Protein AF-0000000081406051 (afdb_homodimer)

Structure (mmCIF, N/CA/C/O backbone):
data_AF-0000000081406051-model_v1
#
loop_
_entity.id
_entity.type
_entity.pdbx_description
1 polymer 'WD repeat-containing protein 26-like isoform X1'
#
loop_
_atom_site.group_PDB
_atom_site.id
_atom_site.type_symbol
_atom_site.label_atom_id
_atom_site.label_alt_id
_atom_site.label_comp_id
_atom_site.label_asym_id
_atom_site.label_entity_id
_atom_site.label_seq_id
_atom_site.pdbx_PDB_ins_code
_atom_site.Cartn_x
_atom_site.Cartn_y
_atom_site.Cartn_z
_atom_site.occupancy
_atom_site.B_iso_or_equiv
_atom_site.auth_seq_id
_atom_site.auth_comp_id
_atom_site.auth_asym_id
_atom_site.auth_atom_id
_atom_site.pdbx_PDB_model_num
ATOM 1 N N . MET A 1 1 ? 54.094 23.297 -10.219 1 20.44 1 MET A N 1
ATOM 2 C CA . MET A 1 1 ? 54.031 24.688 -9.789 1 20.44 1 MET A CA 1
ATOM 3 C C . MET A 1 1 ? 52.594 25.094 -9.492 1 20.44 1 MET A C 1
ATOM 5 O O . MET A 1 1 ? 51.75 25.125 -10.391 1 20.44 1 MET A O 1
ATOM 9 N N . GLY A 1 2 ? 51.938 24.578 -8.469 1 22.92 2 GLY A N 1
ATOM 10 C CA . GLY A 1 2 ? 50.719 23.922 -7.988 1 22.92 2 GLY A CA 1
ATOM 11 C C . GLY A 1 2 ? 49.688 24.891 -7.492 1 22.92 2 GLY A C 1
ATOM 12 O O . GLY A 1 2 ? 49.875 25.562 -6.473 1 22.92 2 GLY A O 1
ATOM 13 N N . GLY A 1 3 ? 48.938 25.641 -8.461 1 22.36 3 GLY A N 1
ATOM 14 C CA . GLY A 1 3 ? 48.125 26.812 -8.305 1 22.36 3 GLY A CA 1
ATOM 15 C C . GLY A 1 3 ? 46.969 26.625 -7.32 1 22.36 3 GLY A C 1
ATOM 16 O O . GLY A 1 3 ? 46.344 25.578 -7.309 1 22.36 3 GLY A O 1
ATOM 17 N N . VAL A 1 4 ? 47.031 27.234 -6.105 1 25.91 4 VAL A N 1
ATOM 18 C CA . VAL A 1 4 ? 46.344 27.25 -4.812 1 25.91 4 VAL A CA 1
ATOM 19 C C . VAL A 1 4 ? 44.906 27.75 -4.992 1 25.91 4 VAL A C 1
ATOM 21 O O . VAL A 1 4 ? 44.688 28.922 -5.301 1 25.91 4 VAL A O 1
ATOM 24 N N . ASP A 1 5 ? 44.094 27.078 -5.797 1 24.34 5 ASP A N 1
ATOM 25 C CA . ASP A 1 5 ? 42.75 27.5 -6.168 1 24.34 5 ASP A CA 1
ATOM 26 C C . ASP A 1 5 ? 41.906 27.781 -4.93 1 24.34 5 ASP A C 1
ATOM 28 O O . ASP A 1 5 ? 41.719 26.906 -4.086 1 24.34 5 ASP A O 1
ATOM 32 N N . THR A 1 6 ? 41.875 29.062 -4.391 1 25.44 6 THR A N 1
ATOM 33 C CA . THR A 1 6 ? 41.312 29.703 -3.215 1 25.44 6 THR A CA 1
ATOM 34 C C . THR A 1 6 ? 39.812 29.516 -3.176 1 25.44 6 THR A C 1
ATOM 36 O O . THR A 1 6 ? 39.094 29.938 -4.094 1 25.44 6 THR A O 1
ATOM 39 N N . ASP A 1 7 ? 39.281 28.422 -2.646 1 26.16 7 ASP A N 1
ATOM 40 C CA . ASP A 1 7 ? 37.906 27.953 -2.377 1 26.16 7 ASP A CA 1
ATOM 41 C C . ASP A 1 7 ? 37.156 28.938 -1.504 1 26.16 7 ASP A C 1
ATOM 43 O O . ASP A 1 7 ? 37.25 28.891 -0.275 1 26.16 7 ASP A O 1
ATOM 47 N N . GLU A 1 8 ? 36.969 30.297 -1.87 1 26.58 8 GLU A N 1
ATOM 48 C CA . GLU A 1 8 ? 36.344 31.297 -1.01 1 26.58 8 GLU A CA 1
ATOM 49 C C . GLU A 1 8 ? 34.906 30.906 -0.678 1 26.58 8 GLU A C 1
ATOM 51 O O . GLU A 1 8 ? 34.188 30.406 -1.543 1 26.58 8 GLU A O 1
ATOM 56 N N . PRO A 1 9 ? 34.531 30.734 0.571 1 31.8 9 PRO A N 1
ATOM 57 C CA . PRO A 1 9 ? 33.219 30.375 1.075 1 31.8 9 PRO A CA 1
ATOM 58 C C . PRO A 1 9 ? 32.125 31.344 0.623 1 31.8 9 PRO A C 1
ATOM 60 O O . PRO A 1 9 ? 32.406 32.5 0.307 1 31.8 9 PRO A O 1
ATOM 63 N N . PRO A 1 10 ? 30.953 30.938 0.12 1 33.53 10 PRO A N 1
ATOM 64 C CA . PRO A 1 10 ? 29.875 31.797 -0.375 1 33.53 10 PRO A CA 1
ATOM 65 C C . PRO A 1 10 ? 29.5 32.906 0.621 1 33.53 10 PRO A C 1
ATOM 67 O O . PRO A 1 10 ? 29.266 32.594 1.799 1 33.53 10 PRO A O 1
ATOM 70 N N . SER A 1 11 ? 30.281 34.094 0.592 1 27.88 11 SER A N 1
ATOM 71 C CA . SER A 1 11 ? 30.078 35.25 1.428 1 27.88 11 SER A CA 1
ATOM 72 C C . SER A 1 11 ? 28.625 35.719 1.369 1 27.88 11 SER A C 1
ATOM 74 O O . SER A 1 11 ? 27.969 35.625 0.324 1 27.88 11 SER A O 1
ATOM 76 N N . LYS A 1 12 ? 28.109 35.969 2.535 1 26.44 12 LYS A N 1
ATOM 77 C CA . LYS A 1 12 ? 26.906 36.781 2.664 1 26.44 12 LYS A CA 1
ATOM 78 C C . LYS A 1 12 ? 27.094 38.156 2.047 1 26.44 12 LYS A C 1
ATOM 80 O O . LYS A 1 12 ? 28.219 38.656 1.929 1 26.44 12 LYS A O 1
ATOM 85 N N . ARG A 1 13 ? 26.281 39 1.465 1 27.09 13 ARG A N 1
ATOM 86 C CA . ARG A 1 13 ? 26.172 40.281 0.75 1 27.09 13 ARG A CA 1
ATOM 87 C C . ARG A 1 13 ? 26.812 41.406 1.545 1 27.09 13 ARG A C 1
ATOM 89 O O . ARG A 1 13 ? 26.188 41.969 2.443 1 27.09 13 ARG A O 1
ATOM 96 N N . VAL A 1 14 ? 28.094 41.438 2.02 1 23.38 14 VAL A N 1
ATOM 97 C CA . VAL A 1 14 ? 28.281 42.688 2.746 1 23.38 14 VAL A CA 1
ATOM 98 C C . VAL A 1 14 ? 28.391 43.875 1.757 1 23.38 14 VAL A C 1
ATOM 100 O O . VAL A 1 14 ? 29.422 44.062 1.122 1 23.38 14 VAL A O 1
ATOM 103 N N . LYS A 1 15 ? 27.875 44.094 0.561 1 20.27 15 LYS A N 1
ATOM 104 C CA . LYS A 1 15 ? 28.266 45.312 -0.125 1 20.27 15 LYS A CA 1
ATOM 105 C C . LYS A 1 15 ? 27.906 46.531 0.695 1 20.27 15 LYS A C 1
ATOM 107 O O . LYS A 1 15 ? 26.734 46.75 1.033 1 20.27 15 LYS A O 1
ATOM 112 N N . ALA A 1 16 ? 28.906 47.25 1.399 1 17.73 16 ALA A N 1
ATOM 113 C CA . ALA A 1 16 ? 28.891 48.5 2.148 1 17.73 16 ALA A CA 1
ATOM 114 C C . ALA A 1 16 ? 28.344 49.625 1.298 1 17.73 16 ALA A C 1
ATOM 116 O O . ALA A 1 16 ? 28.266 49.531 0.071 1 17.73 16 ALA A O 1
ATOM 117 N N . SER A 1 17 ? 28.719 50.969 1.758 1 18.39 17 SER A N 1
ATOM 118 C CA . SER A 1 17 ? 28.234 52.312 2.102 1 18.39 17 SER A CA 1
ATOM 119 C C . SER A 1 17 ? 28.359 53.25 0.914 1 18.39 17 SER A C 1
ATOM 121 O O . SER A 1 17 ? 28.203 54.469 1.064 1 18.39 17 SER A O 1
ATOM 123 N N . SER A 1 18 ? 28.219 53 -0.375 1 17.84 18 SER A N 1
ATOM 124 C CA . SER A 1 18 ? 28.469 54.25 -1.074 1 17.84 18 SER A CA 1
ATOM 125 C C . SER A 1 18 ? 27.438 55.312 -0.71 1 17.84 18 SER A C 1
ATOM 127 O O . SER A 1 18 ? 26.234 55.031 -0.643 1 17.84 18 SER A O 1
ATOM 129 N N . VAL A 1 19 ? 27.844 56.656 -0.335 1 18.72 19 VAL A N 1
ATOM 130 C CA . VAL A 1 19 ? 27.375 57.875 0.335 1 18.72 19 VAL A CA 1
ATOM 131 C C . VAL A 1 19 ? 26.406 58.625 -0.575 1 18.72 19 VAL A C 1
ATOM 133 O O . VAL A 1 19 ? 25.609 59.438 -0.103 1 18.72 19 VAL A O 1
ATOM 136 N N . GLU A 1 20 ? 26.312 58.562 -1.873 1 18.16 20 GLU A N 1
ATOM 137 C CA . GLU A 1 20 ? 26.078 59.938 -2.314 1 18.16 20 GLU A CA 1
ATOM 138 C C . GLU A 1 20 ? 24.703 60.438 -1.883 1 18.16 20 GLU A C 1
ATOM 140 O O . GLU A 1 20 ? 23.812 59.625 -1.566 1 18.16 20 GLU A O 1
ATOM 145 N N . SER A 1 21 ? 24.219 61.688 -2.475 1 18.09 21 SER A N 1
ATOM 146 C CA . SER A 1 21 ? 23.578 62.969 -2.143 1 18.09 21 SER A CA 1
ATOM 147 C C . SER A 1 21 ? 22.062 62.812 -2.039 1 18.09 21 SER A C 1
ATOM 149 O O . SER A 1 21 ? 21.578 61.906 -1.396 1 18.09 21 SER A O 1
ATOM 151 N N . GLY A 1 22 ? 21.234 63.562 -2.801 1 18.27 22 GLY A N 1
ATOM 152 C CA . GLY A 1 22 ? 20.438 64.688 -2.336 1 18.27 22 GLY A CA 1
ATOM 153 C C . GLY A 1 22 ? 19.047 64.312 -1.888 1 18.27 22 GLY A C 1
ATOM 154 O O . GLY A 1 22 ? 18.703 64.375 -0.707 1 18.27 22 GLY A O 1
ATOM 155 N N . VAL A 1 23 ? 18.031 64.5 -2.877 1 17.81 23 VAL A N 1
ATOM 156 C CA . VAL A 1 23 ? 16.812 65.312 -2.883 1 17.81 23 VAL A CA 1
ATOM 157 C C . VAL A 1 23 ? 15.602 64.438 -2.607 1 17.81 23 VAL A C 1
ATOM 159 O O . VAL A 1 23 ? 15.273 63.531 -3.404 1 17.81 23 VAL A O 1
ATOM 162 N N . LEU A 1 24 ? 15.281 64.125 -1.371 1 18.47 24 LEU A N 1
ATOM 163 C CA . LEU A 1 24 ? 14.242 63.219 -0.919 1 18.47 24 LEU A CA 1
ATOM 164 C C . LEU A 1 24 ? 12.859 63.812 -1.176 1 18.47 24 LEU A C 1
ATOM 166 O O . LEU A 1 24 ? 12.031 63.875 -0.261 1 18.47 24 LEU A O 1
ATOM 170 N N . SER A 1 25 ? 12.555 64.375 -2.385 1 19.69 25 SER A N 1
ATOM 171 C CA . SER A 1 25 ? 11.242 65 -2.273 1 19.69 25 SER A CA 1
ATOM 172 C C . SER A 1 25 ? 10.188 64 -1.81 1 19.69 25 SER A C 1
ATOM 174 O O . SER A 1 25 ? 10.352 62.781 -1.994 1 19.69 25 SER A O 1
ATOM 176 N N . GLY A 1 26 ? 9.141 64.438 -1.018 1 18.59 26 GLY A N 1
ATOM 177 C CA . GLY A 1 26 ? 8.094 64 -0.098 1 18.59 26 GLY A CA 1
ATOM 178 C C . GLY A 1 26 ? 7 63.188 -0.76 1 18.59 26 GLY A C 1
ATOM 179 O O . GLY A 1 26 ? 5.945 62.969 -0.164 1 18.59 26 GLY A O 1
ATOM 180 N N . ILE A 1 27 ? 7.113 62.625 -2.004 1 20.81 27 ILE A N 1
ATOM 181 C CA . ILE A 1 27 ? 5.766 62.406 -2.518 1 20.81 27 ILE A CA 1
ATOM 182 C C . ILE A 1 27 ? 5.066 61.312 -1.68 1 20.81 27 ILE A C 1
ATOM 184 O O . ILE A 1 27 ? 5.664 60.312 -1.339 1 20.81 27 ILE A O 1
ATOM 188 N N . LEU A 1 28 ? 3.877 61.594 -1.163 1 20.52 28 LEU A N 1
ATOM 189 C CA . LEU A 1 28 ? 2.816 61.031 -0.351 1 20.52 28 LEU A CA 1
ATOM 190 C C . LEU A 1 28 ? 2.322 59.719 -0.96 1 20.52 28 LEU A C 1
ATOM 192 O O . LEU A 1 28 ? 1.678 59.719 -2.012 1 20.52 28 LEU A O 1
ATOM 196 N N . THR A 1 29 ? 3.186 58.719 -1.29 1 21.75 29 THR A N 1
ATOM 197 C CA . THR A 1 29 ? 2.471 57.688 -2.023 1 21.75 29 THR A CA 1
ATOM 198 C C . THR A 1 29 ? 1.352 57.094 -1.172 1 21.75 29 THR A C 1
ATOM 200 O O . THR A 1 29 ? 1.53 56.875 0.027 1 21.75 29 THR A O 1
ATOM 203 N N . PRO A 1 30 ? 0.056 57.031 -1.694 1 23.17 30 PRO A N 1
ATOM 204 C CA . PRO A 1 30 ? -1.213 56.562 -1.144 1 23.17 30 PRO A CA 1
ATOM 205 C C . PRO A 1 30 ? -1.124 55.125 -0.627 1 23.17 30 PRO A C 1
ATOM 207 O O . PRO A 1 30 ? -0.237 54.375 -1.038 1 23.17 30 PRO A O 1
ATOM 210 N N . SER A 1 31 ? -1.793 54.812 0.488 1 24.75 31 SER A N 1
ATOM 211 C CA . SER A 1 31 ? -2.059 53.656 1.315 1 24.75 31 SER A CA 1
ATOM 212 C C . SER A 1 31 ? -2.592 52.5 0.478 1 24.75 31 SER A C 1
ATOM 214 O O . SER A 1 31 ? -3.752 52.5 0.062 1 24.75 31 SER A O 1
ATOM 216 N N . GLU A 1 32 ? -1.9 52.031 -0.569 1 27.91 32 GLU A N 1
ATOM 217 C CA . GLU A 1 32 ? -2.51 50.969 -1.371 1 27.91 32 GLU A CA 1
ATOM 218 C C . GLU A 1 32 ? -2.941 49.781 -0.498 1 27.91 32 GLU A C 1
ATOM 220 O O . GLU A 1 32 ? -2.127 49.219 0.231 1 27.91 32 GLU A O 1
ATOM 225 N N . SER A 1 33 ? -4.277 49.656 -0.177 1 28.45 33 SER A N 1
ATOM 226 C CA . SER A 1 33 ? -5.051 48.594 0.447 1 28.45 33 SER A CA 1
ATOM 227 C C . SER A 1 33 ? -4.668 47.219 -0.119 1 28.45 33 SER A C 1
ATOM 229 O O . SER A 1 33 ? -4.34 47.125 -1.301 1 28.45 33 SER A O 1
ATOM 231 N N . THR A 1 34 ? -4.27 46.312 0.705 1 36.75 34 THR A N 1
ATOM 232 C CA . THR A 1 34 ? -4.012 44.875 0.5 1 36.75 34 THR A CA 1
ATOM 233 C C . THR A 1 34 ? -5.129 44.25 -0.317 1 36.75 34 THR A C 1
ATOM 235 O O . THR A 1 34 ? -6.273 44.156 0.138 1 36.75 34 THR A O 1
ATOM 238 N N . ILE A 1 35 ? -5.336 44.531 -1.588 1 32.81 35 ILE A N 1
ATOM 239 C CA . ILE A 1 35 ? -6.332 43.938 -2.482 1 32.81 35 ILE A CA 1
ATOM 240 C C . ILE A 1 35 ? -6.293 42.438 -2.385 1 32.81 35 ILE A C 1
ATOM 242 O O . ILE A 1 35 ? -5.262 41.812 -2.645 1 32.81 35 ILE A O 1
ATOM 246 N N . PRO A 1 36 ? -7.234 41.875 -1.662 1 41.41 36 PRO A N 1
ATOM 247 C CA . PRO A 1 36 ? -7.367 40.406 -1.758 1 41.41 36 PRO A CA 1
ATOM 248 C C . PRO A 1 36 ? -7.406 39.906 -3.201 1 41.41 36 PRO A C 1
ATOM 250 O O . PRO A 1 36 ? -8.203 40.406 -4.008 1 41.41 36 PRO A O 1
ATOM 253 N N . LEU A 1 37 ? -6.391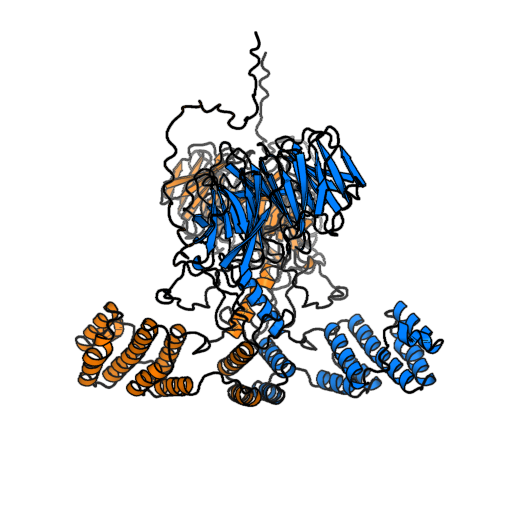 39.594 -3.703 1 43.19 37 LEU A N 1
ATOM 254 C CA . LEU A 1 37 ? -6.48 39 -5.035 1 43.19 37 LEU A CA 1
ATOM 255 C C . LEU A 1 37 ? -7.508 37.875 -5.066 1 43.19 37 LEU A C 1
ATOM 257 O O . LEU A 1 37 ? -7.715 37.188 -4.059 1 43.19 37 LEU A O 1
ATOM 261 N N . GLY A 1 38 ? -8.586 37.875 -5.867 1 36.56 38 GLY A N 1
ATOM 262 C CA . GLY A 1 38 ? -9.734 37 -6.117 1 36.56 38 GLY A CA 1
ATOM 263 C C . GLY A 1 38 ? -9.438 35.531 -5.875 1 36.56 38 GLY A C 1
ATOM 264 O O . GLY A 1 38 ? -10.156 34.656 -6.371 1 36.56 38 GLY A O 1
ATOM 265 N N . GLY A 1 39 ? -8.219 35.188 -5.527 1 40.81 39 GLY A N 1
ATOM 266 C CA . GLY A 1 39 ? -8.117 33.75 -5.297 1 40.81 39 GLY A CA 1
ATOM 267 C C . GLY A 1 39 ? -8.805 33.312 -4.016 1 40.81 39 GLY A C 1
ATOM 268 O O . GLY A 1 39 ? -8.93 34.094 -3.07 1 40.81 39 GLY A O 1
ATOM 269 N N . THR A 1 40 ? -9.859 32.562 -4.105 1 41.19 40 THR A N 1
ATOM 270 C CA . THR A 1 40 ? -10.5 32.031 -2.908 1 41.19 40 THR A CA 1
ATOM 271 C C . THR A 1 40 ? -9.461 31.609 -1.881 1 41.19 40 THR A C 1
ATOM 273 O O . THR A 1 40 ? -8.523 30.875 -2.207 1 41.19 40 THR A O 1
ATOM 276 N N . MET A 1 41 ? -9.359 32.406 -0.903 1 41.47 41 MET A N 1
ATOM 277 C CA . MET A 1 41 ? -8.602 32.156 0.318 1 41.47 41 MET A CA 1
ATOM 278 C C . MET A 1 41 ? -8.672 30.672 0.695 1 41.47 41 MET A C 1
ATOM 280 O O . MET A 1 41 ? -9.57 29.953 0.245 1 41.47 41 MET A O 1
ATOM 284 N N . ALA A 1 42 ? -7.715 30.172 1.383 1 48.94 42 ALA A N 1
ATOM 285 C CA . ALA A 1 42 ? -7.809 28.859 2.004 1 48.94 42 ALA A CA 1
ATOM 286 C C . ALA A 1 42 ? -9.211 28.609 2.557 1 48.94 42 ALA A C 1
ATOM 288 O O . ALA A 1 42 ? -9.734 29.422 3.316 1 48.94 42 ALA A O 1
ATOM 289 N N . ARG A 1 43 ? -10.172 27.984 1.864 1 48.31 43 ARG A N 1
ATOM 290 C CA . ARG A 1 43 ? -11.516 27.641 2.318 1 48.31 43 ARG A CA 1
ATOM 291 C C . ARG A 1 43 ? -11.547 27.406 3.824 1 48.31 43 ARG A C 1
ATOM 293 O O . ARG A 1 43 ? -10.68 26.719 4.367 1 48.31 43 ARG A O 1
ATOM 300 N N . PRO A 1 44 ? -12.242 28.312 4.52 1 48.78 44 PRO A N 1
ATOM 301 C CA . PRO A 1 44 ? -12.438 27.953 5.926 1 48.78 44 PRO A CA 1
ATOM 302 C C . PRO A 1 44 ? -12.789 26.469 6.109 1 48.78 44 PRO A C 1
ATOM 304 O O . PRO A 1 44 ? -13.414 25.875 5.238 1 48.78 44 PRO A O 1
ATOM 307 N N . LEU A 1 45 ? -12.047 25.781 6.867 1 48.94 45 LEU A N 1
ATOM 308 C CA . LEU A 1 45 ? -12.414 24.422 7.203 1 48.94 45 LEU A CA 1
ATOM 309 C C . LEU A 1 45 ? -13.891 24.312 7.566 1 48.94 45 LEU A C 1
ATOM 311 O O . LEU A 1 45 ? -14.359 25.016 8.469 1 48.94 45 LEU A O 1
ATOM 315 N N . SER A 1 46 ? -14.766 24.281 6.691 1 45.31 46 SER A N 1
ATOM 316 C CA . SER A 1 46 ? -16.188 24.109 6.992 1 45.31 46 SER A CA 1
ATOM 317 C C . SER A 1 46 ? -16.391 23.156 8.164 1 45.31 46 SER A C 1
ATOM 319 O O . SER A 1 46 ? -15.773 22.094 8.219 1 45.31 46 SER A O 1
ATOM 321 N N . SER A 1 47 ? -16.719 23.688 9.312 1 45.56 47 SER A N 1
ATOM 322 C CA . SER A 1 47 ? -17.234 22.875 10.406 1 45.56 47 SER A CA 1
ATOM 323 C C . SER A 1 47 ? -18.219 21.828 9.891 1 45.56 47 SER A C 1
ATOM 325 O O . SER A 1 47 ? -19.266 22.172 9.352 1 45.56 47 SER A O 1
ATOM 327 N N . GLN A 1 48 ? -17.875 20.812 9.242 1 46.56 48 GLN A N 1
ATOM 328 C CA . GLN A 1 48 ? -18.797 19.766 8.844 1 46.56 48 GLN A CA 1
ATOM 329 C C . GLN A 1 48 ? -19.859 19.5 9.914 1 46.56 48 GLN A C 1
ATOM 331 O O . GLN A 1 48 ? -19.531 19.438 11.102 1 46.56 48 GLN A O 1
ATOM 336 N N . GLY A 1 49 ? -20.984 19.859 9.727 1 49.47 49 GLY A N 1
ATOM 337 C CA . GLY A 1 49 ? -22.188 19.516 10.477 1 49.47 49 GLY A CA 1
ATOM 338 C C . GLY A 1 49 ? -22.078 18.188 11.195 1 49.47 49 GLY A C 1
ATOM 339 O O . GLY A 1 49 ? -21.188 17.391 10.914 1 49.47 49 GLY A O 1
ATOM 340 N N . ASN A 1 50 ? -22.844 17.969 12.367 1 61.41 50 ASN A N 1
ATOM 341 C CA . ASN A 1 50 ? -23 16.922 13.383 1 61.41 50 ASN A CA 1
ATOM 342 C C . ASN A 1 50 ? -23.266 15.562 12.75 1 61.41 50 ASN A C 1
ATOM 344 O O . ASN A 1 50 ? -24.391 15.07 12.781 1 61.41 50 ASN A O 1
ATOM 348 N N . GLU A 1 51 ? -22.609 15.234 11.664 1 78.19 51 GLU A N 1
ATOM 349 C CA . GLU A 1 51 ? -22.812 13.875 11.156 1 78.19 51 GLU A CA 1
ATOM 350 C C . GLU A 1 51 ? -22.266 12.836 12.133 1 78.19 51 GLU A C 1
ATOM 352 O O . GLU A 1 51 ? -21.188 13.016 12.703 1 78.19 51 GLU A O 1
ATOM 357 N N . GLU A 1 52 ? -23.172 11.922 12.438 1 89.56 52 GLU A N 1
ATOM 358 C CA . GLU A 1 52 ? -22.781 10.836 13.336 1 89.56 52 GLU A CA 1
ATOM 359 C C . GLU A 1 52 ? -21.75 9.914 12.68 1 89.56 52 GLU A C 1
ATOM 361 O O . GLU A 1 52 ? -22 9.383 11.594 1 89.56 52 GLU A O 1
ATOM 366 N N . MET A 1 53 ? -20.594 9.914 13.18 1 92.12 53 MET A N 1
ATOM 367 C CA . MET A 1 53 ? -19.516 9.055 12.68 1 92.12 53 MET A CA 1
ATOM 368 C C . MET A 1 53 ? -19.438 7.77 13.492 1 92.12 53 MET A C 1
ATOM 370 O O . MET A 1 53 ? -19.594 7.785 14.711 1 92.12 53 MET A O 1
ATOM 374 N N . ILE A 1 54 ? -19.219 6.617 12.781 1 93.5 54 ILE A N 1
ATOM 375 C CA . ILE A 1 54 ? -19.109 5.336 13.469 1 93.5 54 ILE A CA 1
ATOM 376 C C . ILE A 1 54 ? -17.812 4.641 13.07 1 93.5 54 ILE A C 1
ATOM 378 O O . ILE A 1 54 ? -17.016 5.191 12.312 1 93.5 54 ILE A O 1
ATOM 382 N N . GLY A 1 55 ? -17.531 3.414 13.602 1 90.19 55 GLY A N 1
ATOM 383 C CA . GLY A 1 55 ? -16.297 2.682 13.391 1 90.19 55 GLY A CA 1
ATOM 384 C C . GLY A 1 55 ? -15.273 2.908 14.484 1 90.19 55 GLY A C 1
ATOM 385 O O . GLY A 1 55 ? -15.414 3.822 15.297 1 90.19 55 GLY A O 1
ATOM 386 N N . THR A 1 56 ? -14.305 2.117 14.469 1 87.31 56 THR A N 1
ATOM 387 C CA . THR A 1 56 ? -13.266 2.215 15.492 1 87.31 56 THR A CA 1
ATOM 388 C C . THR A 1 56 ? -12.477 3.512 15.336 1 87.31 56 THR A C 1
ATOM 390 O O . THR A 1 56 ? -12.102 4.141 16.328 1 87.31 56 THR A O 1
ATOM 393 N N . SER A 1 57 ? -12.312 3.941 14.062 1 87.25 57 SER A N 1
ATOM 394 C CA . SER A 1 57 ? -11.555 5.156 13.797 1 87.25 57 SER A CA 1
ATOM 395 C C . SER A 1 57 ? -12.477 6.352 13.594 1 87.25 57 SER A C 1
ATOM 397 O O . SER A 1 57 ? -12.016 7.484 13.438 1 87.25 57 SER A O 1
ATOM 399 N N . GLY A 1 58 ? -13.742 6.148 13.547 1 88.75 58 GLY A N 1
ATOM 400 C CA . GLY A 1 58 ? -14.719 7.219 13.422 1 88.75 58 GLY A CA 1
ATOM 401 C C . GLY A 1 58 ? -14.703 7.883 12.055 1 88.75 58 GLY A C 1
ATOM 402 O O . GLY A 1 58 ? -14.883 9.094 11.945 1 88.75 58 GLY A O 1
ATOM 403 N N . VAL A 1 59 ? -14.477 7.141 11.008 1 90.69 59 VAL A N 1
ATOM 404 C CA . VAL A 1 59 ? -14.32 7.75 9.688 1 90.69 59 VAL A CA 1
ATOM 405 C C . VAL A 1 59 ? -15.5 7.363 8.805 1 90.69 59 VAL A C 1
ATOM 407 O O . VAL A 1 59 ? -15.586 7.793 7.652 1 90.69 59 VAL A O 1
ATOM 410 N N . ILE A 1 60 ? -16.406 6.582 9.336 1 94.94 60 ILE A N 1
ATOM 411 C CA . ILE A 1 60 ? -17.531 6.109 8.555 1 94.94 60 ILE A CA 1
ATOM 412 C C . ILE A 1 60 ? -18.766 6.965 8.852 1 94.94 60 ILE A C 1
ATOM 414 O O . ILE A 1 60 ? -19.188 7.078 10.008 1 94.94 60 ILE A O 1
ATOM 418 N N . LYS A 1 61 ? -19.344 7.523 7.875 1 94.25 61 LYS A N 1
ATOM 419 C CA . LYS A 1 61 ? -20.625 8.203 8.023 1 94.25 61 LYS A CA 1
ATOM 420 C C . LYS A 1 61 ? -21.766 7.195 8.203 1 94.25 61 LYS A C 1
ATOM 422 O O . LYS A 1 61 ? -22.031 6.395 7.312 1 94.25 61 LYS A O 1
ATOM 427 N N . LYS A 1 62 ? -22.438 7.262 9.305 1 95.88 62 LYS A N 1
ATOM 428 C CA . LYS A 1 62 ? -23.453 6.27 9.641 1 95.88 62 LYS A CA 1
ATOM 429 C C . LYS A 1 62 ? -24.547 6.223 8.578 1 95.88 62 LYS A C 1
ATOM 431 O O . LYS A 1 62 ? -24.953 5.141 8.156 1 95.88 62 LYS A O 1
ATOM 436 N N . VAL A 1 63 ? -24.984 7.387 8.125 1 95.06 63 VAL A N 1
ATOM 437 C CA . VAL A 1 63 ? -26.078 7.477 7.16 1 95.06 63 VAL A CA 1
ATOM 438 C C . VAL A 1 63 ? -25.688 6.793 5.855 1 95.06 63 VAL A C 1
ATOM 440 O O . VAL A 1 63 ? -26.453 5.992 5.309 1 95.06 63 VAL A O 1
ATOM 443 N N . GLU A 1 64 ? -24.5 7.07 5.375 1 95.75 64 GLU A N 1
ATOM 444 C CA . GLU A 1 64 ? -24.016 6.445 4.141 1 95.75 64 GLU A CA 1
ATOM 445 C C . GLU A 1 64 ? -23.844 4.941 4.316 1 95.75 64 GLU A C 1
ATOM 447 O O . GLU A 1 64 ? -24.125 4.168 3.402 1 95.75 64 GLU A O 1
ATOM 452 N N . PHE A 1 65 ? -23.375 4.59 5.539 1 97.31 65 PHE A N 1
ATOM 453 C CA . PHE A 1 65 ? -23.156 3.178 5.824 1 97.31 65 PHE A CA 1
ATOM 454 C C . PHE A 1 65 ? -24.469 2.404 5.762 1 97.31 65 PHE A C 1
ATOM 456 O O . PHE A 1 65 ? -24.547 1.348 5.133 1 97.31 65 PHE A O 1
ATOM 463 N N . VAL A 1 66 ? -25.5 2.9 6.348 1 97.44 66 VAL A N 1
ATOM 464 C CA . VAL A 1 66 ? -26.812 2.248 6.363 1 97.44 66 VAL A CA 1
ATOM 465 C C . VAL A 1 66 ? -27.359 2.182 4.945 1 97.44 66 VAL A C 1
ATOM 467 O O . VAL A 1 66 ? -27.953 1.174 4.551 1 97.44 66 VAL A O 1
ATOM 470 N N . ARG A 1 67 ? -27.156 3.225 4.188 1 96.31 67 ARG A N 1
ATOM 471 C CA . ARG A 1 67 ? -27.641 3.242 2.809 1 96.31 67 ARG A CA 1
ATOM 472 C C . ARG A 1 67 ? -26.953 2.16 1.977 1 96.31 67 ARG A C 1
ATOM 474 O O . ARG A 1 67 ? -27.625 1.446 1.22 1 96.31 67 ARG A O 1
ATOM 481 N N . ILE A 1 68 ? -25.688 2.033 2.113 1 96.81 68 ILE A N 1
ATOM 482 C CA . ILE A 1 68 ? -24.984 1.035 1.316 1 96.81 68 ILE A CA 1
ATOM 483 C C . ILE A 1 68 ? -25.328 -0.365 1.818 1 96.81 68 ILE A C 1
ATOM 485 O O . ILE A 1 68 ? -25.344 -1.323 1.042 1 96.81 68 ILE A O 1
ATOM 489 N N . LEU A 1 69 ? -25.609 -0.547 3.135 1 97.81 69 LEU A N 1
ATOM 490 C CA . LEU A 1 69 ? -26.125 -1.81 3.662 1 97.81 69 LEU A CA 1
ATOM 491 C C . LEU A 1 69 ? -27.453 -2.182 3.006 1 97.81 69 LEU A C 1
ATOM 493 O O . LEU A 1 69 ? -27.625 -3.32 2.568 1 97.81 69 LEU A O 1
ATOM 497 N N . THR A 1 70 ? -28.312 -1.183 2.975 1 97.56 70 THR A N 1
ATOM 498 C CA . THR A 1 70 ? -29.625 -1.39 2.373 1 97.56 70 THR A CA 1
ATOM 499 C C . THR A 1 70 ? -29.5 -1.798 0.909 1 97.56 70 THR A C 1
ATOM 501 O O . THR A 1 70 ? -30.141 -2.758 0.466 1 97.56 70 THR A O 1
ATOM 504 N N . LYS A 1 71 ? -28.656 -1.044 0.217 1 95.56 71 LYS A N 1
ATOM 505 C CA . LYS A 1 71 ? -28.422 -1.361 -1.19 1 95.56 71 LYS A CA 1
ATOM 506 C C . LYS A 1 71 ? -27.875 -2.773 -1.353 1 95.56 71 LYS A C 1
ATOM 508 O O . LYS A 1 71 ? -28.25 -3.496 -2.273 1 95.56 71 LYS A O 1
ATOM 513 N N . ALA A 1 72 ? -26.969 -3.182 -0.495 1 97 72 ALA A N 1
ATOM 514 C CA . ALA A 1 72 ? -26.391 -4.523 -0.539 1 97 72 ALA A CA 1
ATOM 515 C C . ALA A 1 72 ? -27.469 -5.586 -0.35 1 97 72 ALA A C 1
ATOM 517 O O . ALA A 1 72 ? -27.469 -6.609 -1.039 1 97 72 ALA A O 1
ATOM 518 N N . LEU A 1 73 ? -28.438 -5.383 0.6 1 97.5 73 LEU A N 1
ATOM 519 C CA . LEU A 1 73 ? -29.516 -6.324 0.842 1 97.5 73 LEU A CA 1
ATOM 520 C C . LEU A 1 73 ? -30.375 -6.492 -0.406 1 97.5 73 LEU A C 1
ATOM 522 O O . LEU A 1 73 ? -30.672 -7.617 -0.81 1 97.5 73 LEU A O 1
ATOM 526 N N . TYR A 1 74 ? -30.672 -5.363 -1.021 1 93.81 74 TYR A N 1
ATOM 527 C CA . TYR A 1 74 ? -31.469 -5.43 -2.24 1 93.81 74 TYR A CA 1
ATOM 528 C C . TYR A 1 74 ? -30.703 -6.145 -3.35 1 93.81 74 TYR A C 1
ATOM 530 O O . TYR A 1 74 ? -31.281 -6.969 -4.07 1 93.81 74 TYR A O 1
ATOM 538 N N . SER A 1 75 ? -29.438 -5.863 -3.525 1 92.06 75 SER A N 1
ATOM 539 C CA . SER A 1 75 ? -28.609 -6.457 -4.57 1 92.06 75 SER A CA 1
ATOM 540 C C . SER A 1 75 ? -28.484 -7.965 -4.383 1 92.06 75 SER A C 1
ATOM 542 O O . SER A 1 75 ? -28.375 -8.711 -5.359 1 92.06 75 SER A O 1
ATOM 544 N N . LEU A 1 76 ? -28.516 -8.414 -3.115 1 94.94 76 LEU A N 1
ATOM 545 C CA . LEU A 1 76 ? -28.375 -9.836 -2.805 1 94.94 76 LEU A CA 1
ATOM 546 C C . LEU A 1 76 ? -29.719 -10.547 -2.926 1 94.94 76 LEU A C 1
ATOM 548 O O . LEU A 1 76 ? -29.797 -11.773 -2.805 1 94.94 76 LEU A O 1
ATOM 552 N N . GLY A 1 77 ? -30.797 -9.789 -3.166 1 93.81 77 GLY A N 1
ATOM 553 C CA . GLY A 1 77 ? -32.125 -10.367 -3.359 1 93.81 77 GLY A CA 1
ATOM 554 C C . GLY A 1 77 ? -32.938 -10.445 -2.08 1 93.81 77 GLY A C 1
ATOM 555 O O . GLY A 1 77 ? -33.969 -11.125 -2.027 1 93.81 77 GLY A O 1
ATOM 556 N N . TYR A 1 78 ? -32.469 -9.844 -1.054 1 97 78 TYR A N 1
ATOM 557 C CA . TYR A 1 78 ? -33.188 -9.836 0.207 1 97 78 TYR A CA 1
ATOM 558 C C . TYR A 1 78 ? -34.094 -8.602 0.303 1 97 78 TYR A C 1
ATOM 560 O O . TYR A 1 78 ? -33.844 -7.711 1.116 1 97 78 TYR A O 1
ATOM 568 N N . GLU A 1 79 ? -35.188 -8.562 -0.344 1 96 79 GLU A N 1
ATOM 569 C CA . GLU A 1 79 ? -36.062 -7.414 -0.525 1 96 79 GLU A CA 1
ATOM 570 C C . GLU A 1 79 ? -36.75 -7.047 0.78 1 96 79 GLU A C 1
ATOM 572 O O . GLU A 1 79 ? -36.906 -5.867 1.104 1 96 79 GLU A O 1
ATOM 577 N N . LYS A 1 80 ? -37.188 -8.078 1.497 1 97.19 80 LYS A N 1
ATOM 578 C CA . LYS A 1 80 ? -37.906 -7.82 2.75 1 97.19 80 LYS A CA 1
ATOM 579 C C . LYS A 1 80 ? -36.969 -7.191 3.785 1 97.19 80 LYS A C 1
ATOM 581 O O . LYS A 1 80 ? -37.344 -6.23 4.457 1 97.19 80 LYS A O 1
ATOM 586 N N . SER A 1 81 ? -35.781 -7.77 3.865 1 97.5 81 SER A N 1
ATOM 587 C CA . SER A 1 81 ? -34.781 -7.246 4.801 1 97.5 81 SER A CA 1
ATOM 588 C C . SER A 1 81 ? -34.438 -5.797 4.484 1 97.5 81 SER A C 1
ATOM 590 O O . SER A 1 81 ? -34.312 -4.973 5.395 1 97.5 81 SER A O 1
ATOM 592 N N . GLY A 1 82 ? -34.312 -5.449 3.209 1 97.5 82 GLY A N 1
ATOM 593 C CA . GLY A 1 82 ? -34.031 -4.082 2.803 1 97.5 82 GLY A CA 1
ATOM 594 C C . GLY A 1 82 ? -35.125 -3.109 3.176 1 97.5 82 GLY A C 1
ATOM 595 O O . GLY A 1 82 ? -34.844 -2.025 3.695 1 97.5 82 GLY A O 1
ATOM 596 N N . ALA A 1 83 ? -36.312 -3.541 2.969 1 96.44 83 ALA A N 1
ATOM 597 C CA . ALA A 1 83 ? -37.469 -2.695 3.262 1 96.44 83 ALA A CA 1
ATOM 598 C C . ALA A 1 83 ? -37.562 -2.414 4.758 1 96.44 83 ALA A C 1
ATOM 600 O O . ALA A 1 83 ? -37.812 -1.278 5.168 1 96.44 83 ALA A O 1
ATOM 601 N N . ILE A 1 84 ? -37.375 -3.438 5.562 1 97.81 84 ILE A N 1
ATOM 602 C CA . ILE A 1 84 ? -37.469 -3.293 7.008 1 97.81 84 ILE A CA 1
ATOM 603 C C . ILE A 1 84 ? -36.344 -2.395 7.527 1 97.81 84 ILE A C 1
ATOM 605 O O . ILE A 1 84 ? -36.562 -1.597 8.445 1 97.81 84 ILE A O 1
ATOM 609 N N . LEU A 1 85 ? -35.188 -2.545 7 1 97.81 85 LEU A N 1
ATOM 610 C CA . LEU A 1 85 ? -34.062 -1.698 7.426 1 97.81 85 LEU A CA 1
ATOM 611 C C . LEU A 1 85 ? -34.375 -0.23 7.141 1 97.81 85 LEU A C 1
ATOM 613 O O . LEU A 1 85 ? -34.094 0.638 7.969 1 97.81 85 LEU A O 1
ATOM 617 N N . GLU A 1 86 ? -34.938 0.103 5.969 1 97 86 GLU A N 1
ATOM 618 C CA . GLU A 1 86 ? -35.312 1.476 5.648 1 97 86 GLU A CA 1
ATOM 619 C C . GLU A 1 86 ? -36.312 2.029 6.668 1 97 86 GLU A C 1
ATOM 621 O O . GLU A 1 86 ? -36.156 3.168 7.121 1 97 86 GLU A O 1
ATOM 626 N N . GLU A 1 87 ? -37.188 1.219 7.004 1 96.69 87 GLU A N 1
ATOM 627 C CA . GLU A 1 87 ? -38.219 1.625 7.961 1 96.69 87 GLU A CA 1
ATOM 628 C C . GLU A 1 87 ? -37.625 1.805 9.359 1 96.69 87 GLU A C 1
ATOM 630 O O . GLU A 1 87 ? -37.812 2.84 9.992 1 96.69 87 GLU A O 1
ATOM 635 N N . GLU A 1 88 ? -36.906 0.794 9.781 1 97.56 88 GLU A N 1
ATOM 636 C CA . GLU A 1 88 ? -36.375 0.771 11.133 1 97.56 88 GLU A CA 1
ATOM 637 C C . GLU A 1 88 ? -35.312 1.867 11.336 1 97.56 88 GLU A C 1
ATOM 639 O O . GLU A 1 88 ? -35.25 2.477 12.406 1 97.56 88 GLU A O 1
ATOM 644 N N . SER A 1 89 ? -34.5 2.16 10.414 1 96.19 89 SER A N 1
ATOM 645 C CA . SER A 1 89 ? -33.438 3.143 10.523 1 96.19 89 SER A CA 1
ATOM 646 C C . SER A 1 89 ? -33.938 4.555 10.242 1 96.19 89 SER A C 1
ATOM 648 O O . SER A 1 89 ? -33.312 5.535 10.672 1 96.19 89 SER A O 1
ATOM 650 N N . GLY A 1 90 ? -34.969 4.691 9.484 1 95.44 90 GLY A N 1
ATOM 651 C CA . GLY A 1 90 ? -35.438 5.984 9.031 1 95.44 90 GLY A CA 1
ATOM 652 C C . GLY A 1 90 ? -34.625 6.555 7.879 1 95.44 90 GLY A C 1
ATOM 653 O O . GLY A 1 90 ? -34.844 7.688 7.457 1 95.44 90 GLY A O 1
ATOM 654 N N . ILE A 1 91 ? -33.656 5.809 7.402 1 95.19 91 ILE A N 1
ATOM 655 C CA . ILE A 1 91 ? -32.781 6.223 6.293 1 95.19 91 ILE A CA 1
ATOM 656 C C . ILE A 1 91 ? -33.219 5.488 5.02 1 95.19 91 ILE A C 1
ATOM 658 O O . ILE A 1 91 ? -33.031 4.273 4.91 1 95.19 91 ILE A O 1
ATOM 662 N N . HIS A 1 92 ? -33.75 6.203 4.09 1 93.94 92 HIS A N 1
ATOM 663 C CA . HIS A 1 92 ? -34.188 5.594 2.846 1 93.94 92 HIS A CA 1
ATOM 664 C C . HIS A 1 92 ? -33.062 5.539 1.819 1 93.94 92 HIS A C 1
ATOM 666 O O . HIS A 1 92 ? -32.219 6.441 1.761 1 93.94 92 HIS A O 1
ATOM 672 N N . LEU A 1 93 ? -33.062 4.449 1.092 1 93.75 93 LEU A N 1
ATOM 673 C CA . LEU A 1 93 ? -32.062 4.281 0.057 1 93.75 93 LEU A CA 1
ATOM 674 C C . LEU A 1 93 ? -32.125 5.426 -0.95 1 93.75 93 LEU A C 1
ATOM 676 O O . LEU A 1 93 ? -31.078 5.992 -1.309 1 93.75 93 LEU A O 1
ATOM 680 N N . HIS A 1 94 ? -33.312 5.699 -1.405 1 90.44 94 HIS A N 1
ATOM 681 C CA . HIS A 1 94 ? -33.531 6.773 -2.365 1 90.44 94 HIS A CA 1
ATOM 682 C C . HIS A 1 94 ? -34.594 7.77 -1.852 1 90.44 94 HIS A C 1
ATOM 684 O O . HIS A 1 94 ? -35.438 7.41 -1.046 1 90.44 94 HIS A O 1
ATOM 690 N N . SER A 1 95 ? -34.406 8.977 -2.309 1 89.06 95 SER A N 1
ATOM 691 C CA . SER A 1 95 ? -35.469 9.945 -2.066 1 89.06 95 SER A CA 1
ATOM 692 C C . SER A 1 95 ? -36.719 9.578 -2.834 1 89.06 95 SER A C 1
ATOM 694 O O . SER A 1 95 ? -36.688 8.789 -3.775 1 89.06 95 SER A O 1
ATOM 696 N N . PRO A 1 96 ? -37.844 10.078 -2.406 1 90.12 96 PRO A N 1
ATOM 697 C CA . PRO A 1 96 ? -39.094 9.773 -3.104 1 90.12 96 PRO A CA 1
ATOM 698 C C . PRO A 1 96 ? -39.062 10.141 -4.582 1 90.12 96 PRO A C 1
ATOM 700 O O . PRO A 1 96 ? -39.594 9.414 -5.422 1 90.12 96 PRO A O 1
ATOM 703 N N . VAL A 1 97 ? -38.438 11.242 -4.809 1 92.69 97 VAL A N 1
ATOM 704 C CA . VAL A 1 97 ? -38.344 11.695 -6.191 1 92.69 97 VAL A CA 1
ATOM 705 C C . VAL A 1 97 ? -37.5 10.703 -7.008 1 92.69 97 VAL A C 1
ATOM 707 O O . VAL A 1 97 ? -37.875 10.383 -8.148 1 92.69 97 VAL A O 1
ATOM 710 N N . VAL A 1 98 ? -36.5 10.195 -6.48 1 92.69 98 VAL A N 1
ATOM 711 C CA . VAL A 1 98 ? -35.656 9.242 -7.172 1 92.69 98 VAL A CA 1
ATOM 712 C C . VAL A 1 98 ? -36.375 7.91 -7.328 1 92.69 98 VAL A C 1
ATOM 714 O O . VAL A 1 98 ? -36.25 7.254 -8.367 1 92.69 98 VAL A O 1
ATOM 717 N N . ASN A 1 99 ? -37.125 7.516 -6.344 1 91 99 ASN A N 1
ATOM 718 C CA . ASN A 1 99 ? -37.938 6.301 -6.441 1 91 99 ASN A CA 1
ATOM 719 C C . ASN A 1 99 ? -38.969 6.395 -7.566 1 91 99 ASN A C 1
ATOM 721 O O . ASN A 1 99 ? -39.125 5.438 -8.328 1 91 99 ASN A O 1
ATOM 725 N N . LEU A 1 100 ? -39.531 7.535 -7.637 1 92.94 100 LEU A N 1
ATOM 726 C CA . LEU A 1 100 ? -40.469 7.77 -8.711 1 92.94 100 LEU A CA 1
ATOM 727 C C . LEU A 1 100 ? -39.781 7.691 -10.078 1 92.94 100 LEU A C 1
ATOM 729 O O . LEU A 1 100 ? -40.312 7.078 -11.008 1 92.94 100 LEU A O 1
ATOM 733 N N . PHE A 1 101 ? -38.719 8.281 -10.172 1 94.88 101 PHE A N 1
ATOM 734 C CA . PHE A 1 101 ? -37.938 8.289 -11.398 1 94.88 101 PHE A CA 1
ATOM 735 C C . PHE A 1 101 ? -37.594 6.867 -11.844 1 94.88 101 PHE A C 1
ATOM 737 O O . PHE A 1 101 ? -37.812 6.516 -13.008 1 94.88 101 PHE A O 1
ATOM 744 N N . ARG A 1 102 ? -37.125 6.098 -10.891 1 91.81 102 ARG A N 1
ATOM 745 C CA . ARG A 1 102 ? -36.781 4.715 -11.18 1 91.81 102 ARG A CA 1
ATOM 746 C C . ARG A 1 102 ? -37.969 3.912 -11.656 1 91.81 102 ARG A C 1
ATOM 748 O O . ARG A 1 102 ? -37.875 3.164 -12.633 1 91.81 102 ARG A O 1
ATOM 755 N N . LYS A 1 103 ? -39.094 4.062 -10.992 1 91.62 103 LYS A N 1
ATOM 756 C CA . LYS A 1 103 ? -40.312 3.369 -11.367 1 91.62 103 LYS A CA 1
ATOM 757 C C . LYS A 1 103 ? -40.781 3.771 -12.766 1 91.62 103 LYS A C 1
ATOM 759 O O . LYS A 1 103 ? -41.188 2.924 -13.555 1 91.62 103 LYS A O 1
ATOM 764 N N . GLN A 1 104 ? -40.625 4.984 -13.031 1 94.75 104 GLN A N 1
ATOM 765 C CA . GLN A 1 104 ? -41.031 5.496 -14.336 1 94.75 104 GLN A CA 1
ATOM 766 C C . GLN A 1 104 ? -40.156 4.918 -15.445 1 94.75 104 GLN A C 1
ATOM 768 O O . GLN A 1 104 ? -40.656 4.555 -16.516 1 94.75 104 GLN A O 1
ATOM 773 N N . VAL A 1 105 ? -38.906 4.805 -15.188 1 94 105 VAL A N 1
ATOM 774 C CA . VAL A 1 105 ? -38 4.242 -16.172 1 94 105 VAL A CA 1
ATOM 775 C C . VAL A 1 105 ? -38.312 2.76 -16.375 1 94 105 VAL A C 1
ATOM 777 O O . VAL A 1 105 ? -38.375 2.287 -17.516 1 94 105 VAL A O 1
ATOM 780 N N . LEU A 1 106 ? -38.562 2.105 -15.32 1 91.56 106 LEU A N 1
ATOM 781 C CA . LEU A 1 106 ? -38.844 0.676 -15.406 1 91.56 106 LEU A CA 1
ATOM 782 C C . LEU A 1 106 ? -40.188 0.418 -16.094 1 91.56 106 LEU A C 1
ATOM 784 O O . LEU A 1 106 ? -40.375 -0.606 -16.75 1 91.56 106 LEU A O 1
ATOM 788 N N . ASN A 1 107 ? -41.094 1.405 -15.938 1 92.88 107 ASN A N 1
ATOM 789 C CA . ASN A 1 107 ? -42.438 1.265 -16.531 1 92.88 107 ASN A CA 1
ATOM 790 C C . ASN A 1 107 ? -42.469 1.804 -17.953 1 92.88 107 ASN A C 1
ATOM 792 O O . ASN A 1 107 ? -43.469 1.657 -18.656 1 92.88 107 ASN A O 1
ATOM 796 N N . GLY A 1 108 ? -41.469 2.457 -18.344 1 93.12 108 GLY A N 1
ATOM 797 C CA . GLY A 1 108 ? -41.375 2.98 -19.688 1 93.12 108 GLY A CA 1
ATOM 798 C C . GLY A 1 108 ? -42.094 4.312 -19.859 1 93.12 108 GLY A C 1
ATOM 799 O O . GLY A 1 108 ? -42.5 4.66 -20.969 1 93.12 108 GLY A O 1
ATOM 800 N N . ASN A 1 109 ? -42.344 4.965 -18.75 1 95.06 109 ASN A N 1
ATOM 801 C CA . ASN A 1 109 ? -42.906 6.316 -18.797 1 95.06 109 ASN A CA 1
ATOM 802 C C . ASN A 1 109 ? -41.812 7.352 -19.062 1 95.06 109 ASN A C 1
ATOM 804 O O . ASN A 1 109 ? -41.406 8.109 -18.172 1 95.06 109 ASN A O 1
ATOM 808 N N . TRP A 1 110 ? -41.469 7.5 -20.328 1 95.75 110 TRP A N 1
ATOM 809 C CA . TRP A 1 110 ? -40.25 8.211 -20.703 1 95.75 110 TRP A CA 1
ATOM 810 C C . TRP A 1 110 ? -40.406 9.719 -20.516 1 95.75 110 TRP A C 1
ATOM 812 O O . TRP A 1 110 ? -39.562 10.375 -19.922 1 95.75 110 TRP A O 1
ATOM 822 N N . ASP A 1 111 ? -41.5 10.328 -20.969 1 94.88 111 ASP A N 1
ATOM 823 C CA . ASP A 1 111 ? -41.719 11.766 -20.859 1 94.88 111 ASP A CA 1
ATOM 824 C C . ASP A 1 111 ? -41.75 12.195 -19.391 1 94.88 111 ASP A C 1
ATOM 826 O O . ASP A 1 111 ? -41.156 13.195 -19.016 1 94.88 111 ASP A O 1
ATOM 830 N N . GLU A 1 112 ? -42.406 11.438 -18.656 1 95.75 112 GLU A N 1
ATOM 831 C CA . GLU A 1 112 ? -42.5 11.719 -17.219 1 95.75 112 GLU A CA 1
ATOM 832 C C . GLU A 1 112 ? -41.156 11.57 -16.547 1 95.75 112 GLU A C 1
ATOM 834 O O . GLU A 1 112 ? -40.812 12.328 -15.633 1 95.75 112 GLU A O 1
ATOM 839 N N . SER A 1 113 ? -40.406 10.547 -16.953 1 96.25 113 SER A N 1
ATOM 840 C CA . SER A 1 113 ? -39.094 10.305 -16.359 1 96.25 113 SER A CA 1
ATOM 841 C C . SER A 1 113 ? -38.156 11.492 -16.578 1 96.25 113 SER A C 1
ATOM 843 O O . SER A 1 113 ? -37.406 11.867 -15.695 1 96.25 113 SER A O 1
ATOM 845 N N . VAL A 1 114 ? -38.219 12.094 -17.734 1 95.31 114 VAL A N 1
ATOM 846 C CA . VAL A 1 114 ? -37.375 13.242 -18.047 1 95.31 114 VAL A CA 1
ATOM 847 C C . VAL A 1 114 ? -37.75 14.43 -17.172 1 95.31 114 VAL A C 1
ATOM 849 O O . VAL A 1 114 ? -36.906 15.148 -16.672 1 95.31 114 VAL A O 1
ATOM 852 N N . VAL A 1 115 ? -39.031 14.586 -16.984 1 94.62 115 VAL A N 1
ATOM 853 C CA . VAL A 1 115 ? -39.531 15.672 -16.141 1 94.62 115 VAL A CA 1
ATOM 854 C C . VAL A 1 115 ? -39.062 15.453 -14.695 1 94.62 115 VAL A C 1
ATOM 856 O O . VAL A 1 115 ? -38.594 16.375 -14.047 1 94.62 115 VAL A O 1
ATOM 859 N N . THR A 1 116 ? -39.25 14.297 -14.234 1 95.19 116 THR A N 1
ATOM 860 C CA . THR A 1 116 ? -38.875 13.961 -12.867 1 95.19 116 THR A CA 1
ATOM 861 C C . THR A 1 116 ? -37.375 14.141 -12.672 1 95.19 116 THR A C 1
ATOM 863 O O . THR A 1 116 ? -36.906 14.555 -11.602 1 95.19 116 THR A O 1
ATOM 866 N N . LEU A 1 117 ? -36.562 13.758 -13.648 1 94.31 117 LEU A N 1
ATOM 867 C CA . LEU A 1 117 ? -35.125 13.922 -13.602 1 94.31 117 LEU A CA 1
ATOM 868 C C . LEU A 1 117 ? -34.75 15.367 -13.305 1 94.31 117 LEU A C 1
ATOM 870 O O . LEU A 1 117 ? -33.844 15.625 -12.523 1 94.31 117 LEU A O 1
ATOM 874 N N . HIS A 1 118 ? -35.438 16.281 -13.867 1 91.75 118 HIS A N 1
ATOM 875 C CA . HIS A 1 118 ? -35.188 17.703 -13.641 1 91.75 118 HIS A CA 1
ATOM 876 C C . HIS A 1 118 ? -35.531 18.094 -12.211 1 91.75 118 HIS A C 1
ATOM 878 O O . HIS A 1 118 ? -34.969 19.062 -11.68 1 91.75 118 HIS A O 1
ATOM 884 N N . GLY A 1 119 ? -36.375 17.375 -11.641 1 91 119 GLY A N 1
ATOM 885 C CA . GLY A 1 119 ? -36.781 17.625 -10.273 1 91 119 GLY A CA 1
ATOM 886 C C . GLY A 1 119 ? -35.812 17.125 -9.242 1 91 119 GLY A C 1
ATOM 887 O O . GLY A 1 119 ? -35.906 17.484 -8.062 1 91 119 GLY A O 1
ATOM 888 N N . ILE A 1 120 ? -34.875 16.25 -9.539 1 89.5 120 ILE A N 1
ATOM 889 C CA . ILE A 1 120 ? -33.906 15.68 -8.617 1 89.5 120 ILE A CA 1
ATOM 890 C C . ILE A 1 120 ? -32.906 16.75 -8.188 1 89.5 120 ILE A C 1
ATOM 892 O O . ILE A 1 120 ? -32.375 16.719 -7.082 1 89.5 120 ILE A O 1
ATOM 896 N N . GLY A 1 121 ? -32.75 17.844 -8.914 1 82.88 121 GLY A N 1
ATOM 897 C CA . GLY A 1 121 ? -31.875 18.938 -8.531 1 82.88 121 GLY A CA 1
ATOM 898 C C . GLY A 1 121 ? -30.406 18.656 -8.758 1 82.88 121 GLY A C 1
ATOM 899 O O . GLY A 1 121 ? -29.578 18.875 -7.871 1 82.88 121 GLY A O 1
ATOM 900 N N . LEU A 1 122 ? -30.094 18.156 -9.93 1 85.25 122 LEU A N 1
ATOM 901 C CA . LEU A 1 122 ? -28.703 17.922 -10.281 1 85.25 122 LEU A CA 1
ATOM 902 C C . LEU A 1 122 ? -27.969 19.234 -10.523 1 85.25 122 LEU A C 1
ATOM 904 O O . LEU A 1 122 ? -28.531 20.156 -11.125 1 85.25 122 LEU A O 1
ATOM 908 N N . GLN A 1 123 ? -26.844 19.453 -10.008 1 80.5 123 GLN A N 1
ATOM 909 C CA . GLN A 1 123 ? -26.078 20.703 -10.102 1 80.5 123 GLN A CA 1
ATOM 910 C C . GLN A 1 123 ? -25.406 20.828 -11.469 1 80.5 123 GLN A C 1
ATOM 912 O O . GLN A 1 123 ? -25.266 21.922 -12 1 80.5 123 GLN A O 1
ATOM 917 N N . ASP A 1 124 ? -25.125 19.719 -12.109 1 85.38 124 ASP A N 1
ATOM 918 C CA . ASP A 1 124 ? -24.406 19.703 -13.383 1 85.38 124 ASP A CA 1
ATOM 919 C C . ASP A 1 124 ? -25.375 19.547 -14.547 1 85.38 124 ASP A C 1
ATOM 921 O O . ASP A 1 124 ? -25.969 18.469 -14.734 1 85.38 124 ASP A O 1
ATOM 925 N N . ASP A 1 125 ? -25.438 20.531 -15.312 1 87.88 125 ASP A N 1
ATOM 926 C CA . ASP A 1 125 ? -26.359 20.547 -16.438 1 87.88 125 ASP A CA 1
ATOM 927 C C . ASP A 1 125 ? -25.969 19.5 -17.484 1 87.88 125 ASP A C 1
ATOM 929 O O . ASP A 1 125 ? -26.828 18.938 -18.172 1 87.88 125 ASP A O 1
ATOM 933 N N . ASN A 1 126 ? -24.703 19.297 -17.594 1 88.62 126 ASN A N 1
ATOM 934 C CA . ASN A 1 126 ? -24.234 18.328 -18.578 1 88.62 126 ASN A CA 1
ATOM 935 C C . ASN A 1 126 ? -24.703 16.906 -18.203 1 88.62 126 ASN A C 1
ATOM 937 O O . ASN A 1 126 ? -25.031 16.109 -19.094 1 88.62 126 ASN A O 1
ATOM 941 N N . VAL A 1 127 ? -24.703 16.688 -16.953 1 91.19 127 VAL A N 1
ATOM 942 C CA . VAL A 1 127 ? -25.156 15.383 -16.5 1 91.19 127 VAL A CA 1
ATOM 943 C C . VAL A 1 127 ? -26.656 15.242 -16.781 1 91.19 127 VAL A C 1
ATOM 945 O O . VAL A 1 127 ? -27.109 14.18 -17.203 1 91.19 127 VAL A O 1
ATOM 948 N N . LEU A 1 128 ? -27.391 16.266 -16.531 1 91.75 128 LEU A N 1
ATOM 949 C CA . LEU A 1 128 ? -28.828 16.266 -16.781 1 91.75 128 LEU A CA 1
ATOM 950 C C . LEU A 1 128 ? -29.141 16 -18.25 1 91.75 128 LEU A C 1
ATOM 952 O O . LEU A 1 128 ? -30 15.188 -18.578 1 91.75 128 LEU A O 1
ATOM 956 N N . LYS A 1 129 ? -28.406 16.641 -19.094 1 92.88 129 LYS A N 1
ATOM 957 C CA . LYS A 1 129 ? -28.609 16.484 -20.531 1 92.88 129 LYS A CA 1
ATOM 958 C C . LYS A 1 129 ? -28.234 15.062 -20.984 1 92.88 129 LYS A C 1
ATOM 960 O O . LYS A 1 129 ? -28.953 14.453 -21.766 1 92.88 129 LYS A O 1
ATOM 965 N N . SER A 1 130 ? -27.172 14.609 -20.484 1 94.06 130 SER A N 1
ATOM 966 C CA . SER A 1 130 ? -26.719 13.266 -20.844 1 94.06 130 SER A CA 1
ATOM 967 C C . SER A 1 130 ? -27.719 12.211 -20.375 1 94.06 130 SER A C 1
ATOM 969 O O . SER A 1 130 ? -28 11.258 -21.109 1 94.06 130 SER A O 1
ATOM 971 N N . ALA A 1 131 ? -28.172 12.367 -19.141 1 94.31 131 ALA A N 1
ATOM 972 C CA . ALA A 1 131 ? -29.156 11.43 -18.609 1 94.31 131 ALA A CA 1
ATOM 973 C C . ALA A 1 131 ? -30.453 11.484 -19.422 1 94.31 131 ALA A C 1
ATOM 975 O O . ALA A 1 131 ? -31.031 10.445 -19.75 1 94.31 131 ALA A O 1
ATOM 976 N N . SER A 1 132 ? -30.875 12.641 -19.812 1 94.81 132 SER A N 1
ATOM 977 C CA . SER A 1 132 ? -32.062 12.812 -20.641 1 94.81 132 SER A CA 1
ATOM 978 C C . SER A 1 132 ? -31.891 12.148 -22 1 94.81 132 SER A C 1
ATOM 980 O O . SER A 1 132 ? -32.812 11.516 -22.516 1 94.81 132 SER A O 1
ATOM 982 N N . PHE A 1 133 ? -30.766 12.344 -22.516 1 95.06 133 PHE A N 1
ATOM 983 C CA . PHE A 1 133 ? -30.453 11.734 -23.797 1 95.06 133 PHE A CA 1
ATOM 984 C C . PHE A 1 133 ? -30.609 10.219 -23.75 1 95.06 133 PHE A C 1
ATOM 986 O O . PHE A 1 133 ? -31.219 9.625 -24.625 1 95.06 133 PHE A O 1
ATOM 993 N N . LEU A 1 134 ? -30.031 9.609 -22.719 1 94.25 134 LEU A N 1
ATOM 994 C CA . LEU A 1 134 ? -30.109 8.156 -22.562 1 94.25 134 LEU A CA 1
ATOM 995 C C . LEU A 1 134 ? -31.562 7.699 -22.469 1 94.25 134 LEU A C 1
ATOM 997 O O . LEU A 1 134 ? -31.922 6.684 -23.062 1 94.25 134 LEU A O 1
ATOM 1001 N N . ILE A 1 135 ? -32.406 8.406 -21.75 1 95.25 135 ILE A N 1
ATOM 1002 C CA . ILE A 1 135 ? -33.812 8.062 -21.578 1 95.25 135 ILE A CA 1
ATOM 1003 C C . ILE A 1 135 ? -34.531 8.18 -22.906 1 95.25 135 ILE A C 1
ATOM 1005 O O . ILE A 1 135 ? -35.281 7.27 -23.297 1 95.25 135 ILE A O 1
ATOM 1009 N N . LEU A 1 136 ? -34.25 9.227 -23.578 1 95 136 LEU A N 1
ATOM 1010 C CA . LEU A 1 136 ? -34.938 9.492 -24.828 1 95 136 LEU A CA 1
ATOM 1011 C C . LEU A 1 136 ? -34.469 8.539 -25.922 1 95 136 LEU A C 1
ATOM 1013 O O . LEU A 1 136 ? -35.25 8.188 -26.828 1 95 136 LEU A O 1
ATOM 1017 N N . GLU A 1 137 ? -33.219 8.219 -25.828 1 93.19 137 GLU A N 1
ATOM 1018 C CA . GLU A 1 137 ? -32.719 7.207 -26.75 1 93.19 137 GLU A CA 1
ATOM 1019 C C . GLU A 1 137 ? -33.469 5.887 -26.578 1 93.19 137 GLU A C 1
ATOM 1021 O O . GLU A 1 137 ? -33.812 5.238 -27.578 1 93.19 137 GLU A O 1
ATOM 1026 N N . GLN A 1 138 ? -33.656 5.504 -25.344 1 93.25 138 GLN A N 1
ATOM 1027 C CA . GLN A 1 138 ? -34.438 4.289 -25.078 1 93.25 138 GLN A CA 1
ATOM 1028 C C . GLN A 1 138 ? -35.844 4.422 -25.578 1 93.25 138 GLN A C 1
ATOM 1030 O O . GLN A 1 138 ? -36.406 3.475 -26.141 1 93.25 138 GLN A O 1
ATOM 1035 N N . LYS A 1 139 ? -36.5 5.504 -25.344 1 93.94 139 LYS A N 1
ATOM 1036 C CA . LYS A 1 139 ? -37.812 5.789 -25.875 1 93.94 139 LYS A CA 1
ATOM 1037 C C . LYS A 1 139 ? -37.875 5.617 -27.391 1 93.94 139 LYS A C 1
ATOM 1039 O O . LYS A 1 139 ? -38.75 4.973 -27.922 1 93.94 139 LYS A O 1
ATOM 1044 N N . PHE A 1 140 ? -36.906 6.125 -28.078 1 92.94 140 PHE A N 1
ATOM 1045 C CA . PHE A 1 140 ? -36.781 6.066 -29.531 1 92.94 140 PHE A CA 1
ATOM 1046 C C . PHE A 1 140 ? -36.719 4.621 -30.016 1 92.94 140 PHE A C 1
ATOM 1048 O O . PHE A 1 140 ? -37.469 4.238 -30.922 1 92.94 140 PHE A O 1
ATOM 1055 N N . PHE A 1 141 ? -35.875 3.92 -29.359 1 89.12 141 PHE A N 1
ATOM 1056 C CA . PHE A 1 141 ? -35.719 2.531 -29.781 1 89.12 141 PHE A CA 1
ATOM 1057 C C . PHE A 1 141 ? -36.969 1.737 -29.531 1 89.12 141 PHE A C 1
ATOM 1059 O O . PHE A 1 141 ? -37.344 0.884 -30.344 1 89.12 141 PHE A O 1
ATOM 1066 N N . GLU A 1 142 ? -37.594 1.962 -28.359 1 90.69 142 GLU A N 1
ATOM 1067 C CA . GLU A 1 142 ? -38.844 1.233 -28.078 1 90.69 142 GLU A CA 1
ATOM 1068 C C . GLU A 1 142 ? -39.938 1.601 -29.062 1 90.69 142 GLU A C 1
ATOM 1070 O O . GLU A 1 142 ? -40.719 0.748 -29.453 1 90.69 142 GLU A O 1
ATOM 1075 N N . LEU A 1 143 ? -40 2.822 -29.531 1 90.62 143 LEU A N 1
ATOM 1076 C CA . LEU A 1 143 ? -40.938 3.258 -30.531 1 90.62 143 LEU A CA 1
ATOM 1077 C C . LEU A 1 143 ? -40.688 2.566 -31.875 1 90.62 143 LEU A C 1
ATOM 1079 O O . LEU A 1 143 ? -41.625 2.137 -32.531 1 90.62 143 LEU A O 1
ATOM 1083 N N . LEU A 1 144 ? -39.438 2.516 -32.188 1 87.56 144 LEU A N 1
ATOM 1084 C CA . LEU A 1 144 ? -39.062 1.838 -33.438 1 87.56 144 LEU A CA 1
ATOM 1085 C C . LEU A 1 144 ? -39.469 0.365 -33.375 1 87.56 144 LEU A C 1
ATOM 1087 O O . LEU A 1 144 ? -39.938 -0.194 -34.375 1 87.56 144 LEU A O 1
ATOM 1091 N N . GLU A 1 145 ? -39.219 -0.203 -32.25 1 84.19 145 GLU A N 1
ATOM 1092 C CA . GLU A 1 145 ? -39.594 -1.607 -32.062 1 84.19 145 GLU A CA 1
ATOM 1093 C C . GLU A 1 145 ? -41.094 -1.812 -32.219 1 84.19 145 GLU A C 1
ATOM 1095 O O . GLU A 1 145 ? -41.531 -2.863 -32.688 1 84.19 145 GLU A O 1
ATOM 1100 N N . GLN A 1 146 ? -41.844 -0.855 -31.781 1 87.75 146 GLN A N 1
ATOM 1101 C CA . GLN A 1 146 ? -43.312 -0.918 -31.891 1 87.75 146 GLN A CA 1
ATOM 1102 C C . GLN A 1 146 ? -43.781 -0.475 -33.281 1 87.75 146 GLN A C 1
ATOM 1104 O O . GLN A 1 146 ? -45 -0.344 -33.5 1 87.75 146 GLN A O 1
ATOM 1109 N N . GLU A 1 147 ? -42.844 -0.112 -34.156 1 86.5 147 GLU A N 1
ATOM 1110 C CA . GLU A 1 147 ? -43.094 0.289 -35.531 1 86.5 147 GLU A CA 1
ATOM 1111 C C . GLU A 1 147 ? -43.781 1.645 -35.594 1 86.5 147 GLU A C 1
ATOM 1113 O O . GLU A 1 147 ? -44.594 1.898 -36.5 1 86.5 147 GLU A O 1
ATOM 1118 N N . ARG A 1 148 ? -43.656 2.365 -34.594 1 91.94 148 ARG A N 1
ATOM 1119 C CA . ARG A 1 148 ? -44.125 3.746 -34.594 1 91.94 148 ARG A CA 1
ATOM 1120 C C . ARG A 1 148 ? -43.031 4.707 -35.031 1 91.94 148 ARG A C 1
ATOM 1122 O O . ARG A 1 148 ? -42.562 5.535 -34.25 1 91.94 148 ARG A O 1
ATOM 1129 N N . VAL A 1 149 ? -42.719 4.734 -36.25 1 89.25 149 VAL A N 1
ATOM 1130 C CA . VAL A 1 149 ? -41.562 5.402 -36.812 1 89.25 149 VAL A CA 1
ATOM 1131 C C . VAL A 1 149 ? -41.719 6.918 -36.719 1 89.25 149 VAL A C 1
ATOM 1133 O O . VAL A 1 149 ? -40.781 7.645 -36.438 1 89.25 149 VAL A O 1
ATOM 1136 N N . MET A 1 150 ? -42.938 7.355 -37 1 92.06 150 MET A N 1
ATOM 1137 C CA . MET A 1 150 ? -43.156 8.797 -37 1 92.06 150 MET A CA 1
ATOM 1138 C C . MET A 1 150 ? -42.969 9.367 -35.594 1 92.06 150 MET A C 1
ATOM 1140 O O . MET A 1 150 ? -42.406 10.453 -35.438 1 92.06 150 MET A O 1
ATOM 1144 N N . ASP A 1 151 ? -43.438 8.641 -34.656 1 94.06 151 ASP A N 1
ATOM 1145 C CA . ASP A 1 151 ? -43.25 9.062 -33.25 1 94.06 151 ASP A CA 1
ATOM 1146 C C . ASP A 1 151 ? -41.781 9.047 -32.875 1 94.06 151 ASP A C 1
ATOM 1148 O O . ASP A 1 151 ? -41.312 9.922 -32.156 1 94.06 151 ASP A O 1
ATOM 1152 N N . ALA A 1 152 ? -41.031 8.078 -33.344 1 93.12 152 ALA A N 1
ATOM 1153 C CA . ALA A 1 152 ? -39.594 7.98 -33.094 1 93.12 152 ALA A CA 1
ATOM 1154 C C . ALA A 1 152 ? -38.875 9.172 -33.719 1 93.12 152 ALA A C 1
ATOM 1156 O O . ALA A 1 152 ? -37.969 9.75 -33.062 1 93.12 152 ALA A O 1
ATOM 1157 N N . LEU A 1 153 ? -39.281 9.516 -34.875 1 92.19 153 LEU A N 1
ATOM 1158 C CA . LEU A 1 153 ? -38.688 10.656 -35.531 1 92.19 153 LEU A CA 1
ATOM 1159 C C . LEU A 1 153 ? -38.969 11.945 -34.781 1 92.19 153 LEU A C 1
ATOM 1161 O O . LEU A 1 153 ? -38.125 12.844 -34.75 1 92.19 153 LEU A O 1
ATOM 1165 N N . LYS A 1 154 ? -40.188 12.023 -34.312 1 94.31 154 LYS A N 1
ATOM 1166 C CA . LYS A 1 154 ? -40.562 13.188 -33.5 1 94.31 154 LYS A CA 1
ATOM 1167 C C . LYS A 1 154 ? -39.688 13.281 -32.281 1 94.31 154 LYS A C 1
ATOM 1169 O O . LYS A 1 154 ? -39.219 14.375 -31.906 1 94.31 154 LYS A O 1
ATOM 1174 N N . THR A 1 155 ? -39.5 12.172 -31.625 1 94.88 155 THR A N 1
ATOM 1175 C CA . THR A 1 155 ? -38.625 12.125 -30.453 1 94.88 155 THR A CA 1
ATOM 1176 C C . THR A 1 155 ? -37.188 12.562 -30.828 1 94.88 155 THR A C 1
ATOM 1178 O O . THR A 1 155 ? -36.562 13.336 -30.094 1 94.88 155 THR A O 1
ATOM 1181 N N . LEU A 1 156 ? -36.656 12.094 -31.875 1 92.62 156 LEU A N 1
ATOM 1182 C CA . LEU A 1 156 ? -35.312 12.414 -32.344 1 92.62 156 LEU A CA 1
ATOM 1183 C C . LEU A 1 156 ? -35.188 13.898 -32.656 1 92.62 156 LEU A C 1
ATOM 1185 O O . LEU A 1 156 ? -34.25 14.555 -32.188 1 92.62 156 LEU A O 1
ATOM 1189 N N . ARG A 1 157 ? -36.156 14.461 -33.375 1 92.19 157 ARG A N 1
ATOM 1190 C CA . ARG A 1 157 ? -36.094 15.828 -33.906 1 92.19 157 ARG A CA 1
ATOM 1191 C C . ARG A 1 157 ? -36.406 16.844 -32.812 1 92.19 157 ARG A C 1
ATOM 1193 O O . ARG A 1 157 ? -35.75 17.859 -32.656 1 92.19 157 ARG A O 1
ATOM 1200 N N . ASN A 1 158 ? -37.406 16.547 -31.953 1 94.12 158 ASN A N 1
ATOM 1201 C CA . ASN A 1 158 ? -37.969 17.547 -31.047 1 94.12 158 ASN A CA 1
ATOM 1202 C C . ASN A 1 158 ? -37.438 17.406 -29.641 1 94.12 158 ASN A C 1
ATOM 1204 O O . ASN A 1 158 ? -37.5 18.328 -28.828 1 94.12 158 ASN A O 1
ATOM 1208 N N . GLU A 1 159 ? -36.875 16.281 -29.344 1 94.44 159 GLU A N 1
ATOM 1209 C CA . GLU A 1 159 ? -36.5 16.062 -27.953 1 94.44 159 GLU A CA 1
ATOM 1210 C C . GLU A 1 159 ? -35 15.805 -27.828 1 94.44 159 GLU A C 1
ATOM 1212 O O . GLU A 1 159 ? -34.312 16.438 -27.016 1 94.44 159 GLU A O 1
ATOM 1217 N N . ILE A 1 160 ? -34.406 14.93 -28.594 1 94.31 160 ILE A N 1
ATOM 1218 C CA . ILE A 1 160 ? -33 14.523 -28.484 1 94.31 160 ILE A CA 1
ATOM 1219 C C . ILE A 1 160 ? -32.094 15.586 -29.109 1 94.31 160 ILE A C 1
ATOM 1221 O O . ILE A 1 160 ? -31.109 16 -28.5 1 94.31 160 ILE A O 1
ATOM 1225 N N . THR A 1 161 ? -32.438 16.094 -30.266 1 92.62 161 THR A N 1
ATOM 1226 C CA . THR A 1 161 ? -31.625 17.031 -31 1 92.62 161 THR A CA 1
ATOM 1227 C C . THR A 1 161 ? -31.422 18.328 -30.219 1 92.62 161 THR A C 1
ATOM 1229 O O . THR A 1 161 ? -30.312 18.859 -30.141 1 92.62 161 THR A O 1
ATOM 1232 N N . PRO A 1 162 ? -32.406 18.844 -29.578 1 93.06 162 PRO A N 1
ATOM 1233 C CA . PRO A 1 162 ? -32.281 20.094 -28.828 1 93.06 162 PRO A CA 1
ATOM 1234 C C . PRO A 1 162 ? -31.312 19.984 -27.656 1 93.06 162 PRO A C 1
ATOM 1236 O O . PRO A 1 162 ? -30.844 21 -27.125 1 93.06 162 PRO A O 1
ATOM 1239 N N . LEU A 1 163 ? -31.125 18.828 -27.125 1 92.75 163 LEU A N 1
ATOM 1240 C CA . LEU A 1 163 ? -30.203 18.641 -26.031 1 92.75 163 LEU A CA 1
ATOM 1241 C C . LEU A 1 163 ? -28.781 19.031 -26.438 1 92.75 163 LEU A C 1
ATOM 1243 O O . LEU A 1 163 ? -27.953 19.375 -25.594 1 92.75 163 LEU A O 1
ATOM 1247 N N . SER A 1 164 ? -28.391 18.984 -27.656 1 89.56 164 SER A N 1
ATOM 1248 C CA . SER A 1 164 ? -27.141 19.438 -28.266 1 89.56 164 SER A CA 1
ATOM 1249 C C . SER A 1 164 ? -25.953 18.734 -27.625 1 89.56 164 SER A C 1
ATOM 1251 O O . SER A 1 164 ? -24.938 19.375 -27.312 1 89.56 164 SER A O 1
ATOM 1253 N N . ILE A 1 165 ? -26.172 17.438 -27.312 1 88.62 165 ILE A N 1
ATOM 1254 C CA . ILE A 1 165 ? -25.062 16.641 -26.797 1 88.62 165 ILE A CA 1
ATOM 1255 C C . ILE A 1 165 ? -24.891 15.383 -27.641 1 88.62 165 ILE A C 1
ATOM 1257 O O . ILE A 1 165 ? -25.812 14.992 -28.359 1 88.62 165 ILE A O 1
ATOM 1261 N N . ASN A 1 166 ? -23.734 14.68 -27.672 1 85.94 166 ASN A N 1
ATOM 1262 C CA . ASN A 1 166 ? -23.469 13.406 -28.344 1 85.94 166 ASN A CA 1
ATOM 1263 C C . ASN A 1 166 ? -23.844 13.461 -29.812 1 85.94 166 ASN A C 1
ATOM 1265 O O . ASN A 1 166 ? -24.625 12.633 -30.281 1 85.94 166 ASN A O 1
ATOM 1269 N N . LYS A 1 167 ? -23.344 14.312 -30.516 1 86.44 167 LYS A N 1
ATOM 1270 C CA . LYS A 1 167 ? -23.672 14.555 -31.922 1 86.44 167 LYS A CA 1
ATOM 1271 C C . LYS A 1 167 ? -23.422 13.305 -32.781 1 86.44 167 LYS A C 1
ATOM 1273 O O . LYS A 1 167 ? -24.203 12.984 -33.656 1 86.44 167 LYS A O 1
ATOM 1278 N N . LYS A 1 168 ? -22.328 12.625 -32.469 1 87.88 168 LYS A N 1
ATOM 1279 C CA . LYS A 1 168 ? -22.031 11.406 -33.219 1 87.88 168 LYS A CA 1
ATOM 1280 C C . LYS A 1 168 ? -23.141 10.367 -33.031 1 87.88 168 LYS A C 1
ATOM 1282 O O . LYS A 1 168 ? -23.578 9.758 -34 1 87.88 168 LYS A O 1
ATOM 1287 N N . ARG A 1 169 ? -23.516 10.258 -31.781 1 88.62 169 ARG A N 1
ATOM 1288 C CA . ARG A 1 169 ? -24.562 9.289 -31.5 1 88.62 169 ARG A CA 1
ATOM 1289 C C . ARG A 1 169 ? -25.875 9.711 -32.156 1 88.62 169 ARG A C 1
ATOM 1291 O O . ARG A 1 169 ? -26.656 8.867 -32.594 1 88.62 169 ARG A O 1
ATOM 1298 N N . LEU A 1 170 ? -26.219 10.922 -32.219 1 88.31 170 LEU A N 1
ATOM 1299 C CA . LEU A 1 170 ? -27.422 11.453 -32.844 1 88.31 170 LEU A CA 1
ATOM 1300 C C . LEU A 1 170 ? -27.453 11.102 -34.344 1 88.31 170 LEU A C 1
ATOM 1302 O O . LEU A 1 170 ? -28.5 10.711 -34.844 1 88.31 170 LEU A O 1
ATOM 1306 N N . HIS A 1 171 ? -26.328 11.133 -34.906 1 86.69 171 HIS A N 1
ATOM 1307 C CA . HIS A 1 171 ? -26.234 10.781 -36.312 1 86.69 171 HIS A CA 1
ATOM 1308 C C . HIS A 1 171 ? -26.5 9.289 -36.531 1 86.69 171 HIS A C 1
ATOM 1310 O O . HIS A 1 171 ? -27.156 8.906 -37.5 1 86.69 171 HIS A O 1
ATOM 1316 N N . ASP A 1 172 ? -25.938 8.57 -35.656 1 87.19 172 ASP A N 1
ATOM 1317 C CA . ASP A 1 172 ? -26.172 7.129 -35.75 1 87.19 172 ASP A CA 1
ATOM 1318 C C . ASP A 1 172 ? -27.656 6.809 -35.625 1 87.19 172 ASP A C 1
ATOM 1320 O O . ASP A 1 172 ? -28.156 5.922 -36.312 1 87.19 172 ASP A O 1
ATOM 1324 N N . LEU A 1 173 ? -28.391 7.535 -34.75 1 88.06 173 LEU A N 1
ATOM 1325 C CA . LEU A 1 173 ? -29.812 7.297 -34.531 1 88.06 173 LEU A CA 1
ATOM 1326 C C . LEU A 1 173 ? -30.625 7.68 -35.781 1 88.06 173 LEU A C 1
ATOM 1328 O O . LEU A 1 173 ? -31.578 6.988 -36.125 1 88.06 173 LEU A O 1
ATOM 1332 N N . CYS A 1 174 ? -30.234 8.641 -36.469 1 84.81 174 CYS A N 1
ATOM 1333 C CA . CYS A 1 174 ? -30.891 9.078 -37.688 1 84.81 174 CYS A CA 1
ATOM 1334 C C . CYS A 1 174 ? -30.766 8.031 -38.781 1 84.81 174 CYS A C 1
ATOM 1336 O O . CYS A 1 174 ? -31.719 7.777 -39.531 1 84.81 174 CYS A O 1
ATOM 1338 N N . SER A 1 175 ? -29.594 7.496 -38.75 1 83.44 175 SER A N 1
ATOM 1339 C CA . SER A 1 175 ? -29.344 6.488 -39.781 1 83.44 175 SER A CA 1
ATOM 1340 C C . SER A 1 175 ? -30.203 5.246 -39.562 1 83.44 175 SER A C 1
ATOM 1342 O O . SER A 1 175 ? -30.531 4.531 -40.5 1 83.44 175 SER A O 1
ATOM 1344 N N . CYS A 1 176 ? -30.5 5.012 -38.312 1 80.88 176 CYS A N 1
ATOM 1345 C CA . CYS A 1 176 ? -31.297 3.84 -38 1 80.88 176 CYS A CA 1
ATOM 1346 C C . CYS A 1 176 ? -32.719 3.971 -38.531 1 80.88 176 CYS A C 1
ATOM 1348 O O . CYS A 1 176 ? -33.375 2.967 -38.812 1 80.88 176 CYS A O 1
ATOM 1350 N N . VAL A 1 177 ? -33.312 5.148 -38.625 1 78.94 177 VAL A N 1
ATOM 1351 C CA . VAL A 1 177 ? -34.656 5.371 -39.125 1 78.94 177 VAL A CA 1
ATOM 1352 C C . VAL A 1 177 ? -34.719 5.109 -40.625 1 78.94 177 VAL A C 1
ATOM 1354 O O . VAL A 1 177 ? -35.656 4.531 -41.125 1 78.94 177 VAL A O 1
ATOM 1357 N N . VAL A 1 178 ? -33.562 5.508 -41.312 1 73.25 178 VAL A N 1
ATOM 1358 C CA . VAL A 1 178 ? -33.531 5.422 -42.781 1 73.25 178 VAL A CA 1
ATOM 1359 C C . VAL A 1 178 ? -33.281 3.979 -43.188 1 73.25 178 VAL A C 1
ATOM 1361 O O . VAL A 1 178 ? -33.906 3.494 -44.156 1 73.25 178 VAL A O 1
ATOM 1364 N N . SER A 1 179 ? -32.312 3.293 -42.531 1 74.62 179 SER A N 1
ATOM 1365 C CA . SER A 1 179 ? -31.953 1.919 -42.875 1 74.62 179 SER A CA 1
ATOM 1366 C C . SER A 1 179 ? -32.125 0.983 -41.688 1 74.62 179 SER A C 1
ATOM 1368 O O . SER A 1 179 ? -31.25 0.935 -40.812 1 74.62 179 SER A O 1
ATOM 1370 N N . PRO A 1 180 ? -33.25 0.284 -41.625 1 66.81 180 PRO A N 1
ATOM 1371 C CA . PRO A 1 180 ? -33.531 -0.62 -40.5 1 66.81 180 PRO A CA 1
ATOM 1372 C C . PRO A 1 180 ? -32.406 -1.646 -40.281 1 66.81 180 PRO A C 1
ATOM 1374 O O . PRO A 1 180 ? -32.219 -2.148 -39.156 1 66.81 180 PRO A O 1
ATOM 1377 N N . SER A 1 181 ? -31.672 -1.98 -41.344 1 64.69 181 SER A N 1
ATOM 1378 C CA . SER A 1 181 ? -30.594 -2.945 -41.219 1 64.69 181 SER A CA 1
ATOM 1379 C C . SER A 1 181 ? -29.484 -2.426 -40.312 1 64.69 181 SER A C 1
ATOM 1381 O O . SER A 1 181 ? -28.734 -3.211 -39.719 1 64.69 181 SER A O 1
ATOM 1383 N N . GLN A 1 182 ? -29.438 -1.192 -40.188 1 61.59 182 GLN A N 1
ATOM 1384 C CA . GLN A 1 182 ? -28.375 -0.567 -39.406 1 61.59 182 GLN A CA 1
ATOM 1385 C C . GLN A 1 182 ? -28.688 -0.636 -37.906 1 61.59 182 GLN A C 1
ATOM 1387 O O . GLN A 1 182 ? -27.797 -0.478 -37.094 1 61.59 182 GLN A O 1
ATOM 1392 N N . ARG A 1 183 ? -29.891 -0.928 -37.625 1 62.53 183 ARG A N 1
ATOM 1393 C CA . ARG A 1 183 ? -30.312 -1.048 -36.219 1 62.53 183 ARG A CA 1
ATOM 1394 C C . ARG A 1 183 ? -29.453 -2.053 -35.469 1 62.53 183 ARG A C 1
ATOM 1396 O O . ARG A 1 183 ? -29.062 -1.812 -34.344 1 62.53 183 ARG A O 1
ATOM 1403 N N . VAL A 1 184 ? -29.094 -3.119 -36.156 1 60.16 184 VAL A N 1
ATOM 1404 C CA . VAL A 1 184 ? -28.328 -4.215 -35.562 1 60.16 184 VAL A CA 1
ATOM 1405 C C . VAL A 1 184 ? -26.922 -3.742 -35.219 1 60.16 184 VAL A C 1
ATOM 1407 O O . VAL A 1 184 ? -26.359 -4.105 -34.188 1 60.16 184 VAL A O 1
ATOM 1410 N N . LEU A 1 185 ? -26.469 -2.904 -36.062 1 55.78 185 LEU A N 1
ATOM 1411 C CA . LEU A 1 185 ? -25.078 -2.477 -35.969 1 55.78 185 LEU A CA 1
ATOM 1412 C C . LEU A 1 185 ? -24.875 -1.579 -34.75 1 55.78 185 LEU A C 1
ATOM 1414 O O . LEU A 1 185 ? -23.781 -1.538 -34.188 1 55.78 185 LEU A O 1
ATOM 1418 N N . LEU A 1 186 ? -25.766 -0.781 -34.5 1 58.94 186 LEU A N 1
ATOM 1419 C CA . LEU A 1 186 ? -25.578 0.2 -33.438 1 58.94 186 LEU A CA 1
ATOM 1420 C C . LEU A 1 186 ? -25.719 -0.449 -32.062 1 58.94 186 LEU A C 1
ATOM 1422 O O . LEU A 1 186 ? -25.719 0.241 -31.047 1 58.94 186 LEU A O 1
ATOM 1426 N N . GLY A 1 187 ? -25.516 -1.918 -32.031 1 55.75 187 GLY A N 1
ATOM 1427 C CA . GLY A 1 187 ? -25.469 -2.631 -30.766 1 55.75 187 GLY A CA 1
ATOM 1428 C C . GLY A 1 187 ? -26.859 -2.9 -30.203 1 55.75 187 GLY A C 1
ATOM 1429 O O . GLY A 1 187 ? -26.984 -3.377 -29.062 1 55.75 187 GLY A O 1
ATOM 1430 N N . PHE A 1 188 ? -27.797 -2.295 -30.766 1 52.88 188 PHE A N 1
ATOM 1431 C CA . PHE A 1 188 ? -29.125 -2.543 -30.234 1 52.88 188 PHE A CA 1
ATOM 1432 C C . PHE A 1 188 ? -29.703 -3.838 -30.781 1 52.88 188 PHE A C 1
ATOM 1434 O O . PHE A 1 188 ? -30.547 -3.812 -31.688 1 52.88 188 PHE A O 1
ATOM 1441 N N . ASN A 1 189 ? -28.844 -4.758 -31.062 1 47.31 189 ASN A N 1
ATOM 1442 C CA . ASN A 1 189 ? -29.375 -6.066 -31.422 1 47.31 189 ASN A CA 1
ATOM 1443 C C . ASN A 1 189 ? -30.484 -6.508 -30.469 1 47.31 189 ASN A C 1
ATOM 1445 O O . ASN A 1 189 ? -30.484 -7.645 -30 1 47.31 189 ASN A O 1
ATOM 1449 N N . ASN A 1 190 ? -30.922 -5.793 -29.578 1 48.5 190 ASN A N 1
ATOM 1450 C CA . ASN A 1 190 ? -31.812 -6.359 -28.578 1 48.5 190 ASN A CA 1
ATOM 1451 C C . ASN A 1 190 ? -33.125 -6.812 -29.203 1 48.5 190 ASN A C 1
ATOM 1453 O O . ASN A 1 190 ? -34.188 -6.598 -28.625 1 48.5 190 ASN A O 1
ATOM 1457 N N . VAL A 1 191 ? -33.219 -7.039 -30.344 1 49.59 191 VAL A N 1
ATOM 1458 C CA . VAL A 1 191 ? -34.5 -7.5 -30.828 1 49.59 191 VAL A CA 1
ATOM 1459 C C . VAL A 1 191 ? -35.031 -8.625 -29.938 1 49.59 191 VAL A C 1
ATOM 1461 O O . VAL A 1 191 ? -36.25 -8.742 -29.719 1 49.59 191 VAL A O 1
ATOM 1464 N N . GLY A 1 192 ? -34.062 -9.328 -29.312 1 49.22 192 GLY A N 1
ATOM 1465 C CA . GLY A 1 192 ? -34.469 -10.445 -28.484 1 49.22 192 GLY A CA 1
ATOM 1466 C C . GLY A 1 192 ? -34.375 -10.148 -27 1 49.22 192 GLY A C 1
ATOM 1467 O O . GLY A 1 192 ? -34.75 -10.977 -26.156 1 49.22 192 GLY A O 1
ATOM 1468 N N . VAL A 1 193 ? -33.656 -9.258 -26.578 1 54.16 193 VAL A N 1
ATOM 1469 C CA . VAL A 1 193 ? -33.625 -9.016 -25.141 1 54.16 193 VAL A CA 1
ATOM 1470 C C . VAL A 1 193 ? -34.875 -8.258 -24.719 1 54.16 193 VAL A C 1
ATOM 1472 O O . VAL A 1 193 ? -35.219 -7.223 -25.312 1 54.16 193 VAL A O 1
ATOM 1475 N N . GLY A 1 194 ? -35.844 -8.867 -24.047 1 65.31 194 GLY A N 1
ATOM 1476 C CA . GLY A 1 194 ? -37.125 -8.367 -23.578 1 65.31 194 GLY A CA 1
ATOM 1477 C C . GLY A 1 194 ? -37.031 -6.945 -23.047 1 65.31 194 GLY A C 1
ATOM 1478 O O . GLY A 1 194 ? -35.969 -6.473 -22.672 1 65.31 194 GLY A O 1
ATOM 1479 N N . THR A 1 195 ? -37.969 -6.027 -23.438 1 74.38 195 THR A N 1
ATOM 1480 C CA . THR A 1 195 ? -38.156 -4.637 -23.031 1 74.38 195 THR A CA 1
ATOM 1481 C C . THR A 1 195 ? -37.781 -4.438 -21.578 1 74.38 195 THR A C 1
ATOM 1483 O O . THR A 1 195 ? -37.156 -3.438 -21.234 1 74.38 195 THR A O 1
ATOM 1486 N N . SER A 1 196 ? -38 -5.469 -20.844 1 76.38 196 SER A N 1
ATOM 1487 C CA . SER A 1 196 ? -37.719 -5.352 -19.422 1 76.38 196 SER A CA 1
ATOM 1488 C C . SER A 1 196 ? -36.219 -5.363 -19.141 1 76.38 196 SER A C 1
ATOM 1490 O O . SER A 1 196 ? -35.719 -4.609 -18.297 1 76.38 196 SER A O 1
ATOM 1492 N N . SER A 1 197 ? -35.531 -6.137 -19.875 1 82.38 197 SER A N 1
ATOM 1493 C CA . SER A 1 197 ? -34.094 -6.242 -19.688 1 82.38 197 SER A CA 1
ATOM 1494 C C . SER A 1 197 ? -33.375 -4.977 -20.141 1 82.38 197 SER A C 1
ATOM 1496 O O . SER A 1 197 ? -32.406 -4.527 -19.5 1 82.38 197 SER A O 1
ATOM 1498 N N . SER A 1 198 ? -33.906 -4.379 -21.172 1 86.44 198 SER A N 1
ATOM 1499 C CA . SER A 1 198 ? -33.312 -3.158 -21.703 1 86.44 198 SER A CA 1
ATOM 1500 C C . SER A 1 198 ? -33.5 -1.983 -20.75 1 86.44 198 SER A C 1
ATOM 1502 O O . SER A 1 198 ? -32.625 -1.144 -20.594 1 86.44 198 SER A O 1
ATOM 1504 N N . ARG A 1 199 ? -34.719 -1.971 -20.125 1 89.81 199 ARG A N 1
ATOM 1505 C CA . ARG A 1 199 ? -34.969 -0.89 -19.188 1 89.81 199 ARG A CA 1
ATOM 1506 C C . ARG A 1 199 ? -34.094 -1.004 -17.953 1 89.81 199 ARG A C 1
ATOM 1508 O O . ARG A 1 199 ? -33.656 0.007 -17.406 1 89.81 199 ARG A O 1
ATOM 1515 N N . LEU A 1 200 ? -33.844 -2.236 -17.609 1 87.81 200 LEU A N 1
ATOM 1516 C CA . LEU A 1 200 ? -32.938 -2.455 -16.469 1 87.81 200 LEU A CA 1
ATOM 1517 C C . LEU A 1 200 ? -31.516 -2.016 -16.828 1 87.81 200 LEU A C 1
ATOM 1519 O O . LEU A 1 200 ? -30.828 -1.421 -15.992 1 87.81 200 LEU A O 1
ATOM 1523 N N . LYS A 1 201 ? -31.125 -2.275 -17.953 1 88.81 201 LYS A N 1
ATOM 1524 C CA . LYS A 1 201 ? -29.797 -1.864 -18.422 1 88.81 201 LYS A CA 1
ATOM 1525 C C . LYS A 1 201 ? -29.688 -0.343 -18.469 1 88.81 201 LYS A C 1
ATOM 1527 O O . LYS A 1 201 ? -28.641 0.215 -18.125 1 88.81 201 LYS A O 1
ATOM 1532 N N . LEU A 1 202 ? -30.766 0.261 -18.938 1 92.19 202 LEU A N 1
ATOM 1533 C CA . LEU A 1 202 ? -30.781 1.72 -18.953 1 92.19 202 LEU A CA 1
ATOM 1534 C C . LEU A 1 202 ? -30.594 2.277 -17.547 1 92.19 202 LEU A C 1
ATOM 1536 O O . LEU A 1 202 ? -29.812 3.215 -17.344 1 92.19 202 LEU A O 1
ATOM 1540 N N . LEU A 1 203 ? -31.281 1.647 -16.609 1 89.38 203 LEU A N 1
ATOM 1541 C CA . LEU A 1 203 ? -31.156 2.104 -15.234 1 89.38 203 LEU A CA 1
ATOM 1542 C C . LEU A 1 203 ? -29.734 1.971 -14.734 1 89.38 203 LEU A C 1
ATOM 1544 O O . LEU A 1 203 ? -29.234 2.832 -14 1 89.38 203 LEU A O 1
ATOM 1548 N N . GLU A 1 204 ? -29.078 0.972 -15.164 1 87.88 204 GLU A N 1
ATOM 1549 C CA . GLU A 1 204 ? -27.688 0.778 -14.797 1 87.88 204 GLU A CA 1
ATOM 1550 C C . GLU A 1 204 ? -26.797 1.866 -15.398 1 87.88 204 GLU A C 1
ATOM 1552 O O . GLU A 1 204 ? -25.891 2.383 -14.734 1 87.88 204 GLU A O 1
ATOM 1557 N N . GLU A 1 205 ? -27.047 2.176 -16.594 1 89.94 205 GLU A N 1
ATOM 1558 C CA . GLU A 1 205 ? -26.281 3.223 -17.266 1 89.94 205 GLU A CA 1
ATOM 1559 C C . GLU A 1 205 ? -26.5 4.582 -16.609 1 89.94 205 GLU A C 1
ATOM 1561 O O . GLU A 1 205 ? -25.562 5.371 -16.469 1 89.94 205 GLU A O 1
ATOM 1566 N N . LEU A 1 206 ? -27.781 4.816 -16.281 1 91.44 206 LEU A N 1
ATOM 1567 C CA . LEU A 1 206 ? -28.125 6.074 -15.625 1 91.44 206 LEU A CA 1
ATOM 1568 C C . LEU A 1 206 ? -27.453 6.164 -14.258 1 91.44 206 LEU A C 1
ATOM 1570 O O . LEU A 1 206 ? -27.016 7.242 -13.844 1 91.44 206 LEU A O 1
ATOM 1574 N N . GLN A 1 207 ? -27.344 5.059 -13.578 1 88.44 207 GLN A N 1
ATOM 1575 C CA . GLN A 1 207 ? -26.703 5.004 -12.273 1 88.44 207 GLN A CA 1
ATOM 1576 C C . GLN A 1 207 ? -25.234 5.41 -12.367 1 88.44 207 GLN A C 1
ATOM 1578 O O . GLN A 1 207 ? -24.703 6.074 -11.469 1 88.44 207 GLN A O 1
ATOM 1583 N N . LYS A 1 208 ? -24.609 5.066 -13.398 1 86.44 208 LYS A N 1
ATOM 1584 C CA . LYS A 1 208 ? -23.203 5.398 -13.602 1 86.44 208 LYS A CA 1
ATOM 1585 C C . LYS A 1 208 ? -23.031 6.887 -13.906 1 86.44 208 LYS A C 1
ATOM 1587 O O . LYS A 1 208 ? -21.984 7.465 -13.625 1 86.44 208 LYS A O 1
ATOM 1592 N N . LEU A 1 209 ? -24.078 7.457 -14.461 1 88.06 209 LEU A N 1
ATOM 1593 C CA . LEU A 1 209 ? -24.016 8.844 -14.898 1 88.06 209 LEU A CA 1
ATOM 1594 C C . LEU A 1 209 ? -24.391 9.797 -13.766 1 88.06 209 LEU A C 1
ATOM 1596 O O . LEU A 1 209 ? -23.797 10.867 -13.625 1 88.06 209 LEU A O 1
ATOM 1600 N N . LEU A 1 210 ? -25.344 9.438 -12.984 1 89.62 210 LEU A N 1
ATOM 1601 C CA . LEU A 1 210 ? -25.859 10.305 -11.93 1 89.62 210 LEU A CA 1
ATOM 1602 C C . LEU A 1 210 ? -24.938 10.281 -10.711 1 89.62 210 LEU A C 1
ATOM 1604 O O . LEU A 1 210 ? -24.25 9.281 -10.469 1 89.62 210 LEU A O 1
ATOM 1608 N N . PRO A 1 211 ? -24.891 11.383 -9.969 1 88.25 211 PRO A N 1
ATOM 1609 C CA . PRO A 1 211 ? -24.062 11.414 -8.758 1 88.25 211 PRO A CA 1
ATOM 1610 C C . PRO A 1 211 ? -24.391 10.289 -7.781 1 88.25 211 PRO A C 1
ATOM 1612 O O . PRO A 1 211 ? -25.562 9.938 -7.617 1 88.25 211 PRO A O 1
ATOM 1615 N N . PRO A 1 212 ? -23.391 9.82 -7.133 1 88.62 212 PRO A N 1
ATOM 1616 C CA . PRO A 1 212 ? -23.594 8.703 -6.207 1 88.62 212 PRO A CA 1
ATOM 1617 C C . PRO A 1 212 ? -24.453 9.078 -5.008 1 88.62 212 PRO A C 1
ATOM 1619 O O . PRO A 1 212 ? -25.031 8.195 -4.367 1 88.62 212 PRO A O 1
ATOM 1622 N N . THR A 1 213 ? -24.578 10.297 -4.668 1 86.81 213 THR A N 1
ATOM 1623 C CA . THR A 1 213 ? -25.422 10.734 -3.568 1 86.81 213 THR A CA 1
ATOM 1624 C C . THR A 1 213 ? -26.906 10.617 -3.939 1 86.81 213 THR A C 1
ATOM 1626 O O . THR A 1 213 ? -27.766 10.547 -3.062 1 86.81 213 THR A O 1
ATOM 1629 N N . VAL A 1 214 ? -27.156 10.633 -5.273 1 88.12 214 VAL A N 1
ATOM 1630 C CA . VAL A 1 214 ? -28.516 10.523 -5.766 1 88.12 214 VAL A CA 1
ATOM 1631 C C . VAL A 1 214 ? -28.906 9.055 -5.906 1 88.12 214 VAL A C 1
ATOM 1633 O O . VAL A 1 214 ? -29.938 8.625 -5.41 1 88.12 214 VAL A O 1
ATOM 1636 N N . ILE A 1 215 ? -28.047 8.352 -6.582 1 89.12 215 ILE A N 1
ATOM 1637 C CA . ILE A 1 215 ? -28.266 6.918 -6.719 1 89.12 215 ILE A CA 1
ATOM 1638 C C . ILE A 1 215 ? -27.016 6.168 -6.234 1 89.12 215 ILE A C 1
ATOM 1640 O O . ILE A 1 215 ? -25.938 6.293 -6.82 1 89.12 215 ILE A O 1
ATOM 1644 N N . VAL A 1 216 ? -27.266 5.395 -5.23 1 90.38 216 VAL A N 1
ATOM 1645 C CA . VAL A 1 216 ? -26.156 4.633 -4.648 1 90.38 216 VAL A CA 1
ATOM 1646 C C . VAL A 1 216 ? -25.688 3.574 -5.641 1 90.38 216 VAL A C 1
ATOM 1648 O O . VAL A 1 216 ? -26.5 2.842 -6.211 1 90.38 216 VAL A O 1
ATOM 1651 N N . PRO A 1 217 ? -24.391 3.521 -5.875 1 89.88 217 PRO A N 1
ATOM 1652 C CA . PRO A 1 217 ? -23.859 2.564 -6.852 1 89.88 217 PRO A CA 1
ATOM 1653 C C . PRO A 1 217 ? -24.141 1.114 -6.469 1 89.88 217 PRO A C 1
ATOM 1655 O O . PRO A 1 217 ? -24.219 0.792 -5.281 1 89.88 217 PRO A O 1
ATOM 1658 N N . GLU A 1 218 ? -24.188 0.252 -7.57 1 88.31 218 GLU A N 1
ATOM 1659 C CA . GLU A 1 218 ? -24.438 -1.173 -7.371 1 88.31 218 GLU A CA 1
ATOM 1660 C C . GLU A 1 218 ? -23.219 -1.867 -6.762 1 88.31 218 GLU A C 1
ATOM 1662 O O . GLU A 1 218 ? -22.078 -1.595 -7.152 1 88.31 218 GLU A O 1
ATOM 1667 N N . ARG A 1 219 ? -23.469 -2.732 -5.73 1 92.75 219 ARG A N 1
ATOM 1668 C CA . ARG A 1 219 ? -22.469 -3.602 -5.133 1 92.75 219 ARG A CA 1
ATOM 1669 C C . ARG A 1 219 ? -21.328 -2.787 -4.539 1 92.75 219 ARG A C 1
ATOM 1671 O O . ARG A 1 219 ? -20.156 -3.172 -4.645 1 92.75 219 ARG A O 1
ATOM 1678 N N . ARG A 1 220 ? -21.703 -1.62 -4.09 1 94.88 220 ARG A N 1
ATOM 1679 C CA . ARG A 1 220 ? -20.688 -0.728 -3.541 1 94.88 220 ARG A CA 1
ATOM 1680 C C . ARG A 1 220 ? -20.047 -1.329 -2.295 1 94.88 220 ARG A C 1
ATOM 1682 O O . ARG A 1 220 ? -18.828 -1.281 -2.133 1 94.88 220 ARG A O 1
ATOM 1689 N N . LEU A 1 221 ? -20.891 -1.892 -1.407 1 97.31 221 LEU A N 1
ATOM 1690 C CA . LEU A 1 221 ? -20.359 -2.484 -0.181 1 97.31 221 LEU A CA 1
ATOM 1691 C C . LEU A 1 221 ? -19.422 -3.645 -0.497 1 97.31 221 LEU A C 1
ATOM 1693 O O . LEU A 1 221 ? -18.359 -3.768 0.11 1 97.31 221 LEU A O 1
ATOM 1697 N N . GLU A 1 222 ? -19.812 -4.453 -1.427 1 96.69 222 GLU A N 1
ATOM 1698 C CA . GLU A 1 222 ? -18.953 -5.555 -1.853 1 96.69 222 GLU A CA 1
ATOM 1699 C C . GLU A 1 222 ? -17.609 -5.047 -2.35 1 96.69 222 GLU A C 1
ATOM 1701 O O . GLU A 1 222 ? -16.562 -5.637 -2.049 1 96.69 222 GLU A O 1
ATOM 1706 N N . HIS A 1 223 ? -17.688 -3.975 -3.105 1 95.62 223 HIS A N 1
ATOM 1707 C CA . HIS A 1 223 ? -16.453 -3.387 -3.627 1 95.62 223 HIS A CA 1
ATOM 1708 C C . HIS A 1 223 ? -15.523 -2.955 -2.494 1 95.62 223 HIS A C 1
ATOM 1710 O O . HIS A 1 223 ? -14.32 -3.213 -2.541 1 95.62 223 HIS A O 1
ATOM 1716 N N . LEU A 1 224 ? -16.094 -2.297 -1.512 1 96.88 224 LEU A N 1
ATOM 1717 C CA . LEU A 1 224 ? -15.297 -1.849 -0.369 1 96.88 224 LEU A CA 1
ATOM 1718 C C . LEU A 1 224 ? -14.695 -3.035 0.372 1 96.88 224 LEU A C 1
ATOM 1720 O O . LEU A 1 224 ? -13.516 -3.01 0.733 1 96.88 224 LEU A O 1
ATOM 1724 N N . VAL A 1 225 ? -15.469 -4.059 0.591 1 97.31 225 VAL A N 1
ATOM 1725 C CA . VAL A 1 225 ? -15.008 -5.25 1.295 1 97.31 225 VAL A CA 1
ATOM 1726 C C . VAL A 1 225 ? -13.898 -5.926 0.492 1 97.31 225 VAL A C 1
ATOM 1728 O O . VAL A 1 225 ? -12.898 -6.379 1.059 1 97.31 225 VAL A O 1
ATOM 1731 N N . GLU A 1 226 ? -14.055 -5.973 -0.793 1 96.06 226 GLU A N 1
ATOM 1732 C CA . GLU A 1 226 ? -13.031 -6.559 -1.653 1 96.06 226 GLU A CA 1
ATOM 1733 C C . GLU A 1 226 ? -11.719 -5.793 -1.548 1 96.06 226 GLU A C 1
ATOM 1735 O O . GLU A 1 226 ? -10.641 -6.395 -1.521 1 96.06 226 GLU A O 1
ATOM 1740 N N . GLN A 1 227 ? -11.82 -4.473 -1.531 1 94.31 227 GLN A N 1
ATOM 1741 C CA . GLN A 1 227 ? -10.625 -3.65 -1.38 1 94.31 227 GLN A CA 1
ATOM 1742 C C . GLN A 1 227 ? -9.883 -3.988 -0.088 1 94.31 227 GLN A C 1
ATOM 1744 O O . GLN A 1 227 ? -8.648 -4.078 -0.076 1 94.31 227 GLN A O 1
ATOM 1749 N N . ALA A 1 228 ? -10.594 -4.145 0.942 1 95.94 228 ALA A N 1
ATOM 1750 C CA . ALA A 1 228 ? -10 -4.496 2.227 1 95.94 228 ALA A CA 1
ATOM 1751 C C . ALA A 1 228 ? -9.289 -5.844 2.148 1 95.94 228 ALA A C 1
ATOM 1753 O O . ALA A 1 228 ? -8.172 -5.996 2.654 1 95.94 228 ALA A O 1
ATOM 1754 N N . LEU A 1 229 ? -9.961 -6.809 1.507 1 94.56 229 LEU A N 1
ATOM 1755 C CA . LEU A 1 229 ? -9.375 -8.141 1.38 1 94.56 229 LEU A CA 1
ATOM 1756 C C . LEU A 1 229 ? -8.094 -8.094 0.554 1 94.56 229 LEU A C 1
ATOM 1758 O O . LEU A 1 229 ? -7.109 -8.75 0.895 1 94.56 229 LEU A O 1
ATOM 1762 N N . ILE A 1 230 ? -8.141 -7.352 -0.478 1 91.31 230 ILE A N 1
ATOM 1763 C CA . ILE A 1 230 ? -6.984 -7.234 -1.36 1 91.31 230 ILE A CA 1
ATOM 1764 C C . ILE A 1 230 ? -5.809 -6.625 -0.596 1 91.31 230 ILE A C 1
ATOM 1766 O O . ILE A 1 230 ? -4.68 -7.113 -0.688 1 91.31 230 ILE A O 1
ATOM 1770 N N . VAL A 1 231 ? -6.059 -5.664 0.165 1 90.88 231 VAL A N 1
ATOM 1771 C CA . VAL A 1 231 ? -5.008 -4.992 0.926 1 90.88 231 VAL A CA 1
ATOM 1772 C C . VAL A 1 231 ? -4.441 -5.949 1.975 1 90.88 231 VAL A C 1
ATOM 1774 O O . VAL A 1 231 ? -3.23 -5.965 2.217 1 90.88 231 VAL A O 1
ATOM 1777 N N . GLN A 1 232 ? -5.293 -6.641 2.648 1 92.06 232 GLN A N 1
ATOM 1778 C CA . GLN A 1 232 ? -4.836 -7.613 3.637 1 92.06 232 GLN A CA 1
ATOM 1779 C C . GLN A 1 232 ? -3.9 -8.641 3.006 1 92.06 232 GLN A C 1
ATOM 1781 O O . GLN A 1 232 ? -2.85 -8.961 3.568 1 92.06 232 GLN A O 1
ATOM 1786 N N . ARG A 1 233 ? -4.285 -9.078 1.891 1 90.69 233 ARG A N 1
ATOM 1787 C CA . ARG A 1 233 ? -3.479 -10.07 1.186 1 90.69 233 ARG A CA 1
ATOM 1788 C C . ARG A 1 233 ? -2.125 -9.492 0.787 1 90.69 233 ARG A C 1
ATOM 1790 O O . ARG A 1 233 ? -1.089 -10.125 0.993 1 90.69 233 ARG A O 1
ATOM 1797 N N . GLU A 1 234 ? -2.154 -8.336 0.225 1 86.94 234 GLU A N 1
ATOM 1798 C CA . GLU A 1 234 ? -0.935 -7.695 -0.261 1 86.94 234 GLU A CA 1
ATOM 1799 C C . GLU A 1 234 ? 0.001 -7.344 0.892 1 86.94 234 GLU A C 1
ATOM 1801 O O . GLU A 1 234 ? 1.223 -7.332 0.725 1 86.94 234 GLU A O 1
ATOM 1806 N N . ALA A 1 235 ? -0.544 -7.047 2.023 1 87.94 235 ALA A N 1
ATOM 1807 C CA . ALA A 1 235 ? 0.253 -6.66 3.184 1 87.94 235 ALA A CA 1
ATOM 1808 C C . ALA A 1 235 ? 0.781 -7.891 3.92 1 87.94 235 ALA A C 1
ATOM 1810 O O . ALA A 1 235 ? 1.617 -7.77 4.816 1 87.94 235 ALA A O 1
ATOM 1811 N N . CYS A 1 236 ? 0.303 -8.984 3.611 1 91.25 236 CYS A N 1
ATOM 1812 C CA . CYS A 1 236 ? 0.694 -10.211 4.297 1 91.25 236 CYS A CA 1
ATOM 1813 C C . CYS A 1 236 ? 2.09 -10.656 3.877 1 91.25 236 CYS A C 1
ATOM 1815 O O . CYS A 1 236 ? 2.285 -11.125 2.754 1 91.25 236 CYS A O 1
ATOM 1817 N N . TYR A 1 237 ? 3.053 -10.625 4.715 1 90.56 237 TYR A N 1
ATOM 1818 C CA . TYR A 1 237 ? 4.477 -10.805 4.457 1 90.56 237 TYR A CA 1
ATOM 1819 C C . TYR A 1 237 ? 4.773 -12.227 3.98 1 90.56 237 TYR A C 1
ATOM 1821 O O . TYR A 1 237 ? 5.566 -12.422 3.057 1 90.56 237 TYR A O 1
ATOM 1829 N N . PHE A 1 238 ? 4.129 -13.188 4.469 1 92.81 238 PHE A N 1
ATOM 1830 C CA . PHE A 1 238 ? 4.418 -14.578 4.156 1 92.81 238 PHE A CA 1
ATOM 1831 C C . PHE A 1 238 ? 3.318 -15.18 3.291 1 92.81 238 PHE A C 1
ATOM 1833 O O . PHE A 1 238 ? 3.186 -16.406 3.209 1 92.81 238 PHE A O 1
ATOM 1840 N N . HIS A 1 239 ? 2.527 -14.352 2.75 1 91.88 239 HIS A N 1
ATOM 1841 C CA . HIS A 1 239 ? 1.388 -14.852 1.989 1 91.88 239 HIS A CA 1
ATOM 1842 C C . HIS A 1 239 ? 1.836 -15.812 0.891 1 91.88 239 HIS A C 1
ATOM 1844 O O . HIS A 1 239 ? 2.596 -15.43 -0.002 1 91.88 239 HIS A O 1
ATOM 1850 N N . ASN A 1 240 ? 1.519 -16.969 0.967 1 92.75 240 ASN A N 1
ATOM 1851 C CA . ASN A 1 240 ? 1.803 -18.031 0.006 1 92.75 240 ASN A CA 1
ATOM 1852 C C . ASN A 1 240 ? 0.702 -19.094 -0.007 1 92.75 240 ASN A C 1
ATOM 1854 O O . ASN A 1 240 ? 0.982 -20.281 0.075 1 92.75 240 ASN A O 1
ATOM 1858 N N . SER A 1 241 ? -0.561 -18.625 0.047 1 80.69 241 SER A N 1
ATOM 1859 C CA . SER A 1 241 ? -1.704 -19.516 0.165 1 80.69 241 SER A CA 1
ATOM 1860 C C . SER A 1 241 ? -2.637 -19.391 -1.034 1 80.69 241 SER A C 1
ATOM 1862 O O . SER A 1 241 ? -2.709 -18.328 -1.657 1 80.69 241 SER A O 1
ATOM 1864 N N . LEU A 1 242 ? -3.164 -20.562 -1.34 1 75.94 242 LEU A N 1
ATOM 1865 C CA . LEU A 1 242 ? -4.172 -20.578 -2.395 1 75.94 242 LEU A CA 1
ATOM 1866 C C . LEU A 1 242 ? -5.574 -20.453 -1.812 1 75.94 242 LEU A C 1
ATOM 1868 O O . LEU A 1 242 ? -6.551 -20.328 -2.553 1 75.94 242 LEU A O 1
ATOM 1872 N N . ASP A 1 243 ? -5.605 -20.406 -0.495 1 73.38 243 ASP A N 1
ATOM 1873 C CA . ASP A 1 243 ? -6.902 -20.406 0.181 1 73.38 243 ASP A CA 1
ATOM 1874 C C . ASP A 1 243 ? -7.598 -19.062 0.029 1 73.38 243 ASP A C 1
ATOM 1876 O O . ASP A 1 243 ? -6.938 -18.031 -0.138 1 73.38 243 ASP A O 1
ATOM 1880 N N . LYS A 1 244 ? -8.938 -19.281 0.052 1 78.69 244 LYS A N 1
ATOM 1881 C CA . LYS A 1 244 ? -9.766 -18.078 0.012 1 78.69 244 LYS A CA 1
ATOM 1882 C C . LYS A 1 244 ? -9.688 -17.312 1.332 1 78.69 244 LYS A C 1
ATOM 1884 O O . LYS A 1 244 ? -9.469 -17.906 2.389 1 78.69 244 LYS A O 1
ATOM 1889 N N . LEU A 1 245 ? -9.82 -16.094 1.286 1 88.19 245 LEU A N 1
ATOM 1890 C CA . LEU A 1 245 ? -9.719 -15.219 2.447 1 88.19 245 LEU A CA 1
ATOM 1891 C C . LEU A 1 245 ? -11.016 -15.219 3.248 1 88.19 245 LEU A C 1
ATOM 1893 O O . LEU A 1 245 ? -12.102 -15.391 2.684 1 88.19 245 LEU A O 1
ATOM 1897 N N . SER A 1 246 ? -10.922 -15.172 4.516 1 91.5 246 SER A N 1
ATOM 1898 C CA . SER A 1 246 ? -12.07 -15.102 5.418 1 91.5 246 SER A CA 1
ATOM 1899 C C . SER A 1 246 ? -12.469 -13.648 5.688 1 91.5 246 SER A C 1
ATOM 1901 O O . SER A 1 246 ? -11.617 -12.758 5.695 1 91.5 246 SER A O 1
ATOM 1903 N N . LEU A 1 247 ? -13.773 -13.406 5.891 1 95.19 247 LEU A N 1
ATOM 1904 C CA . LEU A 1 247 ? -14.258 -12.07 6.23 1 95.19 247 LEU A CA 1
ATOM 1905 C C . LEU A 1 247 ? -14.266 -11.867 7.742 1 95.19 247 LEU A C 1
ATOM 1907 O O . LEU A 1 247 ? -14.469 -10.75 8.219 1 95.19 247 LEU A O 1
ATOM 1911 N N . TYR A 1 248 ? -14.039 -12.93 8.484 1 93 248 TYR A N 1
ATOM 1912 C CA . TYR A 1 248 ? -14.203 -12.852 9.938 1 93 248 TYR A CA 1
ATOM 1913 C C . TYR A 1 248 ? -12.953 -12.273 10.594 1 93 248 TYR A C 1
ATOM 1915 O O . TYR A 1 248 ? -13.039 -11.656 11.656 1 93 248 TYR A O 1
ATOM 1923 N N . THR A 1 249 ? -11.82 -12.531 9.961 1 90.69 249 THR A N 1
ATOM 1924 C CA . THR A 1 249 ? -10.555 -12.062 10.508 1 90.69 249 THR A CA 1
ATOM 1925 C C . THR A 1 249 ? -9.656 -11.523 9.398 1 90.69 249 THR A C 1
ATOM 1927 O O . THR A 1 249 ? -9.797 -11.898 8.234 1 90.69 249 THR A O 1
ATOM 1930 N N . ASP A 1 250 ? -8.758 -10.594 9.82 1 91.81 250 ASP A N 1
ATOM 1931 C CA . ASP A 1 250 ? -7.77 -10.125 8.852 1 91.81 250 ASP A CA 1
ATOM 1932 C C . ASP A 1 250 ? -6.844 -11.258 8.43 1 91.81 250 ASP A C 1
ATOM 1934 O O . ASP A 1 250 ? -6.441 -12.086 9.258 1 91.81 250 ASP A O 1
ATOM 1938 N N . HIS A 1 251 ? -6.512 -11.281 7.227 1 91.12 251 HIS A N 1
ATOM 1939 C CA . HIS A 1 251 ? -5.703 -12.352 6.664 1 91.12 251 HIS A CA 1
ATOM 1940 C C . HIS A 1 251 ? -4.266 -12.281 7.16 1 91.12 251 HIS A C 1
ATOM 1942 O O . HIS A 1 251 ? -3.666 -11.203 7.188 1 91.12 251 HIS A O 1
ATOM 1948 N N . GLU A 1 252 ? -3.715 -13.359 7.586 1 88.12 252 GLU A N 1
ATOM 1949 C CA . GLU A 1 252 ? -2.328 -13.469 8.031 1 88.12 252 GLU A CA 1
ATOM 1950 C C . GLU A 1 252 ? -1.772 -14.867 7.766 1 88.12 252 GLU A C 1
ATOM 1952 O O . GLU A 1 252 ? -2.428 -15.867 8.062 1 88.12 252 GLU A O 1
ATOM 1957 N N . CYS A 1 253 ? -0.632 -14.852 7.172 1 89.19 253 CYS A N 1
ATOM 1958 C CA . CYS A 1 253 ? 0.076 -16.109 6.945 1 89.19 253 CYS A CA 1
ATOM 1959 C C . CYS A 1 253 ? 1.349 -16.172 7.781 1 89.19 253 CYS A C 1
ATOM 1961 O O . CYS A 1 253 ? 1.937 -15.141 8.109 1 89.19 253 CYS A O 1
ATOM 1963 N N . GLY A 1 254 ? 1.672 -17.391 8.117 1 87.69 254 GLY A N 1
ATOM 1964 C CA . GLY A 1 254 ? 2.926 -17.594 8.82 1 87.69 254 GLY A CA 1
ATOM 1965 C C . GLY A 1 254 ? 4.016 -18.188 7.949 1 87.69 254 GLY A C 1
ATOM 1966 O O . GLY A 1 254 ? 3.775 -18.5 6.781 1 87.69 254 GLY A O 1
ATOM 1967 N N . LYS A 1 255 ? 5.164 -18.312 8.523 1 90.25 255 LYS A N 1
ATOM 1968 C CA . LYS A 1 255 ? 6.324 -18.875 7.836 1 90.25 255 LYS A CA 1
ATOM 1969 C C . LYS A 1 255 ? 6.078 -20.312 7.414 1 90.25 255 LYS A C 1
ATOM 1971 O O . LYS A 1 255 ? 6.773 -20.844 6.543 1 90.25 255 LYS A O 1
ATOM 1976 N N . ASP A 1 256 ? 5.098 -20.875 8 1 88.94 256 ASP A N 1
ATOM 1977 C CA . ASP A 1 256 ? 4.781 -22.266 7.727 1 88.94 256 ASP A CA 1
ATOM 1978 C C . ASP A 1 256 ? 4.176 -22.438 6.336 1 88.94 256 ASP A C 1
ATOM 1980 O O . ASP A 1 256 ? 4.008 -23.562 5.855 1 88.94 256 ASP A O 1
ATOM 1984 N N . GLN A 1 257 ? 3.902 -21.359 5.688 1 90.94 257 GLN A N 1
ATOM 1985 C CA . GLN A 1 257 ? 3.344 -21.422 4.34 1 90.94 257 GLN A CA 1
ATOM 1986 C C . GLN A 1 257 ? 4.449 -21.438 3.287 1 90.94 257 GLN A C 1
ATOM 1988 O O . GLN A 1 257 ? 4.172 -21.578 2.092 1 90.94 257 GLN A O 1
ATOM 1993 N N . ILE A 1 258 ? 5.656 -21.344 3.705 1 94.5 258 ILE A N 1
ATOM 1994 C CA . ILE A 1 258 ? 6.801 -21.375 2.801 1 94.5 258 ILE A CA 1
ATOM 1995 C C . ILE A 1 258 ? 7.402 -22.781 2.766 1 94.5 258 ILE A C 1
ATOM 1997 O O . ILE A 1 258 ? 7.641 -23.375 3.812 1 94.5 258 ILE A O 1
ATOM 2001 N N . PRO A 1 259 ? 7.578 -23.359 1.609 1 95.12 259 PRO A N 1
ATOM 2002 C CA . PRO A 1 259 ? 8.219 -24.672 1.563 1 95.12 259 PRO A CA 1
ATOM 2003 C C . PRO A 1 259 ? 9.625 -24.672 2.156 1 95.12 259 PRO A C 1
ATOM 2005 O O . PRO A 1 259 ? 10.531 -24.031 1.603 1 95.12 259 PRO A O 1
ATOM 2008 N N . SER A 1 260 ? 9.781 -25.359 3.215 1 93.81 260 SER A N 1
ATOM 2009 C CA . SER A 1 260 ? 11.062 -25.266 3.918 1 93.81 260 SER A CA 1
ATOM 2010 C C . SER A 1 260 ? 11.531 -26.641 4.383 1 93.81 260 SER A C 1
ATOM 2012 O O . SER A 1 260 ? 12.602 -26.781 4.984 1 93.81 260 SER A O 1
ATOM 2014 N N . ARG A 1 261 ? 10.797 -27.625 4.102 1 94.06 261 ARG A N 1
ATOM 2015 C CA . ARG A 1 261 ? 11.164 -28.969 4.52 1 94.06 261 ARG A CA 1
ATOM 2016 C C . ARG A 1 261 ? 11.289 -29.906 3.316 1 94.06 261 ARG A C 1
ATOM 2018 O O . ARG A 1 261 ? 10.477 -29.828 2.391 1 94.06 261 ARG A O 1
ATOM 2025 N N . THR A 1 262 ? 12.297 -30.766 3.396 1 95.38 262 THR A N 1
ATOM 2026 C CA . THR A 1 262 ? 12.445 -31.766 2.338 1 95.38 262 THR A CA 1
ATOM 2027 C C . THR A 1 262 ? 11.297 -32.75 2.365 1 95.38 262 THR A C 1
ATOM 2029 O O . THR A 1 262 ? 11.141 -33.5 3.33 1 95.38 262 THR A O 1
ATOM 2032 N N . ALA A 1 263 ? 10.539 -32.781 1.411 1 94.12 263 ALA A N 1
ATOM 2033 C CA . ALA A 1 263 ? 9.406 -33.688 1.311 1 94.12 263 ALA A CA 1
ATOM 2034 C C . ALA A 1 263 ? 9.789 -34.969 0.582 1 94.12 263 ALA A C 1
ATOM 2036 O O . ALA A 1 263 ? 9.273 -36.031 0.887 1 94.12 263 ALA A O 1
ATOM 2037 N N . GLN A 1 264 ? 10.641 -34.844 -0.424 1 96.25 264 GLN A N 1
ATOM 2038 C CA . GLN A 1 264 ? 11.094 -35.969 -1.226 1 96.25 264 GLN A CA 1
ATOM 2039 C C . GLN A 1 264 ? 12.516 -35.75 -1.73 1 96.25 264 GLN A C 1
ATOM 2041 O O . GLN A 1 264 ? 12.938 -34.625 -1.945 1 96.25 264 GLN A O 1
ATOM 2046 N N . VAL A 1 265 ? 13.234 -36.812 -1.881 1 97.56 265 VAL A N 1
ATOM 2047 C CA . VAL A 1 265 ? 14.523 -36.812 -2.562 1 97.56 265 VAL A CA 1
ATOM 2048 C C . VAL A 1 265 ? 14.453 -37.719 -3.803 1 97.56 265 VAL A C 1
ATOM 2050 O O . VAL A 1 265 ? 14.195 -38.906 -3.697 1 97.56 265 VAL A O 1
ATOM 2053 N N . LEU A 1 266 ? 14.586 -37.188 -4.902 1 97.62 266 LEU A N 1
ATOM 2054 C CA . LEU A 1 266 ? 14.523 -37.906 -6.164 1 97.62 266 LEU A CA 1
ATOM 2055 C C . LEU A 1 266 ? 15.914 -38.406 -6.578 1 97.62 266 LEU A C 1
ATOM 2057 O O . LEU A 1 266 ? 16.844 -37.594 -6.707 1 97.62 266 LEU A O 1
ATOM 2061 N N . GLN A 1 267 ? 15.969 -39.75 -6.797 1 94.62 267 GLN A N 1
ATOM 2062 C CA . GLN A 1 267 ? 17.234 -40.375 -7.168 1 94.62 267 GLN A CA 1
ATOM 2063 C C . GLN A 1 267 ? 17.141 -41.031 -8.539 1 94.62 267 GLN A C 1
ATOM 2065 O O . GLN A 1 267 ? 16.641 -42.156 -8.664 1 94.62 267 GLN A O 1
ATOM 2070 N N . GLY A 1 268 ? 17.328 -40.375 -9.602 1 94.94 268 GLY A N 1
ATOM 2071 C CA . GLY A 1 268 ? 17.281 -40.906 -10.953 1 94.94 268 GLY A CA 1
ATOM 2072 C C . GLY A 1 268 ? 18.578 -40.688 -11.719 1 94.94 268 GLY A C 1
ATOM 2073 O O . GLY A 1 268 ? 19.031 -41.562 -12.469 1 94.94 268 GLY A O 1
ATOM 2074 N N . HIS A 1 269 ? 19.156 -39.625 -11.523 1 97.5 269 HIS A N 1
ATOM 2075 C CA . HIS A 1 269 ? 20.391 -39.281 -12.227 1 97.5 269 HIS A CA 1
ATOM 2076 C C . HIS A 1 269 ? 21.594 -39.969 -11.602 1 97.5 269 HIS A C 1
ATOM 2078 O O . HIS A 1 269 ? 21.594 -40.281 -10.406 1 97.5 269 HIS A O 1
ATOM 2084 N N . LYS A 1 270 ? 22.625 -40.156 -12.359 1 97.5 270 LYS A N 1
ATOM 2085 C CA . LYS A 1 270 ? 23.812 -40.875 -11.906 1 97.5 270 LYS A CA 1
ATOM 2086 C C . LYS A 1 270 ? 24.984 -39.906 -11.688 1 97.5 270 LYS A C 1
ATOM 2088 O O . LYS A 1 270 ? 26.078 -40.344 -11.312 1 97.5 270 LYS A O 1
ATOM 2093 N N . ASP A 1 271 ? 24.812 -38.719 -11.969 1 98.12 271 ASP A N 1
ATOM 2094 C CA . ASP A 1 271 ? 25.812 -37.688 -11.797 1 98.12 271 ASP A CA 1
ATOM 2095 C C . ASP A 1 271 ? 25.172 -36.344 -11.414 1 98.12 271 ASP A C 1
ATOM 2097 O O . ASP A 1 271 ? 23.984 -36.281 -11.086 1 98.12 271 ASP A O 1
ATOM 2101 N N . GLU A 1 272 ? 25.969 -35.312 -11.391 1 97.94 272 GLU A N 1
ATOM 2102 C CA . GLU A 1 272 ? 25.516 -33.969 -10.992 1 97.94 272 GLU A CA 1
ATOM 2103 C C . GLU A 1 272 ? 24.281 -33.562 -11.797 1 97.94 272 GLU A C 1
ATOM 2105 O O . GLU A 1 272 ? 24.203 -33.781 -13 1 97.94 272 GLU A O 1
ATOM 2110 N N . VAL A 1 273 ? 23.344 -33.031 -11.094 1 98.44 273 VAL A N 1
ATOM 2111 C CA . VAL A 1 273 ? 22.172 -32.438 -11.742 1 98.44 273 VAL A CA 1
ATOM 2112 C C . VAL A 1 273 ? 22.375 -30.938 -11.891 1 98.44 273 VAL A C 1
ATOM 2114 O O . VAL A 1 273 ? 22.516 -30.219 -10.891 1 98.44 273 VAL A O 1
ATOM 2117 N N . TRP A 1 274 ? 22.266 -30.406 -13.125 1 96.94 274 TRP A N 1
ATOM 2118 C CA . TRP A 1 274 ? 22.688 -29.031 -13.383 1 96.94 274 TRP A CA 1
ATOM 2119 C C . TRP A 1 274 ? 21.484 -28.109 -13.555 1 96.94 274 TRP A C 1
ATOM 2121 O O . TRP A 1 274 ? 21.562 -26.906 -13.297 1 96.94 274 TRP A O 1
ATOM 2131 N N . TYR A 1 275 ? 20.406 -28.719 -14.047 1 97 275 TYR A N 1
ATOM 2132 C CA . TYR A 1 275 ? 19.266 -27.891 -14.391 1 97 275 TYR A CA 1
ATOM 2133 C C . TYR A 1 275 ? 17.953 -28.609 -14.086 1 97 275 TYR A C 1
ATOM 2135 O O . TYR A 1 275 ? 17.875 -29.828 -14.219 1 97 275 TYR A O 1
ATOM 2143 N N . LEU A 1 276 ? 16.984 -27.859 -13.688 1 98.06 276 LEU A N 1
ATOM 2144 C CA . LEU A 1 276 ? 15.641 -28.406 -13.57 1 98.06 276 LEU A CA 1
ATOM 2145 C C . LEU A 1 276 ? 14.594 -27.312 -13.703 1 98.06 276 LEU A C 1
ATOM 2147 O O . LEU A 1 276 ? 14.875 -26.141 -13.438 1 98.06 276 LEU A O 1
ATOM 2151 N N . GLN A 1 277 ? 13.438 -27.703 -14.125 1 98.25 277 GLN A N 1
ATOM 2152 C CA . GLN A 1 277 ? 12.352 -26.75 -14.328 1 98.25 277 GLN A CA 1
ATOM 2153 C C . GLN A 1 277 ? 10.992 -27.453 -14.32 1 98.25 277 GLN A C 1
ATOM 2155 O O . GLN A 1 277 ? 10.805 -28.453 -15.008 1 98.25 277 GLN A O 1
ATOM 2160 N N . PHE A 1 278 ? 10.117 -26.875 -13.547 1 98.44 278 PHE A N 1
ATOM 2161 C CA . PHE A 1 278 ? 8.742 -27.344 -13.617 1 98.44 278 PHE A CA 1
ATOM 2162 C C . PHE A 1 278 ? 8.086 -26.906 -14.922 1 98.44 278 PHE A C 1
ATOM 2164 O O . PHE A 1 278 ? 8.445 -25.859 -15.477 1 98.44 278 PHE A O 1
ATOM 2171 N N . SER A 1 279 ? 7.156 -27.734 -15.367 1 98.44 279 SER A N 1
ATOM 2172 C CA . SER A 1 279 ? 6.371 -27.344 -16.531 1 98.44 279 SER A CA 1
ATOM 2173 C C . SER A 1 279 ? 5.477 -26.156 -16.219 1 98.44 279 SER A C 1
ATOM 2175 O O . SER A 1 279 ? 5.305 -25.797 -15.055 1 98.44 279 SER A O 1
ATOM 2177 N N . ASN A 1 280 ? 4.922 -25.578 -17.281 1 96.5 280 ASN A N 1
ATOM 2178 C CA . ASN A 1 280 ? 4.094 -24.391 -17.109 1 96.5 280 ASN A CA 1
ATOM 2179 C C . ASN A 1 280 ? 2.846 -24.703 -16.281 1 96.5 280 ASN A C 1
ATOM 2181 O O . ASN A 1 280 ? 2.41 -23.875 -15.477 1 96.5 280 ASN A O 1
ATOM 2185 N N . ASN A 1 281 ? 2.311 -25.828 -16.453 1 96.19 281 ASN A N 1
ATOM 2186 C CA . ASN A 1 281 ? 1.095 -26.203 -15.742 1 96.19 281 ASN A CA 1
ATOM 2187 C C . ASN A 1 281 ? 1.413 -26.828 -14.383 1 96.19 281 ASN A C 1
ATOM 2189 O O . ASN A 1 281 ? 0.506 -27.141 -13.617 1 96.19 281 ASN A O 1
ATOM 2193 N N . GLY A 1 282 ? 2.678 -27.062 -14.117 1 97.19 282 GLY A N 1
ATOM 2194 C CA . GLY A 1 282 ? 3.121 -27.562 -12.82 1 97.19 282 GLY A CA 1
ATOM 2195 C C . GLY A 1 282 ? 2.939 -29.047 -12.664 1 97.19 282 GLY A C 1
ATOM 2196 O O . GLY A 1 282 ? 3.178 -29.594 -11.578 1 97.19 282 GLY A O 1
ATOM 2197 N N . LYS A 1 283 ? 2.652 -29.766 -13.703 1 97.56 283 LYS A N 1
ATOM 2198 C CA . LYS A 1 283 ? 2.342 -31.188 -13.625 1 97.56 283 LYS A CA 1
ATOM 2199 C C . LYS A 1 283 ? 3.58 -32.031 -13.883 1 97.56 283 LYS A C 1
ATOM 2201 O O . LYS A 1 283 ? 3.578 -33.25 -13.625 1 97.56 283 LYS A O 1
ATOM 2206 N N . TYR A 1 284 ? 4.59 -31.406 -14.422 1 98.5 284 TYR A N 1
ATOM 2207 C CA . TYR A 1 284 ? 5.828 -32.125 -14.719 1 98.5 284 TYR A CA 1
ATOM 2208 C C . TYR A 1 284 ? 7.039 -31.344 -14.211 1 98.5 284 TYR A C 1
ATOM 2210 O O . TYR A 1 284 ? 6.949 -30.141 -13.938 1 98.5 284 TYR A O 1
ATOM 2218 N N . LEU A 1 285 ? 8.047 -32.062 -13.992 1 98.62 285 LEU A N 1
ATOM 2219 C CA . LEU A 1 285 ? 9.375 -31.547 -13.711 1 98.62 285 LEU A CA 1
ATOM 2220 C C . LEU A 1 285 ? 10.414 -32.188 -14.633 1 98.62 285 LEU A C 1
ATOM 2222 O O . LEU A 1 285 ? 10.398 -33.375 -14.844 1 98.62 285 LEU A O 1
ATOM 2226 N N . ALA A 1 286 ? 11.227 -31.359 -15.273 1 98.88 286 ALA A N 1
ATOM 2227 C CA . ALA A 1 286 ? 12.32 -31.891 -16.078 1 98.88 286 ALA A CA 1
ATOM 2228 C C . ALA A 1 286 ? 13.672 -31.531 -15.469 1 98.88 286 ALA A C 1
ATOM 2230 O O . ALA A 1 286 ? 13.867 -30.422 -14.969 1 98.88 286 ALA A O 1
ATOM 2231 N N . SER A 1 287 ? 14.539 -32.438 -15.469 1 98.75 287 SER A N 1
ATOM 2232 C CA . SER A 1 287 ? 15.883 -32.219 -14.938 1 98.75 287 SER A CA 1
ATOM 2233 C C . SER A 1 287 ? 16.953 -32.656 -15.938 1 98.75 287 SER A C 1
ATOM 2235 O O . SER A 1 287 ? 16.734 -33.594 -16.719 1 98.75 287 SER A O 1
ATOM 2237 N N . ALA A 1 288 ? 18.047 -31.938 -16 1 98.44 288 ALA A N 1
ATOM 2238 C CA . ALA A 1 288 ? 19.203 -32.219 -16.844 1 98.44 288 ALA A CA 1
ATOM 2239 C C . ALA A 1 288 ? 20.453 -32.5 -16.016 1 98.44 288 ALA A C 1
ATOM 2241 O O . ALA A 1 288 ? 20.672 -31.844 -14.984 1 98.44 288 ALA A O 1
ATOM 2242 N N . SER A 1 289 ? 21.25 -33.406 -16.469 1 98.31 289 SER A N 1
ATOM 2243 C CA . SER A 1 289 ? 22.344 -33.875 -15.633 1 98.31 289 SER A CA 1
ATOM 2244 C C . SER A 1 289 ? 23.625 -34.062 -16.438 1 98.31 289 SER A C 1
ATOM 2246 O O . SER A 1 289 ? 23.594 -34.125 -17.672 1 98.31 289 SER A O 1
ATOM 2248 N N . LYS A 1 290 ? 24.672 -34.156 -15.742 1 98 290 LYS A N 1
ATOM 2249 C CA . LYS A 1 290 ? 26 -34.438 -16.281 1 98 290 LYS A CA 1
ATOM 2250 C C . LYS A 1 290 ? 26.062 -35.906 -16.766 1 98 290 LYS A C 1
ATOM 2252 O O . LYS A 1 290 ? 26.953 -36.25 -17.547 1 98 290 LYS A O 1
ATOM 2257 N N . ASP A 1 291 ? 25.156 -36.75 -16.453 1 97.94 291 ASP A N 1
ATOM 2258 C CA . ASP A 1 291 ? 25.156 -38.156 -16.844 1 97.94 291 ASP A CA 1
ATOM 2259 C C . ASP A 1 291 ? 24.672 -38.312 -18.281 1 97.94 291 ASP A C 1
ATOM 2261 O O . ASP A 1 291 ? 24.344 -39.438 -18.703 1 97.94 291 ASP A O 1
ATOM 2265 N N . LYS A 1 292 ? 24.438 -37.25 -18.969 1 98.12 292 LYS A N 1
ATOM 2266 C CA . LYS A 1 292 ? 24.109 -37.188 -20.375 1 98.12 292 LYS A CA 1
ATOM 2267 C C . LYS A 1 292 ? 22.625 -37.5 -20.609 1 98.12 292 LYS A C 1
ATOM 2269 O O . LYS A 1 292 ? 22.234 -37.844 -21.719 1 98.12 292 LYS A O 1
ATOM 2274 N N . SER A 1 293 ? 21.906 -37.344 -19.562 1 98.19 293 SER A N 1
ATOM 2275 C CA . SER A 1 293 ? 20.469 -37.625 -19.703 1 98.19 293 SER A CA 1
ATOM 2276 C C . SER A 1 293 ? 19.641 -36.5 -19.109 1 98.19 293 SER A C 1
ATOM 2278 O O . SER A 1 293 ? 20.156 -35.656 -18.375 1 98.19 293 SER A O 1
ATOM 2280 N N . ALA A 1 294 ? 18.438 -36.438 -19.547 1 98.69 294 ALA A N 1
ATOM 2281 C CA . ALA A 1 294 ? 17.375 -35.688 -18.906 1 98.69 294 ALA A CA 1
ATOM 2282 C C . ALA A 1 294 ? 16.25 -36.594 -18.438 1 98.69 294 ALA A C 1
ATOM 2284 O O . ALA A 1 294 ? 16.078 -37.688 -18.938 1 98.69 294 ALA A O 1
ATOM 2285 N N . ILE A 1 295 ? 15.578 -36.188 -17.422 1 98.88 295 ILE A N 1
ATOM 2286 C CA . ILE A 1 295 ? 14.484 -36.969 -16.906 1 98.88 295 ILE A CA 1
ATOM 2287 C C . ILE A 1 295 ? 13.219 -36.125 -16.812 1 98.88 295 ILE A C 1
ATOM 2289 O O . ILE A 1 295 ? 13.273 -34.969 -16.391 1 98.88 295 ILE A O 1
ATOM 2293 N N . ILE A 1 296 ? 12.125 -36.656 -17.234 1 98.75 296 ILE A N 1
ATOM 2294 C CA . ILE A 1 296 ? 10.805 -36.094 -17 1 98.75 296 ILE A CA 1
ATOM 2295 C C . ILE A 1 296 ? 10.148 -36.75 -15.805 1 98.75 296 ILE A C 1
ATOM 2297 O O . ILE A 1 296 ? 9.984 -38 -15.789 1 98.75 296 ILE A O 1
ATOM 2301 N N . TRP A 1 297 ? 9.852 -35.969 -14.844 1 98.5 297 TRP A N 1
ATOM 2302 C CA . TRP A 1 297 ? 9.133 -36.406 -13.656 1 98.5 297 TRP A CA 1
ATOM 2303 C C . TRP A 1 297 ? 7.668 -36 -13.711 1 98.5 297 TRP A C 1
ATOM 2305 O O . TRP A 1 297 ? 7.336 -34.969 -14.297 1 98.5 297 TRP A O 1
ATOM 2315 N N . GLU A 1 298 ? 6.836 -36.719 -13.055 1 97.94 298 GLU A N 1
ATOM 2316 C CA . GLU A 1 298 ? 5.41 -36.406 -12.992 1 97.94 298 GLU A CA 1
ATOM 2317 C C . GLU A 1 298 ? 4.984 -36.062 -11.57 1 97.94 298 GLU A C 1
ATOM 2319 O O . GLU A 1 298 ? 5.391 -36.75 -10.617 1 97.94 298 GLU A O 1
ATOM 2324 N N . VAL A 1 299 ? 4.254 -35.031 -11.469 1 96.81 299 VAL A N 1
ATOM 2325 C CA . VAL A 1 299 ? 3.723 -34.562 -10.188 1 96.81 299 VAL A CA 1
ATOM 2326 C C . VAL A 1 299 ? 2.289 -35.062 -10.023 1 96.81 299 VAL A C 1
ATOM 2328 O O . VAL A 1 299 ? 1.398 -34.688 -10.781 1 96.81 299 VAL A O 1
ATOM 2331 N N . GLN A 1 300 ? 2.018 -35.844 -9.086 1 90.69 300 GLN A N 1
ATOM 2332 C CA . GLN A 1 300 ? 0.68 -36.344 -8.797 1 90.69 300 GLN A CA 1
ATOM 2333 C C . GLN A 1 300 ? 0.391 -36.312 -7.301 1 90.69 300 GLN A C 1
ATOM 2335 O O . GLN A 1 300 ? 1.102 -36.938 -6.512 1 90.69 300 GLN A O 1
ATOM 2340 N N . ASP A 1 301 ? -0.667 -35.594 -6.879 1 84.31 301 ASP A N 1
ATOM 2341 C CA . ASP A 1 301 ? -1.145 -35.5 -5.504 1 84.31 301 ASP A CA 1
ATOM 2342 C C . ASP A 1 301 ? -0.01 -35.125 -4.555 1 84.31 301 ASP A C 1
ATOM 2344 O O . ASP A 1 301 ? 0.167 -35.75 -3.508 1 84.31 301 ASP A O 1
ATOM 2348 N N . GLY A 1 302 ? 0.798 -34.281 -5.043 1 85.75 302 GLY A N 1
ATOM 2349 C CA . GLY A 1 302 ? 1.855 -33.75 -4.195 1 85.75 302 GLY A CA 1
ATOM 2350 C C . GLY A 1 302 ? 3.121 -34.594 -4.23 1 85.75 302 GLY A C 1
ATOM 2351 O O . GLY A 1 302 ? 4.141 -34.219 -3.648 1 85.75 302 GLY A O 1
ATOM 2352 N N . LEU A 1 303 ? 3.109 -35.688 -4.957 1 90.88 303 LEU A N 1
ATOM 2353 C CA . LEU A 1 303 ? 4.273 -36.562 -5.074 1 90.88 303 LEU A CA 1
ATOM 2354 C C . LEU A 1 303 ? 4.848 -36.5 -6.484 1 90.88 303 LEU A C 1
ATOM 2356 O O . LEU A 1 303 ? 4.109 -36.312 -7.457 1 90.88 303 LEU A O 1
ATOM 2360 N N . ILE A 1 304 ? 6.113 -36.719 -6.508 1 96.31 304 ILE A N 1
ATOM 2361 C CA . ILE A 1 304 ? 6.797 -36.656 -7.797 1 96.31 304 ILE A CA 1
ATOM 2362 C C . ILE A 1 304 ? 7.406 -38.031 -8.109 1 96.31 304 ILE A C 1
ATOM 2364 O O . ILE A 1 304 ? 8.07 -38.625 -7.262 1 96.31 304 ILE A O 1
ATOM 2368 N N . SER A 1 305 ? 7.117 -38.531 -9.266 1 96.75 305 SER A N 1
ATOM 2369 C CA . SER A 1 305 ? 7.641 -39.812 -9.688 1 96.75 305 SER A CA 1
ATOM 2370 C C . SER A 1 305 ? 8.289 -39.719 -11.062 1 96.75 305 SER A C 1
ATOM 2372 O O . SER A 1 305 ? 7.965 -38.844 -11.852 1 96.75 305 SER A O 1
ATOM 2374 N N . LEU A 1 306 ? 9.227 -40.625 -11.328 1 97.75 306 LEU A N 1
ATOM 2375 C CA . LEU A 1 306 ? 9.93 -40.688 -12.609 1 97.75 306 LEU A CA 1
ATOM 2376 C C . LEU A 1 306 ? 9 -41.156 -13.719 1 97.75 306 LEU A C 1
ATOM 2378 O O . LEU A 1 306 ? 8.344 -42.188 -13.586 1 97.75 306 LEU A O 1
ATOM 2382 N N . ARG A 1 307 ? 8.883 -40.469 -14.789 1 97.69 307 ARG A N 1
ATOM 2383 C CA . ARG A 1 307 ? 8.039 -40.844 -15.922 1 97.69 307 ARG A CA 1
ATOM 2384 C C . ARG A 1 307 ? 8.891 -41.375 -17.078 1 97.69 307 ARG A C 1
ATOM 2386 O O . ARG A 1 307 ? 8.648 -42.469 -17.578 1 97.69 307 ARG A O 1
ATOM 2393 N N . HIS A 1 308 ? 9.898 -40.5 -17.578 1 98.12 308 HIS A N 1
ATOM 2394 C CA . HIS A 1 308 ? 10.766 -40.906 -18.688 1 98.12 308 HIS A CA 1
ATOM 2395 C C . HIS A 1 308 ? 12.211 -40.5 -18.422 1 98.12 308 HIS A C 1
ATOM 2397 O O . HIS A 1 308 ? 12.469 -39.406 -17.906 1 98.12 308 HIS A O 1
ATOM 2403 N N . THR A 1 309 ? 13.133 -41.312 -18.719 1 98.38 309 THR A N 1
ATOM 2404 C CA . THR A 1 309 ? 14.531 -40.938 -18.859 1 98.38 309 THR A CA 1
ATOM 2405 C C . THR A 1 309 ? 14.891 -40.719 -20.328 1 98.38 309 THR A C 1
ATOM 2407 O O . THR A 1 309 ? 14.719 -41.594 -21.156 1 98.38 309 THR A O 1
ATOM 2410 N N . LEU A 1 310 ? 15.312 -39.625 -20.641 1 98.56 310 LEU A N 1
ATOM 2411 C CA . LEU A 1 310 ? 15.625 -39.25 -22.016 1 98.56 310 LEU A CA 1
ATOM 2412 C C . LEU A 1 310 ? 17.109 -39.406 -22.297 1 98.56 310 LEU A C 1
ATOM 2414 O O . LEU A 1 310 ? 17.938 -38.656 -21.797 1 98.56 310 LEU A O 1
ATOM 2418 N N . ILE A 1 311 ? 17.359 -40.375 -23.125 1 97.5 311 ILE A N 1
ATOM 2419 C CA . ILE A 1 311 ? 18.734 -40.688 -23.469 1 97.5 311 ILE A CA 1
ATOM 2420 C C . ILE A 1 311 ? 18.984 -40.406 -24.938 1 97.5 311 ILE A C 1
ATOM 2422 O O . ILE A 1 311 ? 18.25 -40.906 -25.797 1 97.5 311 ILE A O 1
ATOM 2426 N N . GLY A 1 312 ? 19.969 -39.625 -25.25 1 96.44 312 GLY A N 1
ATOM 2427 C CA . GLY A 1 312 ? 20.281 -39.344 -26.641 1 96.44 312 GLY A CA 1
ATOM 2428 C C . GLY A 1 312 ? 21.5 -38.438 -26.797 1 96.44 312 GLY A C 1
ATOM 2429 O O . GLY A 1 312 ? 22.203 -38.531 -27.812 1 96.44 312 GLY A O 1
ATOM 2430 N N . HIS A 1 313 ? 21.781 -37.656 -25.875 1 97.56 313 HIS A N 1
ATOM 2431 C CA . HIS A 1 313 ? 22.938 -36.75 -25.922 1 97.56 313 HIS A CA 1
ATOM 2432 C C . HIS A 1 313 ? 24.234 -37.531 -25.688 1 97.56 313 HIS A C 1
ATOM 2434 O O . HIS A 1 313 ? 24.266 -38.5 -24.922 1 97.56 313 HIS A O 1
ATOM 2440 N N . GLN A 1 314 ? 25.297 -37.062 -26.266 1 97.25 314 GLN A N 1
ATOM 2441 C CA . GLN A 1 314 ? 26.609 -37.719 -26.141 1 97.25 314 GLN A CA 1
ATOM 2442 C C . GLN A 1 314 ? 27.453 -37.031 -25.047 1 97.25 314 GLN A C 1
ATOM 2444 O O . GLN A 1 314 ? 28.484 -37.562 -24.656 1 97.25 314 GLN A O 1
ATOM 2449 N N . LYS A 1 315 ? 27.047 -35.938 -24.672 1 97.5 315 LYS A N 1
ATOM 2450 C CA . LYS A 1 315 ? 27.672 -35.188 -23.594 1 97.5 315 LYS A CA 1
ATOM 2451 C C . LYS A 1 315 ? 26.625 -34.719 -22.594 1 97.5 315 LYS A C 1
ATOM 2453 O O . LYS A 1 315 ? 25.438 -34.969 -22.75 1 97.5 315 LYS A O 1
ATOM 2458 N N . PRO A 1 316 ? 27.125 -34.094 -21.516 1 97.12 316 PRO A N 1
ATOM 2459 C CA . PRO A 1 316 ? 26.188 -33.656 -20.484 1 97.12 316 PRO A CA 1
ATOM 2460 C C . PRO A 1 316 ? 25.078 -32.75 -21.031 1 97.12 316 PRO A C 1
ATOM 2462 O O . PRO A 1 316 ? 25.328 -31.984 -21.969 1 97.12 316 PRO A O 1
ATOM 2465 N N . VAL A 1 317 ? 23.922 -32.875 -20.469 1 97.62 317 VAL A N 1
ATOM 2466 C CA . VAL A 1 317 ? 22.797 -32.031 -20.828 1 97.62 317 VAL A CA 1
ATOM 2467 C C . VAL A 1 317 ? 22.828 -30.75 -19.984 1 97.62 317 VAL A C 1
ATOM 2469 O O . VAL A 1 317 ? 22.859 -30.812 -18.75 1 97.62 317 VAL A O 1
ATOM 2472 N N . LEU A 1 318 ? 22.703 -29.609 -20.641 1 94.56 318 LEU A N 1
ATOM 2473 C CA . LEU A 1 318 ? 22.938 -28.328 -19.984 1 94.56 318 LEU A CA 1
ATOM 2474 C C . LEU A 1 318 ? 21.625 -27.75 -19.469 1 94.56 318 LEU A C 1
ATOM 2476 O O . LEU A 1 318 ? 21.594 -27.156 -18.391 1 94.56 318 LEU A O 1
ATOM 2480 N N . MET A 1 319 ? 20.594 -27.859 -20.297 1 95.25 319 MET A N 1
ATOM 2481 C CA . MET A 1 319 ? 19.328 -27.219 -19.891 1 95.25 319 MET A CA 1
ATOM 2482 C C . MET A 1 319 ? 18.156 -27.891 -20.594 1 95.25 319 MET A C 1
ATOM 2484 O O . MET A 1 319 ? 18.328 -28.641 -21.547 1 95.25 319 MET A O 1
ATOM 2488 N N . VAL A 1 320 ? 17.031 -27.609 -20.125 1 97.5 320 VAL A N 1
ATOM 2489 C CA . VAL A 1 320 ? 15.766 -28.062 -20.703 1 97.5 320 VAL A CA 1
ATOM 2490 C C . VAL A 1 320 ? 14.805 -26.891 -20.844 1 97.5 320 VAL A C 1
ATOM 2492 O O . VAL A 1 320 ? 14.938 -25.875 -20.156 1 97.5 320 VAL A O 1
ATOM 2495 N N . ALA A 1 321 ? 13.875 -26.969 -21.75 1 97.12 321 ALA A N 1
ATOM 2496 C CA . ALA A 1 321 ? 12.859 -25.938 -21.953 1 97.12 321 ALA A CA 1
ATOM 2497 C C . ALA A 1 321 ? 11.523 -26.547 -22.344 1 97.12 321 ALA A C 1
ATOM 2499 O O . ALA A 1 321 ? 11.453 -27.328 -23.297 1 97.12 321 ALA A O 1
ATOM 2500 N N . TRP A 1 322 ? 10.516 -26.125 -21.641 1 98 322 TRP A N 1
ATOM 2501 C CA . TRP A 1 322 ? 9.18 -26.625 -21.922 1 98 322 TRP A CA 1
ATOM 2502 C C . TRP A 1 322 ? 8.508 -25.828 -23.031 1 98 322 TRP A C 1
ATOM 2504 O O . TRP A 1 322 ? 8.625 -24.594 -23.078 1 98 322 TRP A O 1
ATOM 2514 N N . SER A 1 323 ? 7.785 -26.594 -23.844 1 97.88 323 SER A N 1
ATOM 2515 C CA . SER A 1 323 ? 6.93 -25.891 -24.797 1 97.88 323 SER A CA 1
ATOM 2516 C C . SER A 1 323 ? 5.789 -25.172 -24.094 1 97.88 323 SER A C 1
ATOM 2518 O O . SER A 1 323 ? 5.422 -25.531 -22.969 1 97.88 323 SER A O 1
ATOM 2520 N N . PRO A 1 324 ? 5.238 -24.172 -24.734 1 96.56 324 PRO A N 1
ATOM 2521 C CA . PRO A 1 324 ? 4.176 -23.406 -24.078 1 96.56 324 PRO A CA 1
ATOM 2522 C C . PRO A 1 324 ? 2.998 -24.281 -23.641 1 96.56 324 PRO A C 1
ATOM 2524 O O . PRO A 1 324 ? 2.373 -24 -22.609 1 96.56 324 PRO A O 1
ATOM 2527 N N . ASP A 1 325 ? 2.729 -25.359 -24.328 1 96.62 325 ASP A N 1
ATOM 2528 C CA . ASP A 1 325 ? 1.6 -26.219 -24 1 96.62 325 ASP A CA 1
ATOM 2529 C C . ASP A 1 325 ? 2.051 -27.422 -23.172 1 96.62 325 ASP A C 1
ATOM 2531 O O . ASP A 1 325 ? 1.246 -28.297 -22.844 1 96.62 325 ASP A O 1
ATOM 2535 N N . ASP A 1 326 ? 3.326 -27.594 -22.922 1 98 326 ASP A N 1
ATOM 2536 C CA . ASP A 1 326 ? 3.951 -28.578 -22.047 1 98 326 ASP A CA 1
ATOM 2537 C C . ASP A 1 326 ? 3.92 -29.969 -22.656 1 98 326 ASP A C 1
ATOM 2539 O O . ASP A 1 326 ? 4.152 -30.969 -21.984 1 98 326 ASP A O 1
ATOM 2543 N N . HIS A 1 327 ? 3.686 -30.078 -23.938 1 98.06 327 HIS A N 1
ATOM 2544 C CA . HIS A 1 327 ? 3.609 -31.375 -24.594 1 98.06 327 HIS A CA 1
ATOM 2545 C C . HIS A 1 327 ? 4.977 -31.797 -25.125 1 98.06 327 HIS A C 1
ATOM 2547 O O . HIS A 1 327 ? 5.176 -32.969 -25.453 1 98.06 327 HIS A O 1
ATOM 2553 N N . GLU A 1 328 ? 5.785 -30.844 -25.25 1 98.38 328 GLU A N 1
ATOM 2554 C CA . GLU A 1 328 ? 7.117 -31.125 -25.766 1 98.38 328 GLU A CA 1
ATOM 2555 C C . GLU A 1 328 ? 8.195 -30.5 -24.906 1 98.38 328 GLU A C 1
ATOM 2557 O O . GLU A 1 328 ? 7.938 -29.531 -24.188 1 98.38 328 GLU A O 1
ATOM 2562 N N . LEU A 1 329 ? 9.375 -31.078 -24.953 1 98.56 329 LEU A N 1
ATOM 2563 C CA . LEU A 1 329 ? 10.523 -30.609 -24.172 1 98.56 329 LEU A CA 1
ATOM 2564 C C . LEU A 1 329 ? 11.766 -30.484 -25.062 1 98.56 329 LEU A C 1
ATOM 2566 O O . LEU A 1 329 ? 12.031 -31.375 -25.875 1 98.56 329 LEU A O 1
ATOM 2570 N N . LEU A 1 330 ? 12.445 -29.391 -24.953 1 97.94 330 LEU A N 1
ATOM 2571 C CA . LEU A 1 330 ? 13.75 -29.234 -25.594 1 97.94 330 LEU A CA 1
ATOM 2572 C C . LEU A 1 330 ? 14.875 -29.531 -24.594 1 97.94 330 LEU A C 1
ATOM 2574 O O . LEU A 1 330 ? 14.789 -29.156 -23.422 1 97.94 330 LEU A O 1
ATOM 2578 N N . THR A 1 331 ? 15.867 -30.25 -25 1 98.12 331 THR A N 1
ATOM 2579 C CA . THR A 1 331 ? 17.109 -30.422 -24.25 1 98.12 331 THR A CA 1
ATOM 2580 C C . THR A 1 331 ? 18.297 -29.891 -25.047 1 98.12 331 THR A C 1
ATOM 2582 O O . THR A 1 331 ? 18.359 -30.062 -26.266 1 98.12 331 THR A O 1
ATOM 2585 N N . CYS A 1 332 ? 19.094 -29.203 -24.422 1 96.38 332 CYS A N 1
ATOM 2586 C CA . CYS A 1 332 ? 20.328 -28.719 -25.016 1 96.38 332 CYS A CA 1
ATOM 2587 C C . CYS A 1 332 ? 21.547 -29.359 -24.344 1 96.38 332 CYS A C 1
ATOM 2589 O O . CYS A 1 332 ? 21.734 -29.25 -23.141 1 96.38 332 CYS A O 1
ATOM 2591 N N . GLY A 1 333 ? 22.422 -29.969 -25.125 1 95.5 333 GLY A N 1
ATOM 2592 C CA . GLY A 1 333 ? 23.578 -30.672 -24.594 1 95.5 333 GLY A CA 1
ATOM 2593 C C . GLY A 1 333 ? 24.891 -29.969 -24.875 1 95.5 333 GLY A C 1
ATOM 2594 O O . GLY A 1 333 ? 24.969 -29.109 -25.75 1 95.5 333 GLY A O 1
ATOM 2595 N N . MET A 1 334 ? 25.828 -30.328 -24.109 1 94.44 334 MET A N 1
ATOM 2596 C CA . MET A 1 334 ? 27.188 -29.828 -24.328 1 94.44 334 MET A CA 1
ATOM 2597 C C . MET A 1 334 ? 27.75 -30.297 -25.656 1 94.44 334 MET A C 1
ATOM 2599 O O . MET A 1 334 ? 28.75 -29.781 -26.141 1 94.44 334 MET A O 1
ATOM 2603 N N . ASP A 1 335 ? 27.188 -31.281 -26.281 1 94.69 335 ASP A N 1
ATOM 2604 C CA . ASP A 1 335 ? 27.578 -31.766 -27.609 1 94.69 335 ASP A CA 1
ATOM 2605 C C . ASP A 1 335 ? 27.172 -30.797 -28.703 1 94.69 335 ASP A C 1
ATOM 2607 O O . ASP A 1 335 ? 27.469 -31 -29.875 1 94.69 335 ASP A O 1
ATOM 2611 N N . GLY A 1 336 ? 26.438 -29.703 -28.312 1 93.62 336 GLY A N 1
ATOM 2612 C CA . GLY A 1 336 ? 26.062 -28.672 -29.25 1 93.62 336 GLY A CA 1
ATOM 2613 C C . GLY A 1 336 ? 24.797 -29 -30.016 1 93.62 336 GLY A C 1
ATOM 2614 O O . GLY A 1 336 ? 24.562 -28.469 -31.109 1 93.62 336 GLY A O 1
ATOM 2615 N N . VAL A 1 337 ? 24.078 -29.891 -29.469 1 95.69 337 VAL A N 1
ATOM 2616 C CA . VAL A 1 337 ? 22.891 -30.375 -30.141 1 95.69 337 VAL A CA 1
ATOM 2617 C C . VAL A 1 337 ? 21.656 -30.094 -29.281 1 95.69 337 VAL A C 1
ATOM 2619 O O . VAL A 1 337 ? 21.703 -30.219 -28.062 1 95.69 337 VAL A O 1
ATOM 2622 N N . VAL A 1 338 ? 20.562 -29.672 -29.953 1 97 338 VAL A N 1
ATOM 2623 C CA . VAL A 1 338 ? 19.266 -29.547 -29.281 1 97 338 VAL A CA 1
ATOM 2624 C C . VAL A 1 338 ? 18.344 -30.672 -29.734 1 97 338 VAL A C 1
ATOM 2626 O O . VAL A 1 338 ? 18.281 -31 -30.922 1 97 338 VAL A O 1
ATOM 2629 N N . LYS A 1 339 ? 17.734 -31.328 -28.844 1 98.31 339 LYS A N 1
ATOM 2630 C CA . LYS A 1 339 ? 16.781 -32.406 -29.156 1 98.31 339 LYS A CA 1
ATOM 2631 C C . LYS A 1 339 ? 15.383 -32.062 -28.656 1 98.31 339 LYS A C 1
ATOM 2633 O O . LYS A 1 339 ? 15.219 -31.422 -27.609 1 98.31 339 LYS A O 1
ATOM 2638 N N . ARG A 1 340 ? 14.445 -32.375 -29.438 1 98.5 340 ARG A N 1
ATOM 2639 C CA . ARG A 1 340 ? 13.031 -32.188 -29.109 1 98.5 340 ARG A CA 1
ATOM 2640 C C . ARG A 1 340 ? 12.367 -33.5 -28.75 1 98.5 340 ARG A C 1
ATOM 2642 O O . ARG A 1 340 ? 12.453 -34.5 -29.5 1 98.5 340 ARG A O 1
ATOM 2649 N N . TRP A 1 341 ? 11.664 -33.531 -27.641 1 98.69 341 TRP A N 1
ATOM 2650 C CA . TRP A 1 341 ? 11.102 -34.781 -27.109 1 98.69 341 TRP A CA 1
ATOM 2651 C C . TRP A 1 341 ? 9.594 -34.656 -26.922 1 98.69 341 TRP A C 1
ATOM 2653 O O . TRP A 1 341 ? 9.094 -33.594 -26.547 1 98.69 341 TRP A O 1
ATOM 2663 N N . ASN A 1 342 ? 8.906 -35.719 -27.094 1 98.44 342 ASN A N 1
ATOM 2664 C CA . ASN A 1 342 ? 7.504 -35.844 -26.703 1 98.44 342 ASN A CA 1
ATOM 2665 C C . ASN A 1 342 ? 7.363 -36.188 -25.219 1 98.44 342 ASN A C 1
ATOM 2667 O O . ASN A 1 342 ? 7.887 -37.219 -24.781 1 98.44 342 ASN A O 1
ATOM 2671 N N . VAL A 1 343 ? 6.633 -35.406 -24.5 1 98.31 343 VAL A N 1
ATOM 2672 C CA . VAL A 1 343 ? 6.566 -35.562 -23.062 1 98.31 343 VAL A CA 1
ATOM 2673 C C . VAL A 1 343 ? 5.766 -36.812 -22.703 1 98.31 343 VAL A C 1
ATOM 2675 O O . VAL A 1 343 ? 6.094 -37.5 -21.75 1 98.31 343 VAL A O 1
ATOM 2678 N N . SER A 1 344 ? 4.758 -37.125 -23.391 1 97.44 344 SER A N 1
ATOM 2679 C CA . SER A 1 344 ? 3.883 -38.25 -23.094 1 97.44 344 SER A CA 1
ATOM 2680 C C . SER A 1 344 ? 4.574 -39.562 -23.375 1 97.44 344 SER A C 1
ATOM 2682 O O . SER A 1 344 ? 4.512 -40.5 -22.562 1 97.44 344 SER A O 1
ATOM 2684 N N . SER A 1 345 ? 5.312 -39.656 -24.469 1 97.31 345 SER A N 1
ATOM 2685 C CA . SER A 1 345 ? 5.891 -40.938 -24.891 1 97.31 345 SER A CA 1
ATOM 2686 C C . SER A 1 345 ? 7.359 -41.031 -24.5 1 97.31 345 SER A C 1
ATOM 2688 O O . SER A 1 345 ? 7.906 -42.125 -24.391 1 97.31 345 SER A O 1
ATOM 2690 N N . GLY A 1 346 ? 8 -39.906 -24.359 1 97.5 346 GLY A N 1
ATOM 2691 C CA . GLY A 1 346 ? 9.43 -39.906 -24.078 1 97.5 346 GLY A CA 1
ATOM 2692 C C . GLY A 1 346 ? 10.281 -40.062 -25.328 1 97.5 346 GLY A C 1
ATOM 2693 O O . GLY A 1 346 ? 11.5 -40.188 -25.234 1 97.5 346 GLY A O 1
ATOM 2694 N N . GLU A 1 347 ? 9.656 -40 -26.484 1 97.75 347 GLU A N 1
ATOM 2695 C CA . GLU A 1 347 ? 10.367 -40.219 -27.734 1 97.75 347 GLU A CA 1
ATOM 2696 C C . GLU A 1 347 ? 11.016 -38.938 -28.234 1 97.75 347 GLU A C 1
ATOM 2698 O O . GLU A 1 347 ? 10.445 -37.844 -28.094 1 97.75 347 GLU A O 1
ATOM 2703 N N . CYS A 1 348 ? 12.172 -39.062 -28.828 1 98.19 348 CYS A N 1
ATOM 2704 C CA . CYS A 1 348 ? 12.836 -37.938 -29.469 1 98.19 348 CYS A CA 1
ATOM 2705 C C . CYS A 1 348 ? 12.203 -37.656 -30.812 1 98.19 348 CYS A C 1
ATOM 2707 O O . CYS A 1 348 ? 12.219 -38.469 -31.719 1 98.19 348 CYS A O 1
ATOM 2709 N N . LEU A 1 349 ? 11.719 -36.531 -31.031 1 97.62 349 LEU A N 1
ATOM 2710 C CA . LEU A 1 349 ? 10.984 -36.125 -32.219 1 97.62 349 LEU A CA 1
ATOM 2711 C C . LEU A 1 349 ? 11.93 -35.594 -33.281 1 97.62 349 LEU A C 1
ATOM 2713 O O . LEU A 1 349 ? 11.711 -35.812 -34.5 1 97.62 349 LEU A O 1
ATOM 2717 N N . ASN A 1 350 ? 12.914 -34.844 -32.875 1 97.25 350 ASN A N 1
ATOM 2718 C CA . ASN A 1 350 ? 13.844 -34.219 -33.812 1 97.25 350 ASN A CA 1
ATOM 2719 C C . ASN A 1 350 ? 15.172 -33.875 -33.156 1 97.25 350 ASN A C 1
ATOM 2721 O O . ASN A 1 350 ? 15.234 -33.719 -31.922 1 97.25 350 ASN A O 1
ATOM 2725 N N . VAL A 1 351 ? 16.234 -33.781 -33.906 1 97 351 VAL A N 1
ATOM 2726 C CA . VAL A 1 351 ? 17.578 -33.375 -33.5 1 97 351 VAL A CA 1
ATOM 2727 C C . VAL A 1 351 ? 18.016 -32.156 -34.312 1 97 351 VAL A C 1
ATOM 2729 O O . VAL A 1 351 ? 17.938 -32.188 -35.531 1 97 351 VAL A O 1
ATOM 2732 N N . TYR A 1 352 ? 18.453 -31.156 -33.656 1 96.44 352 TYR A N 1
ATOM 2733 C CA . TYR A 1 352 ? 18.844 -29.906 -34.312 1 96.44 352 TYR A CA 1
ATOM 2734 C C . TYR A 1 352 ? 20.328 -29.641 -34.125 1 96.44 352 TYR A C 1
ATOM 2736 O O . TYR A 1 352 ? 20.828 -29.656 -33 1 96.44 352 TYR A O 1
ATOM 2744 N N . GLU A 1 353 ? 20.969 -29.391 -35.156 1 93.62 353 GLU A N 1
ATOM 2745 C CA . GLU A 1 353 ? 22.406 -29.078 -35.156 1 93.62 353 GLU A CA 1
ATOM 2746 C C . GLU A 1 353 ? 22.719 -28.016 -36.219 1 93.62 353 GLU A C 1
ATOM 2748 O O . GLU A 1 353 ? 21.953 -27.812 -37.156 1 93.62 353 GLU A O 1
ATOM 2753 N N . LYS A 1 354 ? 23.672 -27.328 -35.938 1 90.75 354 LYS A N 1
ATOM 2754 C CA . LYS A 1 354 ? 24.203 -26.359 -36.906 1 90.75 354 LYS A CA 1
ATOM 2755 C C . LYS A 1 354 ? 25.609 -26.734 -37.344 1 90.75 354 LYS A C 1
ATOM 2757 O O . LYS A 1 354 ? 26.484 -26.984 -36.5 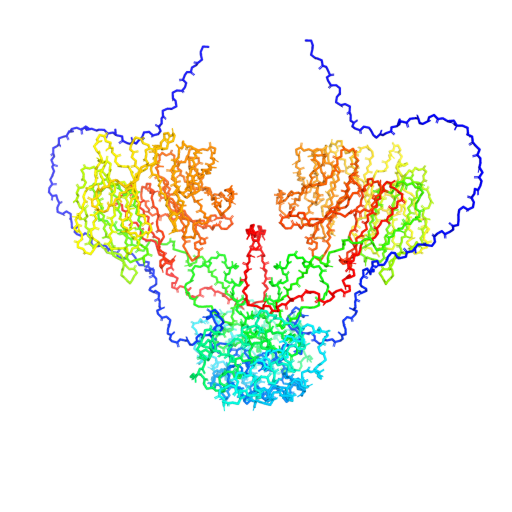1 90.75 354 LYS A O 1
ATOM 2762 N N . ASN A 1 355 ? 25.844 -26.703 -38.719 1 88.25 355 ASN A N 1
ATOM 2763 C CA . ASN A 1 355 ? 27.125 -27.094 -39.281 1 88.25 355 ASN A CA 1
ATOM 2764 C C . ASN A 1 355 ? 28.25 -26.156 -38.812 1 88.25 355 ASN A C 1
ATOM 2766 O O . ASN A 1 355 ? 28.156 -24.938 -39 1 88.25 355 ASN A O 1
ATOM 2770 N N . GLY A 1 356 ? 29.188 -26.688 -38.219 1 89.62 356 GLY A N 1
ATOM 2771 C CA . GLY A 1 356 ? 30.391 -25.953 -37.844 1 89.62 356 GLY A CA 1
ATOM 2772 C C . GLY A 1 356 ? 30.281 -25.266 -36.5 1 89.62 356 GLY A C 1
ATOM 2773 O O . GLY A 1 356 ? 31.266 -24.734 -35.969 1 89.62 356 GLY A O 1
ATOM 2774 N N . PHE A 1 357 ? 29.078 -25.234 -36.031 1 89.81 357 PHE A N 1
ATOM 2775 C CA . PHE A 1 357 ? 28.891 -24.531 -34.75 1 89.81 357 PHE A CA 1
ATOM 2776 C C . PHE A 1 357 ? 28.031 -25.359 -33.812 1 89.81 357 PHE A C 1
ATOM 2778 O O . PHE A 1 357 ? 27.25 -26.203 -34.25 1 89.81 357 PHE A O 1
ATOM 2785 N N . GLY A 1 358 ? 28.234 -25.125 -32.5 1 90.75 358 GLY A N 1
ATOM 2786 C CA . GLY A 1 358 ? 27.438 -25.797 -31.5 1 90.75 358 GLY A CA 1
ATOM 2787 C C . GLY A 1 358 ? 26.312 -24.922 -30.953 1 90.75 358 GLY A C 1
ATOM 2788 O O . GLY A 1 358 ? 26.469 -23.719 -30.828 1 90.75 358 GLY A O 1
ATOM 2789 N N . LEU A 1 359 ? 25.141 -25.531 -30.625 1 89.62 359 LEU A N 1
ATOM 2790 C CA . LEU A 1 359 ? 24.062 -24.875 -29.906 1 89.62 359 LEU A CA 1
ATOM 2791 C C . LEU A 1 359 ? 24.281 -24.938 -28.406 1 89.62 359 LEU A C 1
ATOM 2793 O O . LEU A 1 359 ? 24.578 -26.016 -27.859 1 89.62 359 LEU A O 1
ATOM 2797 N N . ILE A 1 360 ? 24.125 -23.797 -27.75 1 88.88 360 ILE A N 1
ATOM 2798 C CA . ILE A 1 360 ? 24.562 -23.781 -26.359 1 88.88 360 ILE A CA 1
ATOM 2799 C C . ILE A 1 360 ? 23.391 -23.484 -25.453 1 88.88 360 ILE A C 1
ATOM 2801 O O . ILE A 1 360 ? 23.5 -23.547 -24.219 1 88.88 360 ILE A O 1
ATOM 2805 N N . SER A 1 361 ? 22.25 -23.109 -25.953 1 90.81 361 SER A N 1
ATOM 2806 C CA . SER A 1 361 ? 21.031 -22.859 -25.203 1 90.81 361 SER A CA 1
ATOM 2807 C C . SER A 1 361 ? 19.797 -23.062 -26.062 1 90.81 361 SER A C 1
ATOM 2809 O O . SER A 1 361 ? 19.906 -23.156 -27.297 1 90.81 361 SER A O 1
ATOM 2811 N N . CYS A 1 362 ? 18.703 -23.188 -25.422 1 92.62 362 CYS A N 1
ATOM 2812 C CA . CYS A 1 362 ? 17.469 -23.328 -26.188 1 92.62 362 CYS A CA 1
ATOM 2813 C C . CYS A 1 362 ? 16.281 -22.781 -25.391 1 92.62 362 CYS A C 1
ATOM 2815 O O . CYS A 1 362 ? 16.328 -22.719 -24.172 1 92.62 362 CYS A O 1
ATOM 2817 N N . GLY A 1 363 ? 15.281 -22.359 -26.047 1 93.12 363 GLY A N 1
ATOM 2818 C CA . GLY A 1 363 ? 14.023 -21.875 -25.516 1 93.12 363 GLY A CA 1
ATOM 2819 C C . GLY A 1 363 ? 12.906 -21.828 -26.531 1 93.12 363 GLY A C 1
ATOM 2820 O O . GLY A 1 363 ? 13.156 -21.625 -27.719 1 93.12 363 GLY A O 1
ATOM 2821 N N . TRP A 1 364 ? 11.766 -21.953 -26.078 1 95.62 364 TRP A N 1
ATOM 2822 C CA . TRP A 1 364 ? 10.617 -21.969 -26.984 1 95.62 364 TRP A CA 1
ATOM 2823 C C . TRP A 1 364 ? 10.156 -20.547 -27.297 1 95.62 364 TRP A C 1
ATOM 2825 O O . TRP A 1 364 ? 10.164 -19.672 -26.422 1 95.62 364 TRP A O 1
ATOM 2835 N N . PHE A 1 365 ? 9.797 -20.406 -28.469 1 94.62 365 PHE A N 1
ATOM 2836 C CA . PHE A 1 365 ? 9.023 -19.219 -28.797 1 94.62 365 PHE A CA 1
ATOM 2837 C C . PHE A 1 365 ? 7.598 -19.328 -28.281 1 94.62 365 PHE A C 1
ATOM 2839 O O . PHE A 1 365 ? 7.047 -20.422 -28.203 1 94.62 365 PHE A O 1
ATOM 2846 N N . PRO A 1 366 ? 6.977 -18.188 -27.953 1 93.94 366 PRO A N 1
ATOM 2847 C CA . PRO A 1 366 ? 5.68 -18.234 -27.266 1 93.94 366 PRO A CA 1
ATOM 2848 C C . PRO A 1 366 ? 4.594 -18.891 -28.109 1 93.94 366 PRO A C 1
ATOM 2850 O O . PRO A 1 366 ? 3.631 -19.438 -27.578 1 93.94 366 PRO A O 1
ATOM 2853 N N . ASP A 1 367 ? 4.738 -18.922 -29.422 1 92.62 367 ASP A N 1
ATOM 2854 C CA . ASP A 1 367 ? 3.701 -19.5 -30.281 1 92.62 367 ASP A CA 1
ATOM 2855 C C . ASP A 1 367 ? 3.789 -21.031 -30.297 1 92.62 367 ASP A C 1
ATOM 2857 O O . ASP A 1 367 ? 2.852 -21.703 -30.734 1 92.62 367 ASP A O 1
ATOM 2861 N N . GLY A 1 368 ? 4.906 -21.609 -29.906 1 94.75 368 GLY A N 1
ATOM 2862 C CA . GLY A 1 368 ? 5.059 -23.047 -29.781 1 94.75 368 GLY A CA 1
ATOM 2863 C C . GLY A 1 368 ? 5.477 -23.719 -31.078 1 94.75 368 GLY A C 1
ATOM 2864 O O . GLY A 1 368 ? 5.613 -24.938 -31.125 1 94.75 368 GLY A O 1
ATOM 2865 N N . TYR A 1 369 ? 5.812 -22.906 -32.094 1 95 369 TYR A N 1
ATOM 2866 C CA . TYR A 1 369 ? 6.137 -23.484 -33.375 1 95 369 TYR A CA 1
ATOM 2867 C C . TYR A 1 369 ? 7.602 -23.234 -33.719 1 95 369 TYR A C 1
ATOM 2869 O O . TYR A 1 369 ? 8.094 -23.75 -34.75 1 95 369 TYR A O 1
ATOM 2877 N N . LYS A 1 370 ? 8.188 -22.453 -32.969 1 95.19 370 LYS A N 1
ATOM 2878 C CA . LYS A 1 370 ? 9.602 -22.141 -33.156 1 95.19 370 LYS A CA 1
ATOM 2879 C C . LYS A 1 370 ? 10.344 -22.188 -31.828 1 95.19 370 LYS A C 1
ATOM 2881 O O . LYS A 1 370 ? 9.727 -22.188 -30.766 1 95.19 370 LYS A O 1
ATOM 2886 N N . PHE A 1 371 ? 11.57 -22.312 -31.891 1 94.06 371 PHE A N 1
ATOM 2887 C CA . PHE A 1 371 ? 12.391 -22.172 -30.688 1 94.06 371 PHE A CA 1
ATOM 2888 C C . PHE A 1 371 ? 13.68 -21.422 -31 1 94.06 371 PHE A C 1
ATOM 2890 O O . PHE A 1 371 ? 14.094 -21.344 -32.156 1 94.06 371 PHE A O 1
ATOM 2897 N N . PHE A 1 372 ? 14.258 -20.828 -30.062 1 90.5 372 PHE A N 1
ATOM 2898 C CA . PHE A 1 372 ? 15.516 -20.094 -30.219 1 90.5 372 PHE A CA 1
ATOM 2899 C C . PHE A 1 372 ? 16.672 -20.875 -29.578 1 90.5 372 PHE A C 1
ATOM 2901 O O . PHE A 1 372 ? 16.453 -21.641 -28.641 1 90.5 372 PHE A O 1
ATOM 2908 N N . SER A 1 373 ? 17.797 -20.641 -30.078 1 91 373 SER A N 1
ATOM 2909 C CA . SER A 1 373 ? 19.016 -21.234 -29.531 1 91 373 SER A CA 1
ATOM 2910 C C . SER A 1 373 ? 20.188 -20.266 -29.641 1 91 373 SER A C 1
ATOM 2912 O O . SER A 1 373 ? 20.297 -19.516 -30.609 1 91 373 SER A O 1
ATOM 2914 N N . GLY A 1 374 ? 20.875 -20.234 -28.578 1 87.75 374 GLY A N 1
ATOM 2915 C CA . GLY A 1 374 ? 22.188 -19.609 -28.672 1 87.75 374 GLY A CA 1
ATOM 2916 C C . GLY A 1 374 ? 23.219 -20.484 -29.375 1 87.75 374 GLY A C 1
ATOM 2917 O O . GLY A 1 374 ? 23.203 -21.703 -29.219 1 87.75 374 GLY A O 1
ATOM 2918 N N . VAL A 1 375 ? 24.141 -19.812 -30.141 1 87.56 375 VAL A N 1
ATOM 2919 C CA . VAL A 1 375 ? 25.141 -20.531 -30.938 1 87.56 375 VAL A CA 1
ATOM 2920 C C . VAL A 1 375 ? 26.547 -20.141 -30.484 1 87.56 375 VAL A C 1
ATOM 2922 O O . VAL A 1 375 ? 26.734 -19.047 -29.938 1 87.56 375 VAL A O 1
ATOM 2925 N N . THR A 1 376 ? 27.516 -21 -30.594 1 86.06 376 THR A N 1
ATOM 2926 C CA . THR A 1 376 ? 28.875 -20.766 -30.156 1 86.06 376 THR A CA 1
ATOM 2927 C C . THR A 1 376 ? 29.5 -19.594 -30.906 1 86.06 376 THR A C 1
ATOM 2929 O O . THR A 1 376 ? 30.484 -19.016 -30.469 1 86.06 376 THR A O 1
ATOM 2932 N N . ASP A 1 377 ? 28.969 -19.266 -32.125 1 79.88 377 ASP A N 1
ATOM 2933 C CA . ASP A 1 377 ? 29.484 -18.125 -32.875 1 79.88 377 ASP A CA 1
ATOM 2934 C C . ASP A 1 377 ? 28.891 -16.812 -32.344 1 79.88 377 ASP A C 1
ATOM 2936 O O . ASP A 1 377 ? 28.969 -15.773 -33 1 79.88 377 ASP A O 1
ATOM 2940 N N . LYS A 1 378 ? 28.125 -16.875 -31.234 1 79.38 378 LYS A N 1
ATOM 2941 C CA . LYS A 1 378 ? 27.578 -15.727 -30.516 1 79.38 378 LYS A CA 1
ATOM 2942 C C . LYS A 1 378 ? 26.312 -15.211 -31.172 1 79.38 378 LYS A C 1
ATOM 2944 O O . LYS A 1 378 ? 25.906 -14.07 -30.938 1 79.38 378 LYS A O 1
ATOM 2949 N N . SER A 1 379 ? 25.766 -15.977 -32 1 81.56 379 SER A N 1
ATOM 2950 C CA . SER A 1 379 ? 24.484 -15.609 -32.625 1 81.56 379 SER A CA 1
ATOM 2951 C C . SER A 1 379 ? 23.312 -16.266 -31.906 1 81.56 379 SER A C 1
ATOM 2953 O O . SER A 1 379 ? 23.5 -17.234 -31.156 1 81.56 379 SER A O 1
ATOM 2955 N N . ILE A 1 380 ? 22.188 -15.656 -32.062 1 84.81 380 ILE A N 1
ATOM 2956 C CA . ILE A 1 380 ? 20.922 -16.234 -31.641 1 84.81 380 ILE A CA 1
ATOM 2957 C C . ILE A 1 380 ? 20.109 -16.641 -32.875 1 84.81 380 ILE A C 1
ATOM 2959 O O . ILE A 1 380 ? 19.844 -15.812 -33.75 1 84.81 380 ILE A O 1
ATOM 2963 N N . CYS A 1 381 ? 19.734 -17.875 -32.938 1 88.62 381 CYS A N 1
ATOM 2964 C CA . CYS A 1 381 ? 19.016 -18.359 -34.094 1 88.62 381 CYS A CA 1
ATOM 2965 C C . CYS A 1 381 ? 17.609 -18.828 -33.719 1 88.62 381 CYS A C 1
ATOM 2967 O O . CYS A 1 381 ? 17.422 -19.422 -32.656 1 88.62 381 CYS A O 1
ATOM 2969 N N . LEU A 1 382 ? 16.75 -18.547 -34.562 1 90.75 382 LEU A N 1
ATOM 2970 C CA . LEU A 1 382 ? 15.383 -19.047 -34.469 1 90.75 382 LEU A CA 1
ATOM 2971 C C . LEU A 1 382 ? 15.164 -20.219 -35.406 1 90.75 382 LEU A C 1
ATOM 2973 O O . LEU A 1 382 ? 15.477 -20.125 -36.594 1 90.75 382 LEU A 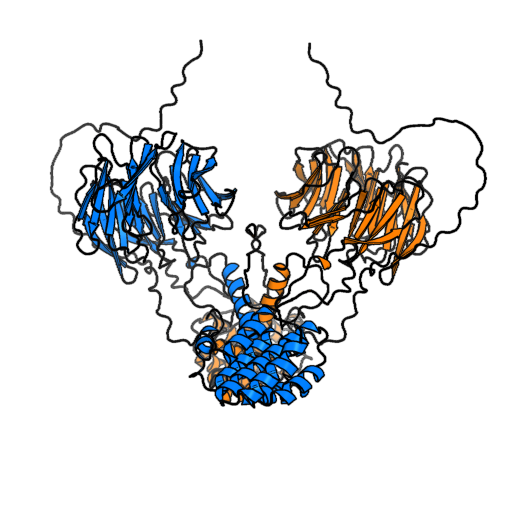O 1
ATOM 2977 N N . TRP A 1 383 ? 14.641 -21.297 -34.844 1 94.5 383 TRP A N 1
ATOM 2978 C CA . TRP A 1 383 ? 14.445 -22.531 -35.594 1 94.5 383 TRP A CA 1
ATOM 2979 C C . TRP A 1 383 ? 12.969 -22.891 -35.688 1 94.5 383 TRP A C 1
ATOM 2981 O O . TRP A 1 383 ? 12.219 -22.719 -34.719 1 94.5 383 TRP A O 1
ATOM 2991 N N . ASP A 1 384 ? 12.562 -23.344 -36.812 1 95.19 384 ASP A N 1
ATOM 2992 C CA . ASP A 1 384 ? 11.258 -24 -36.844 1 95.19 384 ASP A CA 1
ATOM 2993 C C . ASP A 1 384 ? 11.375 -25.453 -36.375 1 95.19 384 ASP A C 1
ATOM 2995 O O . ASP A 1 384 ? 12.477 -25.938 -36.125 1 95.19 384 ASP A O 1
ATOM 2999 N N . LEU A 1 385 ? 10.344 -26.141 -36.219 1 95.88 385 LEU A N 1
ATOM 3000 C CA . LEU A 1 385 ? 10.352 -27.453 -35.594 1 95.88 385 LEU A CA 1
ATOM 3001 C C . LEU A 1 385 ? 10.852 -28.516 -36.594 1 95.88 385 LEU A C 1
ATOM 3003 O O . LEU A 1 385 ? 11.172 -29.641 -36.188 1 95.88 385 LEU A O 1
ATOM 3007 N N . GLU A 1 386 ? 10.969 -28.109 -37.844 1 94.12 386 GLU A N 1
ATOM 3008 C CA . GLU A 1 386 ? 11.477 -29.031 -38.844 1 94.12 386 GLU A CA 1
ATOM 3009 C C . GLU A 1 386 ? 12.992 -28.938 -38.969 1 94.12 386 GLU A C 1
ATOM 3011 O O . GLU A 1 386 ? 13.617 -29.75 -39.656 1 94.12 386 GLU A O 1
ATOM 3016 N N . GLY A 1 387 ? 13.578 -27.984 -38.312 1 91.62 387 GLY A N 1
ATOM 3017 C CA . GLY A 1 387 ? 15.023 -27.875 -38.281 1 91.62 387 GLY A CA 1
ATOM 3018 C C . GLY A 1 387 ? 15.562 -26.781 -39.188 1 91.62 387 GLY A C 1
ATOM 3019 O O . GLY A 1 387 ? 16.766 -26.656 -39.344 1 91.62 387 GLY A O 1
ATOM 3020 N N . LYS A 1 388 ? 14.664 -26 -39.719 1 92.31 388 LYS A N 1
ATOM 3021 C CA . LYS A 1 388 ? 15.094 -24.891 -40.562 1 92.31 388 LYS A CA 1
ATOM 3022 C C . LYS A 1 388 ? 15.352 -23.641 -39.719 1 92.31 388 LYS A C 1
ATOM 3024 O O . LYS A 1 388 ? 14.555 -23.297 -38.844 1 92.31 388 LYS A O 1
ATOM 3029 N N . GLU A 1 389 ? 16.469 -23.047 -40 1 90.94 389 GLU A N 1
ATOM 3030 C CA . GLU A 1 389 ? 16.75 -21.75 -39.375 1 90.94 389 GLU A CA 1
ATOM 3031 C C . GLU A 1 389 ? 15.898 -20.641 -40 1 90.94 389 GLU A C 1
ATOM 3033 O O . GLU A 1 389 ? 16.016 -20.344 -41.188 1 90.94 389 GLU A O 1
ATOM 3038 N N . VAL A 1 390 ? 15.117 -20.016 -39.25 1 91.19 390 VAL A N 1
ATOM 3039 C CA . VAL A 1 390 ? 14.172 -19.016 -39.75 1 91.19 390 VAL A CA 1
ATOM 3040 C C . VAL A 1 390 ? 14.812 -17.625 -39.688 1 91.19 390 VAL A C 1
ATOM 3042 O O . VAL A 1 390 ? 14.641 -16.812 -40.594 1 91.19 390 VAL A O 1
ATOM 3045 N N . GLU A 1 391 ? 15.391 -17.312 -38.562 1 85.88 391 GLU A N 1
ATOM 3046 C CA . GLU A 1 391 ? 16.016 -16.031 -38.312 1 85.88 391 GLU A CA 1
ATOM 3047 C C . GLU A 1 391 ? 17.266 -16.172 -37.469 1 85.88 391 GLU A C 1
ATOM 3049 O O . GLU A 1 391 ? 17.359 -17.078 -36.625 1 85.88 391 GLU A O 1
ATOM 3054 N N . CYS A 1 392 ? 18.281 -15.391 -37.75 1 83.75 392 CYS A N 1
ATOM 3055 C CA . CYS A 1 392 ? 19.5 -15.414 -36.938 1 83.75 392 CYS A CA 1
ATOM 3056 C C . CYS A 1 392 ? 20 -14 -36.656 1 83.75 392 CYS A C 1
ATOM 3058 O O . CYS A 1 392 ? 20.062 -13.164 -37.562 1 83.75 392 CYS A O 1
ATOM 3060 N N . TRP A 1 393 ? 20.188 -13.734 -35.438 1 77.81 393 TRP A N 1
ATOM 3061 C CA . TRP A 1 393 ? 20.672 -12.438 -35 1 77.81 393 TRP A CA 1
ATOM 3062 C C . TRP A 1 393 ? 22.125 -12.531 -34.531 1 77.81 393 TRP A C 1
ATOM 3064 O O . TRP A 1 393 ? 22.453 -13.406 -33.719 1 77.81 393 TRP A O 1
ATOM 3074 N N . LYS A 1 394 ? 22.969 -11.75 -35.188 1 71.38 394 LYS A N 1
ATOM 3075 C CA . LYS A 1 394 ? 24.375 -11.781 -34.812 1 71.38 394 LYS A CA 1
ATOM 3076 C C . LYS A 1 394 ? 24.688 -10.695 -33.781 1 71.38 394 LYS A C 1
ATOM 3078 O O . LYS A 1 394 ? 24.297 -9.539 -33.938 1 71.38 394 LYS A O 1
ATOM 3083 N N . GLY A 1 395 ? 24.766 -11.109 -32.594 1 60.66 395 GLY A N 1
ATOM 3084 C CA . GLY A 1 395 ? 25.125 -10.148 -31.547 1 60.66 395 GLY A CA 1
ATOM 3085 C C . GLY A 1 395 ? 26.531 -9.617 -31.688 1 60.66 395 GLY A C 1
ATOM 3086 O O . GLY A 1 395 ? 27.344 -10.188 -32.406 1 60.66 395 GLY A O 1
ATOM 3087 N N . GLN A 1 396 ? 26.766 -8.352 -31.453 1 55.28 396 GLN A N 1
ATOM 3088 C CA . GLN A 1 396 ? 28.062 -7.695 -31.578 1 55.28 396 GLN A CA 1
ATOM 3089 C C . GLN A 1 396 ? 29.125 -8.391 -30.734 1 55.28 396 GLN A C 1
ATOM 3091 O O . GLN A 1 396 ? 30.312 -8.344 -31.047 1 55.28 396 GLN A O 1
ATOM 3096 N N . ARG A 1 397 ? 28.656 -8.797 -29.438 1 55.34 397 ARG A N 1
ATOM 3097 C CA . ARG A 1 397 ? 29.719 -9.117 -28.516 1 55.34 397 ARG A CA 1
ATOM 3098 C C . ARG A 1 397 ? 29.594 -10.547 -27.984 1 55.34 397 ARG A C 1
ATOM 3100 O O . ARG A 1 397 ? 28.531 -11.164 -28.125 1 55.34 397 ARG A O 1
ATOM 3107 N N . GLU A 1 398 ? 30.781 -11.086 -27.484 1 51.75 398 GLU A N 1
ATOM 3108 C CA . GLU A 1 398 ? 31.047 -12.461 -27.062 1 51.75 398 GLU A CA 1
ATOM 3109 C C . GLU A 1 398 ? 30.031 -12.914 -26.016 1 51.75 398 GLU A C 1
ATOM 3111 O O . GLU A 1 398 ? 29.766 -12.211 -25.047 1 51.75 398 GLU A O 1
ATOM 3116 N N . MET A 1 399 ? 29.078 -13.828 -26.438 1 55.75 399 MET A N 1
ATOM 3117 C CA . MET A 1 399 ? 28.141 -14.438 -25.5 1 55.75 399 MET A CA 1
ATOM 3118 C C . MET A 1 399 ? 28.703 -15.734 -24.938 1 55.75 399 MET A C 1
ATOM 3120 O O . MET A 1 399 ? 29.141 -16.609 -25.672 1 55.75 399 MET A O 1
ATOM 3124 N N . LYS A 1 400 ? 29.328 -15.742 -23.688 1 55.22 400 LYS A N 1
ATOM 3125 C CA . LYS A 1 400 ? 29.812 -17 -23.125 1 55.22 400 LYS A CA 1
ATOM 3126 C C . LYS A 1 400 ? 28.656 -17.828 -22.562 1 55.22 400 LYS A C 1
ATOM 3128 O O . LYS A 1 400 ? 28.688 -19.062 -22.609 1 55.22 400 LYS A O 1
ATOM 3133 N N . THR A 1 401 ? 27.875 -17.156 -21.766 1 58.34 401 THR A N 1
ATOM 3134 C CA . THR A 1 401 ? 26.859 -17.922 -21.031 1 58.34 401 THR A CA 1
ATOM 3135 C C . THR A 1 401 ? 25.5 -17.75 -21.688 1 58.34 401 THR A C 1
ATOM 3137 O O . THR A 1 401 ? 25.156 -16.672 -22.156 1 58.34 401 THR A O 1
ATOM 3140 N N . SER A 1 402 ? 24.812 -19 -21.906 1 66.25 402 SER A N 1
ATOM 3141 C CA . SER A 1 402 ? 23.75 -19.062 -22.891 1 66.25 402 SER A CA 1
ATOM 3142 C C . SER A 1 402 ? 22.375 -18.922 -22.234 1 66.25 402 SER A C 1
ATOM 3144 O O . SER A 1 402 ? 21.438 -19.641 -22.578 1 66.25 402 SER A O 1
ATOM 3146 N N . ASP A 1 403 ? 22.266 -18 -21.188 1 80.5 403 ASP A N 1
ATOM 3147 C CA . ASP A 1 403 ? 20.875 -17.828 -20.797 1 80.5 403 ASP A CA 1
ATOM 3148 C C . ASP A 1 403 ? 20.156 -16.891 -21.766 1 80.5 403 ASP A C 1
ATOM 3150 O O . ASP A 1 403 ? 20.719 -15.867 -22.172 1 80.5 403 ASP A O 1
ATOM 3154 N N . MET A 1 404 ? 19.031 -17.391 -22.141 1 85.81 404 MET A N 1
ATOM 3155 C CA . MET A 1 404 ? 18.188 -16.594 -23.031 1 85.81 404 MET A CA 1
ATOM 3156 C C . MET A 1 404 ? 16.734 -16.672 -22.594 1 85.81 404 MET A C 1
ATOM 3158 O O . MET A 1 404 ? 16.281 -17.688 -22.047 1 85.81 404 MET A O 1
ATOM 3162 N N . ALA A 1 405 ? 16.031 -15.586 -22.781 1 90.75 405 ALA A N 1
ATOM 3163 C CA . ALA A 1 405 ? 14.609 -15.555 -22.484 1 90.75 405 ALA A CA 1
ATOM 3164 C C . ALA A 1 405 ? 13.859 -14.68 -23.5 1 90.75 405 ALA A C 1
ATOM 3166 O O . ALA A 1 405 ? 14.453 -13.805 -24.125 1 90.75 405 ALA A O 1
ATOM 3167 N N . ILE A 1 406 ? 12.672 -15.023 -23.672 1 90.44 406 ILE A N 1
ATOM 3168 C CA . ILE A 1 406 ? 11.805 -14.227 -24.531 1 90.44 406 ILE A CA 1
ATOM 3169 C C . ILE A 1 406 ? 10.523 -13.867 -23.781 1 90.44 406 ILE A C 1
ATOM 3171 O O . ILE A 1 406 ? 9.977 -14.688 -23.047 1 90.44 406 ILE A O 1
ATOM 3175 N N . THR A 1 407 ? 10.078 -12.703 -24 1 93.75 407 THR A N 1
ATOM 3176 C CA . THR A 1 407 ? 8.844 -12.281 -23.359 1 93.75 407 THR A CA 1
ATOM 3177 C C . THR A 1 407 ? 7.645 -13.023 -23.938 1 93.75 407 THR A C 1
ATOM 3179 O O . THR A 1 407 ? 7.699 -13.5 -25.078 1 93.75 407 THR A O 1
ATOM 3182 N N . LYS A 1 408 ? 6.559 -13.062 -23.203 1 92.56 408 LYS A N 1
ATOM 3183 C CA . LYS A 1 408 ? 5.383 -13.852 -23.578 1 92.56 408 LYS A CA 1
ATOM 3184 C C . LYS A 1 408 ? 4.738 -13.312 -24.844 1 92.56 408 LYS A C 1
ATOM 3186 O O . LYS A 1 408 ? 4.125 -14.062 -25.609 1 92.56 408 LYS A O 1
ATOM 3191 N N . ASP A 1 409 ? 4.883 -12.039 -25.094 1 90.25 409 ASP A N 1
ATOM 3192 C CA . ASP A 1 409 ? 4.309 -11.453 -26.312 1 90.25 409 ASP A CA 1
ATOM 3193 C C . ASP A 1 409 ? 5.238 -11.633 -27.5 1 90.25 409 ASP A C 1
ATOM 3195 O O . ASP A 1 409 ? 4.883 -11.289 -28.625 1 90.25 409 ASP A O 1
ATOM 3199 N N . GLY A 1 410 ? 6.508 -12.172 -27.266 1 88.62 410 GLY A N 1
ATOM 3200 C CA . GLY A 1 410 ? 7.461 -12.469 -28.328 1 88.62 410 GLY A CA 1
ATOM 3201 C C . GLY A 1 410 ? 8.18 -11.242 -28.844 1 88.62 410 GLY A C 1
ATOM 3202 O O . GLY A 1 410 ? 8.938 -11.32 -29.812 1 88.62 410 GLY A O 1
ATOM 3203 N N . LYS A 1 411 ? 8.023 -10.164 -28.188 1 88.88 411 LYS A N 1
ATOM 3204 C CA . LYS A 1 411 ? 8.531 -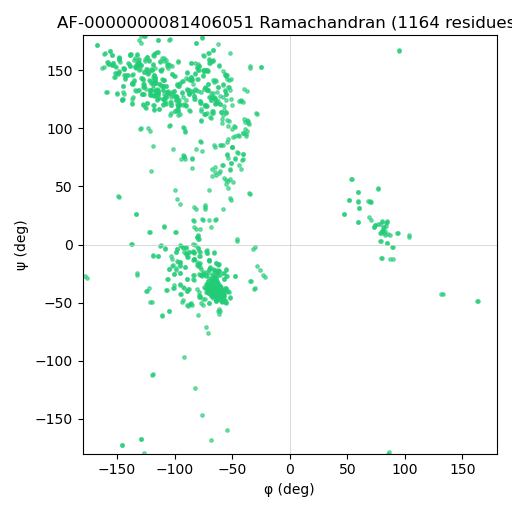8.898 -28.703 1 88.88 411 LYS A CA 1
ATOM 3205 C C . LYS A 1 411 ? 9.969 -8.656 -28.25 1 88.88 411 LYS A C 1
ATOM 3207 O O . LYS A 1 411 ? 10.742 -7.992 -28.953 1 88.88 411 LYS A O 1
ATOM 3212 N N . ARG A 1 412 ? 10.289 -9.148 -27.156 1 90.38 412 ARG A N 1
ATOM 3213 C CA . ARG A 1 412 ? 11.617 -8.867 -26.609 1 90.38 412 ARG A CA 1
ATOM 3214 C C . ARG A 1 412 ? 12.406 -10.148 -26.391 1 90.38 412 ARG A C 1
ATOM 3216 O O . ARG A 1 412 ? 11.898 -11.102 -25.781 1 90.38 412 ARG A O 1
ATOM 3223 N N . ILE A 1 413 ? 13.648 -10.172 -26.828 1 87.38 413 ILE A N 1
ATOM 3224 C CA . ILE A 1 413 ? 14.586 -11.258 -26.578 1 87.38 413 ILE A CA 1
ATOM 3225 C C . ILE A 1 413 ? 15.672 -10.797 -25.609 1 87.38 413 ILE A C 1
ATOM 3227 O O . ILE A 1 413 ? 16.297 -9.75 -25.812 1 87.38 413 ILE A O 1
ATOM 3231 N N . ILE A 1 414 ? 15.812 -11.516 -24.578 1 91 414 ILE A N 1
ATOM 3232 C CA . ILE A 1 414 ? 16.797 -11.164 -23.562 1 91 414 ILE A CA 1
ATOM 3233 C C . ILE A 1 414 ? 17.953 -12.164 -23.594 1 91 414 ILE A C 1
ATOM 3235 O O . ILE A 1 414 ? 17.734 -13.375 -23.562 1 91 414 ILE A O 1
ATOM 3239 N N . SER A 1 415 ? 19.156 -11.672 -23.656 1 86.88 415 SER A N 1
ATOM 3240 C CA . SER A 1 415 ? 20.328 -12.539 -23.719 1 86.88 415 SER A CA 1
ATOM 3241 C C . SER A 1 415 ? 21.516 -11.891 -23.031 1 86.88 415 SER A C 1
ATOM 3243 O O . SER A 1 415 ? 21.547 -10.68 -22.812 1 86.88 415 SER A O 1
ATOM 3245 N N . LEU A 1 416 ? 22.344 -12.742 -22.703 1 84.75 416 LEU A N 1
ATOM 3246 C CA . LEU A 1 416 ? 23.609 -12.227 -22.172 1 84.75 416 LEU A CA 1
ATOM 3247 C C . LEU A 1 416 ? 24.469 -11.664 -23.297 1 84.75 416 LEU A C 1
ATOM 3249 O O . LEU A 1 416 ? 24.516 -12.227 -24.391 1 84.75 416 LEU A O 1
ATOM 3253 N N . SER A 1 417 ? 25.094 -10.562 -23.297 1 76.94 417 SER A N 1
ATOM 3254 C CA . SER A 1 417 ? 25.922 -9.945 -24.328 1 76.94 417 SER A CA 1
ATOM 3255 C C . SER A 1 417 ? 27.391 -9.922 -23.906 1 76.94 417 SER A C 1
ATOM 3257 O O . SER A 1 417 ? 28.266 -10.336 -24.672 1 76.94 417 SER A O 1
ATOM 3259 N N . ARG A 1 418 ? 27.812 -9.32 -22.891 1 77 418 ARG A N 1
ATOM 3260 C CA . ARG A 1 418 ? 29.141 -9.297 -22.312 1 77 418 ARG A CA 1
ATOM 3261 C C . ARG A 1 418 ? 29.156 -9.961 -20.938 1 77 418 ARG A C 1
ATOM 3263 O O . ARG A 1 418 ? 28.156 -10.555 -20.531 1 77 418 ARG A O 1
ATOM 3270 N N . ASP A 1 419 ? 30.328 -10.008 -20.469 1 80.31 419 ASP A N 1
ATOM 3271 C CA . ASP A 1 419 ? 30.453 -10.664 -19.172 1 80.31 419 ASP A CA 1
ATOM 3272 C C . ASP A 1 419 ? 29.578 -9.984 -18.125 1 80.31 419 ASP A C 1
ATOM 3274 O O . ASP A 1 419 ? 29.078 -10.633 -17.203 1 80.31 419 ASP A O 1
ATOM 3278 N N . SER A 1 420 ? 29.312 -8.766 -18.391 1 88.56 420 SER A N 1
ATOM 3279 C CA . SER A 1 420 ? 28.656 -8.039 -17.312 1 88.56 420 SER A CA 1
ATOM 3280 C C . SER A 1 420 ? 27.469 -7.238 -17.844 1 88.56 420 SER A C 1
ATOM 3282 O O . SER A 1 420 ? 27.125 -6.191 -17.281 1 88.56 420 SER A O 1
ATOM 3284 N N . ALA A 1 421 ? 26.938 -7.773 -18.984 1 89.75 421 ALA A N 1
ATOM 3285 C CA . ALA A 1 421 ? 25.828 -7.004 -19.547 1 89.75 421 ALA A CA 1
ATOM 3286 C C . ALA A 1 421 ? 24.75 -7.926 -20.094 1 89.75 421 ALA A C 1
ATOM 3288 O O . ALA A 1 421 ? 25.047 -9.016 -20.578 1 89.75 421 ALA A O 1
ATOM 3289 N N . ILE A 1 422 ? 23.578 -7.5 -19.969 1 91.38 422 ILE A N 1
ATOM 3290 C CA . ILE A 1 422 ? 22.422 -8.203 -20.516 1 91.38 422 ILE A CA 1
ATOM 3291 C C . ILE A 1 422 ? 21.766 -7.344 -21.594 1 91.38 422 ILE A C 1
ATOM 3293 O O . ILE A 1 422 ? 21.5 -6.156 -21.391 1 91.38 422 ILE A O 1
ATOM 3297 N N . LEU A 1 423 ? 21.531 -7.938 -22.688 1 88.25 423 LEU A N 1
ATOM 3298 C CA . LEU A 1 423 ? 20.938 -7.25 -23.828 1 88.25 423 LEU A CA 1
ATOM 3299 C C . LEU A 1 423 ? 19.438 -7.523 -23.891 1 88.25 423 LEU A C 1
ATOM 3301 O O . LEU A 1 423 ? 19 -8.68 -23.828 1 88.25 423 LEU A O 1
ATOM 3305 N N . LEU A 1 424 ? 18.672 -6.48 -23.969 1 90.69 424 LEU A N 1
ATOM 3306 C CA . LEU A 1 424 ? 17.234 -6.539 -24.234 1 90.69 424 LEU A CA 1
ATOM 3307 C C . LEU A 1 424 ? 16.938 -6.109 -25.672 1 90.69 424 LEU A C 1
ATOM 3309 O O . LEU A 1 424 ? 16.906 -4.91 -25.969 1 90.69 424 LEU A O 1
ATOM 3313 N N . LEU A 1 425 ? 16.703 -7.031 -26.484 1 84.5 425 LEU A N 1
ATOM 3314 C CA . LEU A 1 425 ? 16.484 -6.758 -27.906 1 84.5 425 LEU A CA 1
ATOM 3315 C C . LEU A 1 425 ? 14.992 -6.672 -28.219 1 84.5 425 LEU A C 1
ATOM 3317 O O . LEU A 1 425 ? 14.242 -7.609 -27.938 1 84.5 425 LEU A O 1
ATOM 3321 N N . ASP A 1 426 ? 14.602 -5.574 -28.719 1 87 426 ASP A N 1
ATOM 3322 C CA . ASP A 1 426 ? 13.242 -5.438 -29.219 1 87 426 ASP A CA 1
ATOM 3323 C C . ASP A 1 426 ? 13.156 -5.875 -30.688 1 87 426 ASP A C 1
ATOM 3325 O O . ASP A 1 426 ? 13.734 -5.238 -31.562 1 87 426 ASP A O 1
ATOM 3329 N N . ARG A 1 427 ? 12.484 -6.848 -31 1 80.75 427 ARG A N 1
ATOM 3330 C CA . ARG A 1 427 ? 12.438 -7.465 -32.312 1 80.75 427 ARG A CA 1
ATOM 3331 C C . ARG A 1 427 ? 11.781 -6.535 -33.344 1 80.75 427 ARG A C 1
ATOM 3333 O O . ARG A 1 427 ? 12.164 -6.523 -34.5 1 80.75 427 ARG A O 1
ATOM 3340 N N . GLU A 1 428 ? 10.773 -5.789 -32.812 1 80.31 428 GLU A N 1
ATOM 3341 C CA . GLU A 1 428 ? 10.039 -4.914 -33.75 1 80.31 428 GLU A CA 1
ATOM 3342 C C . GLU A 1 428 ? 10.758 -3.58 -33.906 1 80.31 428 GLU A C 1
ATOM 3344 O O . GLU A 1 428 ? 10.992 -3.143 -35.062 1 80.31 428 GLU A O 1
ATOM 3349 N N . ALA A 1 429 ? 11.078 -2.955 -32.75 1 72.25 429 ALA A N 1
ATOM 3350 C CA . ALA A 1 429 ? 11.68 -1.627 -32.812 1 72.25 429 ALA A CA 1
ATOM 3351 C C . ALA A 1 429 ? 13.164 -1.713 -33.156 1 72.25 429 ALA A C 1
ATOM 3353 O O . ALA A 1 429 ? 13.781 -0.711 -33.531 1 72.25 429 ALA A O 1
ATOM 3354 N N . LYS A 1 430 ? 13.742 -2.846 -33.25 1 69.06 430 LYS A N 1
ATOM 3355 C CA . LYS A 1 430 ? 15.164 -3.08 -33.5 1 69.06 430 LYS A CA 1
ATOM 3356 C C . LYS A 1 430 ? 16.031 -2.203 -32.594 1 69.06 430 LYS A C 1
ATOM 3358 O O . LYS A 1 430 ? 17.016 -1.623 -33.031 1 69.06 430 LYS A O 1
ATOM 3363 N N . LEU A 1 431 ? 15.438 -1.842 -31.438 1 70.31 431 LEU A N 1
ATOM 3364 C CA . LEU A 1 431 ? 16.156 -1.075 -30.422 1 70.31 431 LEU A CA 1
ATOM 3365 C C . LEU A 1 431 ? 16.703 -1.992 -29.344 1 70.31 431 LEU A C 1
ATOM 3367 O O . LEU A 1 431 ? 16.047 -2.959 -28.938 1 70.31 431 LEU A O 1
ATOM 3371 N N . ASP A 1 432 ? 17.984 -1.66 -28.969 1 79.62 432 ASP A N 1
ATOM 3372 C CA . ASP A 1 432 ? 18.672 -2.445 -27.953 1 79.62 432 ASP A CA 1
ATOM 3373 C C . ASP A 1 432 ? 18.844 -1.644 -26.656 1 79.62 432 ASP A C 1
ATOM 3375 O O . ASP A 1 432 ? 19.219 -0.472 -26.703 1 79.62 432 ASP A O 1
ATOM 3379 N N . LYS A 1 433 ? 18.25 -2.225 -25.641 1 87.06 433 LYS A N 1
ATOM 3380 C CA . LYS A 1 433 ? 18.594 -1.694 -24.328 1 87.06 433 LYS A CA 1
ATOM 3381 C C . LYS A 1 433 ? 19.594 -2.605 -23.609 1 87.06 433 LYS A C 1
ATOM 3383 O O . LYS A 1 433 ? 19.578 -3.822 -23.812 1 87.06 433 LYS A O 1
ATOM 3388 N N . LEU A 1 434 ? 20.5 -1.989 -22.797 1 89.12 434 LEU A N 1
ATOM 3389 C CA . LEU A 1 434 ? 21.531 -2.76 -22.109 1 89.12 434 LEU A CA 1
ATOM 3390 C C . LEU A 1 434 ? 21.422 -2.582 -20.609 1 89.12 434 LEU A C 1
ATOM 3392 O O . LEU A 1 434 ? 21.25 -1.465 -20.109 1 89.12 434 LEU A O 1
ATOM 3396 N N . ILE A 1 435 ? 21.406 -3.664 -19.953 1 92.5 435 ILE A N 1
ATOM 3397 C CA . ILE A 1 435 ? 21.594 -3.658 -18.516 1 92.5 435 ILE A CA 1
ATOM 3398 C C . ILE A 1 435 ? 23.047 -3.949 -18.172 1 92.5 435 ILE A C 1
ATOM 3400 O O . ILE A 1 435 ? 23.562 -5.02 -18.5 1 92.5 435 ILE A O 1
ATOM 3404 N N . GLU A 1 436 ? 23.656 -3 -17.5 1 92.12 436 GLU A N 1
ATOM 3405 C CA . GLU A 1 436 ? 25.078 -3.166 -17.172 1 92.12 436 GLU A CA 1
ATOM 3406 C C . GLU A 1 436 ? 25.266 -3.461 -15.688 1 92.12 436 GLU A C 1
ATOM 3408 O O . GLU A 1 436 ? 24.703 -2.77 -14.836 1 92.12 436 GLU A O 1
ATOM 3413 N N . GLU A 1 437 ? 25.953 -4.5 -15.477 1 92.69 437 GLU A N 1
ATOM 3414 C CA . GLU A 1 437 ? 26.344 -4.883 -14.125 1 92.69 437 GLU A CA 1
ATOM 3415 C C . GLU A 1 437 ? 27.812 -4.621 -13.867 1 92.69 437 GLU A C 1
ATOM 3417 O O . GLU A 1 437 ? 28.609 -4.551 -14.805 1 92.69 437 GLU A O 1
ATOM 3422 N N . GLU A 1 438 ? 28.156 -4.449 -12.578 1 90.94 438 GLU A N 1
ATOM 3423 C CA . GLU A 1 438 ? 29.547 -4.23 -12.211 1 90.94 438 GLU A CA 1
ATOM 3424 C C . GLU A 1 438 ? 30.328 -5.543 -12.203 1 90.94 438 GLU A C 1
ATOM 3426 O O . GLU A 1 438 ? 31.547 -5.547 -12.398 1 90.94 438 GLU A O 1
ATOM 3431 N N . GLN A 1 439 ? 29.641 -6.566 -12.008 1 90.75 439 GLN A N 1
ATOM 3432 C CA . GLN A 1 439 ? 30.266 -7.887 -11.945 1 90.75 439 GLN A CA 1
ATOM 3433 C C . GLN A 1 439 ? 29.734 -8.797 -13.047 1 90.75 439 GLN A C 1
ATOM 3435 O O . GLN A 1 439 ? 28.703 -8.5 -13.664 1 90.75 439 GLN A O 1
ATOM 3440 N N . THR A 1 440 ? 30.453 -9.852 -13.289 1 89.75 440 THR A N 1
ATOM 3441 C CA . THR A 1 440 ? 30.078 -10.812 -14.328 1 89.75 440 THR A CA 1
ATOM 3442 C C . THR A 1 440 ? 28.734 -11.461 -14.016 1 89.75 440 THR A C 1
ATOM 3444 O O . THR A 1 440 ? 28.484 -11.852 -12.875 1 89.75 440 THR A O 1
ATOM 3447 N N . VAL A 1 441 ? 27.906 -11.547 -15.039 1 91.25 441 VAL A N 1
ATOM 3448 C CA . VAL A 1 441 ? 26.594 -12.188 -14.922 1 91.25 441 VAL A CA 1
ATOM 3449 C C . VAL A 1 441 ? 26.719 -13.688 -15.195 1 91.25 441 VAL A C 1
ATOM 3451 O O . VAL A 1 441 ? 27.312 -14.086 -16.203 1 91.25 441 VAL A O 1
ATOM 3454 N N . THR A 1 442 ? 26.203 -14.438 -14.336 1 88.69 442 THR A N 1
ATOM 3455 C CA . THR A 1 442 ? 26.328 -15.883 -14.516 1 88.69 442 THR A CA 1
ATOM 3456 C C . THR A 1 442 ? 25.031 -16.469 -15.078 1 88.69 442 THR A C 1
ATOM 3458 O O . THR A 1 442 ? 25.047 -17.438 -15.836 1 88.69 442 THR A O 1
ATOM 3461 N N . SER A 1 443 ? 23.938 -15.969 -14.656 1 91.19 443 SER A N 1
ATOM 3462 C CA . SER A 1 443 ? 22.625 -16.406 -15.125 1 91.19 443 SER A CA 1
ATOM 3463 C C . SER A 1 443 ? 21.562 -15.359 -14.844 1 91.19 443 SER A C 1
ATOM 3465 O O . SER A 1 443 ? 21.797 -14.406 -14.094 1 91.19 443 SER A O 1
ATOM 3467 N N . PHE A 1 444 ? 20.391 -15.516 -15.523 1 93.5 444 PHE A N 1
ATOM 3468 C CA . PHE A 1 444 ? 19.266 -14.648 -15.203 1 93.5 444 PHE A CA 1
ATOM 3469 C C . PHE A 1 444 ? 17.938 -15.383 -15.406 1 93.5 444 PHE A C 1
ATOM 3471 O O . PHE A 1 444 ? 17.906 -16.438 -16.047 1 93.5 444 PHE A O 1
ATOM 3478 N N . SER A 1 445 ? 16.938 -14.859 -14.805 1 95.12 445 SER A N 1
ATOM 3479 C CA . SER A 1 445 ? 15.578 -15.398 -14.93 1 95.12 445 SER A CA 1
ATOM 3480 C C . SER A 1 445 ? 14.555 -14.281 -15.109 1 95.12 445 SER A C 1
ATOM 3482 O O . SER A 1 445 ? 14.656 -13.234 -14.469 1 95.12 445 SER A O 1
ATOM 3484 N N . LEU A 1 446 ? 13.672 -14.578 -15.992 1 95.69 446 LEU A N 1
ATOM 3485 C CA . LEU A 1 446 ? 12.602 -13.633 -16.266 1 95.69 446 LEU A CA 1
ATOM 3486 C C . LEU A 1 446 ? 11.367 -13.945 -15.43 1 95.69 446 LEU A C 1
ATOM 3488 O O . LEU A 1 446 ? 10.992 -15.117 -15.281 1 95.69 446 LEU A O 1
ATOM 3492 N N . SER A 1 447 ? 10.742 -12.836 -14.969 1 96.69 447 SER A N 1
ATOM 3493 C CA . SER A 1 447 ? 9.547 -13.031 -14.156 1 96.69 447 SER A CA 1
ATOM 3494 C C . SER A 1 447 ? 8.352 -13.445 -15.016 1 96.69 447 SER A C 1
ATOM 3496 O O . SER A 1 447 ? 8.359 -13.242 -16.234 1 96.69 447 SER A O 1
ATOM 3498 N N . GLY A 1 448 ? 7.348 -13.992 -14.352 1 93.75 448 GLY A N 1
ATOM 3499 C CA . GLY A 1 448 ? 6.172 -14.484 -15.055 1 93.75 448 GLY A CA 1
ATOM 3500 C C . GLY A 1 448 ? 5.395 -13.383 -15.75 1 93.75 448 GLY A C 1
ATOM 3501 O O . GLY A 1 448 ? 4.754 -13.625 -16.781 1 93.75 448 GLY A O 1
ATOM 3502 N N . ASP A 1 449 ? 5.422 -12.227 -15.289 1 92.19 449 ASP A N 1
ATOM 3503 C CA . ASP A 1 449 ? 4.691 -11.117 -15.898 1 92.19 449 ASP A CA 1
ATOM 3504 C C . ASP A 1 449 ? 5.59 -10.328 -16.844 1 92.19 449 ASP A C 1
ATOM 3506 O O . ASP A 1 449 ? 5.18 -9.289 -17.375 1 92.19 449 ASP A O 1
ATOM 3510 N N . ASP A 1 450 ? 6.898 -10.734 -16.984 1 94.62 450 ASP A N 1
ATOM 3511 C CA . ASP A 1 450 ? 7.875 -10.18 -17.922 1 94.62 450 ASP A CA 1
ATOM 3512 C C . ASP A 1 450 ? 8.344 -8.797 -17.469 1 94.62 450 ASP A C 1
ATOM 3514 O O . ASP A 1 450 ? 8.906 -8.039 -18.266 1 94.62 450 ASP A O 1
ATOM 3518 N N . ASN A 1 451 ? 8.07 -8.453 -16.219 1 95.31 451 ASN A N 1
ATOM 3519 C CA . ASN A 1 451 ? 8.375 -7.098 -15.766 1 95.31 451 ASN A CA 1
ATOM 3520 C C . ASN A 1 451 ? 9.734 -7.035 -15.078 1 95.31 451 ASN A C 1
ATOM 3522 O O . ASN A 1 451 ? 10.297 -5.953 -14.898 1 95.31 451 ASN A O 1
ATOM 3526 N N . PHE A 1 452 ? 10.242 -8.211 -14.672 1 96.75 452 PHE A N 1
ATOM 3527 C CA . PHE A 1 452 ? 11.453 -8.195 -13.867 1 96.75 452 PHE A CA 1
ATOM 3528 C C . PHE A 1 452 ? 12.453 -9.234 -14.367 1 96.75 452 PHE A C 1
ATOM 3530 O O . PHE A 1 452 ? 12.055 -10.25 -14.953 1 96.75 452 PHE A O 1
ATOM 3537 N N . LEU A 1 453 ? 13.719 -8.938 -14.117 1 96.5 453 LEU A N 1
ATOM 3538 C CA . LEU A 1 453 ? 14.82 -9.852 -14.398 1 96.5 453 LEU A CA 1
ATOM 3539 C C . LEU A 1 453 ? 15.648 -10.109 -13.148 1 96.5 453 LEU A C 1
ATOM 3541 O O . LEU A 1 453 ? 16.094 -9.172 -12.484 1 96.5 453 LEU A O 1
ATOM 3545 N N . LEU A 1 454 ? 15.719 -11.328 -12.82 1 96.69 454 LEU A N 1
ATOM 3546 C CA . LEU A 1 454 ? 16.594 -11.758 -11.727 1 96.69 454 LEU A CA 1
ATOM 3547 C C . LEU A 1 454 ? 17.984 -12.117 -12.242 1 96.69 454 LEU A C 1
ATOM 3549 O O . LEU A 1 454 ? 18.125 -13.055 -13.039 1 96.69 454 LEU A O 1
ATOM 3553 N N . VAL A 1 455 ? 19.016 -11.406 -11.773 1 95.5 455 VAL A N 1
ATOM 3554 C CA . VAL A 1 455 ? 20.359 -11.547 -12.336 1 95.5 455 VAL A CA 1
ATOM 3555 C C . VAL A 1 455 ? 21.312 -12.055 -11.266 1 95.5 455 VAL A C 1
ATOM 3557 O O . VAL A 1 455 ? 21.5 -11.414 -10.227 1 95.5 455 VAL A O 1
ATOM 3560 N N . ASN A 1 456 ? 21.891 -13.172 -11.523 1 93.94 456 ASN A N 1
ATOM 3561 C CA . ASN A 1 456 ? 22.906 -13.734 -10.641 1 93.94 456 ASN A CA 1
ATOM 3562 C C . ASN A 1 456 ? 24.297 -13.242 -11.008 1 93.94 456 ASN A C 1
ATOM 3564 O O . ASN A 1 456 ? 24.703 -13.336 -12.172 1 93.94 456 ASN A O 1
ATOM 3568 N N . LEU A 1 457 ? 25.031 -12.82 -10.031 1 92.88 457 LEU A N 1
ATOM 3569 C CA . LEU A 1 457 ? 26.359 -12.273 -10.266 1 92.88 457 LEU A CA 1
ATOM 3570 C C . LEU A 1 457 ? 27.438 -13.125 -9.594 1 92.88 457 LEU A C 1
ATOM 3572 O O . LEU A 1 457 ? 27.141 -13.867 -8.648 1 92.88 457 LEU A O 1
ATOM 3576 N N . VAL A 1 458 ? 28.641 -12.906 -10 1 88.62 458 VAL A N 1
ATOM 3577 C CA . VAL A 1 458 ? 29.766 -13.727 -9.531 1 88.62 458 VAL A CA 1
ATOM 3578 C C . VAL A 1 458 ? 30.125 -13.336 -8.102 1 88.62 458 VAL A C 1
ATOM 3580 O O . VAL A 1 458 ? 30.672 -14.141 -7.348 1 88.62 458 VAL A O 1
ATOM 3583 N N . ASN A 1 459 ? 29.828 -12.062 -7.641 1 85.44 459 ASN A N 1
ATOM 3584 C CA . ASN A 1 459 ? 30.188 -11.578 -6.312 1 85.44 459 ASN A CA 1
ATOM 3585 C C . ASN A 1 459 ? 29.156 -12 -5.266 1 85.44 459 ASN A C 1
ATOM 3587 O O . ASN A 1 459 ? 29 -11.328 -4.246 1 85.44 459 ASN A O 1
ATOM 3591 N N . GLN A 1 460 ? 28.406 -13.039 -5.59 1 89.25 460 GLN A N 1
ATOM 3592 C CA . GLN A 1 460 ? 27.453 -13.633 -4.645 1 89.25 460 GLN A CA 1
ATOM 3593 C C . GLN A 1 460 ? 26.297 -12.688 -4.352 1 89.25 460 GLN A C 1
ATOM 3595 O O . GLN A 1 460 ? 25.906 -12.523 -3.197 1 89.25 460 GLN A O 1
ATOM 3600 N N . GLU A 1 461 ? 25.891 -12.008 -5.348 1 93.81 461 GLU A N 1
ATOM 3601 C CA . GLU A 1 461 ? 24.688 -11.172 -5.262 1 93.81 461 GLU A CA 1
ATOM 3602 C C . GLU A 1 461 ? 23.703 -11.508 -6.371 1 93.81 461 GLU A C 1
ATOM 3604 O O . GLU A 1 461 ? 24.094 -11.953 -7.449 1 93.81 461 GLU A O 1
ATOM 3609 N N . ILE A 1 462 ? 22.516 -11.336 -5.996 1 96.5 462 ILE A N 1
ATOM 3610 C CA . ILE A 1 462 ? 21.438 -11.414 -6.98 1 96.5 462 ILE A CA 1
ATOM 3611 C C . ILE A 1 462 ? 20.75 -10.062 -7.098 1 96.5 462 ILE A C 1
ATOM 3613 O O . ILE A 1 462 ? 20.375 -9.461 -6.086 1 96.5 462 ILE A O 1
ATOM 3617 N N . HIS A 1 463 ? 20.656 -9.633 -8.336 1 97.5 463 HIS A N 1
ATOM 3618 C CA . HIS A 1 463 ? 20.031 -8.336 -8.562 1 97.5 463 HIS A CA 1
ATOM 3619 C C . HIS A 1 463 ? 18.672 -8.5 -9.242 1 97.5 463 HIS A C 1
ATOM 3621 O O . HIS A 1 463 ? 18.516 -9.32 -10.148 1 97.5 463 HIS A O 1
ATOM 3627 N N . LEU A 1 464 ? 17.734 -7.746 -8.75 1 97.88 464 LEU A N 1
ATOM 3628 C CA . LEU A 1 464 ? 16.422 -7.672 -9.375 1 97.88 464 LEU A CA 1
ATOM 3629 C C . LEU A 1 464 ? 16.281 -6.379 -10.172 1 97.88 464 LEU A C 1
ATOM 3631 O O . LEU A 1 464 ? 16.344 -5.285 -9.609 1 97.88 464 LEU A O 1
ATOM 3635 N N . TRP A 1 465 ? 16.047 -6.523 -11.484 1 97.19 465 TRP A N 1
ATOM 3636 C CA . TRP A 1 465 ? 15.867 -5.379 -12.375 1 97.19 465 TRP A CA 1
ATOM 3637 C C . TRP A 1 465 ? 14.422 -5.281 -12.852 1 97.19 465 TRP A C 1
ATOM 3639 O O . TRP A 1 465 ? 13.82 -6.285 -13.227 1 97.19 465 TRP A O 1
ATOM 3649 N N . SER A 1 466 ? 13.836 -4.105 -12.789 1 95.88 466 SER A N 1
ATOM 3650 C CA . SER A 1 466 ? 12.594 -3.846 -13.516 1 95.88 466 SER A CA 1
ATOM 3651 C C . SER A 1 466 ? 12.867 -3.494 -14.969 1 95.88 466 SER A C 1
ATOM 3653 O O . SER A 1 466 ? 13.719 -2.65 -15.266 1 95.88 466 SER A O 1
ATOM 3655 N N . ILE A 1 467 ? 12.148 -4.078 -15.898 1 94 467 ILE A N 1
ATOM 3656 C CA . ILE A 1 467 ? 12.43 -3.83 -17.312 1 94 467 ILE A CA 1
ATOM 3657 C C . ILE A 1 467 ? 11.188 -3.271 -18 1 94 467 ILE A C 1
ATOM 3659 O O . ILE A 1 467 ? 11.031 -3.385 -19.219 1 94 467 ILE A O 1
ATOM 3663 N N . VAL A 1 468 ? 10.039 -2.83 -17.359 1 87.94 468 VAL A N 1
ATOM 3664 C CA . VAL A 1 468 ? 8.805 -2.27 -17.906 1 87.94 468 VAL A CA 1
ATOM 3665 C C . VAL A 1 468 ? 9.133 -1.058 -18.781 1 87.94 468 VAL A C 1
ATOM 3667 O O . VAL A 1 468 ? 8.664 -0.959 -19.922 1 87.94 468 VAL A O 1
ATOM 3670 N N . ASP A 1 469 ? 9.891 -0.091 -18.391 1 84.06 469 ASP A N 1
ATOM 3671 C CA . ASP A 1 469 ? 10.367 1.063 -19.141 1 84.06 469 ASP A CA 1
ATOM 3672 C C . ASP A 1 469 ? 11.898 1.077 -19.219 1 84.06 469 ASP A C 1
ATOM 3674 O O . ASP A 1 469 ? 12.5 0.179 -19.812 1 84.06 469 ASP A O 1
ATOM 3678 N N . GLU A 1 470 ? 12.398 1.91 -18.641 1 88.12 470 GLU A N 1
ATOM 3679 C CA . GLU A 1 470 ? 13.859 1.91 -18.516 1 88.12 470 GLU A CA 1
ATOM 3680 C C . GLU A 1 470 ? 14.312 1.007 -17.375 1 88.12 470 GLU A C 1
ATOM 3682 O O . GLU A 1 470 ? 13.742 1.043 -16.281 1 88.12 470 GLU A O 1
ATOM 3687 N N . PRO A 1 471 ? 15.266 0.123 -17.875 1 93 471 PRO A N 1
ATOM 3688 C CA . PRO A 1 471 ? 15.703 -0.807 -16.828 1 93 471 PRO A CA 1
ATOM 3689 C C . PRO A 1 471 ? 16.219 -0.093 -15.578 1 93 471 PRO A C 1
ATOM 3691 O O . PRO A 1 471 ? 16.984 0.857 -15.68 1 93 471 PRO A O 1
ATOM 3694 N N . VAL A 1 472 ? 15.703 -0.484 -14.422 1 91.62 472 VAL A N 1
ATOM 3695 C CA . VAL A 1 472 ? 16.109 0.095 -13.148 1 91.62 472 VAL A CA 1
ATOM 3696 C C . VAL A 1 472 ? 16.375 -1.018 -12.141 1 91.62 472 VAL A C 1
ATOM 3698 O O . VAL A 1 472 ? 15.609 -1.979 -12.047 1 91.62 472 VAL A O 1
ATOM 3701 N N . LEU A 1 473 ? 17.531 -0.913 -11.453 1 93.88 473 LEU A N 1
ATOM 3702 C CA . LEU A 1 473 ? 17.812 -1.854 -10.375 1 93.88 473 LEU A CA 1
ATOM 3703 C C . LEU A 1 473 ? 16.875 -1.628 -9.195 1 93.88 473 LEU A C 1
ATOM 3705 O O . LEU A 1 473 ? 16.828 -0.533 -8.633 1 93.88 473 LEU A O 1
ATOM 3709 N N . VAL A 1 474 ? 16.188 -2.627 -8.789 1 92.56 474 VAL A N 1
ATOM 3710 C CA . VAL A 1 474 ? 15.125 -2.465 -7.797 1 92.56 474 VAL A CA 1
ATOM 3711 C C . VAL A 1 474 ? 15.578 -3.045 -6.457 1 92.56 474 VAL A C 1
ATOM 3713 O O . VAL A 1 474 ? 15.203 -2.539 -5.398 1 92.56 474 VAL A O 1
ATOM 3716 N N . MET A 1 475 ? 16.297 -4.195 -6.496 1 93.94 475 MET A N 1
ATOM 3717 C CA . MET A 1 475 ? 16.625 -4.887 -5.25 1 93.94 475 MET A CA 1
ATOM 3718 C C . MET A 1 475 ? 17.906 -5.707 -5.398 1 93.94 475 MET A C 1
ATOM 3720 O O . MET A 1 475 ? 18.281 -6.066 -6.512 1 93.94 475 MET A O 1
ATOM 3724 N N . ARG A 1 476 ? 18.516 -5.945 -4.254 1 94.94 476 ARG A N 1
ATOM 3725 C CA . ARG A 1 476 ? 19.688 -6.812 -4.152 1 94.94 476 ARG A CA 1
ATOM 3726 C C . ARG A 1 476 ? 19.484 -7.887 -3.09 1 94.94 476 ARG A C 1
ATOM 3728 O O . ARG A 1 476 ? 18.922 -7.617 -2.025 1 94.94 476 ARG A O 1
ATOM 3735 N N . TYR A 1 477 ? 19.844 -9.055 -3.41 1 95.56 477 TYR A N 1
ATOM 3736 C CA . TYR A 1 477 ? 19.766 -10.172 -2.471 1 95.56 477 TYR A CA 1
ATOM 3737 C C . TYR A 1 477 ? 21.156 -10.742 -2.18 1 95.56 477 TYR A C 1
ATOM 3739 O O . TYR A 1 477 ? 21.938 -10.992 -3.102 1 95.56 477 TYR A O 1
ATOM 3747 N N . LYS A 1 478 ? 21.359 -10.891 -0.895 1 93.19 478 LYS A N 1
ATOM 3748 C CA . LYS A 1 478 ? 22.656 -11.414 -0.456 1 93.19 478 LYS A CA 1
ATOM 3749 C C . LYS A 1 478 ? 22.484 -12.531 0.569 1 93.19 478 LYS A C 1
ATOM 3751 O O . LYS A 1 478 ? 21.406 -12.672 1.165 1 93.19 478 LYS A O 1
ATOM 3756 N N . GLY A 1 479 ? 23.547 -13.289 0.767 1 87.38 479 GLY A N 1
ATOM 3757 C CA . GLY A 1 479 ? 23.531 -14.344 1.766 1 87.38 479 GLY A CA 1
ATOM 3758 C C . GLY A 1 479 ? 24.078 -15.664 1.246 1 87.38 479 GLY A C 1
ATOM 3759 O O . GLY A 1 479 ? 24.844 -16.344 1.931 1 87.38 479 GLY A O 1
ATOM 3760 N N . HIS A 1 480 ? 23.703 -16 0.087 1 85.38 480 HIS A N 1
ATOM 3761 C CA . HIS A 1 480 ? 24.141 -17.25 -0.516 1 85.38 480 HIS A CA 1
ATOM 3762 C C . HIS A 1 480 ? 25.625 -17.203 -0.887 1 85.38 480 HIS A C 1
ATOM 3764 O O . HIS A 1 480 ? 26.25 -16.141 -0.798 1 85.38 480 HIS A O 1
ATOM 3770 N N . LYS A 1 481 ? 26.125 -18.359 -1.124 1 82.69 481 LYS A N 1
ATOM 3771 C CA . LYS A 1 481 ? 27.531 -18.438 -1.462 1 82.69 481 LYS A CA 1
ATOM 3772 C C . LYS A 1 481 ? 27.734 -18.922 -2.893 1 82.69 481 LYS A C 1
ATOM 3774 O O . LYS A 1 481 ? 27.031 -19.828 -3.348 1 82.69 481 LYS A O 1
ATOM 3779 N N . ARG A 1 482 ? 28.547 -18.188 -3.568 1 78 482 ARG A N 1
ATOM 3780 C CA . ARG A 1 482 ? 28.906 -18.562 -4.93 1 78 482 ARG A CA 1
ATOM 3781 C C . ARG A 1 482 ? 30.359 -18.188 -5.238 1 78 482 ARG A C 1
ATOM 3783 O O . ARG A 1 482 ? 30.766 -17.047 -5.059 1 78 482 ARG A O 1
ATOM 3790 N N . SER A 1 483 ? 31.109 -19.156 -5.641 1 71.5 483 SER A N 1
ATOM 3791 C CA . SER A 1 483 ? 32.5 -18.844 -5.984 1 71.5 483 SER A CA 1
ATOM 3792 C C . SER A 1 483 ? 32.844 -19.281 -7.402 1 71.5 483 SER A C 1
ATOM 3794 O O . SER A 1 483 ? 33.375 -18.516 -8.188 1 71.5 483 SER A O 1
ATOM 3796 N N . ARG A 1 484 ? 32.344 -20.516 -7.867 1 73.31 484 ARG A N 1
ATOM 3797 C CA . ARG A 1 484 ? 32.938 -21.125 -9.062 1 73.31 484 ARG A CA 1
ATOM 3798 C C . ARG A 1 484 ? 31.828 -21.594 -10.023 1 73.31 484 ARG A C 1
ATOM 3800 O O . ARG A 1 484 ? 32.062 -21.641 -11.234 1 73.31 484 ARG A O 1
ATOM 3807 N N . PHE A 1 485 ? 30.734 -21.844 -9.555 1 80.75 485 PHE A N 1
ATOM 3808 C CA . PHE A 1 485 ? 29.75 -22.594 -10.344 1 80.75 485 PHE A CA 1
ATOM 3809 C C . PHE A 1 485 ? 28.609 -21.672 -10.781 1 80.75 485 PHE A C 1
ATOM 3811 O O . PHE A 1 485 ? 28.438 -20.578 -10.234 1 80.75 485 PHE A O 1
ATOM 3818 N N . VAL A 1 486 ? 27.969 -22.188 -11.867 1 87.25 486 VAL A N 1
ATOM 3819 C CA . VAL A 1 486 ? 26.766 -21.5 -12.32 1 87.25 486 VAL A CA 1
ATOM 3820 C C . VAL A 1 486 ? 25.594 -21.844 -11.398 1 87.25 486 VAL A C 1
ATOM 3822 O O . VAL A 1 486 ? 25.219 -23.016 -11.273 1 87.25 486 VAL A O 1
ATOM 3825 N N . ILE A 1 487 ? 25.125 -20.875 -10.742 1 91.69 487 ILE A N 1
ATOM 3826 C CA . ILE A 1 487 ? 23.953 -21.016 -9.867 1 91.69 487 ILE A CA 1
ATOM 3827 C C . ILE A 1 487 ? 22.766 -20.281 -10.461 1 91.69 487 ILE A C 1
ATOM 3829 O O . ILE A 1 487 ? 22.906 -19.156 -10.961 1 91.69 487 ILE A O 1
ATOM 3833 N N . ARG A 1 488 ? 21.656 -20.969 -10.383 1 94.31 488 ARG A N 1
ATOM 3834 C CA . ARG A 1 488 ? 20.453 -20.359 -10.945 1 94.31 488 ARG A CA 1
ATOM 3835 C C . ARG A 1 488 ? 19.406 -20.109 -9.867 1 94.31 488 ARG A C 1
ATOM 3837 O O . ARG A 1 488 ? 19.219 -20.953 -8.984 1 94.31 488 ARG A O 1
ATOM 3844 N N . SER A 1 489 ? 18.781 -18.938 -10.008 1 96.12 489 SER A N 1
ATOM 3845 C CA . SER A 1 489 ? 17.703 -18.531 -9.102 1 96.12 489 SER A CA 1
ATOM 3846 C C . SER A 1 489 ? 16.375 -18.422 -9.836 1 96.12 489 SER A C 1
ATOM 3848 O O . SER A 1 489 ? 16.328 -18.469 -11.07 1 96.12 489 SER A O 1
ATOM 3850 N N . CYS A 1 490 ? 15.328 -18.359 -9 1 97.56 490 CYS A N 1
ATOM 3851 C CA . CYS A 1 490 ? 14.016 -18.266 -9.641 1 97.56 490 CYS A CA 1
ATOM 3852 C C . CYS A 1 490 ? 13.047 -17.453 -8.789 1 97.56 490 CYS A C 1
ATOM 3854 O O . CYS A 1 490 ? 13.305 -17.219 -7.605 1 97.56 490 CYS A O 1
ATOM 3856 N N . PHE A 1 491 ? 12.039 -17 -9.469 1 97.81 491 PHE A N 1
ATOM 3857 C CA . PHE A 1 491 ? 10.875 -16.453 -8.781 1 97.81 491 PHE A CA 1
ATOM 3858 C C . PHE A 1 491 ? 9.977 -17.578 -8.266 1 97.81 491 PHE A C 1
ATOM 3860 O O . PHE A 1 491 ? 9.961 -18.672 -8.82 1 97.81 491 PHE A O 1
ATOM 3867 N N . GLY A 1 492 ? 9.273 -17.234 -7.227 1 96.31 492 GLY A N 1
ATOM 3868 C CA . GLY A 1 492 ? 8.391 -18.297 -6.754 1 96.31 492 GLY A CA 1
ATOM 3869 C C . GLY A 1 492 ? 7.363 -17.812 -5.746 1 96.31 492 GLY A C 1
ATOM 3870 O O . GLY A 1 492 ? 7.395 -16.641 -5.336 1 96.31 492 GLY A O 1
ATOM 3871 N N . GLY A 1 493 ? 6.457 -18.781 -5.469 1 94.56 493 GLY A N 1
ATOM 3872 C CA . GLY A 1 493 ? 5.391 -18.484 -4.531 1 94.56 493 GLY A CA 1
ATOM 3873 C C . GLY A 1 493 ? 4.191 -17.828 -5.188 1 94.56 493 GLY A C 1
ATOM 3874 O O . GLY A 1 493 ? 4.176 -17.625 -6.402 1 94.56 493 GLY A O 1
ATOM 3875 N N . SER A 1 494 ? 3.191 -17.516 -4.305 1 91.94 494 SER A N 1
ATOM 3876 C CA . SER A 1 494 ? 2.012 -16.812 -4.785 1 91.94 494 SER A CA 1
ATOM 3877 C C . SER A 1 494 ? 2.371 -15.414 -5.281 1 91.94 494 SER A C 1
ATOM 3879 O O . SER A 1 494 ? 3.045 -14.656 -4.578 1 91.94 494 SER A O 1
ATOM 3881 N N . ASP A 1 495 ? 1.99 -15.117 -6.574 1 88.94 495 ASP A N 1
ATOM 3882 C CA . ASP A 1 495 ? 2.264 -13.836 -7.219 1 88.94 495 ASP A CA 1
ATOM 3883 C C . ASP A 1 495 ? 3.766 -13.562 -7.277 1 88.94 495 ASP A C 1
ATOM 3885 O O . ASP A 1 495 ? 4.191 -12.406 -7.25 1 88.94 495 ASP A O 1
ATOM 3889 N N . GLN A 1 496 ? 4.586 -14.633 -7.137 1 95 496 GLN A N 1
ATOM 3890 C CA . GLN A 1 496 ? 6.043 -14.562 -7.211 1 95 496 GLN A CA 1
ATOM 3891 C C . GLN A 1 496 ? 6.602 -13.617 -6.156 1 95 496 GLN A C 1
ATOM 3893 O O . GLN A 1 496 ? 7.473 -12.789 -6.449 1 95 496 GLN A O 1
ATOM 3898 N N . ALA A 1 497 ? 6.094 -13.773 -5.02 1 94.75 497 ALA A N 1
ATOM 3899 C CA . ALA A 1 497 ? 6.469 -12.883 -3.92 1 94.75 497 ALA A CA 1
ATOM 3900 C C . ALA A 1 497 ? 7.809 -13.305 -3.316 1 94.75 497 ALA A C 1
ATOM 3902 O O . ALA A 1 497 ? 8.359 -12.594 -2.471 1 94.75 497 ALA A O 1
ATOM 3903 N N . PHE A 1 498 ? 8.352 -14.359 -3.785 1 97.38 498 PHE A N 1
ATOM 3904 C CA . PHE A 1 498 ? 9.578 -14.883 -3.193 1 97.38 498 PHE A CA 1
ATOM 3905 C C . PHE A 1 498 ? 10.617 -15.172 -4.27 1 97.38 498 PHE A C 1
ATOM 3907 O O . PHE A 1 498 ? 10.273 -15.328 -5.445 1 97.38 498 PHE A O 1
ATOM 3914 N N . ILE A 1 499 ? 11.852 -15.18 -3.812 1 98 499 ILE A N 1
ATOM 3915 C CA . ILE A 1 499 ? 12.992 -15.531 -4.645 1 98 499 ILE A CA 1
ATOM 3916 C C . ILE A 1 499 ? 13.727 -16.719 -4.027 1 98 499 ILE A C 1
ATOM 3918 O O . ILE A 1 499 ? 13.938 -16.766 -2.814 1 98 499 ILE A O 1
ATOM 3922 N N . ALA A 1 500 ? 14.031 -17.672 -4.801 1 98.12 500 ALA A N 1
ATOM 3923 C CA . ALA A 1 500 ? 14.805 -18.828 -4.336 1 98.12 500 ALA A CA 1
ATOM 3924 C C . ALA A 1 500 ? 16.078 -19 -5.156 1 98.12 500 ALA A C 1
ATOM 3926 O O . ALA A 1 500 ? 16.094 -18.688 -6.348 1 98.12 500 ALA A O 1
ATOM 3927 N N . SER A 1 501 ? 17.094 -19.484 -4.555 1 97.38 501 SER A N 1
ATOM 3928 C CA . SER A 1 501 ? 18.359 -19.719 -5.246 1 97.38 501 SER A CA 1
ATOM 3929 C C . SER A 1 501 ? 19.125 -20.875 -4.621 1 97.38 501 SER A C 1
ATOM 3931 O O . SER A 1 501 ? 19.016 -21.125 -3.42 1 97.38 501 SER A O 1
ATOM 3933 N N . GLY A 1 502 ? 19.828 -21.531 -5.48 1 96.38 502 GLY A N 1
ATOM 3934 C CA . GLY A 1 502 ? 20.828 -22.469 -4.957 1 96.38 502 GLY A CA 1
ATOM 3935 C C . GLY A 1 502 ? 22.078 -21.781 -4.441 1 96.38 502 GLY A C 1
ATOM 3936 O O . GLY A 1 502 ? 22.172 -20.547 -4.469 1 96.38 502 GLY A O 1
ATOM 3937 N N . SER A 1 503 ? 22.906 -22.594 -3.965 1 95.88 503 SER A N 1
ATOM 3938 C CA . SER A 1 503 ? 24.141 -22.062 -3.4 1 95.88 503 SER A CA 1
ATOM 3939 C C . SER A 1 503 ? 25.234 -23.141 -3.361 1 95.88 503 SER A C 1
ATOM 3941 O O . SER A 1 503 ? 24.922 -24.344 -3.369 1 95.88 503 SER A O 1
ATOM 3943 N N . GLU A 1 504 ? 26.422 -22.703 -3.322 1 95.12 504 GLU A N 1
ATOM 3944 C CA . GLU A 1 504 ? 27.547 -23.641 -3.324 1 95.12 504 GLU A CA 1
ATOM 3945 C C . GLU A 1 504 ? 27.75 -24.266 -1.951 1 95.12 504 GLU A C 1
ATOM 3947 O O . GLU A 1 504 ? 28.422 -25.297 -1.824 1 95.12 504 GLU A O 1
ATOM 3952 N N . ASP A 1 505 ? 27.203 -23.609 -0.923 1 94 505 ASP A N 1
ATOM 3953 C CA . ASP A 1 505 ? 27.344 -24.156 0.42 1 94 505 ASP A CA 1
ATOM 3954 C C . ASP A 1 505 ? 26.281 -25.234 0.681 1 94 505 ASP A C 1
ATOM 3956 O O . ASP A 1 505 ? 25.922 -25.484 1.832 1 94 505 ASP A O 1
ATOM 3960 N N . SER A 1 506 ? 25.641 -25.719 -0.356 1 95.69 506 SER A N 1
ATOM 3961 C CA . SER A 1 506 ? 24.734 -26.859 -0.338 1 95.69 506 SER A CA 1
ATOM 3962 C C . SER A 1 506 ? 23.375 -26.469 0.243 1 95.69 506 SER A C 1
ATOM 3964 O O . SER A 1 506 ? 22.609 -27.344 0.663 1 95.69 506 SER A O 1
ATOM 3966 N N . GLN A 1 507 ? 23.125 -25.188 0.28 1 96.81 507 GLN A N 1
ATOM 3967 C CA . GLN A 1 507 ? 21.859 -24.719 0.814 1 96.81 507 GLN A CA 1
ATOM 3968 C C . GLN A 1 507 ? 21 -24.094 -0.284 1 96.81 507 GLN A C 1
ATOM 3970 O O . GLN A 1 507 ? 21.5 -23.734 -1.348 1 96.81 507 GLN A O 1
ATOM 3975 N N . VAL A 1 508 ? 19.75 -24.094 0.013 1 97.75 508 VAL A N 1
ATOM 3976 C CA . VAL A 1 508 ? 18.812 -23.312 -0.781 1 97.75 508 VAL A CA 1
ATOM 3977 C C . VAL A 1 508 ? 18.391 -22.078 0.001 1 97.75 508 VAL A C 1
ATOM 3979 O O . VAL A 1 508 ? 17.969 -22.172 1.159 1 97.75 508 VAL A O 1
ATOM 3982 N N . TYR A 1 509 ? 18.453 -20.953 -0.675 1 97.94 509 TYR A N 1
ATOM 3983 C CA . TYR A 1 509 ? 18.094 -19.719 -0.01 1 97.94 509 TYR A CA 1
ATOM 3984 C C . TYR A 1 509 ? 16.766 -19.172 -0.555 1 97.94 509 TYR A C 1
ATOM 3986 O O . TYR A 1 509 ? 16.531 -19.219 -1.762 1 97.94 509 TYR A O 1
ATOM 3994 N N . ILE A 1 510 ? 15.992 -18.641 0.344 1 98 510 ILE A N 1
ATOM 3995 C CA . ILE A 1 510 ? 14.719 -18.031 -0.031 1 98 510 ILE A CA 1
ATOM 3996 C C . ILE A 1 510 ? 14.641 -16.609 0.533 1 98 510 ILE A C 1
ATOM 3998 O O . ILE A 1 510 ? 14.867 -16.391 1.726 1 98 510 ILE A O 1
ATOM 4002 N N . TRP A 1 511 ? 14.305 -15.648 -0.324 1 97.88 511 TRP A N 1
ATOM 4003 C CA . TRP A 1 511 ? 14.141 -14.258 0.079 1 97.88 511 TRP A CA 1
ATOM 4004 C C . TRP A 1 511 ? 12.719 -13.773 -0.179 1 97.88 511 TRP A C 1
ATOM 4006 O O . TRP A 1 511 ? 12 -14.352 -1.005 1 97.88 511 TRP A O 1
ATOM 4016 N N . HIS A 1 512 ? 12.359 -12.789 0.583 1 96.31 512 HIS A N 1
ATOM 4017 C CA . HIS A 1 512 ? 11.18 -12.016 0.224 1 96.31 512 HIS A CA 1
ATOM 4018 C C . HIS A 1 512 ? 11.484 -11.023 -0.895 1 96.31 512 HIS A C 1
ATOM 4020 O O . HIS A 1 512 ? 12.391 -10.195 -0.766 1 96.31 512 HIS A O 1
ATOM 4026 N N . ARG A 1 513 ? 10.828 -11.055 -1.952 1 96.25 513 ARG A N 1
ATOM 4027 C CA . ARG A 1 513 ? 11.156 -10.289 -3.148 1 96.25 513 ARG A CA 1
ATOM 4028 C C . ARG A 1 513 ? 11.086 -8.789 -2.877 1 96.25 513 ARG A C 1
ATOM 4030 O O . ARG A 1 513 ? 11.984 -8.039 -3.256 1 96.25 513 ARG A O 1
ATOM 4037 N N . GLY A 1 514 ? 10.078 -8.375 -2.232 1 91.69 514 GLY A N 1
ATOM 4038 C CA . GLY A 1 514 ? 9.828 -6.953 -2.035 1 91.69 514 GLY A CA 1
ATOM 4039 C C . GLY A 1 514 ? 10.781 -6.312 -1.045 1 91.69 514 GLY A C 1
ATOM 4040 O O . GLY A 1 514 ? 11.25 -5.191 -1.262 1 91.69 514 GLY A O 1
ATOM 4041 N N . THR A 1 515 ? 11.094 -6.977 0.042 1 88.62 515 THR A N 1
ATOM 4042 C CA . THR A 1 515 ? 11.906 -6.387 1.104 1 88.62 515 THR A CA 1
ATOM 4043 C C . THR A 1 515 ? 13.375 -6.77 0.938 1 88.62 515 THR A C 1
ATOM 4045 O O . THR A 1 515 ? 14.258 -6.102 1.477 1 88.62 515 THR A O 1
ATOM 4048 N N . GLY A 1 516 ? 13.609 -7.875 0.274 1 94.25 516 GLY A N 1
ATOM 4049 C CA . GLY A 1 516 ? 14.977 -8.352 0.131 1 94.25 516 GLY A CA 1
ATOM 4050 C C . GLY A 1 516 ? 15.445 -9.172 1.319 1 94.25 516 GLY A C 1
ATOM 4051 O O . GLY A 1 516 ? 16.562 -9.695 1.312 1 94.25 516 GLY A O 1
ATOM 4052 N N . ASP A 1 517 ? 14.578 -9.352 2.262 1 93.62 517 ASP A N 1
ATOM 4053 C CA . ASP A 1 517 ? 14.945 -10.062 3.48 1 93.62 517 ASP A CA 1
ATOM 4054 C C . ASP A 1 517 ? 15.148 -11.547 3.209 1 93.62 517 ASP A C 1
ATOM 4056 O O . ASP A 1 517 ? 14.375 -12.156 2.461 1 93.62 517 ASP A O 1
ATOM 4060 N N . LEU A 1 518 ? 16.188 -12.109 3.805 1 95.88 518 LEU A N 1
ATOM 4061 C CA . LEU A 1 518 ? 16.359 -13.555 3.781 1 95.88 518 LEU A CA 1
ATOM 4062 C C . LEU A 1 518 ? 15.367 -14.242 4.711 1 95.88 518 LEU A C 1
ATOM 4064 O O . LEU A 1 518 ? 15.344 -13.969 5.914 1 95.88 518 LEU A O 1
ATOM 4068 N N . ILE A 1 519 ? 14.578 -15.047 4.23 1 95.44 519 ILE A N 1
ATOM 4069 C CA . ILE A 1 519 ? 13.547 -15.719 5.012 1 95.44 519 ILE A CA 1
ATOM 4070 C C . ILE A 1 519 ? 14.102 -17.016 5.594 1 95.44 519 ILE A C 1
ATOM 4072 O O . ILE A 1 519 ? 13.93 -17.297 6.785 1 95.44 519 ILE A O 1
ATOM 4076 N N . GLU A 1 520 ? 14.695 -17.859 4.668 1 94.31 520 GLU A N 1
ATOM 4077 C CA . GLU A 1 520 ? 15.172 -19.172 5.098 1 94.31 520 GLU A CA 1
ATOM 4078 C C . GLU A 1 520 ? 16.375 -19.609 4.281 1 94.31 520 GLU A C 1
ATOM 4080 O O . GLU A 1 520 ? 16.531 -19.234 3.119 1 94.31 520 GLU A O 1
ATOM 4085 N N . ALA A 1 521 ? 17.281 -20.344 4.871 1 96.56 521 ALA A N 1
ATOM 4086 C CA . ALA A 1 521 ? 18.297 -21.172 4.238 1 96.56 521 ALA A CA 1
ATOM 4087 C C . ALA A 1 521 ? 18.062 -22.641 4.512 1 96.56 521 ALA A C 1
ATOM 4089 O O . ALA A 1 521 ? 18.062 -23.078 5.668 1 96.56 521 ALA A O 1
ATOM 4090 N N . LEU A 1 522 ? 17.812 -23.359 3.537 1 96.88 522 LEU A N 1
ATOM 4091 C CA . LEU A 1 522 ? 17.344 -24.734 3.67 1 96.88 522 LEU A CA 1
ATOM 4092 C C . LEU A 1 522 ? 18.5 -25.719 3.533 1 96.88 522 LEU A C 1
ATOM 4094 O O . LEU A 1 522 ? 19.062 -25.875 2.445 1 96.88 522 LEU A O 1
ATOM 4098 N N . PRO A 1 523 ? 18.75 -26.375 4.551 1 96.12 523 PRO A N 1
ATOM 4099 C CA . PRO A 1 523 ? 19.781 -27.406 4.453 1 96.12 523 PRO A CA 1
ATOM 4100 C C . PRO A 1 523 ? 19.234 -28.734 3.941 1 96.12 523 PRO A C 1
ATOM 4102 O O . PRO A 1 523 ? 18.047 -29.016 4.086 1 96.12 523 PRO A O 1
ATOM 4105 N N . GLY A 1 524 ? 20.094 -29.531 3.369 1 95 524 GLY A N 1
ATOM 4106 C CA . GLY A 1 524 ? 19.672 -30.844 2.951 1 95 524 GLY A CA 1
ATOM 4107 C C . GLY A 1 524 ? 20.625 -31.5 1.965 1 95 524 GLY A C 1
ATOM 4108 O O . GLY A 1 524 ? 21.016 -32.656 2.145 1 95 524 GLY A O 1
ATOM 4109 N N . HIS A 1 525 ? 21 -30.766 0.949 1 96.44 525 HIS A N 1
ATOM 4110 C CA . HIS A 1 525 ? 21.891 -31.297 -0.074 1 96.44 525 HIS A CA 1
ATOM 4111 C C . HIS A 1 525 ? 23.297 -31.5 0.477 1 96.44 525 HIS A C 1
ATOM 4113 O O . HIS A 1 525 ? 23.688 -30.859 1.463 1 96.44 525 HIS A O 1
ATOM 4119 N N . ALA A 1 526 ? 24.016 -32.344 -0.12 1 96.62 526 ALA A N 1
ATOM 4120 C CA . ALA A 1 526 ? 25.406 -32.594 0.275 1 96.62 526 ALA A CA 1
ATOM 4121 C C . ALA A 1 526 ? 26.375 -31.938 -0.682 1 96.62 526 ALA A C 1
ATOM 4123 O O . ALA A 1 526 ? 27.594 -31.953 -0.452 1 96.62 526 ALA A O 1
ATOM 4124 N N . GLY A 1 527 ? 25.922 -31.453 -1.746 1 95.88 527 GLY A N 1
ATOM 4125 C CA . GLY A 1 527 ? 26.719 -30.719 -2.723 1 95.88 527 GLY A CA 1
ATOM 4126 C C . GLY A 1 527 ? 26.125 -29.391 -3.109 1 95.88 527 GLY A C 1
ATOM 4127 O O . GLY A 1 527 ? 25.078 -28.984 -2.586 1 95.88 527 GLY A O 1
ATOM 4128 N N . ALA A 1 528 ? 26.859 -28.719 -3.984 1 96.19 528 ALA A N 1
ATOM 4129 C CA . ALA A 1 528 ? 26.391 -27.422 -4.453 1 96.19 528 ALA A CA 1
ATOM 4130 C C . ALA A 1 528 ? 25.016 -27.531 -5.105 1 96.19 528 ALA A C 1
ATOM 4132 O O . ALA A 1 528 ? 24.75 -28.5 -5.824 1 96.19 528 ALA A O 1
ATOM 4133 N N . VAL A 1 529 ? 24.203 -26.609 -4.797 1 97.69 529 VAL A N 1
ATOM 4134 C CA . VAL A 1 529 ? 22.891 -26.547 -5.422 1 97.69 529 VAL A CA 1
ATOM 4135 C C . VAL A 1 529 ? 22.953 -25.656 -6.66 1 97.69 529 VAL A C 1
ATOM 4137 O O . VAL A 1 529 ? 23.141 -24.438 -6.551 1 97.69 529 VAL A O 1
ATOM 4140 N N . ASN A 1 530 ? 22.625 -26.219 -7.809 1 96.38 530 ASN A N 1
ATOM 4141 C CA . ASN A 1 530 ? 22.891 -25.547 -9.078 1 96.38 530 ASN A CA 1
ATOM 4142 C C . ASN A 1 530 ? 21.672 -24.781 -9.57 1 96.38 530 ASN A C 1
ATOM 4144 O O . ASN A 1 530 ? 21.797 -23.75 -10.242 1 96.38 530 ASN A O 1
ATOM 4148 N N . CYS A 1 531 ? 20.562 -25.328 -9.281 1 97.31 531 CYS A N 1
ATOM 4149 C CA . CYS A 1 531 ? 19.344 -24.797 -9.867 1 97.31 531 CYS A CA 1
ATOM 4150 C C . CYS A 1 531 ? 18.141 -25.062 -8.961 1 97.31 531 CYS A C 1
ATOM 4152 O O . CYS A 1 531 ? 18.062 -26.109 -8.312 1 97.31 531 CYS A O 1
ATOM 4154 N N . VAL A 1 532 ? 17.266 -24.141 -8.945 1 98.25 532 VAL A N 1
ATOM 4155 C CA . VAL A 1 532 ? 16 -24.266 -8.211 1 98.25 532 VAL A CA 1
ATOM 4156 C C . VAL A 1 532 ? 14.836 -23.891 -9.109 1 98.25 532 VAL A C 1
ATOM 4158 O O . VAL A 1 532 ? 14.992 -23.109 -10.047 1 98.25 532 VAL A O 1
ATOM 4161 N N . SER A 1 533 ? 13.703 -24.5 -8.844 1 98.56 533 SER A N 1
ATOM 4162 C CA . SER A 1 533 ? 12.492 -24.219 -9.594 1 98.56 533 SER A CA 1
ATOM 4163 C C . SER A 1 533 ? 11.258 -24.297 -8.703 1 98.56 533 SER A C 1
ATOM 4165 O O . SER A 1 533 ? 11.031 -25.312 -8.039 1 98.56 533 SER A O 1
ATOM 4167 N N . TRP A 1 534 ? 10.547 -23.234 -8.734 1 98.19 534 TRP A N 1
ATOM 4168 C CA . TRP A 1 534 ? 9.305 -23.188 -7.965 1 98.19 534 TRP A CA 1
ATOM 4169 C C . TRP A 1 534 ? 8.117 -23.594 -8.812 1 98.19 534 TRP A C 1
ATOM 4171 O O . TRP A 1 534 ? 7.977 -23.156 -9.961 1 98.19 534 TRP A O 1
ATOM 4181 N N . ASN A 1 535 ? 7.301 -24.484 -8.328 1 97.31 535 ASN A N 1
ATOM 4182 C CA . ASN A 1 535 ? 6.141 -24.938 -9.078 1 97.31 535 ASN A CA 1
ATOM 4183 C C . ASN A 1 535 ? 5.145 -23.812 -9.32 1 97.31 535 ASN A C 1
ATOM 4185 O O . ASN A 1 535 ? 4.648 -23.203 -8.367 1 97.31 535 ASN A O 1
ATOM 4189 N N . PRO A 1 536 ? 4.84 -23.516 -10.547 1 94.81 536 PRO A N 1
ATOM 4190 C CA . PRO A 1 536 ? 3.973 -22.375 -10.828 1 94.81 536 PRO A CA 1
ATOM 4191 C C . PRO A 1 536 ? 2.525 -22.609 -10.398 1 94.81 536 PRO A C 1
ATOM 4193 O O . PRO A 1 536 ? 1.774 -21.641 -10.203 1 94.81 536 PRO A O 1
ATOM 4196 N N . ALA A 1 537 ? 2.113 -23.812 -10.258 1 93.12 537 ALA A N 1
ATOM 4197 C CA . ALA A 1 537 ? 0.725 -24.125 -9.922 1 93.12 537 ALA A CA 1
ATOM 4198 C C . ALA A 1 537 ? 0.57 -24.406 -8.43 1 93.12 537 ALA A C 1
ATOM 4200 O O . ALA A 1 537 ? -0.542 -24.359 -7.898 1 93.12 537 ALA A O 1
ATOM 4201 N N . ASN A 1 538 ? 1.579 -24.719 -7.781 1 93.44 538 ASN A N 1
ATOM 4202 C CA . ASN A 1 538 ? 1.575 -25.031 -6.355 1 93.44 538 ASN A CA 1
ATOM 4203 C C . ASN A 1 538 ? 2.662 -24.25 -5.613 1 93.44 538 ASN A C 1
ATOM 4205 O O . ASN A 1 538 ? 3.807 -24.703 -5.535 1 93.44 538 ASN A O 1
ATOM 4209 N N . PRO A 1 539 ? 2.266 -23.188 -4.988 1 94.44 539 PRO A N 1
ATOM 4210 C CA . PRO A 1 539 ? 3.262 -22.344 -4.328 1 94.44 539 PRO A CA 1
ATOM 4211 C C . PRO A 1 539 ? 3.951 -23.047 -3.158 1 94.44 539 PRO A C 1
ATOM 4213 O O . PRO A 1 539 ? 4.953 -22.547 -2.637 1 94.44 539 PRO A O 1
ATOM 4216 N N . HIS A 1 540 ? 3.518 -24.203 -2.801 1 94.19 540 HIS A N 1
ATOM 4217 C CA . HIS A 1 540 ? 4.078 -24.922 -1.654 1 94.19 540 HIS A CA 1
ATOM 4218 C C . HIS A 1 540 ? 5.086 -25.969 -2.096 1 94.19 540 HIS A C 1
ATOM 4220 O O . HIS A 1 540 ? 5.52 -26.797 -1.289 1 94.19 540 HIS A O 1
ATOM 4226 N N . MET A 1 541 ? 5.445 -25.938 -3.309 1 96.12 541 MET A N 1
ATOM 4227 C CA . MET A 1 541 ? 6.355 -26.938 -3.84 1 96.12 541 MET A CA 1
ATOM 4228 C C . MET A 1 541 ? 7.547 -26.297 -4.535 1 96.12 541 MET A C 1
ATOM 4230 O O . MET A 1 541 ? 7.371 -25.531 -5.492 1 96.12 541 MET A O 1
ATOM 4234 N N . LEU A 1 542 ? 8.719 -26.594 -4.055 1 97.88 542 LEU A N 1
ATOM 4235 C CA . LEU A 1 542 ? 9.992 -26.125 -4.582 1 97.88 542 LEU A CA 1
ATOM 4236 C C . LEU A 1 542 ? 10.938 -27.281 -4.855 1 97.88 542 LEU A C 1
ATOM 4238 O O . LEU A 1 542 ? 11.016 -28.219 -4.062 1 97.88 542 LEU A O 1
ATOM 4242 N N . ALA A 1 543 ? 11.625 -27.219 -5.965 1 98.69 543 ALA A N 1
ATOM 4243 C CA . ALA A 1 543 ? 12.602 -28.266 -6.301 1 98.69 543 ALA A CA 1
ATOM 4244 C C . ALA A 1 543 ? 14.008 -27.688 -6.402 1 98.69 543 ALA A C 1
ATOM 4246 O O . ALA A 1 543 ? 14.188 -26.547 -6.867 1 98.69 543 ALA A O 1
ATOM 4247 N N . SER A 1 544 ? 14.961 -28.438 -6.031 1 98.69 544 SER A N 1
ATOM 4248 C CA . SER A 1 544 ? 16.359 -28.031 -6.137 1 98.69 544 SER A CA 1
ATOM 4249 C C . SER A 1 544 ? 17.219 -29.156 -6.691 1 98.69 544 SER A C 1
ATOM 4251 O O . SER A 1 544 ? 17 -30.328 -6.379 1 98.69 544 SER A O 1
ATOM 4253 N N . ALA A 1 545 ? 18.172 -28.812 -7.535 1 98.56 545 ALA A N 1
ATOM 4254 C CA . ALA A 1 545 ? 19.109 -29.734 -8.148 1 98.56 545 ALA A CA 1
ATOM 4255 C C . ALA A 1 545 ? 20.516 -29.531 -7.602 1 98.56 545 ALA A C 1
ATOM 4257 O O . ALA A 1 545 ? 20.984 -28.406 -7.449 1 98.56 545 ALA A O 1
ATOM 4258 N N . SER A 1 546 ? 21.203 -30.641 -7.418 1 98.06 546 SER A N 1
ATOM 4259 C CA . SER A 1 546 ? 22.484 -30.531 -6.723 1 98.06 546 SER A CA 1
ATOM 4260 C C . SER A 1 546 ? 23.547 -31.406 -7.383 1 98.06 546 SER A C 1
ATOM 4262 O O . SER A 1 546 ? 23.219 -32.312 -8.156 1 98.06 546 SER A O 1
ATOM 4264 N N . ASP A 1 547 ? 24.766 -31.094 -7.031 1 97.31 547 ASP A N 1
ATOM 4265 C CA . ASP A 1 547 ? 25.922 -31.891 -7.43 1 97.31 547 ASP A CA 1
ATOM 4266 C C . ASP A 1 547 ? 25.938 -33.219 -6.715 1 97.31 547 ASP A C 1
ATOM 4268 O O . ASP A 1 547 ? 26.703 -34.125 -7.09 1 97.31 547 ASP A O 1
ATOM 4272 N N . ASP A 1 548 ? 25.172 -33.375 -5.738 1 97.06 548 ASP A N 1
ATOM 4273 C CA . ASP A 1 548 ? 25.141 -34.625 -4.996 1 97.06 548 ASP A CA 1
ATOM 4274 C C . ASP A 1 548 ? 24.312 -35.688 -5.73 1 97.06 548 ASP A C 1
ATOM 4276 O O . ASP A 1 548 ? 23.953 -36.688 -5.152 1 97.06 548 ASP A O 1
ATOM 4280 N N . HIS A 1 549 ? 23.891 -35.406 -6.934 1 97.75 549 HIS A N 1
ATOM 4281 C CA . HIS A 1 549 ? 23.25 -36.312 -7.879 1 97.75 549 HIS A CA 1
ATOM 4282 C C . HIS A 1 549 ? 21.766 -36.438 -7.578 1 97.75 549 HIS A C 1
ATOM 4284 O O . HIS A 1 549 ? 21.078 -37.281 -8.164 1 97.75 549 HIS A O 1
ATOM 4290 N N . THR A 1 550 ? 21.281 -35.562 -6.715 1 97.75 550 THR A N 1
ATOM 4291 C CA . THR A 1 550 ? 19.875 -35.719 -6.32 1 97.75 550 THR A CA 1
ATOM 4292 C C . THR A 1 550 ? 19.094 -34.438 -6.605 1 97.75 550 THR A C 1
ATOM 4294 O O . THR A 1 550 ? 19.688 -33.375 -6.848 1 97.75 550 THR A O 1
ATOM 4297 N N . ILE A 1 551 ? 17.797 -34.656 -6.641 1 98.62 551 ILE A N 1
ATOM 4298 C CA . ILE A 1 551 ? 16.828 -33.562 -6.641 1 98.62 551 ILE A CA 1
ATOM 4299 C C . ILE A 1 551 ? 16.016 -33.594 -5.352 1 98.62 551 ILE A C 1
ATOM 4301 O O . ILE A 1 551 ? 15.508 -34.656 -4.957 1 98.62 551 ILE A O 1
ATOM 4305 N N . ARG A 1 552 ? 15.961 -32.5 -4.742 1 98.31 552 ARG A N 1
ATOM 4306 C CA . ARG A 1 552 ? 15.133 -32.438 -3.543 1 98.31 552 ARG A CA 1
ATOM 4307 C C . ARG A 1 552 ? 13.859 -31.625 -3.803 1 98.31 552 ARG A C 1
ATOM 4309 O O . ARG A 1 552 ? 13.898 -30.578 -4.438 1 98.31 552 ARG A O 1
ATOM 4316 N N . ILE A 1 553 ? 12.766 -32.219 -3.279 1 98.12 553 ILE A N 1
ATOM 4317 C CA . ILE A 1 553 ? 11.477 -31.516 -3.303 1 98.12 553 ILE A CA 1
ATOM 4318 C C . ILE A 1 553 ? 11.164 -30.969 -1.914 1 98.12 553 ILE A C 1
ATOM 4320 O O . ILE A 1 553 ? 11.133 -31.719 -0.934 1 98.12 553 ILE A O 1
ATOM 4324 N N . TRP A 1 554 ? 10.969 -29.656 -1.926 1 97.25 554 TRP A N 1
ATOM 4325 C CA . TRP A 1 554 ? 10.68 -28.984 -0.667 1 97.25 554 TRP A CA 1
ATOM 4326 C C . TRP A 1 554 ? 9.188 -28.719 -0.521 1 97.25 554 TRP A C 1
ATOM 4328 O O . TRP A 1 554 ? 8.547 -28.234 -1.456 1 97.25 554 TRP A O 1
ATOM 4338 N N . GLY A 1 555 ? 8.656 -29.062 0.654 1 94.5 555 GLY A N 1
ATOM 4339 C CA . GLY A 1 555 ? 7.258 -28.844 0.981 1 94.5 555 GLY A CA 1
ATOM 4340 C C . GLY A 1 555 ? 7.062 -28.125 2.303 1 94.5 555 GLY A C 1
ATOM 4341 O O . GLY A 1 555 ? 7.988 -27.484 2.811 1 94.5 555 GLY A O 1
ATOM 4342 N N . LEU A 1 556 ? 5.812 -28.125 2.787 1 90.5 556 LEU A N 1
ATOM 4343 C CA . LEU A 1 556 ? 5.473 -27.406 4.008 1 90.5 556 LEU A CA 1
ATOM 4344 C C . LEU A 1 556 ? 5.816 -28.234 5.242 1 90.5 556 LEU A C 1
ATOM 4346 O O . LEU A 1 556 ? 5.812 -29.469 5.195 1 90.5 556 LEU A O 1
ATOM 4350 N N . LYS A 1 557 ? 6.207 -27.438 6.34 1 78.38 557 LYS A N 1
ATOM 4351 C CA . LYS A 1 557 ? 6.418 -28.078 7.629 1 78.38 557 LYS A CA 1
ATOM 4352 C C . LYS A 1 557 ? 5.102 -28.578 8.219 1 78.38 557 LYS A C 1
ATOM 4354 O O . LYS A 1 557 ? 4.078 -27.891 8.125 1 78.38 557 LYS A O 1
ATOM 4359 N N . SER A 1 558 ? 4.887 -29.922 8.25 1 62.66 558 SER A N 1
ATOM 4360 C CA . SER A 1 558 ? 3.662 -30.484 8.812 1 62.66 558 SER A CA 1
ATOM 4361 C C . SER A 1 558 ? 3.336 -29.859 10.164 1 62.66 558 SER A C 1
ATOM 4363 O O . SER A 1 558 ? 4.172 -29.859 11.078 1 62.66 558 SER A O 1
ATOM 4365 N N . VAL A 1 559 ? 2.93 -28.812 10.336 1 49.88 559 VAL A N 1
ATOM 4366 C CA . VAL A 1 559 ? 2.543 -28.391 11.68 1 49.88 559 VAL A CA 1
ATOM 4367 C C . VAL A 1 559 ? 1.451 -29.312 12.219 1 49.88 559 VAL A C 1
ATOM 4369 O O . VAL A 1 559 ? 0.358 -29.391 11.648 1 49.88 559 VAL A O 1
ATOM 4372 N N . ASN A 1 560 ? 1.717 -30.562 12.508 1 41.16 560 ASN A N 1
ATOM 4373 C CA . ASN A 1 560 ? 0.746 -31.062 13.469 1 41.16 560 ASN A CA 1
ATOM 4374 C C . ASN A 1 560 ? 0.233 -29.969 14.391 1 41.16 560 ASN A C 1
ATOM 4376 O O . ASN A 1 560 ? -0.563 -30.219 15.289 1 41.16 560 ASN A O 1
ATOM 4380 N N . ASN A 1 561 ? 1.005 -29.125 14.781 1 36.22 561 ASN A N 1
ATOM 4381 C CA . ASN A 1 561 ? 0.715 -28.266 15.922 1 36.22 561 ASN A CA 1
ATOM 4382 C C . ASN A 1 561 ? -0.322 -27.203 15.57 1 36.22 561 ASN A C 1
ATOM 4384 O O . ASN A 1 561 ? 0.031 -26.094 15.188 1 36.22 561 ASN A O 1
ATOM 4388 N N . ARG A 1 562 ? -1.184 -27.438 14.805 1 39.22 562 ARG A N 1
ATOM 4389 C CA . ARG A 1 562 ? -2.328 -26.547 15.008 1 39.22 562 ARG A CA 1
ATOM 4390 C C . ARG A 1 562 ? -2.408 -26.094 16.469 1 39.22 562 ARG A C 1
ATOM 4392 O O . ARG A 1 562 ? -3.383 -25.453 16.859 1 39.22 562 ARG A O 1
ATOM 4399 N N . LEU A 1 563 ? -1.827 -26.672 17.438 1 35.09 563 LEU A N 1
ATOM 4400 C CA . LEU A 1 563 ? -1.966 -26.328 18.844 1 35.09 563 LEU A CA 1
ATOM 4401 C C . LEU A 1 563 ? -1.477 -24.922 19.125 1 35.09 563 LEU A C 1
ATOM 4403 O O . LEU A 1 563 ? -2.025 -24.219 19.969 1 35.09 563 LEU A O 1
ATOM 4407 N N . LYS A 1 564 ? -0.102 -24.562 18.781 1 37.38 564 LYS A N 1
ATOM 4408 C CA . LYS A 1 564 ? 0.439 -23.469 19.594 1 37.38 564 LYS A CA 1
ATOM 4409 C C . LYS A 1 564 ? 0.02 -22.109 19.031 1 37.38 564 LYS A C 1
ATOM 4411 O O . LYS A 1 564 ? 0.536 -21.078 19.438 1 37.38 564 LYS A O 1
ATOM 4416 N N . ARG A 1 565 ? -0.447 -22.031 17.953 1 39.41 565 ARG A N 1
ATOM 4417 C CA . ARG A 1 565 ? -0.615 -20.594 17.719 1 39.41 565 ARG A CA 1
ATOM 4418 C C . ARG A 1 565 ? -1.641 -20 18.672 1 39.41 565 ARG A C 1
ATOM 4420 O O . ARG A 1 565 ? -2.807 -20.391 18.672 1 39.41 565 ARG A O 1
ATOM 4427 N N . LYS A 1 566 ? -1.373 -19.609 19.812 1 38.31 566 LYS A N 1
ATOM 4428 C CA . LYS A 1 566 ? -2.082 -18.609 20.609 1 38.31 566 LYS A CA 1
ATOM 4429 C C . LYS A 1 566 ? -2.625 -17.484 19.719 1 38.31 566 LYS A C 1
ATOM 4431 O O . LYS A 1 566 ? -1.955 -16.484 19.516 1 38.31 566 LYS A O 1
ATOM 4436 N N . GLU A 1 567 ? -3.268 -17.75 18.516 1 41.03 567 GLU A N 1
ATOM 4437 C CA . GLU A 1 567 ? -3.682 -16.672 17.609 1 41.03 567 GLU A CA 1
ATOM 4438 C C . GLU A 1 567 ? -4.793 -15.836 18.234 1 41.03 567 GLU A C 1
ATOM 4440 O O . GLU A 1 567 ? -5.902 -16.328 18.453 1 41.03 567 GLU A O 1
ATOM 4445 N N . THR A 1 568 ? -4.508 -15.188 19.266 1 42.41 568 THR A N 1
ATOM 4446 C CA . THR A 1 568 ? -5.48 -14.125 19.484 1 42.41 568 THR A CA 1
ATOM 4447 C C . THR A 1 568 ? -5.863 -13.461 18.172 1 42.41 568 THR A C 1
ATOM 4449 O O . THR A 1 568 ? -4.996 -13.016 17.406 1 42.41 568 THR A O 1
ATOM 4452 N N . TYR A 1 569 ? -6.984 -13.93 17.609 1 43.38 569 TYR A N 1
ATOM 4453 C CA . TYR A 1 569 ? -7.543 -13.352 16.391 1 43.38 569 TYR A CA 1
ATOM 4454 C C . TYR A 1 569 ? -7.703 -11.844 16.516 1 43.38 569 TYR A C 1
ATOM 4456 O O . TYR A 1 569 ? -8.594 -11.367 17.219 1 43.38 569 TYR A O 1
ATOM 4464 N N . SER A 1 570 ? -6.602 -11.062 16.672 1 45.56 570 SER A N 1
ATOM 4465 C CA . SER A 1 570 ? -6.746 -9.617 16.812 1 45.56 570 SER A CA 1
ATOM 4466 C C . SER A 1 570 ? -7.031 -8.945 15.477 1 45.56 570 SER A C 1
ATOM 4468 O O . SER A 1 570 ? -6.254 -9.086 14.531 1 45.56 570 SER A O 1
ATOM 4470 N N . ASN A 1 571 ? -8.234 -8.797 15.047 1 47.66 571 ASN A N 1
ATOM 4471 C CA . ASN A 1 571 ? -8.617 -7.98 13.898 1 47.66 571 ASN A CA 1
ATOM 4472 C C . ASN A 1 571 ? -8.133 -6.539 14.047 1 47.66 571 ASN A C 1
ATOM 4474 O O . ASN A 1 571 ? -8.367 -5.707 13.172 1 47.66 571 ASN A O 1
ATOM 4478 N N . GLY A 1 572 ? -7.816 -6.008 15.242 1 38.84 572 GLY A N 1
ATOM 4479 C CA . GLY A 1 572 ? -7.852 -4.562 15.422 1 38.84 572 GLY A CA 1
ATOM 4480 C C . GLY A 1 572 ? -6.73 -3.846 14.695 1 38.84 572 GLY A C 1
ATOM 4481 O O . GLY A 1 572 ? -6.965 -2.838 14.023 1 38.84 572 GLY A O 1
ATOM 4482 N N . VAL A 1 573 ? -5.453 -3.877 15.227 1 36.53 573 VAL A N 1
ATOM 4483 C CA . VAL A 1 573 ? -4.559 -2.73 15.086 1 36.53 573 VAL A CA 1
ATOM 4484 C C . VAL A 1 573 ? -3.842 -2.801 13.734 1 36.53 573 VAL A C 1
ATOM 4486 O O . VAL A 1 573 ? -3.049 -3.713 13.5 1 36.53 573 VAL A O 1
ATOM 4489 N N . ILE A 1 574 ? -4.484 -2.523 12.742 1 35.62 574 ILE A N 1
ATOM 4490 C CA . ILE A 1 574 ? -3.891 -2.564 11.406 1 35.62 574 ILE A CA 1
ATOM 4491 C C . ILE A 1 574 ? -2.635 -1.696 11.375 1 35.62 574 ILE A C 1
ATOM 4493 O O . ILE A 1 574 ? -2.711 -0.478 11.555 1 35.62 574 ILE A O 1
ATOM 4497 N N . HIS A 1 575 ? -1.583 -2.115 11.867 1 31.91 575 HIS A N 1
ATOM 4498 C CA . HIS A 1 575 ? -0.393 -1.371 11.469 1 31.91 575 HIS A CA 1
ATOM 4499 C C . HIS A 1 575 ? -0.188 -1.427 9.961 1 31.91 575 HIS A C 1
ATOM 4501 O O . HIS A 1 575 ? 0.242 -2.451 9.422 1 31.91 575 HIS A O 1
ATOM 4507 N N . GLN A 1 576 ? -1.02 -0.94 9.234 1 32.16 576 GLN A N 1
ATOM 4508 C CA . GLN A 1 576 ? -0.808 -0.95 7.789 1 32.16 576 GLN A CA 1
ATOM 4509 C C . GLN A 1 576 ? 0.564 -0.388 7.434 1 32.16 576 GLN A C 1
ATOM 4511 O O . GLN A 1 576 ? 0.833 0.795 7.648 1 32.16 576 GLN A O 1
ATOM 4516 N N . CYS A 1 577 ? 1.582 -1.068 7.73 1 29.42 577 CYS A N 1
ATOM 4517 C CA . CYS A 1 577 ? 2.834 -0.641 7.121 1 29.42 577 CYS A CA 1
ATOM 4518 C C . CYS A 1 577 ? 2.672 -0.456 5.617 1 29.42 577 CYS A C 1
ATOM 4520 O O . CYS A 1 577 ? 2.271 -1.384 4.91 1 29.42 577 CYS A O 1
ATOM 4522 N N . ASN A 1 578 ? 2.258 0.546 5.23 1 30.09 578 ASN A N 1
ATOM 4523 C CA . ASN A 1 578 ? 2.404 0.831 3.807 1 30.09 578 ASN A CA 1
ATOM 4524 C C . ASN A 1 578 ? 3.756 0.364 3.277 1 30.09 578 ASN A C 1
ATOM 4526 O O . ASN A 1 578 ? 4.777 0.511 3.953 1 30.09 578 ASN A O 1
ATOM 4530 N N . GLY A 1 579 ? 3.809 -0.786 2.631 1 29.48 579 GLY A N 1
ATOM 4531 C CA . GLY A 1 579 ? 4.922 -1.472 1.99 1 29.48 579 GLY A CA 1
ATOM 4532 C C . GLY A 1 579 ? 6.051 -0.539 1.599 1 29.48 579 GLY A C 1
ATOM 4533 O O . GLY A 1 579 ? 7.016 -0.96 0.96 1 29.48 579 GLY A O 1
ATOM 4534 N N . ASN A 1 580 ? 5.73 0.747 1.363 1 30.44 580 ASN A N 1
ATOM 4535 C CA . ASN A 1 580 ? 6.945 1.385 0.862 1 30.44 580 ASN A CA 1
ATOM 4536 C C . ASN A 1 580 ? 8.07 1.334 1.891 1 30.44 580 ASN A C 1
ATOM 4538 O O . ASN A 1 580 ? 9.227 1.597 1.562 1 30.44 580 ASN A O 1
ATOM 4542 N N . GLY A 1 581 ? 7.844 1.854 3.133 1 27.31 581 GLY A N 1
ATOM 4543 C CA . GLY A 1 581 ? 9.023 1.97 3.977 1 27.31 581 GLY A CA 1
ATOM 4544 C C . GLY A 1 581 ? 9.406 0.667 4.652 1 27.31 581 GLY A C 1
ATOM 4545 O O . GLY A 1 581 ? 8.594 -0.261 4.727 1 27.31 581 GLY A O 1
ATOM 4546 N N . LYS A 1 582 ? 10.688 0.441 4.988 1 27.06 582 LYS A N 1
ATOM 4547 C CA . LYS A 1 582 ? 11.227 -0.611 5.844 1 27.06 582 LYS A CA 1
ATOM 4548 C C . LYS A 1 582 ? 10.398 -0.758 7.121 1 27.06 582 LYS A C 1
ATOM 4550 O O . LYS A 1 582 ? 10.172 0.221 7.836 1 27.06 582 LYS A O 1
ATOM 4555 N N . CYS A 1 583 ? 9.391 -1.712 7.129 1 24.77 583 CYS A N 1
ATOM 4556 C CA . CYS A 1 583 ? 8.758 -2.129 8.375 1 24.77 583 CYS A CA 1
ATOM 4557 C C . CYS A 1 583 ? 9.797 -2.266 9.484 1 24.77 583 CYS A C 1
ATOM 4559 O O . CYS A 1 583 ? 10.68 -3.117 9.414 1 24.77 583 CYS A O 1
ATOM 4561 N N . PHE A 1 584 ? 10.328 -1.162 10.172 1 20.91 584 PHE A N 1
ATOM 4562 C CA . PHE A 1 584 ? 10.992 -1.487 11.43 1 20.91 584 PHE A CA 1
ATOM 4563 C C . PHE A 1 584 ? 9.984 -1.952 12.469 1 20.91 584 PHE A C 1
ATOM 4565 O O . PHE A 1 584 ? 8.844 -1.476 12.5 1 20.91 584 PHE A O 1
ATOM 4572 N N . MET B 1 1 ? 58.594 -1.968 -17.641 1 19.72 1 MET B N 1
ATOM 4573 C CA . MET B 1 1 ? 58.719 -3.391 -17.938 1 19.72 1 MET B CA 1
ATOM 4574 C C . MET B 1 1 ? 57.531 -4.184 -17.406 1 19.72 1 MET B C 1
ATOM 4576 O O . MET B 1 1 ? 57.344 -4.266 -16.188 1 19.72 1 MET B O 1
ATOM 4580 N N . GLY B 1 2 ? 56.375 -3.984 -17.922 1 22.78 2 GLY B N 1
ATOM 4581 C CA . GLY B 1 2 ? 54.938 -3.811 -17.875 1 22.78 2 GLY B CA 1
ATOM 4582 C C . GLY B 1 2 ? 54.188 -5.125 -17.891 1 22.78 2 GLY B C 1
ATOM 4583 O O . GLY B 1 2 ? 54.062 -5.785 -18.922 1 22.78 2 GLY B O 1
ATOM 4584 N N . GLY B 1 3 ? 54.344 -5.98 -16.766 1 22.42 3 GLY B N 1
ATOM 4585 C CA . GLY B 1 3 ? 54.031 -7.398 -16.594 1 22.42 3 GLY B CA 1
ATOM 4586 C C . GLY B 1 3 ? 52.594 -7.742 -16.844 1 22.42 3 GLY B C 1
ATOM 4587 O O . GLY B 1 3 ? 51.688 -6.988 -16.469 1 22.42 3 GLY B O 1
ATOM 4588 N N . VAL B 1 4 ? 52.25 -8.484 -17.906 1 26.52 4 VAL B N 1
ATOM 4589 C CA . VAL B 1 4 ? 51.094 -8.898 -18.719 1 26.52 4 VAL B CA 1
ATOM 4590 C C . VAL B 1 4 ? 50.188 -9.797 -17.891 1 26.52 4 VAL B C 1
ATOM 4592 O O . VAL B 1 4 ? 50.531 -10.93 -17.562 1 26.52 4 VAL B O 1
ATOM 4595 N N . ASP B 1 5 ? 49.656 -9.328 -16.75 1 24.2 5 ASP B N 1
ATOM 4596 C CA . ASP B 1 5 ? 48.875 -10.109 -15.781 1 24.2 5 ASP B CA 1
ATOM 4597 C C . ASP B 1 5 ? 47.688 -10.82 -16.453 1 24.2 5 ASP B C 1
ATOM 4599 O O . ASP B 1 5 ? 46.844 -10.164 -17.031 1 24.2 5 ASP B O 1
ATOM 4603 N N . THR B 1 6 ? 47.875 -12.078 -17 1 25.34 6 THR B N 1
ATOM 4604 C CA . THR B 1 6 ? 47.094 -13.008 -17.797 1 25.34 6 THR B CA 1
ATOM 4605 C C . THR B 1 6 ? 45.812 -13.391 -17.062 1 25.34 6 THR B C 1
ATOM 4607 O O . THR B 1 6 ? 45.844 -13.93 -15.961 1 25.34 6 THR B O 1
ATOM 4610 N N . ASP B 1 7 ? 44.719 -12.625 -17.156 1 25.31 7 ASP B N 1
ATOM 4611 C CA . ASP B 1 7 ? 43.344 -12.688 -16.672 1 25.31 7 ASP B CA 1
ATOM 4612 C C . ASP B 1 7 ? 42.656 -13.992 -17.094 1 25.31 7 ASP B C 1
ATOM 4614 O O . ASP B 1 7 ? 42.094 -14.07 -18.203 1 25.31 7 ASP B O 1
ATOM 4618 N N . GLU B 1 8 ? 43.188 -15.258 -16.797 1 25.92 8 GLU B N 1
ATOM 4619 C CA . GLU B 1 8 ? 42.656 -16.531 -17.297 1 25.92 8 GLU B CA 1
ATOM 4620 C C . GLU B 1 8 ? 41.219 -16.75 -16.844 1 25.92 8 GLU B C 1
ATOM 4622 O O . GLU B 1 8 ? 40.844 -16.438 -15.711 1 25.92 8 GLU B O 1
ATOM 4627 N N . PRO B 1 9 ? 40.25 -16.906 -17.719 1 30.64 9 PRO B N 1
ATOM 4628 C CA . PRO B 1 9 ? 38.812 -17.125 -17.5 1 30.64 9 PRO B CA 1
ATOM 4629 C C . PRO B 1 9 ? 38.531 -18.344 -16.641 1 30.64 9 PRO B C 1
ATOM 4631 O O . PRO B 1 9 ? 39.344 -19.266 -16.578 1 30.64 9 PRO B O 1
ATOM 4634 N N . PRO B 1 10 ? 37.688 -18.344 -15.594 1 31.02 10 PRO B N 1
ATOM 4635 C CA . PRO B 1 10 ? 37.406 -19.438 -14.648 1 31.02 10 PRO B CA 1
ATOM 4636 C C . PRO B 1 10 ? 37 -20.734 -15.336 1 31.02 10 PRO B C 1
ATOM 4638 O O . PRO B 1 10 ? 36.031 -20.781 -16.078 1 31.02 10 PRO B O 1
ATOM 4641 N N . SER B 1 11 ? 38.031 -21.453 -15.953 1 25.86 11 SER B N 1
ATOM 4642 C CA . SER B 1 11 ? 37.844 -22.75 -16.594 1 25.86 11 SER B CA 1
ATOM 4643 C C . SER B 1 11 ? 37.219 -23.766 -15.641 1 25.86 11 SER B C 1
ATOM 4645 O O . SER B 1 11 ? 37.562 -23.797 -14.453 1 25.86 11 SER B O 1
ATOM 4647 N N . LYS B 1 12 ? 36.188 -24.328 -15.992 1 24.59 12 LYS B N 1
ATOM 4648 C CA . LYS B 1 12 ? 35.75 -25.469 -15.18 1 24.59 12 LYS B CA 1
ATOM 4649 C C . LYS B 1 12 ? 36.875 -26.484 -15 1 24.59 12 LYS B C 1
ATOM 4651 O O . LYS B 1 12 ? 37.844 -26.5 -15.773 1 24.59 12 LYS B O 1
ATOM 4656 N N . ARG B 1 13 ? 36.906 -27.484 -14.094 1 24.69 13 ARG B N 1
ATOM 4657 C CA . ARG B 1 13 ? 37.688 -28.484 -13.398 1 24.69 13 ARG B CA 1
ATOM 4658 C C . ARG B 1 13 ? 38.219 -29.547 -14.375 1 24.69 13 ARG B C 1
ATOM 4660 O O . ARG B 1 13 ? 37.469 -30.406 -14.828 1 24.69 13 ARG B O 1
ATOM 4667 N N . VAL B 1 14 ? 39.156 -29.266 -15.344 1 22.41 14 VAL B N 1
ATOM 4668 C CA . VAL B 1 14 ? 39.531 -30.5 -16.016 1 22.41 14 VAL B CA 1
ATOM 4669 C C . VAL B 1 14 ? 40.344 -31.375 -15.078 1 22.41 14 VAL B C 1
ATOM 4671 O O . VAL B 1 14 ? 41.594 -31.297 -15.047 1 22.41 14 VAL B O 1
ATOM 4674 N N . LYS B 1 15 ? 40.406 -31.344 -13.742 1 19.23 15 LYS B N 1
ATOM 4675 C CA . LYS B 1 15 ? 41.469 -32.219 -13.234 1 19.23 15 LYS B CA 1
ATOM 4676 C C . LYS B 1 15 ? 41.281 -33.656 -13.703 1 19.23 15 LYS B C 1
ATOM 4678 O O . LYS B 1 15 ? 40.188 -34.188 -13.625 1 19.23 15 LYS B O 1
ATOM 4683 N N . ALA B 1 16 ? 42.312 -34.25 -14.508 1 17.66 16 ALA B N 1
ATOM 4684 C CA . ALA B 1 16 ? 42.625 -35.594 -15.039 1 17.66 16 ALA B CA 1
ATOM 4685 C C . ALA B 1 16 ? 42.812 -36.594 -13.914 1 17.66 16 ALA B C 1
ATOM 4687 O O . ALA B 1 16 ? 43.75 -36.438 -13.109 1 17.66 16 ALA B O 1
ATOM 4688 N N . SER B 1 17 ? 41.75 -37.25 -13.359 1 18.84 17 SER B N 1
ATOM 4689 C CA . SER B 1 17 ? 41.844 -38.344 -12.422 1 18.84 17 SER B CA 1
ATOM 4690 C C . SER B 1 17 ? 42.656 -39.5 -13.016 1 18.84 17 SER B C 1
ATOM 4692 O O . SER B 1 17 ? 42.594 -39.75 -14.211 1 18.84 17 SER B O 1
ATOM 4694 N N . SER B 1 18 ? 43.812 -39.781 -12.391 1 18.16 18 SER B N 1
ATOM 4695 C CA . SER B 1 18 ? 44.594 -41 -12.508 1 18.16 18 SER B CA 1
ATOM 4696 C C . SER B 1 18 ? 43.75 -42.219 -12.281 1 18.16 18 SER B C 1
ATOM 4698 O O . SER B 1 18 ? 42.844 -42.219 -11.445 1 18.16 18 SER B O 1
ATOM 4700 N N . VAL B 1 19 ? 44 -43.344 -13.055 1 19.61 19 VAL B N 1
ATOM 4701 C CA . VAL B 1 19 ? 43.375 -44.625 -13.453 1 19.61 19 VAL B CA 1
ATOM 4702 C C . VAL B 1 19 ? 43.5 -45.625 -12.32 1 19.61 19 VAL B C 1
ATOM 4704 O O . VAL B 1 19 ? 43 -46.75 -12.445 1 19.61 19 VAL B O 1
ATOM 4707 N N . GLU B 1 20 ? 43.844 -45.438 -11.047 1 18.14 20 GLU B N 1
ATOM 4708 C CA . GLU B 1 20 ? 44.219 -46.812 -10.68 1 18.14 20 GLU B CA 1
ATOM 4709 C C . GLU B 1 20 ? 43.031 -47.75 -10.805 1 18.14 20 GLU B C 1
ATOM 4711 O O . GLU B 1 20 ? 41.875 -47.344 -10.789 1 18.14 20 GLU B O 1
ATOM 4716 N N . SER B 1 21 ? 43.281 -49.25 -10.633 1 17.62 21 SER B N 1
ATOM 4717 C CA . SER B 1 21 ? 42.844 -50.562 -11.102 1 17.62 21 SER B CA 1
ATOM 4718 C C . SER B 1 21 ? 41.531 -51 -10.422 1 17.62 21 SER B C 1
ATOM 4720 O O . SER B 1 21 ? 40.625 -51.5 -11.07 1 17.62 21 SER B O 1
ATOM 4722 N N . GLY B 1 22 ? 41.469 -51.156 -9.078 1 17.95 22 GLY B N 1
ATOM 4723 C CA . GLY B 1 22 ? 41.156 -52.531 -8.719 1 17.95 22 GLY B CA 1
ATOM 4724 C C . GLY B 1 22 ? 39.688 -52.875 -8.93 1 17.95 22 GLY B C 1
ATOM 4725 O O . GLY B 1 22 ? 38.875 -52 -9.273 1 17.95 22 GLY B O 1
ATOM 4726 N N . VAL B 1 23 ? 39.125 -53.906 -7.898 1 17.92 23 VAL B N 1
ATOM 4727 C CA . VAL B 1 23 ? 38.281 -55.094 -7.859 1 17.92 23 VAL B CA 1
ATOM 4728 C C . VAL B 1 23 ? 36.812 -54.719 -7.805 1 17.92 23 VAL B C 1
ATOM 4730 O O . VAL B 1 23 ? 36.438 -53.719 -7.145 1 17.92 23 VAL B O 1
ATOM 4733 N N . LEU B 1 24 ? 35.938 -55.438 -8.578 1 17.97 24 LEU B N 1
ATOM 4734 C CA . LEU B 1 24 ? 34.594 -55.531 -9.148 1 17.97 24 LEU B CA 1
ATOM 4735 C C . LEU B 1 24 ? 33.562 -55.625 -8.047 1 17.97 24 LEU B C 1
ATOM 4737 O O . LEU B 1 24 ? 32.344 -55.469 -8.305 1 17.97 24 LEU B O 1
ATOM 4741 N N . SER B 1 25 ? 33.844 -55.969 -6.719 1 20.62 25 SER B N 1
ATOM 4742 C CA . SER B 1 25 ? 32.812 -56.938 -6.328 1 20.62 25 SER B CA 1
ATOM 4743 C C . SER B 1 25 ? 31.438 -56.281 -6.262 1 20.62 25 SER B C 1
ATOM 4745 O O . SER B 1 25 ? 31.328 -55.125 -5.906 1 20.62 25 SER B O 1
ATOM 4747 N N . GLY B 1 26 ? 30.422 -56.875 -6.969 1 19.03 26 GLY B N 1
ATOM 4748 C CA . GLY B 1 26 ? 29.047 -56.656 -7.387 1 19.03 26 GLY B CA 1
ATOM 4749 C C . GLY B 1 26 ? 28.094 -56.438 -6.227 1 19.03 26 GLY B C 1
ATOM 4750 O O . GLY B 1 26 ? 26.875 -56.594 -6.379 1 19.03 26 GLY B O 1
ATOM 4751 N N . ILE B 1 27 ? 28.5 -55.844 -5.035 1 20.95 27 ILE B N 1
ATOM 4752 C CA . ILE B 1 27 ? 27.469 -56.062 -4.039 1 20.95 27 ILE B CA 1
ATOM 4753 C C . ILE B 1 27 ? 26.172 -55.375 -4.492 1 20.95 27 ILE B C 1
ATOM 4755 O O . ILE B 1 27 ? 26.203 -54.25 -4.957 1 20.95 27 ILE B O 1
ATOM 4759 N N . LEU B 1 28 ? 25.109 -56.125 -4.582 1 20.38 28 LEU B N 1
ATOM 4760 C CA . LEU B 1 28 ? 23.703 -56 -4.902 1 20.38 28 LEU B CA 1
ATOM 4761 C C . LEU B 1 28 ? 23.031 -54.938 -4.047 1 20.38 28 LEU B C 1
ATOM 4763 O O . LEU B 1 28 ? 22.859 -55.125 -2.84 1 20.38 28 LEU B O 1
ATOM 4767 N N . THR B 1 29 ? 23.594 -53.719 -3.918 1 22.55 29 THR B N 1
ATOM 4768 C CA . THR B 1 29 ? 22.859 -52.969 -2.893 1 22.55 29 THR B CA 1
ATOM 4769 C C . THR B 1 29 ? 21.391 -52.844 -3.268 1 22.55 29 THR B C 1
ATOM 4771 O O . THR B 1 29 ? 21.062 -52.625 -4.434 1 22.55 29 THR B O 1
ATOM 4774 N N . PRO B 1 30 ? 20.438 -53.25 -2.334 1 23.58 30 PRO B N 1
ATOM 4775 C CA . PRO B 1 30 ? 18.984 -53.281 -2.373 1 23.58 30 PRO B CA 1
ATOM 4776 C C . PRO B 1 30 ? 18.375 -51.938 -2.766 1 23.58 30 PRO B C 1
ATOM 4778 O O . PRO B 1 30 ? 19.031 -50.906 -2.613 1 23.58 30 PRO B O 1
ATOM 4781 N N . SER B 1 31 ? 17.312 -51.969 -3.545 1 25.22 31 SER B N 1
ATOM 4782 C CA . SER B 1 31 ? 16.375 -51.031 -4.125 1 25.22 31 SER B CA 1
ATOM 4783 C C . SER B 1 31 ? 15.828 -50.062 -3.066 1 25.22 31 SER B C 1
ATOM 4785 O O . SER B 1 31 ? 15 -50.469 -2.24 1 25.22 31 SER B O 1
ATOM 4787 N N . GLU B 1 32 ? 16.656 -49.344 -2.301 1 27.92 32 GLU B N 1
ATOM 4788 C CA . GLU B 1 32 ? 16.078 -48.5 -1.267 1 27.92 32 GLU B CA 1
ATOM 4789 C C . GLU B 1 32 ? 14.961 -47.625 -1.835 1 27.92 32 GLU B C 1
ATOM 4791 O O . GLU B 1 32 ? 15.18 -46.875 -2.789 1 27.92 32 GLU B O 1
ATOM 4796 N N . SER B 1 33 ? 13.672 -48.031 -1.65 1 29.02 33 SER B N 1
ATOM 4797 C CA . SER B 1 33 ? 12.398 -47.344 -1.859 1 29.02 33 SER B CA 1
ATOM 4798 C C . SER B 1 33 ? 12.477 -45.906 -1.395 1 29.02 33 SER B C 1
ATOM 4800 O O . SER B 1 33 ? 13.18 -45.594 -0.428 1 29.02 33 SER B O 1
ATOM 4802 N N . THR B 1 34 ? 12.211 -44.969 -2.26 1 36.97 34 THR B N 1
ATOM 4803 C CA . THR B 1 34 ? 12.031 -43.531 -2.082 1 36.97 34 THR B CA 1
ATOM 4804 C C . THR B 1 34 ? 11.195 -43.219 -0.841 1 36.97 34 THR B C 1
ATOM 4806 O O . THR B 1 34 ? 10.008 -43.562 -0.794 1 36.97 34 THR B O 1
ATOM 4809 N N . ILE B 1 35 ? 11.625 -43.5 0.38 1 33.41 35 ILE B N 1
ATOM 4810 C CA . ILE B 1 35 ? 10.945 -43.219 1.642 1 33.41 35 ILE B CA 1
ATOM 4811 C C . ILE B 1 35 ? 10.438 -41.781 1.65 1 33.41 35 ILE B C 1
ATOM 4813 O O . ILE B 1 35 ? 11.219 -40.844 1.512 1 33.41 35 ILE B O 1
ATOM 4817 N N . PRO B 1 36 ? 9.141 -41.625 1.398 1 42.31 36 PRO B N 1
ATOM 4818 C CA . PRO B 1 36 ? 8.586 -40.281 1.645 1 42.31 36 PRO B CA 1
ATOM 4819 C C . PRO B 1 36 ? 9.008 -39.719 3 1 42.31 36 PRO B C 1
ATOM 4821 O O . PRO B 1 36 ? 8.836 -40.375 4.027 1 42.31 36 PRO B O 1
ATOM 4824 N N . LEU B 1 37 ? 9.969 -39.031 3.039 1 44.22 37 LEU B N 1
ATOM 4825 C CA . LEU B 1 37 ? 10.281 -38.406 4.324 1 44.22 37 LEU B CA 1
ATOM 4826 C C . LEU B 1 37 ? 9.062 -37.688 4.883 1 44.22 37 LEU B C 1
ATOM 4828 O O . LEU B 1 37 ? 8.203 -37.219 4.125 1 44.22 37 LEU B O 1
ATOM 4832 N N . GLY B 1 38 ? 8.547 -37.906 6.094 1 38.06 38 GLY B N 1
ATOM 4833 C CA . GLY B 1 38 ? 7.426 -37.469 6.902 1 38.06 38 GLY B CA 1
ATOM 4834 C C . GLY B 1 38 ? 7.023 -36.031 6.625 1 38.06 38 GLY B C 1
ATOM 4835 O O . GLY B 1 38 ? 6.32 -35.406 7.426 1 38.06 38 GLY B O 1
ATOM 4836 N N . GLY B 1 39 ? 7.754 -35.312 5.766 1 41.91 39 GLY B N 1
ATOM 4837 C CA . GLY B 1 39 ? 7.203 -33.969 5.57 1 41.91 39 GLY B CA 1
ATOM 4838 C C . GLY B 1 39 ? 5.941 -33.969 4.73 1 41.91 39 GLY B C 1
ATOM 4839 O O . GLY B 1 39 ? 5.727 -34.875 3.908 1 41.91 39 GLY B O 1
ATOM 4840 N N . THR B 1 40 ? 4.801 -33.656 5.289 1 43.28 40 THR B N 1
ATOM 4841 C CA . THR B 1 40 ? 3.588 -33.562 4.488 1 43.28 40 THR B CA 1
ATOM 4842 C C . THR B 1 40 ? 3.883 -32.906 3.141 1 43.28 40 THR B C 1
ATOM 4844 O O . THR B 1 40 ? 4.527 -31.859 3.082 1 43.28 40 THR B O 1
ATOM 4847 N N . MET B 1 41 ? 3.85 -33.719 2.168 1 43.25 41 MET B N 1
ATOM 4848 C CA . MET B 1 41 ? 3.891 -33.312 0.767 1 43.25 41 MET B CA 1
ATOM 4849 C C . MET B 1 41 ? 3.148 -31.984 0.562 1 43.25 41 MET B C 1
ATOM 4851 O O . MET B 1 41 ? 2.32 -31.594 1.389 1 43.25 41 MET B O 1
ATOM 4855 N N . ALA B 1 42 ? 3.508 -31.234 -0.39 1 50.06 42 ALA B N 1
ATOM 4856 C CA . ALA B 1 42 ? 2.717 -30.078 -0.8 1 50.06 42 ALA B CA 1
ATOM 4857 C C . ALA B 1 42 ? 1.224 -30.375 -0.711 1 50.06 42 ALA B C 1
ATOM 4859 O O . ALA B 1 42 ? 0.751 -31.375 -1.249 1 50.06 42 ALA B O 1
ATOM 4860 N N . ARG B 1 43 ? 0.457 -30.062 0.352 1 49.25 43 ARG B N 1
ATOM 4861 C CA . ARG B 1 43 ? -0.983 -30.234 0.518 1 49.25 43 ARG B CA 1
ATOM 4862 C C . ARG B 1 43 ? -1.7 -30.172 -0.826 1 49.25 43 ARG B C 1
ATOM 4864 O O . ARG B 1 43 ? -1.435 -29.281 -1.641 1 49.25 43 ARG B O 1
ATOM 4871 N N . PRO B 1 44 ? -2.244 -31.344 -1.222 1 49.44 44 PRO B N 1
ATOM 4872 C CA . PRO B 1 44 ? -3.107 -31.188 -2.396 1 49.44 44 PRO B CA 1
ATOM 4873 C C . PRO B 1 44 ? -3.99 -29.953 -2.324 1 49.44 44 PRO B C 1
ATOM 4875 O O . PRO B 1 44 ? -4.379 -29.531 -1.231 1 49.44 44 PRO B O 1
ATOM 4878 N N . LEU B 1 45 ? -3.92 -29.125 -3.283 1 49.09 45 LEU B N 1
ATOM 4879 C CA . LEU B 1 45 ? -4.832 -27.984 -3.338 1 49.09 45 LEU B CA 1
ATOM 4880 C C . LEU B 1 45 ? -6.266 -28.422 -3.053 1 49.09 45 LEU B C 1
ATOM 4882 O O . LEU B 1 45 ? -6.785 -29.328 -3.719 1 49.09 45 LEU B O 1
ATOM 4886 N N . SER B 1 46 ? -6.672 -28.625 -1.897 1 45.88 46 SER B N 1
ATOM 4887 C CA . SER B 1 46 ? -8.055 -28.969 -1.578 1 45.88 46 SER B CA 1
ATOM 4888 C C . SER B 1 46 ? -9.031 -28.25 -2.498 1 45.88 46 SER B C 1
ATOM 4890 O O . SER B 1 46 ? -8.898 -27.047 -2.73 1 45.88 46 SER B O 1
ATOM 4892 N N . SER B 1 47 ? -9.57 -28.953 -3.449 1 46.16 47 SER B N 1
ATOM 4893 C CA . SER B 1 47 ? -10.734 -28.453 -4.188 1 46.16 47 SER B CA 1
ATOM 4894 C C . SER B 1 47 ? -11.727 -27.766 -3.256 1 46.16 47 SER B C 1
ATOM 4896 O O . SER B 1 47 ? -12.273 -28.406 -2.352 1 46.16 47 SER B O 1
ATOM 4898 N N . GLN B 1 48 ? -11.539 -26.641 -2.758 1 46.84 48 GLN B N 1
ATOM 4899 C CA . GLN B 1 48 ? -12.523 -25.922 -1.945 1 46.84 48 GLN B CA 1
ATOM 4900 C C . GLN B 1 48 ? -13.938 -26.156 -2.461 1 46.84 48 GLN B C 1
ATOM 4902 O O . GLN B 1 48 ? -14.188 -26.094 -3.666 1 46.84 48 GLN B O 1
ATOM 4907 N N . GLY B 1 49 ? -14.688 -26.875 -1.844 1 49.94 49 GLY B N 1
ATOM 4908 C CA . GLY B 1 49 ? -16.125 -27.031 -2 1 49.94 49 GLY B CA 1
ATOM 4909 C C . GLY B 1 49 ? -16.797 -25.828 -2.602 1 49.94 49 GLY B C 1
ATOM 4910 O O . GLY B 1 49 ? -16.203 -24.75 -2.678 1 49.94 49 GLY B O 1
ATOM 4911 N N . ASN B 1 50 ? -18 -25.984 -3.34 1 61.75 50 ASN B N 1
ATOM 4912 C CA . ASN B 1 50 ? -18.938 -25.156 -4.113 1 61.75 50 ASN B CA 1
ATOM 4913 C C . ASN B 1 50 ? -19.375 -23.922 -3.324 1 61.75 50 ASN B C 1
ATOM 4915 O O . ASN B 1 50 ? -20.516 -23.859 -2.859 1 61.75 50 ASN B O 1
ATOM 4919 N N . GLU B 1 51 ? -18.5 -23.297 -2.584 1 78.38 51 GLU B N 1
ATOM 4920 C CA . GLU B 1 51 ? -18.922 -22.062 -1.934 1 78.38 51 GLU B CA 1
ATOM 4921 C C . GLU B 1 51 ? -19.234 -20.969 -2.961 1 78.38 51 GLU B C 1
ATOM 4923 O O . GLU B 1 51 ? -18.5 -20.812 -3.934 1 78.38 51 GLU B O 1
ATOM 4928 N N . GLU B 1 52 ? -20.438 -20.453 -2.807 1 89.62 52 GLU B N 1
ATOM 4929 C CA . GLU B 1 52 ? -20.859 -19.359 -3.693 1 89.62 52 GLU B CA 1
ATOM 4930 C C . GLU B 1 52 ? -20.031 -18.109 -3.438 1 89.62 52 GLU B C 1
ATOM 4932 O O . GLU B 1 52 ? -19.984 -17.609 -2.311 1 89.62 52 GLU B O 1
ATOM 4937 N N . MET B 1 53 ? -19.266 -17.734 -4.363 1 92.31 53 MET B N 1
ATOM 4938 C CA . MET B 1 53 ? -18.453 -16.516 -4.277 1 92.31 53 MET B CA 1
ATOM 4939 C C . MET B 1 53 ? -19.141 -15.352 -4.957 1 92.31 53 MET B C 1
ATOM 4941 O O . MET B 1 53 ? -19.766 -15.516 -6.004 1 92.31 53 MET B O 1
ATOM 4945 N N . ILE B 1 54 ? -19.078 -14.141 -4.312 1 93.56 54 ILE B N 1
ATOM 4946 C CA . ILE B 1 54 ? -19.719 -12.953 -4.875 1 93.56 54 ILE B CA 1
ATOM 4947 C C . ILE B 1 54 ? -18.703 -11.82 -4.988 1 93.56 54 ILE B C 1
ATOM 4949 O O . ILE B 1 54 ? -17.516 -12.008 -4.664 1 93.56 54 ILE B O 1
ATOM 4953 N N . GLY B 1 55 ? -19.109 -10.625 -5.496 1 90.25 55 GLY B N 1
ATOM 4954 C CA . GLY B 1 55 ? -18.219 -9.5 -5.742 1 90.25 55 GLY B CA 1
ATOM 4955 C C . GLY B 1 55 ? -17.719 -9.438 -7.176 1 90.25 55 GLY B C 1
ATOM 4956 O O . GLY B 1 55 ? -17.859 -10.398 -7.926 1 90.25 55 GLY B O 1
ATOM 4957 N N . THR B 1 56 ? -17.172 -8.359 -7.504 1 87.44 56 THR B N 1
ATOM 4958 C CA . THR B 1 56 ? -16.672 -8.172 -8.859 1 87.44 56 THR B CA 1
ATOM 4959 C C . THR B 1 56 ? -15.492 -9.094 -9.141 1 87.44 56 THR B C 1
ATOM 4961 O O . THR B 1 56 ? -15.359 -9.633 -10.242 1 87.44 56 THR B O 1
ATOM 4964 N N . SER B 1 57 ? -14.688 -9.344 -8.078 1 87.38 57 SER B N 1
ATOM 4965 C CA . SER B 1 57 ? -13.508 -10.195 -8.242 1 87.38 57 SER B CA 1
ATOM 4966 C C . SER B 1 57 ? -13.789 -11.617 -7.766 1 87.38 57 SER B C 1
ATOM 4968 O O . SER B 1 57 ? -12.938 -12.492 -7.891 1 87.38 57 SER B O 1
ATOM 4970 N N . GLY B 1 58 ? -14.914 -11.867 -7.184 1 89 58 GLY B N 1
ATOM 4971 C CA . GLY B 1 58 ? -15.312 -13.195 -6.758 1 89 58 GLY B CA 1
ATOM 4972 C C . GLY B 1 58 ? -14.516 -13.703 -5.57 1 89 58 GLY B C 1
ATOM 4973 O O . GLY B 1 58 ? -14.195 -14.891 -5.492 1 89 58 GLY B O 1
ATOM 4974 N N . VAL B 1 59 ? -14.164 -12.852 -4.648 1 90.75 59 VAL B N 1
ATOM 4975 C CA . VAL B 1 59 ? -13.289 -13.266 -3.557 1 90.75 59 VAL B CA 1
ATOM 4976 C C . VAL B 1 59 ? -14.062 -13.25 -2.24 1 90.75 59 VAL B C 1
ATOM 4978 O O . VAL B 1 59 ? -13.516 -13.594 -1.189 1 90.75 59 VAL B O 1
ATOM 4981 N N . ILE B 1 60 ? -15.305 -12.867 -2.309 1 95.06 60 ILE B N 1
ATOM 4982 C CA . ILE B 1 60 ? -16.109 -12.758 -1.1 1 95.06 60 ILE B CA 1
ATOM 4983 C C . ILE B 1 60 ? -16.969 -14.008 -0.941 1 95.06 60 ILE B C 1
ATOM 4985 O O . ILE B 1 60 ? -17.75 -14.352 -1.834 1 95.06 60 ILE B O 1
ATOM 4989 N N . LYS B 1 61 ? -16.875 -14.656 0.144 1 94.25 61 LYS B N 1
ATOM 4990 C CA . LYS B 1 61 ? -17.781 -15.75 0.473 1 94.25 61 LYS B CA 1
ATOM 4991 C C . LYS B 1 61 ? -19.172 -15.219 0.849 1 94.25 61 LYS B C 1
ATOM 4993 O O . LYS B 1 61 ? -19.312 -14.492 1.837 1 94.25 61 LYS B O 1
ATOM 4998 N N . LYS B 1 62 ? -20.156 -15.609 0.113 1 95.88 62 LYS B N 1
ATOM 4999 C CA . LYS B 1 62 ? -21.484 -15.062 0.297 1 95.88 62 LYS B CA 1
ATOM 5000 C C . LYS B 1 62 ? -22 -15.312 1.715 1 95.88 62 LYS B C 1
ATOM 5002 O O . LYS B 1 62 ? -22.547 -14.414 2.35 1 95.88 62 LYS B O 1
ATOM 5007 N N . VAL B 1 63 ? -21.781 -16.516 2.227 1 95 63 VAL B N 1
ATOM 5008 C CA . VAL B 1 63 ? -22.297 -16.906 3.539 1 95 63 VAL B CA 1
ATOM 5009 C C . VAL B 1 63 ? -21.672 -16.031 4.617 1 95 63 VAL B C 1
ATOM 5011 O O . VAL B 1 63 ? -22.359 -15.5 5.488 1 95 63 VAL B O 1
ATOM 5014 N N . GLU B 1 64 ? -20.375 -15.844 4.559 1 95.75 64 GLU B N 1
ATOM 5015 C CA . GLU B 1 64 ? -19.688 -15 5.535 1 95.75 64 GLU B CA 1
ATOM 5016 C C . GLU B 1 64 ? -20.125 -13.547 5.418 1 95.75 64 GLU B C 1
ATOM 5018 O O . GLU B 1 64 ? -20.266 -12.852 6.426 1 95.75 64 GLU B O 1
ATOM 5023 N N . PHE B 1 65 ? -20.359 -13.141 4.141 1 97.31 65 PHE B N 1
ATOM 5024 C CA . PHE B 1 65 ? -20.781 -11.766 3.898 1 97.31 65 PHE B CA 1
ATOM 5025 C C . PHE B 1 65 ? -22.125 -11.492 4.547 1 97.31 65 PHE B C 1
ATOM 5027 O O . PHE B 1 65 ? -22.297 -10.484 5.23 1 97.31 65 PHE B O 1
ATOM 5034 N N . VAL B 1 66 ? -23.062 -12.359 4.395 1 97.44 66 VAL B N 1
ATOM 5035 C CA . VAL B 1 66 ? -24.391 -12.203 4.961 1 97.44 66 VAL B CA 1
ATOM 5036 C C . VAL B 1 66 ? -24.312 -12.227 6.484 1 97.44 66 VAL B C 1
ATOM 5038 O O . VAL B 1 66 ? -25 -11.461 7.16 1 97.44 66 VAL B O 1
ATOM 5041 N N . ARG B 1 67 ? -23.469 -13.07 7.008 1 96.31 67 ARG B N 1
ATOM 5042 C CA . ARG B 1 67 ? -23.312 -13.148 8.453 1 96.31 67 ARG B CA 1
ATOM 5043 C C . ARG B 1 67 ? -22.781 -11.836 9.016 1 96.31 67 ARG B C 1
ATOM 5045 O O . ARG B 1 67 ? -23.281 -11.336 10.031 1 96.31 67 ARG B O 1
ATOM 5052 N N . ILE B 1 68 ? -21.797 -11.289 8.383 1 96.81 68 ILE B N 1
ATOM 5053 C CA . ILE B 1 68 ? -21.234 -10.055 8.898 1 96.81 68 ILE B CA 1
ATOM 5054 C C . ILE B 1 68 ? -22.219 -8.906 8.688 1 96.81 68 ILE B C 1
ATOM 5056 O O . ILE B 1 68 ? -22.25 -7.953 9.477 1 96.81 68 ILE B O 1
ATOM 5060 N N . LEU B 1 69 ? -23.047 -8.922 7.625 1 97.81 69 LEU B N 1
ATOM 5061 C CA . LEU B 1 69 ? -24.141 -7.961 7.445 1 97.81 69 LEU B CA 1
ATOM 5062 C C . LEU B 1 69 ? -25.125 -8.023 8.609 1 97.81 69 LEU B C 1
ATOM 5064 O O . LEU B 1 69 ? -25.484 -6.988 9.172 1 97.81 69 LEU B O 1
ATOM 5068 N N . THR B 1 70 ? -25.5 -9.25 8.914 1 97.56 70 THR B N 1
ATOM 5069 C CA . THR B 1 70 ? -26.438 -9.469 10.016 1 97.56 70 THR B CA 1
ATOM 5070 C C . THR B 1 70 ? -25.859 -8.93 11.328 1 97.56 70 THR B C 1
ATOM 5072 O O . THR B 1 70 ? -26.547 -8.219 12.062 1 97.56 70 THR B O 1
ATOM 5075 N N . LYS B 1 71 ? -24.609 -9.297 11.555 1 95.5 71 LYS B N 1
ATOM 5076 C CA . LYS B 1 71 ? -23.953 -8.82 12.766 1 95.5 71 LYS B CA 1
ATOM 5077 C C . LYS B 1 71 ? -23.906 -7.293 12.797 1 95.5 71 LYS B C 1
ATOM 5079 O O . LYS B 1 71 ? -24.109 -6.684 13.852 1 95.5 71 LYS B O 1
ATOM 5084 N N . ALA B 1 72 ? -23.641 -6.66 11.68 1 97 72 ALA B N 1
ATOM 5085 C CA . ALA B 1 72 ? -23.609 -5.203 11.594 1 97 72 ALA B CA 1
ATOM 5086 C C . ALA B 1 72 ? -24.969 -4.598 11.938 1 97 72 ALA B C 1
ATOM 5088 O O . ALA B 1 72 ? -25.031 -3.588 12.648 1 97 72 ALA B O 1
ATOM 5089 N N . LEU B 1 73 ? -26.078 -5.188 11.445 1 97.44 73 LEU B N 1
ATOM 5090 C CA . LEU B 1 73 ? -27.422 -4.707 11.742 1 97.44 73 LEU B CA 1
ATOM 5091 C C . LEU B 1 73 ? -27.703 -4.754 13.242 1 97.44 73 LEU B C 1
ATOM 5093 O O . LEU B 1 73 ? -28.172 -3.773 13.812 1 97.44 73 LEU B O 1
ATOM 5097 N N . TYR B 1 74 ? -27.297 -5.863 13.836 1 93.75 74 TYR B N 1
ATOM 5098 C CA . TYR B 1 74 ? -27.5 -5.984 15.273 1 93.75 74 TYR B CA 1
ATOM 5099 C C . TYR B 1 74 ? -26.656 -4.969 16.031 1 93.75 74 TYR B C 1
ATOM 5101 O O . TYR B 1 74 ? -27.125 -4.344 16.984 1 93.75 74 TYR B O 1
ATOM 5109 N N . SER B 1 75 ? -25.422 -4.781 15.648 1 92 75 SER B N 1
ATOM 5110 C CA . SER B 1 75 ? -24.5 -3.859 16.312 1 92 75 SER B CA 1
ATOM 5111 C C . SER B 1 75 ? -25 -2.42 16.203 1 92 75 SER B C 1
ATOM 5113 O O . SER B 1 75 ? -24.766 -1.611 17.109 1 92 75 SER B O 1
ATOM 5115 N N . LEU B 1 76 ? -25.688 -2.104 15.094 1 94.94 76 LEU B N 1
ATOM 5116 C CA . LEU B 1 76 ? -26.188 -0.754 14.867 1 94.94 76 LEU B CA 1
ATOM 5117 C C . LEU B 1 76 ? -27.516 -0.546 15.578 1 94.94 76 LEU B C 1
ATOM 5119 O O . LEU B 1 76 ? -28.062 0.566 15.602 1 94.94 76 LEU B O 1
ATOM 5123 N N . GLY B 1 77 ? -28.078 -1.606 16.172 1 93.75 77 GLY B N 1
ATOM 5124 C CA . GLY B 1 77 ? -29.312 -1.51 16.938 1 93.75 77 GLY B CA 1
ATOM 5125 C C . GLY B 1 77 ? -30.547 -1.818 16.109 1 93.75 77 GLY B C 1
ATOM 5126 O O . GLY B 1 77 ? -31.672 -1.538 16.531 1 93.75 77 GLY B O 1
ATOM 5127 N N . TYR B 1 78 ? -30.359 -2.295 14.938 1 97 78 TYR B N 1
ATOM 5128 C CA . TYR B 1 78 ? -31.5 -2.658 14.086 1 97 78 TYR B CA 1
ATOM 5129 C C . TYR B 1 78 ? -31.859 -4.125 14.273 1 97 78 TYR B C 1
ATOM 5131 O O . TYR B 1 78 ? -31.672 -4.938 13.367 1 97 78 TYR B O 1
ATOM 5139 N N . GLU B 1 79 ? -32.5 -4.484 15.305 1 95.94 79 GLU B N 1
ATOM 5140 C CA . GLU B 1 79 ? -32.781 -5.852 15.734 1 95.94 79 GLU B CA 1
ATOM 5141 C C . GLU B 1 79 ? -33.781 -6.535 14.805 1 95.94 79 GLU B C 1
ATOM 5143 O O . GLU B 1 79 ? -33.625 -7.711 14.469 1 95.94 79 GLU B O 1
ATOM 5148 N N . LYS B 1 80 ? -34.781 -5.781 14.414 1 97.19 80 LYS B N 1
ATOM 5149 C CA . LYS B 1 80 ? -35.812 -6.359 13.531 1 97.19 80 LYS B CA 1
ATOM 5150 C C . LYS B 1 80 ? -35.219 -6.699 12.164 1 97.19 80 LYS B C 1
ATOM 5152 O O . LYS B 1 80 ? -35.469 -7.777 11.625 1 97.19 80 LYS B O 1
ATOM 5157 N N . SER B 1 81 ? -34.469 -5.762 11.656 1 97.5 81 SER B N 1
ATOM 5158 C CA . SER B 1 81 ? -33.812 -5.973 10.359 1 97.5 81 SER B CA 1
ATOM 5159 C C . SER B 1 81 ? -32.875 -7.184 10.391 1 97.5 81 SER B C 1
ATOM 5161 O O . SER B 1 81 ? -32.875 -7.977 9.445 1 97.5 81 SER B O 1
ATOM 5163 N N . GLY B 1 82 ? -32.125 -7.355 11.461 1 97.56 82 GLY B N 1
ATOM 5164 C CA . GLY B 1 82 ? -31.25 -8.508 11.609 1 97.56 82 GLY B CA 1
ATOM 5165 C C . GLY B 1 82 ? -31.984 -9.828 11.641 1 97.56 82 GLY B C 1
ATOM 5166 O O . GLY B 1 82 ? -31.594 -10.781 10.977 1 97.56 82 GLY B O 1
ATOM 5167 N N . ALA B 1 83 ? -33.062 -9.82 12.344 1 96.44 83 ALA B N 1
ATOM 5168 C CA . ALA B 1 83 ? -33.844 -11.039 12.484 1 96.44 83 ALA B CA 1
ATOM 5169 C C . ALA B 1 83 ? -34.469 -11.453 11.141 1 96.44 83 ALA B C 1
ATOM 5171 O O . ALA B 1 83 ? -34.438 -12.633 10.789 1 96.44 83 ALA B O 1
ATOM 5172 N N . ILE B 1 84 ? -34.969 -10.484 10.414 1 97.81 84 ILE B N 1
ATOM 5173 C CA . ILE B 1 84 ? -35.594 -10.773 9.125 1 97.81 84 ILE B CA 1
ATOM 5174 C C . ILE B 1 84 ? -34.562 -11.266 8.133 1 97.81 84 ILE B C 1
ATOM 5176 O O . ILE B 1 84 ? -34.812 -12.148 7.32 1 97.81 84 ILE B O 1
ATOM 5180 N N . LEU B 1 85 ? -33.406 -10.664 8.141 1 97.81 85 LEU B N 1
ATOM 5181 C CA . LEU B 1 85 ? -32.344 -11.109 7.242 1 97.81 85 LEU B CA 1
ATOM 5182 C C . LEU B 1 85 ? -31.953 -12.562 7.512 1 97.81 85 LEU B C 1
ATOM 5184 O O . LEU B 1 85 ? -31.75 -13.336 6.574 1 97.81 85 LEU B O 1
ATOM 5188 N N . GLU B 1 86 ? -31.844 -12.977 8.781 1 97 86 GLU B N 1
ATOM 5189 C CA . GLU B 1 86 ? -31.562 -14.367 9.125 1 97 86 GLU B CA 1
ATOM 5190 C C . GLU B 1 86 ? -32.625 -15.305 8.555 1 97 86 GLU B C 1
ATOM 5192 O O . GLU B 1 86 ? -32.312 -16.359 8 1 97 86 GLU B O 1
ATOM 5197 N N . GLU B 1 87 ? -33.781 -14.875 8.656 1 96.69 87 GLU B N 1
ATOM 5198 C CA . GLU B 1 87 ? -34.906 -15.68 8.172 1 96.69 87 GLU B CA 1
ATOM 5199 C C . GLU B 1 87 ? -34.906 -15.75 6.648 1 96.69 87 GLU B C 1
ATOM 5201 O O . GLU B 1 87 ? -34.969 -16.844 6.074 1 96.69 87 GLU B O 1
ATOM 5206 N N . GLU B 1 88 ? -34.812 -14.602 6.055 1 97.5 88 GLU B N 1
ATOM 5207 C CA . GLU B 1 88 ? -34.938 -14.5 4.605 1 97.5 88 GLU B CA 1
ATOM 5208 C C . GLU B 1 88 ? -33.75 -15.18 3.914 1 97.5 88 GLU B C 1
ATOM 5210 O O . GLU B 1 88 ? -33.906 -15.805 2.867 1 97.5 88 GLU B O 1
ATOM 5215 N N . SER B 1 89 ? -32.562 -15.086 4.398 1 96.12 89 SER B N 1
ATOM 5216 C CA . SER B 1 89 ? -31.359 -15.641 3.787 1 96.12 89 SER B CA 1
ATOM 5217 C C . SER B 1 89 ? -31.188 -17.109 4.141 1 96.12 89 SER B C 1
ATOM 5219 O O . SER B 1 89 ? -30.516 -17.859 3.43 1 96.12 89 SER B O 1
ATOM 5221 N N . GLY B 1 90 ? -31.703 -17.531 5.238 1 95.44 90 GLY B N 1
ATOM 5222 C CA . GLY B 1 90 ? -31.484 -18.875 5.746 1 95.44 90 GLY B CA 1
ATOM 5223 C C . GLY B 1 90 ? -30.141 -19.047 6.426 1 95.44 90 GLY B C 1
ATOM 5224 O O . GLY B 1 90 ? -29.766 -20.156 6.816 1 95.44 90 GLY B O 1
ATOM 5225 N N . ILE B 1 91 ? -29.375 -17.984 6.527 1 95.19 91 ILE B N 1
ATOM 5226 C CA . ILE B 1 91 ? -28.062 -17.984 7.16 1 95.19 91 ILE B CA 1
ATOM 5227 C C . ILE B 1 91 ? -28.156 -17.359 8.547 1 95.19 91 ILE B C 1
ATOM 5229 O O . ILE B 1 91 ? -28.375 -16.141 8.664 1 95.19 91 ILE B O 1
ATOM 5233 N N . HIS B 1 92 ? -27.953 -18.125 9.555 1 93.94 92 HIS B N 1
ATOM 5234 C CA . HIS B 1 92 ? -28.031 -17.609 10.914 1 93.94 92 HIS B CA 1
ATOM 5235 C C . HIS B 1 92 ? -26.688 -17.094 11.391 1 93.94 92 HIS B C 1
ATOM 5237 O O . HIS B 1 92 ? -25.641 -17.641 11.031 1 93.94 92 HIS B O 1
ATOM 5243 N N . LEU B 1 93 ? -26.781 -16.031 12.141 1 93.81 93 LEU B N 1
ATOM 5244 C CA . LEU B 1 93 ? -25.562 -15.438 12.68 1 93.81 93 LEU B CA 1
ATOM 5245 C C . LEU B 1 93 ? -24.797 -16.453 13.523 1 93.81 93 LEU B C 1
ATOM 5247 O O . LEU B 1 93 ? -23.578 -16.594 13.391 1 93.81 93 LEU B O 1
ATOM 5251 N N . HIS B 1 94 ? -25.531 -17.094 14.414 1 90.31 94 HIS B N 1
ATOM 5252 C CA . HIS B 1 94 ? -24.953 -18.109 15.297 1 90.31 94 HIS B CA 1
ATOM 5253 C C . HIS B 1 94 ? -25.688 -19.438 15.172 1 90.31 94 HIS B C 1
ATOM 5255 O O . HIS B 1 94 ? -26.875 -19.453 14.82 1 90.31 94 HIS B O 1
ATOM 5261 N N . SER B 1 95 ? -24.938 -20.469 15.414 1 89 95 SER B N 1
ATOM 5262 C CA . SER B 1 95 ? -25.594 -21.766 15.555 1 89 95 SER B CA 1
ATOM 5263 C C . SER B 1 95 ? -26.484 -21.812 16.797 1 89 95 SER B C 1
ATOM 5265 O O . SER B 1 95 ? -26.328 -20.984 17.703 1 89 95 SER B O 1
ATOM 5267 N N . PRO B 1 96 ? -27.438 -22.688 16.828 1 89.94 96 PRO B N 1
ATOM 5268 C CA . PRO B 1 96 ? -28.312 -22.781 17.984 1 89.94 96 PRO B CA 1
ATOM 5269 C C . PRO B 1 96 ? -27.547 -23.016 19.297 1 89.94 96 PRO B C 1
ATOM 5271 O O . PRO B 1 96 ? -27.906 -22.438 20.328 1 89.94 96 PRO B O 1
ATOM 5274 N N . VAL B 1 97 ? -26.547 -23.797 19.141 1 92.62 97 VAL B N 1
ATOM 5275 C CA . VAL B 1 97 ? -25.734 -24.094 20.328 1 92.62 97 VAL B CA 1
ATOM 5276 C C . VAL B 1 97 ? -25.062 -22.812 20.812 1 92.62 97 VAL B C 1
ATOM 5278 O O . VAL B 1 97 ? -25 -22.547 22.031 1 92.62 97 VAL B O 1
ATOM 5281 N N . VAL B 1 98 ? -24.594 -22.031 19.969 1 92.56 98 VAL B N 1
ATOM 5282 C CA . VAL B 1 98 ? -23.922 -20.797 20.328 1 92.56 98 VAL B CA 1
ATOM 5283 C C . VAL B 1 98 ? -24.938 -19.781 20.875 1 92.56 98 VAL B C 1
ATOM 5285 O O . VAL B 1 98 ? -24.641 -19.062 21.828 1 92.56 98 VAL B O 1
ATOM 5288 N N . ASN B 1 99 ? -26.109 -19.75 20.312 1 90.75 99 ASN B N 1
ATOM 5289 C CA . ASN B 1 99 ? -27.156 -18.875 20.828 1 90.75 99 ASN B CA 1
ATOM 5290 C C . ASN B 1 99 ? -27.531 -19.234 22.266 1 90.75 99 ASN B C 1
ATOM 5292 O O . ASN B 1 99 ? -27.719 -18.359 23.094 1 90.75 99 ASN B O 1
ATOM 5296 N N . LEU B 1 100 ? -27.594 -20.484 22.453 1 92.94 100 LEU B N 1
ATOM 5297 C CA . LEU B 1 100 ? -27.891 -20.953 23.812 1 92.94 100 LEU B CA 1
ATOM 5298 C C . LEU B 1 100 ? -26.781 -20.547 24.781 1 92.94 100 LEU B C 1
ATOM 5300 O O . LEU B 1 100 ? -27.062 -20.078 25.875 1 92.94 100 LEU B O 1
ATOM 5304 N N . PHE B 1 101 ? -25.641 -20.734 24.391 1 94.81 101 PHE B N 1
ATOM 5305 C CA . PHE B 1 101 ? -24.469 -20.375 25.188 1 94.81 101 PHE B CA 1
ATOM 5306 C C . PHE B 1 101 ? -24.5 -18.906 25.562 1 94.81 101 PHE B C 1
ATOM 5308 O O . PHE B 1 101 ? -24.312 -18.562 26.734 1 94.81 101 PHE B O 1
ATOM 5315 N N . ARG B 1 102 ? -24.766 -18.078 24.578 1 91.69 102 ARG B N 1
ATOM 5316 C CA . ARG B 1 102 ? -24.797 -16.641 24.797 1 91.69 102 ARG B CA 1
ATOM 5317 C C . ARG B 1 102 ? -25.906 -16.266 25.781 1 91.69 102 ARG B C 1
ATOM 5319 O O . ARG B 1 102 ? -25.688 -15.469 26.688 1 91.69 102 ARG B O 1
ATOM 5326 N N . LYS B 1 103 ? -27.062 -16.844 25.609 1 91.56 103 LYS B N 1
ATOM 5327 C CA . LYS B 1 103 ? -28.188 -16.594 26.5 1 91.56 103 LYS B CA 1
ATOM 5328 C C . LYS B 1 103 ? -27.859 -17.031 27.938 1 91.56 103 LYS B C 1
ATOM 5330 O O . LYS B 1 103 ? -28.203 -16.328 28.891 1 91.56 103 LYS B O 1
ATOM 5335 N N . GLN B 1 104 ? -27.203 -18.094 28.016 1 94.75 104 GLN B N 1
ATOM 5336 C CA . GLN B 1 104 ? -26.828 -18.609 29.328 1 94.75 104 GLN B CA 1
ATOM 5337 C C . GLN B 1 104 ? -25.844 -17.688 30.031 1 94.75 104 GLN B C 1
ATOM 5339 O O . GLN B 1 104 ? -25.969 -17.438 31.234 1 94.75 104 GLN B O 1
ATOM 5344 N N . VAL B 1 105 ? -24.953 -17.172 29.297 1 93.94 105 VAL B N 1
ATOM 5345 C CA . VAL B 1 105 ? -23.969 -16.25 29.859 1 93.94 105 VAL B CA 1
ATOM 5346 C C . VAL B 1 105 ? -24.656 -14.953 30.297 1 93.94 105 VAL B C 1
ATOM 5348 O O . VAL B 1 105 ? -24.422 -14.453 31.391 1 93.94 105 VAL B O 1
ATOM 5351 N N . LEU B 1 106 ? -25.547 -14.523 29.484 1 91.44 106 LEU B N 1
ATOM 5352 C CA . LEU B 1 106 ? -26.234 -13.281 29.797 1 91.44 106 LEU B CA 1
ATOM 5353 C C . LEU B 1 106 ? -27.172 -13.445 30.984 1 91.44 106 LEU B C 1
ATOM 5355 O O . LEU B 1 106 ? -27.406 -12.5 31.734 1 91.44 106 LEU B O 1
ATOM 5359 N N . ASN B 1 107 ? -27.672 -14.695 31.141 1 92.81 107 ASN B N 1
ATOM 5360 C CA . ASN B 1 107 ? -28.594 -14.984 32.219 1 92.81 107 ASN B CA 1
ATOM 5361 C C . ASN B 1 107 ? -27.859 -15.391 33.5 1 92.81 107 ASN B C 1
ATOM 5363 O O . ASN B 1 107 ? -28.484 -15.555 34.562 1 92.81 107 ASN B O 1
ATOM 5367 N N . GLY B 1 108 ? -26.625 -15.625 33.375 1 93.19 108 GLY B N 1
ATOM 5368 C CA . GLY B 1 108 ? -25.828 -15.992 34.531 1 93.19 108 GLY B CA 1
ATOM 5369 C C . GLY B 1 108 ? -25.891 -17.469 34.875 1 93.19 108 GLY B C 1
ATOM 5370 O O . GLY B 1 108 ? -25.688 -17.859 36.031 1 93.19 108 GLY B O 1
ATOM 5371 N N . ASN B 1 109 ? -26.359 -18.25 33.938 1 94.94 109 ASN B N 1
ATOM 5372 C CA . ASN B 1 109 ? -26.328 -19.703 34.062 1 94.94 109 ASN B CA 1
ATOM 5373 C C . ASN B 1 109 ? -24.938 -20.266 33.812 1 94.94 109 ASN B C 1
ATOM 5375 O O . ASN B 1 109 ? -24.719 -20.906 32.781 1 94.94 109 ASN B O 1
ATOM 5379 N N . TRP B 1 110 ? -24.094 -20.203 34.812 1 95.69 110 TRP B N 1
ATOM 5380 C CA . TRP B 1 110 ? -22.672 -20.406 34.594 1 95.69 110 TRP B CA 1
ATOM 5381 C C . TRP B 1 110 ? -22.359 -21.891 34.375 1 95.69 110 TRP B C 1
ATOM 5383 O O . TRP B 1 110 ? -21.656 -22.25 33.438 1 95.69 110 TRP B O 1
ATOM 5393 N N . ASP B 1 111 ? -22.875 -22.797 35.188 1 94.88 111 ASP B N 1
ATOM 5394 C CA . ASP B 1 111 ? -22.609 -24.234 35.062 1 94.88 111 ASP B CA 1
ATOM 5395 C C . ASP B 1 111 ? -23.094 -24.75 33.719 1 94.88 111 ASP B C 1
ATOM 5397 O O . ASP B 1 111 ? -22.391 -25.516 33.031 1 94.88 111 ASP B O 1
ATOM 5401 N N . GLU B 1 112 ? -24.203 -24.328 33.375 1 95.75 112 GLU B N 1
ATOM 5402 C CA . GLU B 1 112 ? -24.766 -24.734 32.062 1 95.75 112 GLU B CA 1
ATOM 5403 C C . GLU B 1 112 ? -23.953 -24.188 30.922 1 95.75 112 GLU B C 1
ATOM 5405 O O . GLU B 1 112 ? -23.781 -24.844 29.891 1 95.75 112 GLU B O 1
ATOM 5410 N N . SER B 1 113 ? -23.5 -22.922 31.062 1 96.19 113 SER B N 1
ATOM 5411 C CA . SER B 1 113 ? -22.719 -22.297 30 1 96.19 113 SER B CA 1
ATOM 5412 C C . SER B 1 113 ? -21.422 -23.062 29.734 1 96.19 113 SER B C 1
ATOM 5414 O O . SER B 1 113 ? -21.016 -23.219 28.594 1 96.19 113 SER B O 1
ATOM 5416 N N . VAL B 1 114 ? -20.828 -23.562 30.766 1 95.25 114 VAL B N 1
ATOM 5417 C CA . VAL B 1 114 ? -19.578 -24.312 30.609 1 95.25 114 VAL B CA 1
ATOM 5418 C C . VAL B 1 114 ? -19.859 -25.625 29.875 1 95.25 114 VAL B C 1
ATOM 5420 O O . VAL B 1 114 ? -19.094 -26.031 29.016 1 95.25 114 VAL B O 1
ATOM 5423 N N . VAL B 1 115 ? -20.938 -26.234 30.219 1 94.56 115 VAL B N 1
ATOM 5424 C CA . VAL B 1 115 ? -21.328 -27.484 29.578 1 94.56 115 VAL B CA 1
ATOM 5425 C C . VAL B 1 115 ? -21.609 -27.219 28.094 1 94.56 115 VAL B C 1
ATOM 5427 O O . VAL B 1 115 ? -21.141 -27.969 27.234 1 94.56 115 VAL B O 1
ATOM 5430 N N . THR B 1 116 ? -22.359 -26.25 27.828 1 95.12 116 THR B N 1
ATOM 5431 C CA . THR B 1 116 ? -22.703 -25.891 26.453 1 95.12 116 THR B CA 1
ATOM 5432 C C . THR B 1 116 ? -21.438 -25.547 25.656 1 95.12 116 THR B C 1
ATOM 5434 O O . THR B 1 116 ? -21.359 -25.875 24.469 1 95.12 116 THR B O 1
ATOM 5437 N N . LEU B 1 117 ? -20.516 -24.844 26.266 1 94.31 117 LEU B N 1
ATOM 5438 C CA . LEU B 1 117 ? -19.25 -24.5 25.625 1 94.31 117 LEU B CA 1
ATOM 5439 C C . LEU B 1 117 ? -18.547 -25.75 25.078 1 94.31 117 LEU B C 1
ATOM 5441 O O . LEU B 1 117 ? -18 -25.734 23.984 1 94.31 117 LEU B O 1
ATOM 5445 N N . HIS B 1 118 ? -18.578 -26.797 25.797 1 91.75 118 HIS B N 1
ATOM 5446 C CA . HIS B 1 118 ? -17.984 -28.062 25.375 1 91.75 118 HIS B CA 1
ATOM 5447 C C . HIS B 1 118 ? -18.703 -28.656 24.188 1 91.75 118 HIS B C 1
ATOM 5449 O O . HIS B 1 118 ? -18.125 -29.406 23.406 1 91.75 118 HIS B O 1
ATOM 5455 N N . GLY B 1 119 ? -19.906 -28.312 24.078 1 91.06 119 GLY B N 1
ATOM 5456 C CA . GLY B 1 119 ? -20.719 -28.812 22.984 1 91.06 119 GLY B CA 1
ATOM 5457 C C . GLY B 1 119 ? -20.484 -28.078 21.672 1 91.06 119 GLY B C 1
ATOM 5458 O O . GLY B 1 119 ? -20.906 -28.531 20.609 1 91.06 119 GLY B O 1
ATOM 5459 N N . ILE B 1 120 ? -19.891 -26.906 21.641 1 89.44 120 ILE B N 1
ATOM 5460 C CA . ILE B 1 120 ? -19.641 -26.109 20.438 1 89.44 120 ILE B CA 1
ATOM 5461 C C . ILE B 1 120 ? -18.594 -26.797 19.578 1 89.44 120 ILE B C 1
ATOM 5463 O O . ILE B 1 120 ? -18.609 -26.656 18.344 1 89.44 120 ILE B O 1
ATOM 5467 N N . GLY B 1 121 ? -17.781 -27.688 20.078 1 83.06 121 GLY B N 1
ATOM 5468 C CA . GLY B 1 121 ? -16.812 -28.453 19.297 1 83.06 121 GLY B CA 1
ATOM 5469 C C . GLY B 1 121 ? -15.586 -27.641 18.922 1 83.06 121 GLY B C 1
ATOM 5470 O O . GLY B 1 121 ? -15.164 -27.641 17.766 1 83.06 121 GLY B O 1
ATOM 5471 N N . LEU B 1 122 ? -15.023 -26.984 19.906 1 85.31 122 LEU B N 1
ATOM 5472 C CA . LEU B 1 122 ? -13.781 -26.25 19.672 1 85.31 122 LEU B CA 1
ATOM 5473 C C . LEU B 1 122 ? -12.609 -27.219 19.5 1 85.31 122 LEU B C 1
ATOM 5475 O O . LEU B 1 122 ? -12.516 -28.219 20.203 1 85.31 122 LEU B O 1
ATOM 5479 N N . GLN B 1 123 ? -11.797 -27.062 18.531 1 80.62 123 GLN B N 1
ATOM 5480 C CA . GLN B 1 123 ? -10.68 -27.953 18.219 1 80.62 123 GLN B CA 1
ATOM 5481 C C . GLN B 1 123 ? -9.516 -27.734 19.172 1 80.62 123 GLN B C 1
ATOM 5483 O O . GLN B 1 123 ? -8.797 -28.688 19.516 1 80.62 123 GLN B O 1
ATOM 5488 N N . ASP B 1 124 ? -9.391 -26.562 19.719 1 85.44 124 ASP B N 1
ATOM 5489 C CA . ASP B 1 124 ? -8.273 -26.203 20.594 1 85.44 124 ASP B CA 1
ATOM 5490 C C . ASP B 1 124 ? -8.68 -26.297 22.062 1 85.44 124 ASP B C 1
ATOM 5492 O O . ASP B 1 124 ? -9.477 -25.5 22.562 1 85.44 124 ASP B O 1
ATOM 5496 N N . ASP B 1 125 ? -8.07 -27.188 22.703 1 88 125 ASP B N 1
ATOM 5497 C CA . ASP B 1 125 ? -8.383 -27.438 24.109 1 88 125 ASP B CA 1
ATOM 5498 C C . ASP B 1 125 ? -7.984 -26.25 24.984 1 88 125 ASP B C 1
ATOM 5500 O O . ASP B 1 125 ? -8.641 -25.969 25.984 1 88 125 ASP B O 1
ATOM 5504 N N . ASN B 1 126 ? -6.941 -25.625 24.594 1 88.69 126 ASN B N 1
ATOM 5505 C CA . ASN B 1 126 ? -6.5 -24.469 25.375 1 88.69 126 ASN B CA 1
ATOM 5506 C C . ASN B 1 126 ? -7.527 -23.344 25.328 1 88.69 126 ASN B C 1
ATOM 5508 O O . ASN B 1 126 ? -7.73 -22.641 26.328 1 88.69 126 ASN B O 1
ATOM 5512 N N . VAL B 1 127 ? -8.109 -23.219 24.203 1 91.25 127 VAL B N 1
ATOM 5513 C CA . VAL B 1 127 ? -9.141 -22.188 24.078 1 91.25 127 VAL B CA 1
ATOM 5514 C C . VAL B 1 127 ? -10.344 -22.547 24.953 1 91.25 127 VAL B C 1
ATOM 5516 O O . VAL B 1 127 ? -10.922 -21.688 25.609 1 91.25 127 VAL B O 1
ATOM 5519 N N . LEU B 1 128 ? -10.711 -23.797 24.953 1 91.75 128 LEU B N 1
ATOM 5520 C CA . LEU B 1 128 ? -11.836 -24.281 25.75 1 91.75 128 LEU B CA 1
ATOM 5521 C C . LEU B 1 128 ? -11.578 -24.031 27.234 1 91.75 128 LEU B C 1
ATOM 5523 O O . LEU B 1 128 ? -12.461 -23.531 27.953 1 91.75 128 LEU B O 1
ATOM 5527 N N . LYS B 1 129 ? -10.398 -24.297 27.672 1 92.94 129 LYS B N 1
ATOM 5528 C CA . LYS B 1 129 ? -10.031 -24.109 29.062 1 92.94 129 LYS B CA 1
ATOM 5529 C C . LYS B 1 129 ? -10.031 -22.625 29.438 1 92.94 129 LYS B C 1
ATOM 5531 O O . LYS B 1 129 ? -10.539 -22.25 30.5 1 92.94 129 LYS B O 1
ATOM 5536 N N . SER B 1 130 ? -9.484 -21.875 28.578 1 94.06 130 SER B N 1
ATOM 5537 C CA . SER B 1 130 ? -9.43 -20.438 28.828 1 94.06 130 SER B CA 1
ATOM 5538 C C . SER B 1 130 ? -10.82 -19.828 28.906 1 94.06 130 SER B C 1
ATOM 5540 O O . SER B 1 130 ? -11.102 -18.984 29.75 1 94.06 130 SER B O 1
ATOM 5542 N N . ALA B 1 131 ? -11.656 -20.219 27.938 1 94.31 131 ALA B N 1
ATOM 5543 C CA . ALA B 1 131 ? -13.031 -19.734 27.953 1 94.31 131 ALA B CA 1
ATOM 5544 C C . ALA B 1 131 ? -13.773 -20.172 29.203 1 94.31 131 ALA B C 1
ATOM 5546 O O . ALA B 1 131 ? -14.484 -19.375 29.828 1 94.31 131 ALA B O 1
ATOM 5547 N N . SER B 1 132 ? -13.578 -21.375 29.641 1 94.81 132 SER B N 1
ATOM 5548 C CA . SER B 1 132 ? -14.188 -21.875 30.875 1 94.81 132 SER B CA 1
ATOM 5549 C C . SER B 1 132 ? -13.711 -21.094 32.094 1 94.81 132 SER B C 1
ATOM 5551 O O . SER B 1 132 ? -14.5 -20.781 32.969 1 94.81 132 SER B O 1
ATOM 5553 N N . PHE B 1 133 ? -12.484 -20.844 32.094 1 95.06 133 PHE B N 1
ATOM 5554 C CA . PHE B 1 133 ? -11.906 -20.078 33.156 1 95.06 133 PHE B CA 1
ATOM 5555 C C . PHE B 1 133 ? -12.586 -18.719 33.312 1 95.06 133 PHE B C 1
ATOM 5557 O O . PHE B 1 133 ? -12.969 -18.312 34.406 1 95.06 133 PHE B O 1
ATOM 5564 N N . LEU B 1 134 ? -12.727 -18.016 32.188 1 94.25 134 LEU B N 1
ATOM 5565 C CA . LEU B 1 134 ? -13.352 -16.703 32.188 1 94.25 134 LEU B CA 1
ATOM 5566 C C . LEU B 1 134 ? -14.773 -16.781 32.719 1 94.25 134 LEU B C 1
ATOM 5568 O O . LEU B 1 134 ? -15.203 -15.914 33.5 1 94.25 134 LEU B O 1
ATOM 5572 N N . ILE B 1 135 ? -15.531 -17.781 32.375 1 95.19 135 ILE B N 1
ATOM 5573 C CA . ILE B 1 135 ? -16.906 -17.969 32.781 1 95.19 135 ILE B CA 1
ATOM 5574 C C . ILE B 1 135 ? -16.953 -18.234 34.281 1 95.19 135 ILE B C 1
ATOM 5576 O O . ILE B 1 135 ? -17.734 -17.609 35.031 1 95.19 135 ILE B O 1
ATOM 5580 N N . LEU B 1 136 ? -16.078 -19.062 34.719 1 94.94 136 LEU B N 1
ATOM 5581 C CA . LEU B 1 136 ? -16.062 -19.453 36.125 1 94.94 136 LEU B CA 1
ATOM 5582 C C . LEU B 1 136 ? -15.547 -18.312 37 1 94.94 136 LEU B C 1
ATOM 5584 O O . LEU B 1 136 ? -15.961 -18.188 38.156 1 94.94 136 LEU B O 1
ATOM 5588 N N . GLU B 1 137 ? -14.633 -17.594 36.406 1 93.19 137 GLU B N 1
ATOM 5589 C CA . GLU B 1 137 ? -14.18 -16.406 37.125 1 93.19 137 GLU B CA 1
ATOM 5590 C C . GLU B 1 137 ? -15.336 -15.438 37.375 1 93.19 137 GLU B C 1
ATOM 5592 O O . GLU B 1 137 ? -15.461 -14.891 38.469 1 93.19 137 GLU B O 1
ATOM 5597 N N . GLN B 1 138 ? -16.141 -15.234 36.375 1 93.25 138 GLN B N 1
ATOM 5598 C CA . GLN B 1 138 ? -17.312 -14.383 36.531 1 93.25 138 GLN B CA 1
ATOM 5599 C C . GLN B 1 138 ? -18.266 -14.969 37.562 1 93.25 138 GLN B C 1
ATOM 5601 O O . GLN B 1 138 ? -18.844 -14.234 38.375 1 93.25 138 GLN B O 1
ATOM 5606 N N . LYS B 1 139 ? -18.547 -16.234 37.5 1 93.94 139 LYS B N 1
ATOM 5607 C CA . LYS B 1 139 ? -19.359 -16.922 38.5 1 93.94 139 LYS B CA 1
ATOM 5608 C C . LYS B 1 139 ? -18.828 -16.656 39.906 1 93.94 139 LYS B C 1
ATOM 5610 O O . LYS B 1 139 ? -19.594 -16.312 40.812 1 93.94 139 LYS B O 1
ATOM 5615 N N . PHE B 1 140 ? -17.547 -16.75 40.125 1 92.94 140 PHE B N 1
ATOM 5616 C CA . PHE B 1 140 ? -16.859 -16.547 41.406 1 92.94 140 PHE B CA 1
ATOM 5617 C C . PHE B 1 140 ? -17.125 -15.141 41.938 1 92.94 140 PHE B C 1
ATOM 5619 O O . PHE B 1 140 ? -17.531 -14.969 43.094 1 92.94 140 PHE B O 1
ATOM 5626 N N . PHE B 1 141 ? -16.922 -14.227 41.031 1 89.06 141 PHE B N 1
ATOM 5627 C CA . PHE B 1 141 ? -17.094 -12.844 41.469 1 89.06 141 PHE B CA 1
ATOM 5628 C C . PHE B 1 141 ? -18.547 -12.562 41.812 1 89.06 141 PHE B C 1
ATOM 5630 O O . PHE B 1 141 ? -18.828 -11.836 42.781 1 89.06 141 PHE B O 1
ATOM 5637 N N . GLU B 1 142 ? -19.469 -13.07 41 1 90.62 142 GLU B N 1
ATOM 5638 C CA . GLU B 1 142 ? -20.875 -12.836 41.281 1 90.62 142 GLU B CA 1
ATOM 5639 C C . GLU B 1 142 ? -21.281 -13.492 42.594 1 90.62 142 GLU B C 1
ATOM 5641 O O . GLU B 1 142 ? -22.094 -12.938 43.344 1 90.62 142 GLU B O 1
ATOM 5646 N N . LEU B 1 143 ? -20.719 -14.609 42.938 1 90.56 143 LEU B N 1
ATOM 5647 C CA . LEU B 1 143 ? -20.969 -15.281 44.219 1 90.56 143 LEU B CA 1
ATOM 5648 C C . LEU B 1 143 ? -20.438 -14.445 45.375 1 90.56 143 LEU B C 1
ATOM 5650 O O . LEU B 1 143 ? -21.094 -14.32 46.406 1 90.56 143 LEU B O 1
ATOM 5654 N N . LEU B 1 144 ? -19.281 -13.945 45.188 1 87.44 144 LEU B N 1
ATOM 5655 C CA . LEU B 1 144 ? -18.703 -13.094 46.219 1 87.44 144 LEU B CA 1
ATOM 5656 C C . LEU B 1 144 ? -19.562 -11.859 46.438 1 87.44 144 LEU B C 1
ATOM 5658 O O . LEU B 1 144 ? -19.734 -11.43 47.594 1 87.44 144 LEU B O 1
ATOM 5662 N N . GLU B 1 145 ? -20.016 -11.328 45.344 1 84.12 145 GLU B N 1
ATOM 5663 C CA . GLU B 1 145 ? -20.875 -10.148 45.438 1 84.12 145 GLU B CA 1
ATOM 5664 C C . GLU B 1 145 ? -22.156 -10.469 46.188 1 84.12 145 GLU B C 1
ATOM 5666 O O . GLU B 1 145 ? -22.703 -9.609 46.875 1 84.12 145 GLU B O 1
ATOM 5671 N N . GLN B 1 146 ? -22.656 -11.672 46.062 1 87.69 146 GLN B N 1
ATOM 5672 C CA . GLN B 1 146 ? -23.859 -12.109 46.75 1 87.69 146 GLN B CA 1
ATOM 5673 C C . GLN B 1 146 ? -23.547 -12.586 48.156 1 87.69 146 GLN B C 1
ATOM 5675 O O . GLN B 1 146 ? -24.422 -13.109 48.844 1 87.69 146 GLN B O 1
ATOM 5680 N N . GLU B 1 147 ? -22.266 -12.531 48.562 1 86.31 147 GLU B N 1
ATOM 5681 C CA . GLU B 1 147 ? -21.781 -12.891 49.875 1 86.31 147 GLU B CA 1
ATOM 5682 C C . GLU B 1 147 ? -21.875 -14.398 50.125 1 86.31 147 GLU B C 1
ATOM 5684 O O . GLU B 1 147 ? -22.094 -14.844 51.25 1 86.31 147 GLU B O 1
ATOM 5689 N N . ARG B 1 148 ? -21.891 -15.094 49.062 1 91.75 148 ARG B N 1
ATOM 5690 C CA . ARG B 1 148 ? -21.828 -16.547 49.156 1 91.75 148 ARG B CA 1
ATOM 5691 C C . ARG B 1 148 ? -20.391 -17.031 49.031 1 91.75 148 ARG B C 1
ATOM 5693 O O . ARG B 1 148 ? -20.016 -17.703 48.062 1 91.75 148 ARG B O 1
ATOM 5700 N N . VAL B 1 149 ? -19.625 -16.859 50 1 89.06 149 VAL B N 1
ATOM 5701 C CA . VAL B 1 149 ? -18.188 -17.031 50.031 1 89.06 149 VAL B CA 1
ATOM 5702 C C . VAL B 1 149 ? -17.844 -18.516 49.875 1 89.06 149 VAL B C 1
ATOM 5704 O O . VAL B 1 149 ? -16.906 -18.891 49.188 1 89.06 149 VAL B O 1
ATOM 5707 N N . MET B 1 150 ? -18.578 -19.328 50.594 1 91.75 150 MET B N 1
ATOM 5708 C CA . MET B 1 150 ? -18.297 -20.75 50.562 1 91.75 150 MET B CA 1
ATOM 5709 C C . MET B 1 150 ? -18.5 -21.328 49.156 1 91.75 150 MET B C 1
ATOM 5711 O O . MET B 1 150 ? -17.703 -22.156 48.719 1 91.75 150 MET B O 1
ATOM 5715 N N . ASP B 1 151 ? -19.562 -20.891 48.562 1 93.94 151 ASP B N 1
ATOM 5716 C CA . ASP B 1 151 ? -19.812 -21.312 47.188 1 93.94 151 ASP B CA 1
ATOM 5717 C C . ASP B 1 151 ? -18.719 -20.828 46.25 1 93.94 151 ASP B C 1
ATOM 5719 O O . ASP B 1 151 ? -18.328 -21.531 45.312 1 93.94 151 ASP B O 1
ATOM 5723 N N . ALA B 1 152 ? -18.234 -19.625 46.438 1 93.12 152 ALA B N 1
ATOM 5724 C CA . ALA B 1 152 ? -17.156 -19.047 45.625 1 93.12 152 ALA B CA 1
ATOM 5725 C C . ALA B 1 152 ? -15.875 -19.875 45.812 1 93.12 152 ALA B C 1
ATOM 5727 O O . ALA B 1 152 ? -15.18 -20.141 44.812 1 93.12 152 ALA B O 1
ATOM 5728 N N . LEU B 1 153 ? -15.648 -20.25 47 1 92.12 153 LEU B N 1
ATOM 5729 C CA . LEU B 1 153 ? -14.469 -21.062 47.281 1 92.12 153 LEU B CA 1
ATOM 5730 C C . LEU B 1 153 ? -14.57 -22.422 46.625 1 92.12 153 LEU B C 1
ATOM 5732 O O . LEU B 1 153 ? -13.57 -22.969 46.156 1 92.12 153 LEU B O 1
ATOM 5736 N N . LYS B 1 154 ? -15.75 -22.938 46.656 1 94.25 154 LYS B N 1
ATOM 5737 C CA . LYS B 1 154 ? -15.977 -24.219 46 1 94.25 154 LYS B CA 1
ATOM 5738 C C . LYS B 1 154 ? -15.711 -24.094 44.5 1 94.25 154 LYS B C 1
ATOM 5740 O O . LYS B 1 154 ? -15.102 -24.984 43.906 1 94.25 154 LYS B O 1
ATOM 5745 N N . THR B 1 155 ? -16.219 -23.047 43.906 1 94.81 155 THR B N 1
ATOM 5746 C CA . THR B 1 155 ? -15.969 -22.781 42.5 1 94.81 155 THR B CA 1
ATOM 5747 C C . THR B 1 155 ? -14.477 -22.672 42.219 1 94.81 155 THR B C 1
ATOM 5749 O O . THR B 1 155 ? -13.977 -23.25 41.25 1 94.81 155 THR B O 1
ATOM 5752 N N . LEU B 1 156 ? -13.742 -21.953 43.031 1 92.69 156 LEU B N 1
ATOM 5753 C CA . LEU B 1 156 ? -12.305 -21.75 42.875 1 92.69 156 LEU B CA 1
ATOM 5754 C C . LEU B 1 156 ? -11.547 -23.078 43 1 92.69 156 LEU B C 1
ATOM 5756 O O . LEU B 1 156 ? -10.734 -23.406 42.125 1 92.69 156 LEU B O 1
ATOM 5760 N N . ARG B 1 157 ? -11.891 -23.906 44 1 92.19 157 ARG B N 1
ATOM 5761 C CA . ARG B 1 157 ? -11.148 -25.109 44.312 1 92.19 157 ARG B CA 1
ATOM 5762 C C . ARG B 1 157 ? -11.531 -26.266 43.375 1 92.19 157 ARG B C 1
ATOM 5764 O O . ARG B 1 157 ? -10.656 -26.984 42.906 1 92.19 157 ARG B O 1
ATOM 5771 N N . ASN B 1 158 ? -12.797 -26.375 43.031 1 94.06 158 ASN B N 1
ATOM 5772 C CA . ASN B 1 158 ? -13.289 -27.578 42.375 1 94.06 158 ASN B CA 1
ATOM 5773 C C . ASN B 1 158 ? -13.461 -27.359 40.875 1 94.06 158 ASN B C 1
ATOM 5775 O O . ASN B 1 158 ? -13.531 -28.312 40.094 1 94.06 158 ASN B O 1
ATOM 5779 N N . GLU B 1 159 ? -13.516 -26.156 40.469 1 94.44 159 GLU B N 1
ATOM 5780 C CA . GLU B 1 159 ? -13.836 -25.922 39.062 1 94.44 159 GLU B CA 1
ATOM 5781 C C . GLU B 1 159 ? -12.703 -25.172 38.375 1 94.44 159 GLU B C 1
ATOM 5783 O O . GLU B 1 159 ? -12.234 -25.578 37.312 1 94.44 159 GLU B O 1
ATOM 5788 N N . ILE B 1 160 ? -12.188 -24.078 38.906 1 94.38 160 ILE B N 1
ATOM 5789 C CA . ILE B 1 160 ? -11.195 -23.219 38.25 1 94.38 160 ILE B CA 1
ATOM 5790 C C . ILE B 1 160 ? -9.812 -23.859 38.375 1 94.38 160 ILE B C 1
ATOM 5792 O O . ILE B 1 160 ? -9.086 -23.953 37.375 1 94.38 160 ILE B O 1
ATOM 5796 N N . THR B 1 161 ? -9.453 -24.375 39.531 1 92.69 161 THR B N 1
ATOM 5797 C CA . THR B 1 161 ? -8.125 -24.922 39.781 1 92.69 161 THR B CA 1
ATOM 5798 C C . THR B 1 161 ? -7.844 -26.109 38.906 1 92.69 161 THR B C 1
ATOM 5800 O O . THR B 1 161 ? -6.75 -26.234 38.344 1 92.69 161 THR B O 1
ATOM 5803 N N . PRO B 1 162 ? -8.766 -26.984 38.688 1 93.19 162 PRO B N 1
ATOM 5804 C CA . PRO B 1 162 ? -8.508 -28.156 37.844 1 93.19 162 PRO B CA 1
ATOM 5805 C C . PRO B 1 162 ? -8.227 -27.812 36.375 1 93.19 162 PRO B C 1
ATOM 5807 O O . PRO B 1 162 ? -7.691 -28.641 35.656 1 93.19 162 PRO B O 1
ATOM 5810 N N . LEU B 1 163 ? -8.672 -26.703 35.938 1 92.88 163 LEU B N 1
ATOM 5811 C CA . LEU B 1 163 ? -8.398 -26.297 34.562 1 92.88 163 LEU B CA 1
ATOM 5812 C C . LEU B 1 163 ? -6.895 -26.141 34.344 1 92.88 163 LEU B C 1
ATOM 5814 O O . LEU B 1 163 ? -6.418 -26.234 33.188 1 92.88 163 LEU B O 1
ATOM 5818 N N . SER B 1 164 ? -6.082 -25.859 35.281 1 89.81 164 SER B N 1
ATOM 5819 C CA . SER B 1 164 ? -4.625 -25.797 35.281 1 89.81 164 SER B CA 1
ATOM 5820 C C . SER B 1 164 ? -4.109 -24.781 34.281 1 89.81 164 SER B C 1
ATOM 5822 O O . SER B 1 164 ? -3.168 -25.047 33.531 1 89.81 164 SER B O 1
ATOM 5824 N N . ILE B 1 165 ? -4.883 -23.672 34.188 1 88.94 165 ILE B N 1
ATOM 5825 C CA . ILE B 1 165 ? -4.434 -22.578 33.312 1 88.94 165 ILE B CA 1
ATOM 5826 C C . ILE B 1 165 ? -4.387 -21.281 34.125 1 88.94 165 ILE B C 1
ATOM 5828 O O . ILE B 1 165 ? -4.996 -21.188 35.188 1 88.94 165 ILE B O 1
ATOM 5832 N N . ASN B 1 166 ? -3.627 -20.219 33.75 1 86.06 166 ASN B N 1
ATOM 5833 C CA . ASN B 1 166 ? -3.564 -18.891 34.344 1 86.06 166 ASN B CA 1
ATOM 5834 C C . ASN B 1 166 ? -3.268 -18.953 35.812 1 86.06 166 ASN B C 1
ATOM 5836 O O . ASN B 1 166 ? -4.027 -18.422 36.625 1 86.06 166 ASN B O 1
ATOM 5840 N N . LYS B 1 167 ? -2.262 -19.531 36.219 1 86.56 167 LYS B N 1
ATOM 5841 C CA . LYS B 1 167 ? -1.89 -19.766 37.594 1 86.56 167 LYS B CA 1
ATOM 5842 C C . LYS B 1 167 ? -1.77 -18.453 38.375 1 86.56 167 LYS B C 1
ATOM 5844 O O . LYS B 1 167 ? -2.182 -18.359 39.531 1 86.56 167 LYS B O 1
ATOM 5849 N N . LYS B 1 168 ? -1.217 -17.453 37.688 1 87.88 168 LYS B N 1
ATOM 5850 C CA . LYS B 1 168 ? -1.08 -16.172 38.344 1 87.88 168 LYS B CA 1
ATOM 5851 C C . LYS B 1 168 ? -2.445 -15.586 38.719 1 87.88 168 LYS B C 1
ATOM 5853 O O . LYS B 1 168 ? -2.641 -15.102 39.844 1 87.88 168 LYS B O 1
ATOM 5858 N N . ARG B 1 169 ? -3.303 -15.703 37.75 1 88.56 169 ARG B N 1
ATOM 5859 C CA . ARG B 1 169 ? -4.641 -15.18 38 1 88.56 169 ARG B CA 1
ATOM 5860 C C . ARG B 1 169 ? -5.352 -15.992 39.062 1 88.56 169 ARG B C 1
ATOM 5862 O O . ARG B 1 169 ? -6.105 -15.438 39.875 1 88.56 169 ARG B O 1
ATOM 5869 N N . LEU B 1 170 ? -5.184 -17.234 39.188 1 88.19 170 LEU B N 1
ATOM 5870 C CA . LEU B 1 170 ? -5.758 -18.109 40.219 1 88.19 170 LEU B CA 1
ATOM 5871 C C . LEU B 1 170 ? -5.309 -17.672 41.594 1 88.19 170 LEU B C 1
ATOM 5873 O O . LEU B 1 170 ? -6.117 -17.609 42.531 1 88.19 170 LEU B O 1
ATOM 5877 N N . HIS B 1 171 ? -4.121 -17.266 41.656 1 86.75 171 HIS B N 1
ATOM 5878 C CA . HIS B 1 171 ? -3.59 -16.797 42.938 1 86.75 171 HIS B CA 1
ATOM 5879 C C . HIS B 1 171 ? -4.238 -15.484 43.344 1 86.75 171 HIS B C 1
ATOM 5881 O O . HIS B 1 171 ? -4.555 -15.289 44.531 1 86.75 171 HIS B O 1
ATOM 5887 N N . ASP B 1 172 ? -4.367 -14.68 42.406 1 87.19 172 ASP B N 1
ATOM 5888 C CA . ASP B 1 172 ? -5.031 -13.406 42.656 1 87.19 172 ASP B CA 1
ATOM 5889 C C . ASP B 1 172 ? -6.449 -13.633 43.188 1 87.19 172 ASP B C 1
ATOM 5891 O O . ASP B 1 172 ? -6.898 -12.93 44.094 1 87.19 172 ASP B O 1
ATOM 5895 N N . LEU B 1 173 ? -7.176 -14.625 42.625 1 88.06 173 LEU B N 1
ATOM 5896 C CA . LEU B 1 173 ? -8.547 -14.914 43.031 1 88.06 173 LEU B CA 1
ATOM 5897 C C . LEU B 1 173 ? -8.594 -15.461 44.469 1 88.06 173 LEU B C 1
ATOM 5899 O O . LEU B 1 173 ? -9.492 -15.117 45.219 1 88.06 173 LEU B O 1
ATOM 5903 N N . CYS B 1 174 ? -7.648 -16.172 44.844 1 84.81 174 CYS B N 1
ATOM 5904 C CA . CYS B 1 174 ? -7.566 -16.734 46.219 1 84.81 174 CYS B CA 1
ATOM 5905 C C . CYS B 1 174 ? -7.367 -15.625 47.25 1 84.81 174 CYS B C 1
ATOM 5907 O O . CYS B 1 174 ? -7.965 -15.664 48.312 1 84.81 174 CYS B O 1
ATOM 5909 N N . SER B 1 175 ? -6.578 -14.727 46.781 1 83.44 175 SER B N 1
ATOM 5910 C CA . SER B 1 175 ? -6.297 -13.617 47.688 1 83.44 175 SER B CA 1
ATOM 5911 C C . SER B 1 175 ? -7.539 -12.766 47.938 1 83.44 175 SER B C 1
ATOM 5913 O O . SER B 1 175 ? -7.68 -12.148 49 1 83.44 175 SER B O 1
ATOM 5915 N N . CYS B 1 176 ? -8.367 -12.75 46.938 1 80.88 176 CYS B N 1
ATOM 5916 C CA . CYS B 1 176 ? -9.586 -11.953 47.062 1 80.88 176 CYS B CA 1
ATOM 5917 C C . CYS B 1 176 ? -10.523 -12.531 48.125 1 80.88 176 CYS B C 1
ATOM 5919 O O . CYS B 1 176 ? -11.312 -11.797 48.719 1 80.88 176 CYS B O 1
ATOM 5921 N N . VAL B 1 177 ? -10.586 -13.828 48.344 1 79 177 VAL B N 1
ATOM 5922 C CA . VAL B 1 177 ? -11.453 -14.477 49.312 1 79 177 VAL B CA 1
ATOM 5923 C C . VAL B 1 177 ? -10.969 -14.133 50.719 1 79 177 VAL B C 1
ATOM 5925 O O . VAL B 1 177 ? -11.781 -13.898 51.625 1 79 177 VAL B O 1
ATOM 5928 N N . VAL B 1 178 ? -9.594 -14.062 50.875 1 73.44 178 VAL B N 1
ATOM 5929 C CA . VAL B 1 178 ? -9 -13.867 52.188 1 73.44 178 VAL B CA 1
ATOM 5930 C C . VAL B 1 178 ? -9.117 -12.398 52.594 1 73.44 178 VAL B C 1
ATOM 5932 O O . VAL B 1 178 ? -9.406 -12.086 53.75 1 73.44 178 VAL B O 1
ATOM 5935 N N . SER B 1 179 ? -8.789 -11.469 51.625 1 74.62 179 SER B N 1
ATOM 5936 C CA . SER B 1 179 ? -8.836 -10.047 51.938 1 74.62 17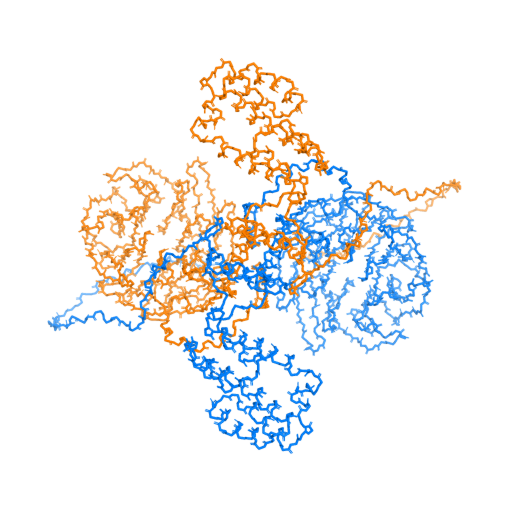9 SER B CA 1
ATOM 5937 C C . SER B 1 179 ? -9.773 -9.312 50.969 1 74.62 179 SER B C 1
ATOM 5939 O O . SER B 1 179 ? -9.414 -9.031 49.844 1 74.62 179 SER B O 1
ATOM 5941 N N . PRO B 1 180 ? -11 -9.047 51.438 1 66.75 180 PRO B N 1
ATOM 5942 C CA . PRO B 1 180 ? -12 -8.383 50.594 1 66.75 180 PRO B CA 1
ATOM 5943 C C . PRO B 1 180 ? -11.5 -7.059 50.031 1 66.75 180 PRO B C 1
ATOM 5945 O O . PRO B 1 180 ? -11.977 -6.613 48.969 1 66.75 180 PRO B O 1
ATOM 5948 N N . SER B 1 181 ? -10.586 -6.414 50.719 1 64.75 181 SER B N 1
ATOM 5949 C CA . SER B 1 181 ? -10.039 -5.148 50.219 1 64.75 181 SER B CA 1
ATOM 5950 C C . SER B 1 181 ? -9.297 -5.324 48.906 1 64.75 181 SER B C 1
ATOM 5952 O O . SER B 1 181 ? -9.164 -4.375 48.125 1 64.75 181 SER B O 1
ATOM 5954 N N . GLN B 1 182 ? -8.867 -6.473 48.719 1 61.47 182 GLN B N 1
ATOM 5955 C CA . GLN B 1 182 ? -8.07 -6.758 47.531 1 61.47 182 GLN B CA 1
ATOM 5956 C C . GLN B 1 182 ? -8.953 -6.906 46.281 1 61.47 182 GLN B C 1
ATOM 5958 O O . GLN B 1 182 ? -8.477 -6.805 45.156 1 61.47 182 GLN B O 1
ATOM 5963 N N . ARG B 1 183 ? -10.203 -7.086 46.5 1 62.75 183 ARG B N 1
ATOM 5964 C CA . ARG B 1 183 ? -11.156 -7.215 45.406 1 62.75 183 ARG B CA 1
ATOM 5965 C C . ARG B 1 183 ? -11.078 -6.023 44.469 1 62.75 183 ARG B C 1
ATOM 5967 O O . ARG B 1 183 ? -11.117 -6.188 43.25 1 62.75 183 ARG B O 1
ATOM 5974 N N . VAL B 1 184 ? -10.891 -4.848 45.031 1 60.22 184 VAL B N 1
ATOM 5975 C CA . VAL B 1 184 ? -10.859 -3.596 44.281 1 60.22 184 VAL B CA 1
ATOM 5976 C C . VAL B 1 184 ? -9.633 -3.564 43.375 1 60.22 184 VAL B C 1
ATOM 5978 O O . VAL B 1 184 ? -9.703 -3.104 42.25 1 60.22 184 VAL B O 1
ATOM 5981 N N . LEU B 1 185 ? -8.617 -4.141 43.906 1 55.84 185 LEU B N 1
ATOM 5982 C CA . LEU B 1 185 ? -7.336 -4.062 43.219 1 55.84 185 LEU B CA 1
ATOM 5983 C C . LEU B 1 185 ? -7.344 -4.918 41.938 1 55.84 185 LEU B C 1
ATOM 5985 O O . LEU B 1 185 ? -6.641 -4.613 40.969 1 55.84 185 LEU B O 1
ATOM 5989 N N . LEU B 1 186 ? -7.93 -5.988 42 1 58.84 186 LEU B N 1
ATOM 5990 C CA . LEU B 1 186 ? -7.859 -6.918 40.875 1 58.84 186 LEU B CA 1
ATOM 5991 C C . LEU B 1 186 ? -8.766 -6.465 39.719 1 58.84 186 LEU B C 1
ATOM 5993 O O . LEU B 1 186 ? -8.93 -7.184 38.75 1 58.84 186 LEU B O 1
ATOM 5997 N N . GLY B 1 187 ? -9.109 -5.035 39.719 1 55.94 187 GLY B N 1
ATOM 5998 C CA . GLY B 1 187 ? -9.844 -4.453 38.625 1 55.94 187 GLY B CA 1
ATOM 5999 C C . GLY B 1 187 ? -11.336 -4.723 38.688 1 55.94 187 GLY B C 1
ATOM 6000 O O . GLY B 1 187 ? -12.07 -4.406 37.75 1 55.94 187 GLY B O 1
ATOM 6001 N N . PHE B 1 188 ? -11.688 -5.578 39.531 1 53.22 188 PHE B N 1
ATOM 6002 C CA . PHE B 1 188 ? -13.117 -5.84 39.594 1 53.22 188 PHE B CA 1
ATOM 6003 C C . PHE B 1 188 ? -13.82 -4.793 40.469 1 53.22 188 PHE B C 1
ATOM 6005 O O . PHE B 1 188 ? -14.164 -5.055 41.625 1 53.22 188 PHE B O 1
ATOM 6012 N N . ASN B 1 189 ? -13.281 -3.615 40.438 1 47.59 189 ASN B N 1
ATOM 6013 C CA . ASN B 1 189 ? -14.023 -2.549 41.094 1 47.59 189 ASN B CA 1
ATOM 6014 C C . ASN B 1 189 ? -15.508 -2.574 40.719 1 47.59 189 ASN B C 1
ATOM 6016 O O . ASN B 1 189 ? -16.078 -1.534 40.406 1 47.59 189 ASN B O 1
ATOM 6020 N N . ASN B 1 190 ? -15.984 -3.451 40 1 48.56 190 ASN B N 1
ATOM 6021 C CA . ASN B 1 190 ? -17.344 -3.283 39.5 1 48.56 190 ASN B CA 1
ATOM 6022 C C . ASN B 1 190 ? -18.359 -3.277 40.656 1 48.56 190 ASN B C 1
ATOM 6024 O O . ASN B 1 190 ? -19.422 -3.91 40.531 1 48.56 190 ASN B O 1
ATOM 6028 N N . VAL B 1 191 ? -18.047 -3.016 41.75 1 49.75 191 VAL B N 1
ATOM 6029 C CA . VAL B 1 191 ? -19.109 -3.004 42.75 1 49.75 191 VAL B CA 1
ATOM 6030 C C . VAL B 1 191 ? -20.297 -2.199 42.219 1 49.75 191 VAL B C 1
ATOM 6032 O O . VAL B 1 191 ? -21.453 -2.527 42.531 1 49.75 191 VAL B O 1
ATOM 6035 N N . GLY B 1 192 ? -19.969 -1.232 41.312 1 49.19 192 GLY B N 1
ATOM 6036 C CA . GLY B 1 192 ? -21.047 -0.399 40.812 1 49.19 192 GLY B CA 1
ATOM 6037 C C . GLY B 1 192 ? -21.469 -0.752 39.406 1 49.19 192 GLY B C 1
ATOM 6038 O O . GLY B 1 192 ? -22.422 -0.173 38.875 1 49.19 192 GLY B O 1
ATOM 6039 N N . VAL B 1 193 ? -20.734 -1.366 38.656 1 54.22 193 VAL B N 1
ATOM 6040 C CA . VAL B 1 193 ? -21.219 -1.687 37.312 1 54.22 193 VAL B CA 1
ATOM 6041 C C . VAL B 1 193 ? -22.188 -2.863 37.375 1 54.22 193 VAL B C 1
ATOM 6043 O O . VAL B 1 193 ? -21.875 -3.906 37.969 1 54.22 193 VAL B O 1
ATOM 6046 N N . GLY B 1 194 ? -23.484 -2.678 37.219 1 65.25 194 GLY B N 1
ATOM 6047 C CA . GLY B 1 194 ? -24.594 -3.623 37.25 1 65.25 194 GLY B CA 1
ATOM 6048 C C . GLY B 1 194 ? -24.25 -4.965 36.625 1 65.25 194 GLY B C 1
ATOM 6049 O O . GLY B 1 194 ? -23.344 -5.059 35.812 1 65.25 194 GLY B O 1
ATOM 6050 N N . THR B 1 195 ? -24.562 -6.109 37.281 1 74.12 195 THR B N 1
ATOM 6051 C CA . THR B 1 195 ? -24.406 -7.504 36.906 1 74.12 195 THR B CA 1
ATOM 6052 C C . THR B 1 195 ? -24.609 -7.66 35.375 1 74.12 195 THR B C 1
ATOM 6054 O O . THR B 1 195 ? -23.875 -8.406 34.719 1 74.12 195 THR B O 1
ATOM 6057 N N . SER B 1 196 ? -25.438 -6.824 34.875 1 76.31 196 SER B N 1
ATOM 6058 C CA . SER B 1 196 ? -25.75 -6.941 33.469 1 76.31 196 SER B CA 1
ATOM 6059 C C . SER B 1 196 ? -24.594 -6.426 32.594 1 76.31 196 SER B C 1
ATOM 6061 O O . SER B 1 196 ? -24.266 -7.023 31.578 1 76.31 196 SER B O 1
ATOM 6063 N N . SER B 1 197 ? -23.984 -5.422 33.062 1 82.25 197 SER B N 1
ATOM 6064 C CA . SER B 1 197 ? -22.875 -4.836 32.312 1 82.25 197 SER B CA 1
ATOM 6065 C C . SER B 1 197 ? -21.656 -5.734 32.344 1 82.25 197 SER B C 1
ATOM 6067 O O . SER B 1 197 ? -20.953 -5.871 31.328 1 82.25 197 SER B O 1
ATOM 6069 N N . SER B 1 198 ? -21.484 -6.398 33.438 1 86.38 198 SER B N 1
ATOM 6070 C CA . SER B 1 198 ? -20.344 -7.293 33.594 1 86.38 198 SER B CA 1
ATOM 6071 C C . SER B 1 198 ? -20.484 -8.531 32.719 1 86.38 198 SER B C 1
ATOM 6073 O O . SER B 1 198 ? -19.516 -9.016 32.156 1 86.38 198 SER B O 1
ATOM 6075 N N . ARG B 1 199 ? -21.75 -9.008 32.625 1 89.62 199 ARG B N 1
ATOM 6076 C CA . ARG B 1 199 ? -21.984 -10.18 31.797 1 89.62 199 ARG B CA 1
ATOM 6077 C C . ARG B 1 199 ? -21.781 -9.859 30.328 1 89.62 199 ARG B C 1
ATOM 6079 O O . ARG B 1 199 ? -21.281 -10.688 29.562 1 89.62 199 ARG B O 1
ATOM 6086 N N . LEU B 1 200 ? -22.125 -8.641 30 1 87.62 200 LEU B N 1
ATOM 6087 C CA . LEU B 1 200 ? -21.906 -8.203 28.625 1 87.62 200 LEU B CA 1
ATOM 6088 C C . LEU B 1 200 ? -20.406 -8.102 28.328 1 87.62 200 LEU B C 1
ATOM 6090 O O . LEU B 1 200 ? -19.953 -8.477 27.25 1 87.62 200 LEU B O 1
ATOM 6094 N N . LYS B 1 201 ? -19.703 -7.645 29.219 1 88.81 201 LYS B N 1
ATOM 6095 C CA . LYS B 1 201 ? -18.266 -7.535 29.078 1 88.81 201 LYS B CA 1
ATOM 6096 C C . LYS B 1 201 ? -17.609 -8.914 28.953 1 88.81 201 LYS B C 1
ATOM 6098 O O . LYS B 1 201 ? -16.672 -9.094 28.188 1 88.81 201 LYS B O 1
ATOM 6103 N N . LEU B 1 202 ? -18.125 -9.805 29.766 1 92.06 202 LEU B N 1
ATOM 6104 C CA . LEU B 1 202 ? -17.641 -11.172 29.672 1 92.06 202 LEU B CA 1
ATOM 6105 C C . LEU B 1 202 ? -17.859 -11.727 28.266 1 92.06 202 LEU B C 1
ATOM 6107 O O . LEU B 1 202 ? -16.953 -12.352 27.703 1 92.06 202 LEU B O 1
ATOM 6111 N N . LEU B 1 203 ? -19.031 -11.461 27.766 1 89.19 203 LEU B N 1
ATOM 6112 C CA . LEU B 1 203 ? -19.328 -11.953 26.422 1 89.19 203 LEU B CA 1
ATOM 6113 C C . LEU B 1 203 ? -18.359 -11.367 25.391 1 89.19 203 LEU B C 1
ATOM 6115 O O . LEU B 1 203 ? -17.953 -12.055 24.453 1 89.19 203 LEU B O 1
ATOM 6119 N N . GLU B 1 204 ? -17.984 -10.172 25.594 1 87.69 204 GLU B N 1
ATOM 6120 C CA . GLU B 1 204 ? -17.016 -9.531 24.703 1 87.69 204 GLU B CA 1
ATOM 6121 C C . GLU B 1 204 ? -15.656 -10.195 24.812 1 87.69 204 GLU B C 1
ATOM 6123 O O . GLU B 1 204 ? -14.984 -10.422 23.797 1 87.69 204 GLU B O 1
ATOM 6128 N N . GLU B 1 205 ? -15.273 -10.484 25.969 1 89.81 205 GLU B N 1
ATOM 6129 C CA . GLU B 1 205 ? -13.992 -11.141 26.188 1 89.81 205 GLU B CA 1
ATOM 6130 C C . GLU B 1 205 ? -13.977 -12.539 25.578 1 89.81 205 GLU B C 1
ATOM 6132 O O . GLU B 1 205 ? -12.977 -12.961 25 1 89.81 205 GLU B O 1
ATOM 6137 N N . LEU B 1 206 ? -15.102 -13.227 25.781 1 91.31 206 LEU B N 1
ATOM 6138 C CA . LEU B 1 206 ? -15.219 -14.57 25.219 1 91.31 206 LEU B CA 1
ATOM 6139 C C . LEU B 1 206 ? -15.18 -14.523 23.688 1 91.31 206 LEU B C 1
ATOM 6141 O O . LEU B 1 206 ? -14.609 -15.414 23.062 1 91.31 206 LEU B O 1
ATOM 6145 N N . GLN B 1 207 ? -15.742 -13.508 23.125 1 88.25 207 GLN B N 1
ATOM 6146 C CA . GLN B 1 207 ? -15.75 -13.328 21.672 1 88.25 207 GLN B CA 1
ATOM 6147 C C . GLN B 1 207 ? -14.328 -13.195 21.125 1 88.25 207 GLN B C 1
ATOM 6149 O O . GLN B 1 207 ? -14.023 -13.695 20.047 1 88.25 207 GLN B O 1
ATOM 6154 N N . LYS B 1 208 ? -13.508 -12.586 21.844 1 86.38 208 LYS B N 1
ATOM 6155 C CA . LYS B 1 208 ? -12.117 -12.398 21.422 1 86.38 208 LYS B CA 1
ATOM 6156 C C . LYS B 1 208 ? -11.336 -13.703 21.516 1 86.38 208 LYS B C 1
ATOM 6158 O O . LYS B 1 208 ? -10.367 -13.898 20.781 1 86.38 208 LYS B O 1
ATOM 6163 N N . LEU B 1 209 ? -11.805 -14.562 22.406 1 88 209 LEU B N 1
ATOM 6164 C CA . LEU B 1 209 ? -11.086 -15.805 22.672 1 88 209 LEU B CA 1
ATOM 6165 C C . LEU B 1 209 ? -11.531 -16.906 21.719 1 88 209 LEU B C 1
ATOM 6167 O O . LEU B 1 209 ? -10.719 -17.703 21.266 1 88 209 LEU B O 1
ATOM 6171 N N . LEU B 1 210 ? -12.773 -16.953 21.422 1 89.56 210 LEU B N 1
ATOM 6172 C CA . LEU B 1 210 ? -13.336 -18.016 20.594 1 89.56 210 LEU B CA 1
ATOM 6173 C C . LEU B 1 210 ? -13.062 -17.766 19.125 1 89.56 210 LEU B C 1
ATOM 6175 O O . LEU B 1 210 ? -12.922 -16.609 18.703 1 89.56 210 LEU B O 1
ATOM 6179 N N . PRO B 1 211 ? -12.953 -18.844 18.344 1 88.19 211 PRO B N 1
ATOM 6180 C CA . PRO B 1 211 ? -12.727 -18.672 16.906 1 88.19 211 PRO B CA 1
ATOM 6181 C C . PRO B 1 211 ? -13.797 -17.812 16.234 1 88.19 211 PRO B C 1
ATOM 6183 O O . PRO B 1 211 ? -14.977 -17.906 16.594 1 88.19 211 PRO B O 1
ATOM 6186 N N . PRO B 1 212 ? -13.383 -17.078 15.273 1 88.56 212 PRO B N 1
ATOM 6187 C CA . PRO B 1 212 ? -14.32 -16.172 14.602 1 88.56 212 PRO B CA 1
ATOM 6188 C C . PRO B 1 212 ? -15.414 -16.906 13.836 1 88.56 212 PRO B C 1
ATOM 6190 O O . PRO B 1 212 ? -16.469 -16.344 13.547 1 88.56 212 PRO B O 1
ATOM 6193 N N . THR B 1 213 ? -15.227 -18.125 13.477 1 86.62 213 THR B N 1
ATOM 6194 C CA . THR B 1 213 ? -16.234 -18.922 12.789 1 86.62 213 THR B CA 1
ATOM 6195 C C . THR B 1 213 ? -17.375 -19.281 13.734 1 86.62 213 THR B C 1
ATOM 6197 O O . THR B 1 213 ? -18.484 -19.578 13.297 1 86.62 213 THR B O 1
ATOM 6200 N N . VAL B 1 214 ? -17.031 -19.281 15.047 1 88.12 214 VAL B N 1
ATOM 6201 C CA . VAL B 1 214 ? -18.031 -19.609 16.062 1 88.12 214 VAL B CA 1
ATOM 6202 C C . VAL B 1 214 ? -18.812 -18.359 16.453 1 88.12 214 VAL B C 1
ATOM 6204 O O . VAL B 1 214 ? -20.047 -18.359 16.469 1 88.12 214 VAL B O 1
ATOM 6207 N N . ILE B 1 215 ? -18.062 -17.359 16.766 1 89 215 ILE B N 1
ATOM 6208 C CA . ILE B 1 215 ? -18.672 -16.078 17.094 1 89 215 ILE B CA 1
ATOM 6209 C C . ILE B 1 215 ? -18.094 -14.984 16.203 1 89 215 ILE B C 1
ATOM 6211 O O . ILE B 1 215 ? -16.891 -14.68 16.281 1 89 215 ILE B O 1
ATOM 6215 N N . VAL B 1 216 ? -18.969 -14.43 15.445 1 90.25 216 VAL B N 1
ATOM 6216 C CA . VAL B 1 216 ? -18.547 -13.375 14.531 1 90.25 216 VAL B CA 1
ATOM 6217 C C . VAL B 1 216 ? -18.109 -12.148 15.328 1 90.25 216 VAL B C 1
ATOM 6219 O O . VAL B 1 216 ? -18.812 -11.703 16.234 1 90.25 216 VAL B O 1
ATOM 6222 N N . PRO B 1 217 ? -16.938 -11.625 15.016 1 89.75 217 PRO B N 1
ATOM 6223 C CA . PRO B 1 217 ? -16.422 -10.477 15.766 1 89.75 217 PRO B CA 1
ATOM 6224 C C . PRO B 1 217 ? -17.328 -9.242 15.648 1 89.75 217 PRO B C 1
ATOM 6226 O O . PRO B 1 217 ? -17.984 -9.062 14.625 1 89.75 217 PRO B O 1
ATOM 6229 N N . GLU B 1 218 ? -17.203 -8.367 16.734 1 88 218 GLU B N 1
ATOM 6230 C CA . GLU B 1 218 ? -18 -7.137 16.766 1 88 218 GLU B CA 1
ATOM 6231 C C . GLU B 1 218 ? -17.453 -6.113 15.766 1 88 218 GLU B C 1
ATOM 6233 O O . GLU B 1 218 ? -16.25 -5.941 15.641 1 88 218 GLU B O 1
ATOM 6238 N N . ARG B 1 219 ? -18.391 -5.469 15 1 92.62 219 ARG B N 1
ATOM 6239 C CA . ARG B 1 219 ? -18.094 -4.348 14.117 1 92.62 219 ARG B CA 1
ATOM 6240 C C . ARG B 1 219 ? -17.078 -4.754 13.047 1 92.62 219 ARG B C 1
ATOM 6242 O O . ARG B 1 219 ? -16.188 -3.977 12.695 1 92.62 219 ARG B O 1
ATOM 6249 N N . ARG B 1 220 ? -17.172 -6.02 12.703 1 94.88 220 ARG B N 1
ATOM 6250 C CA . ARG B 1 220 ? -16.219 -6.539 11.719 1 94.88 220 ARG B CA 1
ATOM 6251 C C . ARG B 1 220 ? -16.406 -5.848 10.375 1 94.88 220 ARG B C 1
ATOM 6253 O O . ARG B 1 220 ? -15.422 -5.48 9.727 1 94.88 220 ARG B O 1
ATOM 6260 N N . LEU B 1 221 ? -17.672 -5.68 9.953 1 97.31 221 LEU B N 1
ATOM 6261 C CA . LEU B 1 221 ? -17.938 -5.039 8.672 1 97.31 221 LEU B CA 1
ATOM 6262 C C . LEU B 1 221 ? -17.422 -3.604 8.664 1 97.31 221 LEU B C 1
ATOM 6264 O O . LEU B 1 221 ? -16.812 -3.162 7.688 1 97.31 221 LEU B O 1
ATOM 6268 N N . GLU B 1 222 ? -17.641 -2.91 9.734 1 96.75 222 GLU B N 1
ATOM 6269 C CA . GLU B 1 222 ? -17.125 -1.549 9.859 1 96.75 222 GLU B CA 1
ATOM 6270 C C . GLU B 1 222 ? -15.609 -1.519 9.719 1 96.75 222 GLU B C 1
ATOM 6272 O O . GLU B 1 222 ? -15.055 -0.63 9.07 1 96.75 222 GLU B O 1
ATOM 6277 N N . HIS B 1 223 ? -15 -2.496 10.359 1 95.56 223 HIS B N 1
ATOM 6278 C CA . HIS B 1 223 ? -13.547 -2.578 10.289 1 95.56 223 HIS B CA 1
ATOM 6279 C C . HIS B 1 223 ? -13.078 -2.744 8.844 1 95.56 223 HIS B C 1
ATOM 6281 O O . HIS B 1 223 ? -12.125 -2.08 8.422 1 95.56 223 HIS B O 1
ATOM 6287 N N . LEU B 1 224 ? -13.719 -3.627 8.125 1 96.81 224 LEU B N 1
ATOM 6288 C CA . LEU B 1 224 ? -13.359 -3.859 6.727 1 96.81 224 LEU B CA 1
ATOM 6289 C C . LEU B 1 224 ? -13.562 -2.598 5.895 1 96.81 224 LEU B C 1
ATOM 6291 O O . LEU B 1 224 ? -12.703 -2.24 5.086 1 96.81 224 LEU B O 1
ATOM 6295 N N . VAL B 1 225 ? -14.656 -1.928 6.094 1 97.31 225 VAL B N 1
ATOM 6296 C CA . VAL B 1 225 ? -14.969 -0.707 5.355 1 97.31 225 VAL B CA 1
ATOM 6297 C C . VAL B 1 225 ? -13.938 0.372 5.688 1 97.31 225 VAL B C 1
ATOM 6299 O O . VAL B 1 225 ? -13.484 1.099 4.801 1 97.31 225 VAL B O 1
ATOM 6302 N N . GLU B 1 226 ? -13.555 0.462 6.922 1 96.06 226 GLU B N 1
ATOM 6303 C CA . GLU B 1 226 ? -12.547 1.432 7.332 1 96.06 226 GLU B CA 1
ATOM 6304 C C . GLU B 1 226 ? -11.211 1.163 6.641 1 96.06 226 GLU B C 1
ATOM 6306 O O . GLU B 1 226 ? -10.523 2.098 6.223 1 96.06 226 GLU B O 1
ATOM 6311 N N . GLN B 1 227 ? -10.852 -0.112 6.562 1 94.38 227 GLN B N 1
ATOM 6312 C CA . GLN B 1 227 ? -9.617 -0.477 5.875 1 94.38 227 GLN B CA 1
ATOM 6313 C C . GLN B 1 227 ? -9.641 -0.005 4.426 1 94.38 227 GLN B C 1
ATOM 6315 O O . GLN B 1 227 ? -8.633 0.504 3.918 1 94.38 227 GLN B O 1
ATOM 6320 N N . ALA B 1 228 ? -10.719 -0.188 3.789 1 95.88 228 ALA B N 1
ATOM 6321 C CA . ALA B 1 228 ? -10.859 0.252 2.404 1 95.88 228 ALA B CA 1
ATOM 6322 C C . ALA B 1 228 ? -10.695 1.765 2.289 1 95.88 228 ALA B C 1
ATOM 6324 O O . ALA B 1 228 ? -10.016 2.254 1.386 1 95.88 228 ALA B O 1
ATOM 6325 N N . LEU B 1 229 ? -11.336 2.49 3.221 1 94.56 229 LEU B N 1
ATOM 6326 C CA . LEU B 1 229 ? -11.258 3.947 3.201 1 94.56 229 LEU B CA 1
ATOM 6327 C C . LEU B 1 229 ? -9.82 4.414 3.426 1 94.56 229 LEU B C 1
ATOM 6329 O O . LEU B 1 229 ? -9.352 5.344 2.764 1 94.56 229 LEU B O 1
ATOM 6333 N N . ILE B 1 230 ? -9.172 3.771 4.316 1 91.31 230 ILE B N 1
ATOM 6334 C CA . ILE B 1 230 ? -7.793 4.133 4.641 1 91.31 230 ILE B CA 1
ATOM 6335 C C . ILE B 1 230 ? -6.902 3.912 3.418 1 91.31 230 ILE B C 1
ATOM 6337 O O . ILE B 1 230 ? -6.082 4.766 3.08 1 91.31 230 ILE B O 1
ATOM 6341 N N . VAL B 1 231 ? -7.09 2.875 2.752 1 90.81 231 VAL B N 1
ATOM 6342 C CA . VAL B 1 231 ? -6.281 2.555 1.579 1 90.81 231 VAL B CA 1
ATOM 6343 C C . VAL B 1 231 ? -6.562 3.566 0.469 1 90.81 231 VAL B C 1
ATOM 6345 O O . VAL B 1 231 ? -5.645 3.982 -0.245 1 90.81 231 VAL B O 1
ATOM 6348 N N . GLN B 1 232 ? -7.801 3.871 0.259 1 92.12 232 GLN B N 1
ATOM 6349 C CA . GLN B 1 232 ? -8.156 4.863 -0.749 1 92.12 232 GLN B CA 1
ATOM 6350 C C . GLN B 1 232 ? -7.461 6.195 -0.474 1 92.12 232 GLN B C 1
ATOM 6352 O O . GLN B 1 232 ? -6.918 6.82 -1.389 1 92.12 232 GLN B O 1
ATOM 6357 N N . ARG B 1 233 ? -7.488 6.559 0.734 1 90.69 233 ARG B N 1
ATOM 6358 C CA . ARG B 1 233 ? -6.859 7.816 1.126 1 90.69 233 ARG B CA 1
ATOM 6359 C C . ARG B 1 233 ? -5.355 7.773 0.886 1 90.69 233 ARG B C 1
ATOM 6361 O O . ARG B 1 233 ? -4.781 8.711 0.325 1 90.69 233 ARG B O 1
ATOM 6368 N N . GLU B 1 234 ? -4.746 6.723 1.318 1 86.94 234 GLU B N 1
ATOM 6369 C CA . GLU B 1 234 ? -3.299 6.582 1.209 1 86.94 234 GLU B CA 1
ATOM 6370 C C . GLU B 1 234 ? -2.861 6.492 -0.25 1 86.94 234 GLU B C 1
ATOM 6372 O O . GLU B 1 234 ? -1.758 6.918 -0.6 1 86.94 234 GLU B O 1
ATOM 6377 N N . ALA B 1 235 ? -3.682 5.941 -1.082 1 88 235 ALA B N 1
ATOM 6378 C CA . ALA B 1 235 ? -3.354 5.77 -2.494 1 88 235 ALA B CA 1
ATOM 6379 C C . ALA B 1 235 ? -3.635 7.043 -3.283 1 88 235 ALA B C 1
ATOM 6381 O O . ALA B 1 235 ? -3.26 7.152 -4.453 1 88 235 ALA B O 1
ATOM 6382 N N . CYS B 1 236 ? -4.297 7.922 -2.721 1 91.31 236 CYS B N 1
ATOM 6383 C CA . CYS B 1 236 ? -4.672 9.156 -3.406 1 91.31 236 CYS B CA 1
ATOM 6384 C C . CYS B 1 236 ? -3.471 10.078 -3.561 1 91.31 236 CYS B C 1
ATOM 6386 O O . CYS B 1 236 ? -3.012 10.672 -2.584 1 91.31 236 CYS B O 1
ATOM 6388 N N . TYR B 1 237 ? -2.988 10.32 -4.715 1 90.56 237 TYR B N 1
ATOM 6389 C CA . TYR B 1 237 ? -1.742 11 -5.047 1 90.56 237 TYR B CA 1
ATOM 6390 C C . TYR B 1 237 ? -1.79 12.461 -4.625 1 90.56 237 TYR B C 1
ATOM 6392 O O . TYR B 1 237 ? -0.813 12.992 -4.09 1 90.56 237 TYR B O 1
ATOM 6400 N N . PHE B 1 238 ? -2.863 13.109 -4.738 1 92.81 238 PHE B N 1
ATOM 6401 C CA . PHE B 1 238 ? -2.973 14.539 -4.465 1 92.81 238 PHE B CA 1
ATOM 6402 C C . PHE B 1 238 ? -3.76 14.789 -3.184 1 92.81 238 PHE B C 1
ATOM 6404 O O . PHE B 1 238 ? -4.27 15.883 -2.965 1 92.81 238 PHE B O 1
ATOM 6411 N N . HIS B 1 239 ? -3.91 13.773 -2.424 1 92 239 HIS B N 1
ATOM 6412 C CA . HIS B 1 239 ? -4.734 13.898 -1.227 1 92 239 HIS B CA 1
ATOM 6413 C C . HIS B 1 239 ? -4.242 15.039 -0.341 1 92 239 HIS B C 1
ATOM 6415 O O . HIS B 1 239 ? -3.1 15.016 0.128 1 92 239 HIS B O 1
ATOM 6421 N N . ASN B 1 240 ? -4.945 16.016 -0.191 1 92.75 240 ASN B N 1
ATOM 6422 C CA . ASN B 1 240 ? -4.684 17.172 0.647 1 92.75 240 ASN B CA 1
ATOM 6423 C C . ASN B 1 240 ? -5.973 17.781 1.195 1 92.75 240 ASN B C 1
ATOM 6425 O O . ASN B 1 240 ? -6.184 18.984 1.105 1 92.75 240 ASN B O 1
ATOM 6429 N N . SER B 1 241 ? -6.902 16.906 1.608 1 80.62 241 SER B N 1
ATOM 6430 C CA . SER B 1 241 ? -8.227 17.328 2.037 1 80.62 241 SER B CA 1
ATOM 6431 C C . SER B 1 241 ? -8.477 16.984 3.5 1 80.62 241 SER B C 1
ATOM 6433 O O . SER B 1 241 ? -7.914 16.016 4.016 1 80.62 241 SER B O 1
ATOM 6435 N N . LEU B 1 242 ? -9.203 17.922 4.094 1 75.75 242 LEU B N 1
ATOM 6436 C CA . LEU B 1 242 ? -9.633 17.672 5.469 1 75.75 242 LEU B CA 1
ATOM 6437 C C . LEU B 1 242 ? -11.008 17.016 5.5 1 75.75 242 LEU B C 1
ATOM 6439 O O . LEU B 1 242 ? -11.484 16.609 6.562 1 75.75 242 LEU B O 1
ATOM 6443 N N . ASP B 1 243 ? -11.555 16.859 4.309 1 73.25 243 ASP B N 1
ATOM 6444 C CA . ASP B 1 243 ? -12.922 16.359 4.227 1 73.25 243 ASP B CA 1
ATOM 6445 C C . ASP B 1 243 ? -12.977 14.867 4.539 1 73.25 243 ASP B C 1
ATOM 6447 O O . ASP B 1 243 ? -12 14.148 4.336 1 73.25 243 ASP B O 1
ATOM 6451 N N . LYS B 1 244 ? -14.195 14.594 5.09 1 78.69 244 LYS B N 1
ATOM 6452 C CA . LYS B 1 244 ? -14.453 13.188 5.367 1 78.69 244 LYS B CA 1
ATOM 6453 C C . LYS B 1 244 ? -14.672 12.406 4.074 1 78.69 244 LYS B C 1
ATOM 6455 O O . LYS B 1 244 ? -15.141 12.961 3.076 1 78.69 244 LYS B O 1
ATOM 6460 N N . LEU B 1 245 ? -14.344 11.219 4.066 1 88.19 245 LEU B N 1
ATOM 6461 C CA . LEU B 1 245 ? -14.43 10.344 2.9 1 88.19 245 LEU B CA 1
ATOM 6462 C C . LEU B 1 245 ? -15.859 9.844 2.705 1 88.19 245 LEU B C 1
ATOM 6464 O O . LEU B 1 245 ? -16.594 9.664 3.676 1 88.19 245 LEU B O 1
ATOM 6468 N N . SER B 1 246 ? -16.281 9.742 1.512 1 91.56 246 SER B N 1
ATOM 6469 C CA . SER B 1 246 ? -17.594 9.203 1.159 1 91.56 246 SER B CA 1
ATOM 6470 C C . SER B 1 246 ? -17.531 7.695 0.961 1 91.56 246 SER B C 1
ATOM 6472 O O . SER B 1 246 ? -16.516 7.16 0.532 1 91.56 246 SER B O 1
ATOM 6474 N N . LEU B 1 247 ? -18.641 6.992 1.287 1 95.25 247 LEU B N 1
ATOM 6475 C CA . LEU B 1 247 ? -18.719 5.555 1.068 1 95.25 247 LEU B CA 1
ATOM 6476 C C . LEU B 1 247 ? -19.281 5.242 -0.318 1 95.25 247 LEU B C 1
ATOM 6478 O O . LEU B 1 247 ? -19.25 4.094 -0.758 1 95.25 247 LEU B O 1
ATOM 6482 N N . TYR B 1 248 ? -19.75 6.262 -1.005 1 93.12 248 TYR B N 1
ATOM 6483 C CA . TYR B 1 248 ? -20.453 6.02 -2.262 1 93.12 248 TYR B CA 1
ATOM 6484 C C . TYR B 1 248 ? -19.453 5.867 -3.414 1 93.12 248 TYR B C 1
ATOM 6486 O O . TYR B 1 248 ? -19.75 5.188 -4.402 1 93.12 248 TYR B O 1
ATOM 6494 N N . THR B 1 249 ? -18.328 6.543 -3.279 1 90.75 249 THR B N 1
ATOM 6495 C CA . THR B 1 249 ? -17.312 6.504 -4.332 1 90.75 249 THR B CA 1
ATOM 6496 C C . THR B 1 249 ? -15.914 6.398 -3.73 1 90.75 249 THR B C 1
ATOM 6498 O O . THR B 1 249 ? -15.695 6.789 -2.582 1 90.75 249 THR B O 1
ATOM 6501 N N . ASP B 1 250 ? -15.008 5.805 -4.551 1 91.88 250 ASP B N 1
ATOM 6502 C CA . ASP B 1 250 ? -13.617 5.789 -4.113 1 91.88 250 ASP B CA 1
ATOM 6503 C C . ASP B 1 250 ? -13.055 7.207 -4.02 1 91.88 250 ASP B C 1
ATOM 6505 O O . ASP B 1 250 ? -13.344 8.047 -4.871 1 91.88 250 ASP B O 1
ATOM 6509 N N . HIS B 1 251 ? -12.297 7.438 -3.055 1 91.19 251 HIS B N 1
ATOM 6510 C CA . HIS B 1 251 ? -11.758 8.766 -2.791 1 91.19 251 HIS B CA 1
ATOM 6511 C C . HIS B 1 251 ? -10.719 9.156 -3.838 1 91.19 251 HIS B C 1
ATOM 6513 O O . HIS B 1 251 ? -9.844 8.359 -4.18 1 91.19 251 HIS B O 1
ATOM 6519 N N . GLU B 1 252 ? -10.812 10.32 -4.363 1 88.12 252 GLU B N 1
ATOM 6520 C CA . GLU B 1 252 ? -9.859 10.867 -5.328 1 88.12 252 GLU B CA 1
ATOM 6521 C C . GLU B 1 252 ? -9.766 12.383 -5.211 1 88.12 252 GLU B C 1
ATOM 6523 O O . GLU B 1 252 ? -10.781 13.078 -5.16 1 88.12 252 GLU B O 1
ATOM 6528 N N . CYS B 1 253 ? -8.547 12.812 -5.121 1 89.25 253 CYS B N 1
ATOM 6529 C CA . CYS B 1 253 ? -8.289 14.25 -5.109 1 89.25 253 CYS B CA 1
ATOM 6530 C C . CYS B 1 253 ? -7.578 14.688 -6.383 1 89.25 253 CYS B C 1
ATOM 6532 O O . CYS B 1 253 ? -6.855 13.898 -6.996 1 89.25 253 CYS B O 1
ATOM 6534 N N . GLY B 1 254 ? -7.871 15.898 -6.734 1 87.81 254 GLY B N 1
ATOM 6535 C CA . GLY B 1 254 ? -7.168 16.469 -7.875 1 87.81 254 GLY B CA 1
ATOM 6536 C C . GLY B 1 254 ? -6.098 17.469 -7.477 1 87.81 254 GLY B C 1
ATOM 6537 O O . GLY B 1 254 ? -5.926 17.766 -6.293 1 87.81 254 GLY B O 1
ATOM 6538 N N . LYS B 1 255 ? -5.402 17.953 -8.461 1 90.31 255 LYS B N 1
ATOM 6539 C CA . LYS B 1 255 ? -4.332 18.922 -8.266 1 90.31 255 LYS B CA 1
ATOM 6540 C C . LYS B 1 255 ? -4.867 20.219 -7.672 1 90.31 255 LYS B C 1
ATOM 6542 O O . LYS B 1 255 ? -4.105 21.016 -7.125 1 90.31 255 LYS B O 1
ATOM 6547 N N . ASP B 1 256 ? -6.125 20.359 -7.766 1 88.88 256 ASP B N 1
ATOM 6548 C CA . ASP B 1 256 ? -6.766 21.578 -7.281 1 88.88 256 ASP B CA 1
ATOM 6549 C C . ASP B 1 256 ? -6.766 21.625 -5.758 1 88.88 256 ASP B C 1
ATOM 6551 O O . ASP B 1 256 ? -7.102 22.656 -5.168 1 88.88 256 ASP B O 1
ATOM 6555 N N . GLN B 1 257 ? -6.371 20.578 -5.137 1 91 257 GLN B N 1
ATOM 6556 C CA . GLN B 1 257 ? -6.316 20.547 -3.68 1 91 257 GLN B CA 1
ATOM 6557 C C . GLN B 1 257 ? -4.965 21.016 -3.168 1 91 257 GLN B C 1
ATOM 6559 O O . GLN B 1 257 ? -4.758 21.141 -1.957 1 91 257 GLN B O 1
ATOM 6564 N N . ILE B 1 258 ? -4.082 21.328 -4.047 1 94.5 258 ILE B N 1
ATOM 6565 C CA . ILE B 1 258 ? -2.756 21.812 -3.684 1 94.5 258 ILE B CA 1
ATOM 6566 C C . ILE B 1 258 ? -2.727 23.344 -3.791 1 94.5 258 ILE B C 1
ATOM 6568 O O . ILE B 1 258 ? -3.166 23.906 -4.793 1 94.5 258 ILE B O 1
ATOM 6572 N N . PRO B 1 259 ? -2.299 24.047 -2.76 1 95.12 259 PRO B N 1
ATOM 6573 C CA . PRO B 1 259 ? -2.197 25.5 -2.881 1 95.12 259 PRO B CA 1
ATOM 6574 C C . PRO B 1 259 ? -1.251 25.938 -3.998 1 95.12 259 PRO B C 1
ATOM 6576 O O . PRO B 1 259 ? -0.044 25.688 -3.918 1 95.12 259 PRO B O 1
ATOM 6579 N N . SER B 1 260 ? -1.789 26.547 -4.969 1 93.75 260 SER B N 1
ATOM 6580 C CA . SER B 1 260 ? -0.973 26.859 -6.137 1 93.75 260 SER B CA 1
ATOM 6581 C C . SER B 1 260 ? -1.241 28.266 -6.645 1 93.75 260 SER B C 1
ATOM 6583 O O . SER B 1 260 ? -0.627 28.719 -7.613 1 93.75 260 SER B O 1
ATOM 6585 N N . ARG B 1 261 ? -2.086 28.953 -6.02 1 94.12 261 ARG B N 1
ATOM 6586 C CA . ARG B 1 261 ? -2.408 30.297 -6.449 1 94.12 261 ARG B CA 1
ATOM 6587 C C . ARG B 1 261 ? -2.141 31.312 -5.332 1 94.12 261 ARG B C 1
ATOM 6589 O O . ARG B 1 261 ? -2.42 31.031 -4.16 1 94.12 261 ARG B O 1
ATOM 6596 N N . THR B 1 262 ? -1.63 32.469 -5.75 1 95.38 262 THR B N 1
ATOM 6597 C CA . THR B 1 262 ? -1.413 33.531 -4.77 1 95.38 262 THR B CA 1
ATOM 6598 C C . THR B 1 262 ? -2.744 34.062 -4.246 1 95.38 262 THR B C 1
ATOM 6600 O O . THR B 1 262 ? -3.529 34.656 -5 1 95.38 262 THR B O 1
ATOM 6603 N N . ALA B 1 263 ? -2.992 33.875 -3.064 1 94.25 263 ALA B N 1
ATOM 6604 C CA . ALA B 1 263 ? -4.227 34.344 -2.436 1 94.25 263 ALA B CA 1
ATOM 6605 C C . ALA B 1 263 ? -4.039 35.75 -1.835 1 94.25 263 ALA B C 1
ATOM 6607 O O . ALA B 1 263 ? -4.977 36.531 -1.814 1 94.25 263 ALA B O 1
ATOM 6608 N N . GLN B 1 264 ? -2.871 36 -1.272 1 96.38 264 GLN B N 1
ATOM 6609 C CA . GLN B 1 264 ? -2.551 37.281 -0.644 1 96.38 264 GLN B CA 1
ATOM 6610 C C . GLN B 1 264 ? -1.067 37.594 -0.785 1 96.38 264 GLN B C 1
ATOM 6612 O O . GLN B 1 264 ? -0.231 36.719 -0.85 1 96.38 264 GLN B O 1
ATOM 6617 N N . VAL B 1 265 ? -0.772 38.875 -0.861 1 97.62 265 VAL B N 1
ATOM 6618 C CA . VAL B 1 265 ? 0.596 39.375 -0.772 1 97.62 265 VAL B CA 1
ATOM 6619 C C . VAL B 1 265 ? 0.738 40.281 0.451 1 97.62 265 VAL B C 1
ATOM 6621 O O . VAL B 1 265 ? 0.06 41.312 0.555 1 97.62 265 VAL B O 1
ATOM 6624 N N . LEU B 1 266 ? 1.522 39.906 1.343 1 97.62 266 LEU B N 1
ATOM 6625 C CA . LEU B 1 266 ? 1.736 40.688 2.568 1 97.62 266 LEU B CA 1
ATOM 6626 C C . LEU B 1 266 ? 2.914 41.625 2.412 1 97.62 266 LEU B C 1
ATOM 6628 O O . LEU B 1 266 ? 4.027 41.219 2.094 1 97.62 266 LEU B O 1
ATOM 6632 N N . GLN B 1 267 ? 2.725 42.938 2.689 1 94.44 267 GLN B N 1
ATOM 6633 C CA . GLN B 1 267 ? 3.742 43.969 2.512 1 94.44 267 GLN B CA 1
ATOM 6634 C C . GLN B 1 267 ? 4.051 44.688 3.834 1 94.44 267 GLN B C 1
ATOM 6636 O O . GLN B 1 267 ? 3.684 45.844 4.031 1 94.44 267 GLN B O 1
ATOM 6641 N N . GLY B 1 268 ? 4.508 44.156 4.773 1 95 268 GLY B N 1
ATOM 6642 C CA . GLY B 1 268 ? 4.848 44.75 6.055 1 95 268 GLY B CA 1
ATOM 6643 C C . GLY B 1 268 ? 6.328 45.031 6.199 1 95 268 GLY B C 1
ATOM 6644 O O . GLY B 1 268 ? 6.711 46.062 6.773 1 95 268 GLY B O 1
ATOM 6645 N N . HIS B 1 269 ? 7.16 44.281 5.688 1 97.5 269 HIS B N 1
ATOM 6646 C CA . HIS B 1 269 ? 8.609 44.438 5.797 1 97.5 269 HIS B CA 1
ATOM 6647 C C . HIS B 1 269 ? 9.133 45.438 4.789 1 97.5 269 HIS B C 1
ATOM 6649 O O . HIS B 1 269 ? 8.547 45.625 3.719 1 97.5 269 HIS B O 1
ATOM 6655 N N . LYS B 1 270 ? 10.273 46.031 5.07 1 97.5 270 LYS B N 1
ATOM 6656 C CA . LYS B 1 270 ? 10.844 47.094 4.227 1 97.5 270 LYS B CA 1
ATOM 6657 C C . LYS B 1 270 ? 12.07 46.562 3.473 1 97.5 270 LYS B C 1
ATOM 6659 O O . LYS B 1 270 ? 12.688 47.312 2.709 1 97.5 270 LYS B O 1
ATOM 6664 N N . ASP B 1 271 ? 12.445 45.438 3.707 1 98.12 271 ASP B N 1
ATOM 6665 C CA . ASP B 1 271 ? 13.594 44.781 3.061 1 98.12 271 ASP B CA 1
ATOM 6666 C C . ASP B 1 271 ? 13.359 43.312 2.873 1 98.12 271 ASP B C 1
ATOM 6668 O O . ASP B 1 271 ? 12.242 42.812 3.047 1 98.12 271 ASP B O 1
ATOM 6672 N N . GLU B 1 272 ? 14.383 42.594 2.449 1 97.94 272 GLU B N 1
ATOM 6673 C CA . GLU B 1 272 ? 14.289 41.156 2.176 1 97.94 272 GLU B CA 1
ATOM 6674 C C . GLU B 1 272 ? 13.727 40.406 3.377 1 97.94 272 GLU B C 1
ATOM 6676 O O . GLU B 1 272 ? 14.078 40.688 4.523 1 97.94 272 GLU B O 1
ATOM 6681 N N . VAL B 1 273 ? 12.844 39.531 3.082 1 98.44 273 VAL B N 1
ATOM 6682 C CA . VAL B 1 273 ? 12.328 38.625 4.109 1 98.44 273 VAL B CA 1
ATOM 6683 C C . VAL B 1 273 ? 13.07 37.281 4.047 1 98.44 273 VAL B C 1
ATOM 6685 O O . VAL B 1 273 ? 13.031 36.594 3.027 1 98.44 273 VAL B O 1
ATOM 6688 N N . TRP B 1 274 ? 13.664 36.844 5.172 1 96.94 274 TRP B N 1
ATOM 6689 C CA . TRP B 1 274 ? 14.602 35.75 5.125 1 96.94 274 TRP B CA 1
ATOM 6690 C C . TRP B 1 274 ? 13.977 34.469 5.711 1 96.94 274 TRP B C 1
ATOM 6692 O O . TRP B 1 274 ? 14.359 33.375 5.355 1 96.94 274 TRP B O 1
ATOM 6702 N N . TYR B 1 275 ? 13.07 34.719 6.645 1 97 275 TYR B N 1
ATOM 6703 C CA . TYR B 1 275 ? 12.531 33.562 7.363 1 97 275 TYR B CA 1
ATOM 6704 C C . TYR B 1 275 ? 11.047 33.75 7.672 1 97 275 TYR B C 1
ATOM 6706 O O . TYR B 1 275 ? 10.602 34.875 7.91 1 97 275 TYR B O 1
ATOM 6714 N N . LEU B 1 276 ? 10.328 32.688 7.648 1 98 276 LEU B N 1
ATOM 6715 C CA . LEU B 1 276 ? 8.953 32.719 8.141 1 98 276 LEU B CA 1
ATOM 6716 C C . LEU B 1 276 ? 8.508 31.359 8.609 1 98 276 LEU B C 1
ATOM 6718 O O . LEU B 1 276 ? 9.039 30.328 8.156 1 98 276 LEU B O 1
ATOM 6722 N N . GLN B 1 277 ? 7.57 31.344 9.492 1 98.25 277 GLN B N 1
ATOM 6723 C CA . GLN B 1 277 ? 7.066 30.094 10.047 1 98.25 277 GLN B CA 1
ATOM 6724 C C . GLN B 1 277 ? 5.676 30.281 10.648 1 98.25 277 GLN B C 1
ATOM 6726 O O . GLN B 1 277 ? 5.445 31.219 11.422 1 98.25 277 GLN B O 1
ATOM 6731 N N . PHE B 1 278 ? 4.824 29.375 10.25 1 98.44 278 PHE B N 1
ATOM 6732 C CA . PHE B 1 278 ? 3.527 29.344 10.914 1 98.44 278 PHE B CA 1
ATOM 6733 C C . PHE B 1 278 ? 3.658 28.797 12.336 1 98.44 278 PHE B C 1
ATOM 6735 O O . PHE B 1 278 ? 4.547 28 12.617 1 98.44 278 PHE B O 1
ATOM 6742 N N . SER B 1 279 ? 2.764 29.297 13.195 1 98.44 279 SER B N 1
ATOM 6743 C CA . SER B 1 279 ? 2.709 28.75 14.547 1 98.44 279 SER B CA 1
ATOM 6744 C C . SER B 1 279 ? 2.238 27.312 14.531 1 98.44 279 SER B C 1
ATOM 6746 O O . SER B 1 279 ? 1.746 26.812 13.516 1 98.44 279 SER B O 1
ATOM 6748 N N . ASN B 1 280 ? 2.408 26.656 15.68 1 96.5 280 ASN B N 1
ATOM 6749 C CA . ASN B 1 280 ? 2.045 25.25 15.766 1 96.5 280 ASN B CA 1
ATOM 6750 C C . ASN B 1 280 ? 0.546 25.031 15.555 1 96.5 280 ASN B C 1
ATOM 6752 O O . ASN B 1 280 ? 0.131 24.062 14.938 1 96.5 280 ASN B O 1
ATOM 6756 N N . ASN B 1 281 ? -0.218 25.938 16.016 1 96.19 281 ASN B N 1
ATOM 6757 C CA . ASN B 1 281 ? -1.665 25.812 15.891 1 96.19 281 ASN B CA 1
ATOM 6758 C C . ASN B 1 281 ? -2.168 26.391 14.578 1 96.19 281 ASN B C 1
ATOM 6760 O O . ASN B 1 281 ? -3.359 26.312 14.273 1 96.19 281 ASN B O 1
ATOM 6764 N N . GLY B 1 282 ? -1.296 27.016 13.836 1 97.19 282 GLY B N 1
ATOM 6765 C CA . GLY B 1 282 ? -1.623 27.531 12.516 1 97.19 282 GLY B CA 1
ATOM 6766 C C . GLY B 1 282 ? -2.363 28.859 12.555 1 97.19 282 GLY B C 1
ATOM 6767 O O . GLY B 1 282 ? -2.793 29.375 11.516 1 97.19 282 GLY B O 1
ATOM 6768 N N . LYS B 1 283 ? -2.422 29.5 13.672 1 97.56 283 LYS B N 1
ATOM 6769 C CA . LYS B 1 283 ? -3.217 30.719 13.836 1 97.56 283 LYS B CA 1
ATOM 6770 C C . LYS B 1 283 ? -2.361 31.969 13.625 1 97.56 283 LYS B C 1
ATOM 6772 O O . LYS B 1 283 ? -2.889 33.062 13.492 1 97.56 283 LYS B O 1
ATOM 6777 N N . TYR B 1 284 ? -1.061 31.766 13.648 1 98.5 284 TYR B N 1
ATOM 6778 C CA . TYR B 1 284 ? -0.149 32.875 13.469 1 98.5 284 TYR B CA 1
ATOM 6779 C C . TYR B 1 284 ? 0.938 32.531 12.453 1 98.5 284 TYR B C 1
ATOM 6781 O O . TYR B 1 284 ? 1.169 31.375 12.156 1 98.5 284 TYR B O 1
ATOM 6789 N N . LEU B 1 285 ? 1.447 33.531 11.898 1 98.62 285 LEU B N 1
ATOM 6790 C CA . LEU B 1 285 ? 2.639 33.5 11.062 1 98.62 285 LEU B CA 1
ATOM 6791 C C . LEU B 1 285 ? 3.67 34.531 11.523 1 98.62 285 LEU B C 1
ATOM 6793 O O . LEU B 1 285 ? 3.322 35.656 11.82 1 98.62 285 LEU B O 1
ATOM 6797 N N . ALA B 1 286 ? 4.898 34.094 11.711 1 98.88 286 ALA B N 1
ATOM 6798 C CA . ALA B 1 286 ? 5.973 35.031 12.039 1 98.88 286 ALA B CA 1
ATOM 6799 C C . ALA B 1 286 ? 6.988 35.125 10.898 1 98.88 286 ALA B C 1
ATOM 6801 O O . ALA B 1 286 ? 7.332 34.094 10.281 1 98.88 286 ALA B O 1
ATOM 6802 N N . SER B 1 287 ? 7.398 36.281 10.625 1 98.75 287 SER B N 1
ATOM 6803 C CA . SER B 1 287 ? 8.391 36.5 9.578 1 98.75 287 SER B CA 1
ATOM 6804 C C . SER B 1 287 ? 9.555 37.344 10.078 1 98.75 287 SER B C 1
ATOM 6806 O O . SER B 1 287 ? 9.375 38.188 10.953 1 98.75 287 SER B O 1
ATOM 6808 N N . ALA B 1 288 ? 10.758 37.062 9.633 1 98.44 288 ALA B N 1
ATOM 6809 C CA . ALA B 1 288 ? 11.992 37.781 9.945 1 98.44 288 ALA B CA 1
ATOM 6810 C C . ALA B 1 288 ? 12.594 38.406 8.695 1 98.44 288 ALA B C 1
ATOM 6812 O O . ALA B 1 288 ? 12.586 37.812 7.621 1 98.44 288 ALA B O 1
ATOM 6813 N N . SER B 1 289 ? 13.148 39.562 8.859 1 98.31 289 SER B N 1
ATOM 6814 C CA . SER B 1 289 ? 13.547 40.344 7.688 1 98.31 289 SER B CA 1
ATOM 6815 C C . SER B 1 289 ? 14.898 41 7.902 1 98.31 289 SER B C 1
ATOM 6817 O O . SER B 1 289 ? 15.367 41.125 9.039 1 98.31 289 SER B O 1
ATOM 6819 N N . LYS B 1 290 ? 15.469 41.406 6.844 1 98 290 LYS B N 1
ATOM 6820 C CA . LYS B 1 290 ? 16.703 42.188 6.82 1 98 290 LYS B CA 1
ATOM 6821 C C . LYS B 1 290 ? 16.453 43.594 7.344 1 98 290 LYS B C 1
ATOM 6823 O O . LYS B 1 290 ? 17.391 44.312 7.711 1 98 290 LYS B O 1
ATOM 6828 N N . ASP B 1 291 ? 15.273 44.062 7.492 1 97.94 291 ASP B N 1
ATOM 6829 C CA . ASP B 1 291 ? 14.938 45.375 7.953 1 97.94 291 ASP B CA 1
ATOM 6830 C C . ASP B 1 291 ? 15.055 45.5 9.477 1 97.94 291 ASP B C 1
ATOM 6832 O O . ASP B 1 291 ? 14.562 46.438 10.078 1 97.94 291 ASP B O 1
ATOM 6836 N N . LYS B 1 292 ? 15.516 44.469 10.109 1 98.12 292 LYS B N 1
ATOM 6837 C CA . LYS B 1 292 ? 15.836 44.406 11.531 1 98.12 292 LYS B CA 1
ATOM 6838 C C . LYS B 1 292 ? 14.57 44.188 12.367 1 98.12 292 LYS B C 1
ATOM 6840 O O . LYS B 1 292 ? 14.562 44.469 13.57 1 98.12 292 LYS B O 1
ATOM 6845 N N . SER B 1 293 ? 13.586 43.719 11.703 1 98.19 293 SER B N 1
ATOM 6846 C CA . SER B 1 293 ? 12.336 43.5 12.43 1 98.19 293 SER B CA 1
ATOM 6847 C C . SER B 1 293 ? 11.781 42.094 12.148 1 98.19 293 SER B C 1
ATOM 6849 O O . SER B 1 293 ? 12.219 41.438 11.211 1 98.19 293 SER B O 1
ATOM 6851 N N . ALA B 1 294 ? 10.961 41.688 13.039 1 98.69 294 ALA B N 1
ATOM 6852 C CA . ALA B 1 294 ? 10.078 40.531 12.828 1 98.69 294 ALA B CA 1
ATOM 6853 C C . ALA B 1 294 ? 8.609 40.938 12.93 1 98.69 294 ALA B C 1
ATOM 6855 O O . ALA B 1 294 ? 8.289 41.969 13.539 1 98.69 294 ALA B O 1
ATOM 6856 N N . ILE B 1 295 ? 7.781 40.281 12.25 1 98.88 295 ILE B N 1
ATOM 6857 C CA . ILE B 1 295 ? 6.359 40.594 12.281 1 98.88 295 ILE B CA 1
ATOM 6858 C C . ILE B 1 295 ? 5.551 39.375 12.656 1 98.88 295 ILE B C 1
ATOM 6860 O O . ILE B 1 295 ? 5.832 38.25 12.164 1 98.88 295 ILE B O 1
ATOM 6864 N N . ILE B 1 296 ? 4.625 39.5 13.531 1 98.75 296 ILE B N 1
ATOM 6865 C CA . ILE B 1 296 ? 3.615 38.5 13.812 1 98.75 296 ILE B CA 1
ATOM 6866 C C . ILE B 1 296 ? 2.334 38.812 13.047 1 98.75 296 ILE B C 1
ATOM 6868 O O . ILE B 1 296 ? 1.762 39.875 13.203 1 98.75 296 ILE B O 1
ATOM 6872 N N . TRP B 1 297 ? 1.969 37.875 12.242 1 98.56 297 TRP B N 1
ATOM 6873 C CA . TRP B 1 297 ? 0.72 37.969 11.484 1 98.56 297 TRP B CA 1
ATOM 6874 C C . TRP B 1 297 ? -0.345 37.062 12.102 1 98.56 297 TRP B C 1
ATOM 6876 O O . TRP B 1 297 ? -0.025 36.031 12.695 1 98.56 297 TRP B O 1
ATOM 6886 N N . GLU B 1 298 ? -1.571 37.406 11.898 1 98 298 GLU B N 1
ATOM 6887 C CA . GLU B 1 298 ? -2.693 36.625 12.398 1 98 298 GLU B CA 1
ATOM 6888 C C . GLU B 1 298 ? -3.512 36.031 11.258 1 98 298 GLU B C 1
ATOM 6890 O O . GLU B 1 298 ? -3.789 36.719 10.273 1 98 298 GLU B O 1
ATOM 6895 N N . VAL B 1 299 ? -3.803 34.781 11.391 1 96.94 299 VAL B N 1
ATOM 6896 C CA . VAL B 1 299 ? -4.625 34.094 10.406 1 96.94 299 VAL B CA 1
ATOM 6897 C C . VAL B 1 299 ? -6.074 34.062 10.883 1 96.94 299 VAL B C 1
ATOM 6899 O O . VAL B 1 299 ? -6.379 33.438 11.906 1 96.94 299 VAL B O 1
ATOM 6902 N N . GLN B 1 300 ? -6.961 34.625 10.203 1 90.81 300 GLN B N 1
ATOM 6903 C CA . GLN B 1 300 ? -8.383 34.625 10.523 1 90.81 300 GLN B CA 1
ATOM 6904 C C . GLN B 1 300 ? -9.227 34.375 9.273 1 90.81 300 GLN B C 1
ATOM 6906 O O . GLN B 1 300 ? -9.164 35.125 8.32 1 90.81 300 GLN B O 1
ATOM 6911 N N . ASP B 1 301 ? -10.039 33.312 9.273 1 84.5 301 ASP B N 1
ATOM 6912 C CA . ASP B 1 301 ? -10.969 32.938 8.211 1 84.5 301 ASP B CA 1
ATOM 6913 C C . ASP B 1 301 ? -10.266 32.906 6.855 1 84.5 301 ASP B C 1
ATOM 6915 O O . ASP B 1 301 ? -10.75 33.469 5.879 1 84.5 301 ASP B O 1
ATOM 6919 N N . GLY B 1 302 ? -9.086 32.438 6.91 1 86 302 GLY B N 1
ATOM 6920 C CA . GLY B 1 302 ? -8.359 32.219 5.672 1 86 302 GLY B CA 1
ATOM 6921 C C . GLY B 1 302 ? -7.562 33.438 5.246 1 86 302 GLY B C 1
ATOM 6922 O O . GLY B 1 302 ? -6.805 33.406 4.273 1 86 302 GLY B O 1
ATOM 6923 N N . LEU B 1 303 ? -7.656 34.5 5.992 1 91 303 LEU B N 1
ATOM 6924 C CA . LEU B 1 303 ? -6.93 35.719 5.688 1 91 303 LEU B CA 1
ATOM 6925 C C . LEU B 1 303 ? -5.852 36 6.73 1 91 303 LEU B C 1
ATOM 6927 O O . LEU B 1 303 ? -6.02 35.656 7.902 1 91 303 LEU B O 1
ATOM 6931 N N . ILE B 1 304 ? -4.848 36.625 6.25 1 96.38 304 ILE B N 1
ATOM 6932 C CA . ILE B 1 304 ? -3.729 36.906 7.137 1 96.38 304 ILE B CA 1
ATOM 6933 C C . ILE B 1 304 ? -3.561 38.438 7.273 1 96.38 304 ILE B C 1
ATOM 6935 O O . ILE B 1 304 ? -3.555 39.156 6.277 1 96.38 304 ILE B O 1
ATOM 6939 N N . SER B 1 305 ? -3.502 38.906 8.477 1 96.81 305 SER B N 1
ATOM 6940 C CA . SER B 1 305 ? -3.342 40.312 8.75 1 96.81 305 SER B CA 1
ATOM 6941 C C . SER B 1 305 ? -2.203 40.562 9.727 1 96.81 305 SER B C 1
ATOM 6943 O O . SER B 1 305 ? -1.841 39.688 10.508 1 96.81 305 SER B O 1
ATOM 6945 N N . LEU B 1 306 ? -1.617 41.75 9.656 1 97.81 306 LEU B N 1
ATOM 6946 C CA . LEU B 1 306 ? -0.52 42.156 10.539 1 97.81 306 LEU B CA 1
ATOM 6947 C C . LEU B 1 306 ? -1.016 42.344 11.969 1 97.81 306 LEU B C 1
ATOM 6949 O O . LEU B 1 306 ? -1.983 43.094 12.195 1 97.81 306 LEU B O 1
ATOM 6953 N N . ARG B 1 307 ? -0.439 41.75 12.93 1 97.75 307 ARG B N 1
ATOM 6954 C CA . ARG B 1 307 ? -0.817 41.906 14.336 1 97.75 307 ARG B CA 1
ATOM 6955 C C . ARG B 1 307 ? 0.183 42.781 15.078 1 97.75 307 ARG B C 1
ATOM 6957 O O . ARG B 1 307 ? -0.2 43.75 15.711 1 97.75 307 ARG B O 1
ATOM 6964 N N . HIS B 1 308 ? 1.543 42.344 15.062 1 98.12 308 HIS B N 1
ATOM 6965 C CA . HIS B 1 308 ? 2.586 43.125 15.742 1 98.12 308 HIS B CA 1
ATOM 6966 C C . HIS B 1 308 ? 3.846 43.219 14.883 1 98.12 308 HIS B C 1
ATOM 6968 O O . HIS B 1 308 ? 4.223 42.25 14.219 1 98.12 308 HIS B O 1
ATOM 6974 N N . THR B 1 309 ? 4.449 44.312 14.836 1 98.38 309 THR B N 1
ATOM 6975 C CA . THR B 1 309 ? 5.82 44.469 14.359 1 98.38 309 THR B CA 1
ATOM 6976 C C . THR B 1 309 ? 6.801 44.5 15.523 1 98.38 309 THR B C 1
ATOM 6978 O O . THR B 1 309 ? 6.68 45.344 16.422 1 98.38 309 THR B O 1
ATOM 6981 N N . LEU B 1 310 ? 7.668 43.625 15.547 1 98.56 310 LEU B N 1
ATOM 6982 C CA . LEU B 1 310 ? 8.633 43.5 16.641 1 98.56 310 LEU B CA 1
ATOM 6983 C C . LEU B 1 310 ? 9.938 44.219 16.297 1 98.56 310 LEU B C 1
ATOM 6985 O O . LEU B 1 310 ? 10.695 43.75 15.438 1 98.56 310 LEU B O 1
ATOM 6989 N N . ILE B 1 311 ? 10.156 45.25 17.016 1 97.5 311 ILE B N 1
ATOM 6990 C CA . ILE B 1 311 ? 11.344 46.062 16.797 1 97.5 311 ILE B CA 1
ATOM 6991 C C . ILE B 1 311 ? 12.25 46 18.016 1 97.5 311 ILE B C 1
ATOM 6993 O O . ILE B 1 311 ? 11.812 46.281 19.141 1 97.5 311 ILE B O 1
ATOM 6997 N N . GLY B 1 312 ? 13.484 45.625 17.844 1 96.38 312 GLY B N 1
ATOM 6998 C CA . GLY B 1 312 ? 14.422 45.562 18.953 1 96.38 312 GLY B CA 1
ATOM 6999 C C . GLY B 1 312 ? 15.82 45.188 18.531 1 96.38 312 GLY B C 1
ATOM 7000 O O . GLY B 1 312 ? 16.797 45.562 19.188 1 96.38 312 GLY B O 1
ATOM 7001 N N . HIS B 1 313 ? 15.953 44.469 17.516 1 97.56 313 HIS B N 1
ATOM 7002 C CA . HIS B 1 313 ? 17.25 44.031 17.016 1 97.56 313 HIS B CA 1
ATOM 7003 C C . HIS B 1 313 ? 17.984 45.188 16.328 1 97.56 313 HIS B C 1
ATOM 7005 O O . HIS B 1 313 ? 17.359 46.031 15.703 1 97.56 313 HIS B O 1
ATOM 7011 N N . GLN B 1 314 ? 19.297 45.156 16.391 1 97.25 314 GLN B N 1
ATOM 7012 C CA . GLN B 1 314 ? 20.109 46.188 15.789 1 97.25 314 GLN B CA 1
ATOM 7013 C C . GLN B 1 314 ? 20.609 45.781 14.406 1 97.25 314 GLN B C 1
ATOM 7015 O O . GLN B 1 314 ? 21.141 46.625 13.656 1 97.25 314 GLN B O 1
ATOM 7020 N N . LYS B 1 315 ? 20.516 44.594 14.133 1 97.44 315 LYS B N 1
ATOM 7021 C CA . LYS B 1 315 ? 20.859 44 12.844 1 97.44 315 LYS B CA 1
ATOM 7022 C C . LYS B 1 315 ? 19.734 43.125 12.32 1 97.44 315 LYS B C 1
ATOM 7024 O O . LYS B 1 315 ? 18.688 43 12.977 1 97.44 315 LYS B O 1
ATOM 7029 N N . PRO B 1 316 ? 19.922 42.656 11.094 1 97 316 PRO B N 1
ATOM 7030 C CA . PRO B 1 316 ? 18.859 41.844 10.508 1 97 316 PRO B CA 1
ATOM 7031 C C . PRO B 1 316 ? 18.469 40.656 11.391 1 97 316 PRO B C 1
ATOM 7033 O O . PRO B 1 316 ? 19.328 40.094 12.078 1 97 316 PRO B O 1
ATOM 7036 N N . VAL B 1 317 ? 17.219 40.312 11.367 1 97.62 317 VAL B N 1
ATOM 7037 C CA . VAL B 1 317 ? 16.719 39.156 12.086 1 97.62 317 VAL B CA 1
ATOM 7038 C C . VAL B 1 317 ? 16.844 37.906 11.211 1 97.62 317 VAL B C 1
ATOM 7040 O O . VAL B 1 317 ? 16.344 37.875 10.078 1 97.62 317 VAL B O 1
ATOM 7043 N N . LEU B 1 318 ? 17.391 36.844 11.75 1 94.5 318 LEU B N 1
ATOM 7044 C CA . LEU B 1 318 ? 17.766 35.688 10.961 1 94.5 318 LEU B CA 1
ATOM 7045 C C . LEU B 1 318 ? 16.656 34.656 10.984 1 94.5 318 LEU B C 1
ATOM 7047 O O . LEU B 1 318 ? 16.375 34 9.977 1 94.5 318 LEU B O 1
ATOM 7051 N N . MET B 1 319 ? 16.078 34.438 12.172 1 95.25 319 MET B N 1
ATOM 7052 C CA . MET B 1 319 ? 15.07 33.406 12.281 1 95.25 319 MET B CA 1
ATOM 7053 C C . MET B 1 319 ? 14.125 33.656 13.453 1 95.25 319 MET B C 1
ATOM 7055 O O . MET B 1 319 ? 14.406 34.5 14.297 1 95.25 319 MET B O 1
ATOM 7059 N N . VAL B 1 320 ? 13.078 32.969 13.461 1 97.5 320 VAL B N 1
ATOM 7060 C CA . VAL B 1 320 ? 12.086 33 14.531 1 97.5 320 VAL B CA 1
ATOM 7061 C C . VAL B 1 320 ? 11.75 31.594 14.969 1 97.5 320 VAL B C 1
ATOM 7063 O O . VAL B 1 320 ? 11.93 30.641 14.203 1 97.5 320 VAL B O 1
ATOM 7066 N N . ALA B 1 321 ? 11.305 31.406 16.172 1 97.12 321 ALA B N 1
ATOM 7067 C CA . ALA B 1 321 ? 10.891 30.109 16.688 1 97.12 321 ALA B CA 1
ATOM 7068 C C . ALA B 1 321 ? 9.711 30.25 17.641 1 97.12 321 ALA B C 1
ATOM 7070 O O . ALA B 1 321 ? 9.758 31.031 18.594 1 97.12 321 ALA B O 1
ATOM 7071 N N . TRP B 1 322 ? 8.734 29.438 17.391 1 98 322 TRP B N 1
ATOM 7072 C CA . TRP B 1 322 ? 7.535 29.469 18.234 1 98 322 TRP B CA 1
ATOM 7073 C C . TRP B 1 322 ? 7.703 28.578 19.453 1 98 322 TRP B C 1
ATOM 7075 O O . TRP B 1 322 ? 8.25 27.469 19.344 1 98 322 TRP B O 1
ATOM 7085 N N . SER B 1 323 ? 7.164 29.109 20.531 1 97.88 323 SER B N 1
ATOM 7086 C CA . SER B 1 323 ? 7.07 28.234 21.703 1 97.88 323 SER B CA 1
ATOM 7087 C C . SER B 1 323 ? 6.07 27.109 21.469 1 97.88 323 SER B C 1
ATOM 7089 O O . SER B 1 323 ? 5.184 27.219 20.625 1 97.88 323 SER B O 1
ATOM 7091 N N . PRO B 1 324 ? 6.203 26.031 22.203 1 96.5 324 PRO B N 1
ATOM 7092 C CA . PRO B 1 324 ? 5.305 24.891 21.984 1 96.5 324 PRO B CA 1
ATOM 7093 C C . PRO B 1 324 ? 3.834 25.266 22.141 1 96.5 324 PRO B C 1
ATOM 7095 O O . PRO B 1 324 ? 2.977 24.719 21.438 1 96.5 324 PRO B O 1
ATOM 7098 N N . ASP B 1 325 ? 3.521 26.234 22.969 1 96.62 325 ASP B N 1
ATOM 7099 C CA . ASP B 1 325 ? 2.135 26.625 23.203 1 96.62 325 ASP B CA 1
ATOM 7100 C C . ASP B 1 325 ? 1.76 27.844 22.344 1 96.62 325 ASP B C 1
ATOM 7102 O O . ASP B 1 325 ? 0.645 28.359 22.453 1 96.62 325 ASP B O 1
ATOM 7106 N N . ASP B 1 326 ? 2.668 28.422 21.609 1 98 326 ASP B N 1
ATOM 7107 C CA . ASP B 1 326 ? 2.496 29.484 20.625 1 98 326 ASP B CA 1
ATOM 7108 C C . ASP B 1 326 ? 2.238 30.828 21.312 1 98 326 ASP B C 1
ATOM 7110 O O . ASP B 1 326 ? 1.805 31.781 20.672 1 98 326 ASP B O 1
ATOM 7114 N N . HIS B 1 327 ? 2.529 30.938 22.578 1 98.06 327 HIS B N 1
ATOM 7115 C CA . HIS B 1 327 ? 2.283 32.188 23.312 1 98.06 327 HIS B CA 1
ATOM 7116 C C . HIS B 1 327 ? 3.5 33.094 23.266 1 98.06 327 HIS B C 1
ATOM 7118 O O . HIS B 1 327 ? 3.396 34.281 23.562 1 98.06 327 HIS B O 1
ATOM 7124 N N . GLU B 1 328 ? 4.574 32.5 22.969 1 98.44 328 GLU B N 1
ATOM 7125 C CA . GLU B 1 328 ? 5.809 33.25 22.922 1 98.44 328 GLU B CA 1
ATOM 7126 C C . GLU B 1 328 ? 6.586 32.969 21.625 1 98.44 328 GLU B C 1
ATOM 7128 O O . GLU B 1 328 ? 6.41 31.922 21.016 1 98.44 328 GLU B O 1
ATOM 7133 N N . LEU B 1 329 ? 7.395 33.938 21.234 1 98.56 329 LEU B N 1
ATOM 7134 C CA . LEU B 1 329 ? 8.203 33.844 20.031 1 98.56 329 LEU B CA 1
ATOM 7135 C C . LEU B 1 329 ? 9.656 34.219 20.312 1 98.56 329 LEU B C 1
ATOM 7137 O O . LEU B 1 329 ? 9.914 35.188 21.031 1 98.56 329 LEU B O 1
ATOM 7141 N N . LEU B 1 330 ? 10.562 33.438 19.859 1 97.94 330 LEU B N 1
ATOM 7142 C CA . LEU B 1 330 ? 11.977 33.781 19.891 1 97.94 330 LEU B CA 1
ATOM 7143 C C . LEU B 1 330 ? 12.414 34.375 18.547 1 97.94 330 LEU B C 1
ATOM 7145 O O . LEU B 1 330 ? 12 33.906 17.5 1 97.94 330 LEU B O 1
ATOM 7149 N N . THR B 1 331 ? 13.172 35.406 18.562 1 98.12 331 THR B N 1
ATOM 7150 C CA . THR B 1 331 ? 13.852 35.938 17.391 1 98.12 331 THR B CA 1
ATOM 7151 C C . THR B 1 331 ? 15.367 35.906 17.594 1 98.12 331 THR B C 1
ATOM 7153 O O . THR B 1 331 ? 15.859 36.188 18.688 1 98.12 331 THR B O 1
ATOM 7156 N N . CYS B 1 332 ? 16.016 35.531 16.641 1 96.31 332 CYS B N 1
ATOM 7157 C CA . CYS B 1 332 ? 17.484 35.531 16.641 1 96.31 332 CYS B CA 1
ATOM 7158 C C . CYS B 1 332 ? 18.016 36.5 15.594 1 96.31 332 CYS B C 1
ATOM 7160 O O . CYS B 1 332 ? 17.703 36.375 14.406 1 96.31 332 CYS B O 1
ATOM 7162 N N . GLY B 1 333 ? 18.875 37.438 15.984 1 95.5 333 GLY B N 1
ATOM 7163 C CA . GLY B 1 333 ? 19.375 38.438 15.078 1 95.5 333 GLY B CA 1
ATOM 7164 C C . GLY B 1 333 ? 20.844 38.281 14.742 1 95.5 333 GLY B C 1
ATOM 7165 O O . GLY B 1 333 ? 21.562 37.562 15.445 1 95.5 333 GLY B O 1
ATOM 7166 N N . MET B 1 334 ? 21.203 38.875 13.695 1 94.38 334 MET B N 1
ATOM 7167 C CA . MET B 1 334 ? 22.609 38.906 13.305 1 94.38 334 MET B CA 1
ATOM 7168 C C . MET B 1 334 ? 23.453 39.656 14.328 1 94.38 334 MET B C 1
ATOM 7170 O O . MET B 1 334 ? 24.688 39.562 14.305 1 94.38 334 MET B O 1
ATOM 7174 N N . ASP B 1 335 ? 22.906 40.406 15.195 1 94.62 335 ASP B N 1
ATOM 7175 C CA . ASP B 1 335 ? 23.594 41.094 16.266 1 94.62 335 ASP B CA 1
ATOM 7176 C C . ASP B 1 335 ? 24.047 40.125 17.359 1 94.62 335 ASP B C 1
ATOM 7178 O O . ASP B 1 335 ? 24.703 40.531 18.312 1 94.62 335 ASP B O 1
ATOM 7182 N N . GLY B 1 336 ? 23.641 38.844 17.219 1 93.5 336 GLY B N 1
ATOM 7183 C CA . GLY B 1 336 ? 24.062 37.812 18.156 1 93.5 336 GLY B CA 1
ATOM 7184 C C . GLY B 1 336 ? 23.188 37.75 19.391 1 93.5 336 GLY B C 1
ATOM 7185 O O . GLY B 1 336 ? 23.625 37.25 20.438 1 93.5 336 GLY B O 1
ATOM 7186 N N . VAL B 1 337 ? 22.062 38.281 19.234 1 95.62 337 VAL B N 1
ATOM 7187 C CA . VAL B 1 337 ? 21.156 38.375 20.391 1 95.62 337 VAL B CA 1
ATOM 7188 C C . VAL B 1 337 ? 19.859 37.625 20.078 1 95.62 337 VAL B C 1
ATOM 7190 O O . VAL B 1 337 ? 19.375 37.656 18.953 1 95.62 337 VAL B O 1
ATOM 7193 N N . VAL B 1 338 ? 19.359 36.875 21.109 1 97 338 VAL B N 1
ATOM 7194 C CA . VAL B 1 338 ? 18.031 36.281 21.031 1 97 338 VAL B CA 1
ATOM 7195 C C . VAL B 1 338 ? 17.047 37.031 21.906 1 97 338 VAL B C 1
ATOM 7197 O O . VAL B 1 338 ? 17.375 37.406 23.031 1 97 338 VAL B O 1
ATOM 7200 N N . LYS B 1 339 ? 15.945 37.375 21.391 1 98.31 339 LYS B N 1
ATOM 7201 C CA . LYS B 1 339 ? 14.906 38.062 22.141 1 98.31 339 LYS B CA 1
ATOM 7202 C C . LYS B 1 339 ? 13.641 37.219 22.234 1 98.31 339 LYS B C 1
ATOM 7204 O O . LYS B 1 339 ? 13.289 36.5 21.297 1 98.31 339 LYS B O 1
ATOM 7209 N N . ARG B 1 340 ? 13.047 37.25 23.344 1 98.44 340 ARG B N 1
ATOM 7210 C CA . ARG B 1 340 ? 11.797 36.562 23.609 1 98.44 340 ARG B CA 1
ATOM 7211 C C . ARG B 1 340 ? 10.625 37.531 23.656 1 98.44 340 ARG B C 1
ATOM 7213 O O . ARG B 1 340 ? 10.664 38.531 24.375 1 98.44 340 ARG B O 1
ATOM 7220 N N . TRP B 1 341 ? 9.562 37.25 22.938 1 98.69 341 TRP B N 1
ATOM 7221 C CA . TRP B 1 341 ? 8.445 38.156 22.781 1 98.69 341 TRP B CA 1
ATOM 7222 C C . TRP B 1 341 ? 7.137 37.5 23.219 1 98.69 341 TRP B C 1
ATOM 7224 O O . TRP B 1 341 ? 6.941 36.312 23 1 98.69 341 TRP B O 1
ATOM 7234 N N . ASN B 1 342 ? 6.258 38.281 23.75 1 98.44 342 ASN B N 1
ATOM 7235 C CA . ASN B 1 342 ? 4.879 37.875 23.969 1 98.44 342 ASN B CA 1
ATOM 7236 C C . ASN B 1 342 ? 4.031 38.031 22.703 1 98.44 342 ASN B C 1
ATOM 7238 O O . ASN B 1 342 ? 3.924 39.125 22.172 1 98.44 342 ASN B O 1
ATOM 7242 N N . VAL B 1 343 ? 3.395 37 22.297 1 98.38 343 VAL B N 1
ATOM 7243 C CA . VAL B 1 343 ? 2.695 37 21.016 1 98.38 343 VAL B CA 1
ATOM 7244 C C . VAL B 1 343 ? 1.438 37.844 21.109 1 98.38 343 VAL B C 1
ATOM 7246 O O . VAL B 1 343 ? 1.079 38.562 20.156 1 98.38 343 VAL B O 1
ATOM 7249 N N . SER B 1 344 ? 0.752 37.844 22.172 1 97.44 344 SER B N 1
ATOM 7250 C CA . SER B 1 344 ? -0.501 38.594 22.344 1 97.44 344 SER B CA 1
ATOM 7251 C C . SER B 1 344 ? -0.261 40.094 22.422 1 97.44 344 SER B C 1
ATOM 7253 O O . SER B 1 344 ? -0.968 40.875 21.781 1 97.44 344 SER B O 1
ATOM 7255 N N . SER B 1 345 ? 0.783 40.5 23.125 1 97.25 345 SER B N 1
ATOM 7256 C CA . SER B 1 345 ? 0.999 41.938 23.375 1 97.25 345 SER B CA 1
ATOM 7257 C C . SER B 1 345 ? 2.047 42.5 22.422 1 97.25 345 SER B C 1
ATOM 7259 O O . SER B 1 345 ? 2.08 43.719 22.188 1 97.25 345 SER B O 1
ATOM 7261 N N . GLY B 1 346 ? 2.906 41.656 21.953 1 97.44 346 GLY B N 1
ATOM 7262 C CA . GLY B 1 346 ? 4 42.125 21.109 1 97.44 346 GLY B CA 1
ATOM 7263 C C . GLY B 1 346 ? 5.176 42.688 21.906 1 97.44 346 GLY B C 1
ATOM 7264 O O . GLY B 1 346 ? 6.133 43.188 21.344 1 97.44 346 GLY B O 1
ATOM 7265 N N . GLU B 1 347 ? 5.141 42.5 23.203 1 97.75 347 GLU B N 1
ATOM 7266 C CA . GLU B 1 347 ? 6.18 43.062 24.078 1 97.75 347 GLU B CA 1
ATOM 7267 C C . GLU B 1 347 ? 7.375 42.094 24.156 1 97.75 347 GLU B C 1
ATOM 7269 O O . GLU B 1 347 ? 7.211 40.875 24.188 1 97.75 347 GLU B O 1
ATOM 7274 N N . CYS B 1 348 ? 8.547 42.688 24.234 1 98.19 348 CYS B N 1
ATOM 7275 C CA . CYS B 1 348 ? 9.766 41.906 24.469 1 98.19 348 CYS B CA 1
ATOM 7276 C C . CYS B 1 348 ? 9.891 41.5 25.922 1 98.19 348 CYS B C 1
ATOM 7278 O O . CYS B 1 348 ? 9.984 42.375 26.812 1 98.19 348 CYS B O 1
ATOM 7280 N N . LEU B 1 349 ? 9.961 40.312 26.219 1 97.62 349 LEU B N 1
ATOM 7281 C CA . LEU B 1 349 ? 9.969 39.781 27.594 1 97.62 349 LEU B CA 1
ATOM 7282 C C . LEU B 1 349 ? 11.391 39.688 28.125 1 97.62 349 LEU B C 1
ATOM 7284 O O . LEU B 1 349 ? 11.617 39.906 29.328 1 97.62 349 LEU B O 1
ATOM 7288 N N . ASN B 1 350 ? 12.312 39.281 27.281 1 97.19 350 ASN B N 1
ATOM 7289 C CA . ASN B 1 350 ? 13.695 39.125 27.719 1 97.19 350 ASN B CA 1
ATOM 7290 C C . ASN B 1 350 ? 14.664 39.188 26.531 1 97.19 350 ASN B C 1
ATOM 7292 O O . ASN B 1 350 ? 14.266 39 25.391 1 97.19 350 ASN B O 1
ATOM 7296 N N . VAL B 1 351 ? 15.898 39.562 26.797 1 96.88 351 VAL B N 1
ATOM 7297 C CA . VAL B 1 351 ? 17 39.594 25.844 1 96.88 351 VAL B CA 1
ATOM 7298 C C . VAL B 1 351 ? 18.125 38.688 26.297 1 96.88 351 VAL B C 1
ATOM 7300 O O . VAL B 1 351 ? 18.562 38.75 27.453 1 96.88 351 VAL B O 1
ATOM 7303 N N . TYR B 1 352 ? 18.578 37.844 25.453 1 96.38 352 TYR B N 1
ATOM 7304 C CA . TYR B 1 352 ? 19.609 36.875 25.797 1 96.38 352 TYR B CA 1
ATOM 7305 C C . TYR B 1 352 ? 20.875 37.125 24.984 1 96.38 352 TYR B C 1
ATOM 7307 O O . TYR B 1 352 ? 20.844 37.219 23.766 1 96.38 352 TYR B O 1
ATOM 7315 N N . GLU B 1 353 ? 21.938 37.188 25.656 1 93.5 353 GLU B N 1
ATOM 7316 C CA . GLU B 1 353 ? 23.25 37.375 25.062 1 93.5 353 GLU B CA 1
ATOM 7317 C C . GLU B 1 353 ? 24.312 36.594 25.797 1 93.5 353 GLU B C 1
ATOM 7319 O O . GLU B 1 353 ? 24.141 36.219 26.953 1 93.5 353 GLU B O 1
ATOM 7324 N N . LYS B 1 354 ? 25.25 36.25 25.094 1 90.62 354 LYS B N 1
ATOM 7325 C CA . LYS B 1 354 ? 26.422 35.594 25.672 1 90.62 354 LYS B CA 1
ATOM 7326 C C . LYS B 1 354 ? 27.672 36.469 25.531 1 90.62 354 LYS B C 1
ATOM 7328 O O . LYS B 1 354 ? 27.984 36.938 24.422 1 90.62 354 LYS B O 1
ATOM 7333 N N . ASN B 1 355 ? 28.438 36.625 26.672 1 88.12 355 ASN B N 1
ATOM 7334 C CA . ASN B 1 355 ? 29.609 37.5 26.688 1 88.12 355 ASN B CA 1
ATOM 7335 C C . ASN B 1 355 ? 30.688 36.969 25.75 1 88.12 355 ASN B C 1
ATOM 7337 O O . ASN B 1 355 ? 31.109 35.812 25.859 1 88.12 355 ASN B O 1
ATOM 7341 N N . GLY B 1 356 ? 31.047 37.75 24.828 1 89.38 356 GLY B N 1
ATOM 7342 C CA . GLY B 1 356 ? 32.156 37.438 23.969 1 89.38 356 GLY B CA 1
ATOM 7343 C C . GLY B 1 356 ? 31.766 36.656 22.734 1 89.38 356 GLY B C 1
ATOM 7344 O O . GLY B 1 356 ? 32.562 36.469 21.812 1 89.38 356 GLY B O 1
ATOM 7345 N N . PHE B 1 357 ? 30.578 36.188 22.797 1 89.56 357 PHE B N 1
ATOM 7346 C CA . PHE B 1 357 ? 30.141 35.344 21.672 1 89.56 357 PHE B CA 1
ATOM 7347 C C . PHE B 1 357 ? 28.75 35.75 21.203 1 89.56 357 PHE B C 1
ATOM 7349 O O . PHE B 1 357 ? 27.969 36.312 21.984 1 89.56 357 PHE B O 1
ATOM 7356 N N . GLY B 1 358 ? 28.469 35.5 19.938 1 90.44 358 GLY B N 1
ATOM 7357 C CA . GLY B 1 358 ? 27.141 35.781 19.406 1 90.44 358 GLY B CA 1
ATOM 7358 C C . GLY B 1 358 ? 26.281 34.531 19.297 1 90.44 358 GLY B C 1
ATOM 7359 O O . GLY B 1 358 ? 26.781 33.438 19.016 1 90.44 358 GLY B O 1
ATOM 7360 N N . LEU B 1 359 ? 24.938 34.656 19.531 1 88.62 359 LEU B N 1
ATOM 7361 C CA . LEU B 1 359 ? 23.953 33.625 19.281 1 88.62 359 LEU B CA 1
ATOM 7362 C C . LEU B 1 359 ? 23.5 33.625 17.812 1 88.62 359 LEU B C 1
ATOM 7364 O O . LEU B 1 359 ? 23.156 34.688 17.281 1 88.62 359 LEU B O 1
ATOM 7368 N N . ILE B 1 360 ? 23.5 32.469 17.203 1 88.25 360 ILE B N 1
ATOM 7369 C CA . ILE B 1 360 ? 23.312 32.5 15.758 1 88.25 360 ILE B CA 1
ATOM 7370 C C . ILE B 1 360 ? 22.047 31.734 15.391 1 88.25 360 ILE B C 1
ATOM 7372 O O . ILE B 1 360 ? 21.641 31.734 14.227 1 88.25 360 ILE B O 1
ATOM 7376 N N . SER B 1 361 ? 21.438 31.031 16.281 1 90.62 361 SER B N 1
ATOM 7377 C CA . SER B 1 361 ? 20.188 30.328 16.078 1 90.62 361 SER B CA 1
ATOM 7378 C C . SER B 1 361 ? 19.422 30.141 17.391 1 90.62 361 SER B C 1
ATOM 7380 O O . SER B 1 361 ? 19.984 30.359 18.469 1 90.62 361 SER B O 1
ATOM 7382 N N . CYS B 1 362 ? 18.203 29.844 17.25 1 92.5 362 CYS B N 1
ATOM 7383 C CA . CYS B 1 362 ? 17.422 29.594 18.453 1 92.5 362 CYS B CA 1
ATOM 7384 C C . CYS B 1 362 ? 16.281 28.609 18.188 1 92.5 362 CYS B C 1
ATOM 7386 O O . CYS B 1 362 ? 15.844 28.469 17.047 1 92.5 362 CYS B O 1
ATOM 7388 N N . GLY B 1 363 ? 15.867 27.906 19.156 1 93.06 363 GLY B N 1
ATOM 7389 C CA . GLY B 1 363 ? 14.742 26.984 19.141 1 93.06 363 GLY B CA 1
ATOM 7390 C C . GLY B 1 363 ? 14.234 26.641 20.531 1 93.06 363 GLY B C 1
ATOM 7391 O O . GLY B 1 363 ? 15.008 26.625 21.5 1 93.06 363 GLY B O 1
ATOM 7392 N N . TRP B 1 364 ? 13.039 26.328 20.594 1 95.62 364 TRP B N 1
ATOM 7393 C CA . TRP B 1 364 ? 12.438 26.016 21.891 1 95.62 364 TRP B CA 1
ATOM 7394 C C . TRP B 1 364 ? 12.672 24.562 22.266 1 95.62 364 TRP B C 1
ATOM 7396 O O . TRP B 1 364 ? 12.625 23.672 21.391 1 95.62 364 TRP B O 1
ATOM 7406 N N . PHE B 1 365 ? 12.891 24.391 23.453 1 94.62 365 PHE B N 1
ATOM 7407 C CA . PHE B 1 365 ? 12.805 23.031 23.984 1 94.62 365 PHE B CA 1
ATOM 7408 C C . PHE B 1 365 ? 11.344 22.594 24.109 1 94.62 365 PHE B C 1
ATOM 7410 O O . PHE B 1 365 ? 10.461 23.422 24.359 1 94.62 365 PHE B O 1
ATOM 7417 N N . PRO B 1 366 ? 11.062 21.297 23.969 1 93.94 366 PRO B N 1
ATOM 7418 C CA . PRO B 1 366 ? 9.672 20.844 23.891 1 93.94 366 PRO B CA 1
ATOM 7419 C C . PRO B 1 366 ? 8.883 21.141 25.156 1 93.94 366 PRO B C 1
ATOM 7421 O O . PRO B 1 366 ? 7.656 21.281 25.109 1 93.94 366 PRO B O 1
ATOM 7424 N N . ASP B 1 367 ? 9.531 21.328 26.281 1 92.56 367 ASP B N 1
ATOM 7425 C CA . ASP B 1 367 ? 8.805 21.562 27.531 1 92.56 367 ASP B CA 1
ATOM 7426 C C . ASP B 1 367 ? 8.359 23.031 27.625 1 92.56 367 ASP B C 1
ATOM 7428 O O . ASP B 1 367 ? 7.508 23.359 28.453 1 92.56 367 ASP B O 1
ATOM 7432 N N . GLY B 1 368 ? 8.93 23.922 26.844 1 94.75 368 GLY B N 1
ATOM 7433 C CA . GLY B 1 368 ? 8.508 25.312 26.781 1 94.75 368 GLY B CA 1
ATOM 7434 C C . GLY B 1 368 ? 9.156 26.188 27.844 1 94.75 368 GLY B C 1
ATOM 7435 O O . GLY B 1 368 ? 8.875 27.391 27.938 1 94.75 368 GLY B O 1
ATOM 7436 N N . TYR B 1 369 ? 10.141 25.625 28.562 1 95 369 TYR B N 1
ATOM 7437 C CA . TYR B 1 369 ? 10.75 26.375 29.656 1 95 369 TYR B CA 1
ATOM 7438 C C . TYR B 1 369 ? 12.211 26.688 29.344 1 95 369 TYR B C 1
ATOM 7440 O O . TYR B 1 369 ? 12.859 27.422 30.094 1 95 369 TYR B O 1
ATOM 7448 N N . LYS B 1 370 ? 12.664 26.109 28.359 1 95.19 370 LYS B N 1
ATOM 7449 C CA . LYS B 1 370 ? 14.039 26.312 27.922 1 95.19 370 LYS B CA 1
ATOM 7450 C C . LYS B 1 370 ? 14.109 26.5 26.406 1 95.19 370 LYS B C 1
ATOM 7452 O O . LYS B 1 370 ? 13.148 26.203 25.703 1 95.19 370 LYS B O 1
ATOM 7457 N N . PHE B 1 371 ? 15.117 27.062 25.984 1 94.06 371 PHE B N 1
ATOM 7458 C CA . PHE B 1 371 ? 15.375 27.125 24.547 1 94.06 371 PHE B CA 1
ATOM 7459 C C . PHE B 1 371 ? 16.844 26.891 24.25 1 94.06 371 PHE B C 1
ATOM 7461 O O . PHE B 1 371 ? 17.703 27.047 25.125 1 94.06 371 PHE B O 1
ATOM 7468 N N . PHE B 1 372 ? 17.172 26.453 23.125 1 90.5 372 PHE B N 1
ATOM 7469 C CA . PHE B 1 372 ? 18.531 26.219 22.672 1 90.5 372 PHE B CA 1
ATOM 7470 C C . PHE B 1 372 ? 18.984 27.281 21.688 1 90.5 372 PHE B C 1
ATOM 7472 O O . PHE B 1 372 ? 18.156 27.859 20.984 1 90.5 372 PHE B O 1
ATOM 7479 N N . SER B 1 373 ? 20.219 27.5 21.672 1 91 373 SER B N 1
ATOM 7480 C CA . SER B 1 373 ? 20.812 28.422 20.719 1 91 373 SER B CA 1
ATOM 7481 C C . SER B 1 373 ? 22.188 27.953 20.266 1 91 373 SER B C 1
ATOM 7483 O O . SER B 1 373 ? 22.938 27.359 21.047 1 91 373 SER B O 1
ATOM 7485 N N . GLY B 1 374 ? 22.344 28.078 19.016 1 87.69 374 GLY B N 1
ATOM 7486 C CA . GLY B 1 374 ? 23.703 27.953 18.531 1 87.69 374 GLY B CA 1
ATOM 7487 C C . GLY B 1 374 ? 24.562 29.172 18.812 1 87.69 374 GLY B C 1
ATOM 7488 O O . GLY B 1 374 ? 24.078 30.312 18.766 1 87.69 374 GLY B O 1
ATOM 7489 N N . VAL B 1 375 ? 25.891 28.938 19.078 1 87.56 375 VAL B N 1
ATOM 7490 C CA . VAL B 1 375 ? 26.797 30.016 19.438 1 87.56 375 VAL B CA 1
ATOM 7491 C C . VAL B 1 375 ? 27.938 30.094 18.422 1 87.56 375 VAL B C 1
ATOM 7493 O O . VAL B 1 375 ? 28.25 29.109 17.75 1 87.56 375 VAL B O 1
ATOM 7496 N N . THR B 1 376 ? 28.5 31.25 18.203 1 85.88 376 THR B N 1
ATOM 7497 C CA . THR B 1 376 ? 29.562 31.469 17.219 1 85.88 376 THR B CA 1
ATOM 7498 C C . THR B 1 376 ? 30.797 30.641 17.562 1 85.88 376 THR B C 1
ATOM 7500 O O . THR B 1 376 ? 31.656 30.422 16.719 1 85.88 376 THR B O 1
ATOM 7503 N N . ASP B 1 377 ? 30.953 30.25 18.844 1 79.69 377 ASP B N 1
ATOM 7504 C CA . ASP B 1 377 ? 32.094 29.406 19.234 1 79.69 377 ASP B CA 1
ATOM 7505 C C . ASP B 1 377 ? 31.828 27.953 18.891 1 79.69 377 ASP B C 1
ATOM 7507 O O . ASP B 1 377 ? 32.531 27.062 19.375 1 79.69 377 ASP B O 1
ATOM 7511 N N . LYS B 1 378 ? 30.719 27.656 18.203 1 79.38 378 LYS B N 1
ATOM 7512 C CA . LYS B 1 378 ? 30.344 26.344 17.688 1 79.38 378 LYS B CA 1
ATOM 7513 C C . LYS B 1 378 ? 29.719 25.469 18.766 1 79.38 378 LYS B C 1
ATOM 7515 O O . LYS B 1 378 ? 29.672 24.25 18.625 1 79.38 378 LYS B O 1
ATOM 7520 N N . SER B 1 379 ? 29.344 26.047 19.812 1 81.62 379 SER B N 1
ATOM 7521 C CA . SER B 1 379 ? 28.656 25.312 20.859 1 81.62 379 SER B CA 1
ATOM 7522 C C . SER B 1 379 ? 27.141 25.469 20.734 1 81.62 379 SER B C 1
ATOM 7524 O O . SER B 1 379 ? 26.656 26.359 20.047 1 81.62 379 SER B O 1
ATOM 7526 N N . ILE B 1 380 ? 26.469 24.516 21.312 1 84.81 380 ILE B N 1
ATOM 7527 C CA . ILE B 1 380 ? 25.031 24.594 21.484 1 84.81 380 ILE B CA 1
ATOM 7528 C C . ILE B 1 380 ? 24.703 24.781 22.969 1 84.81 380 ILE B C 1
ATOM 7530 O O . ILE B 1 380 ? 25.125 23.984 23.812 1 84.81 380 ILE B O 1
ATOM 7534 N N . CYS B 1 381 ? 23.969 25.812 23.25 1 88.56 381 CYS B N 1
ATOM 7535 C CA . CYS B 1 381 ? 23.672 26.094 24.641 1 88.56 381 CYS B CA 1
ATOM 7536 C C . CYS B 1 381 ? 22.172 26.031 24.906 1 88.56 381 CYS B C 1
ATOM 7538 O O . CYS B 1 381 ? 21.359 26.422 24.062 1 88.56 381 CYS B O 1
ATOM 7540 N N . LEU B 1 382 ? 21.891 25.516 26 1 90.69 382 LEU B N 1
ATOM 7541 C CA . LEU B 1 382 ? 20.516 25.5 26.516 1 90.69 382 LEU B CA 1
ATOM 7542 C C . LEU B 1 382 ? 20.312 26.594 27.547 1 90.69 382 LEU B C 1
ATOM 7544 O O . LEU B 1 382 ? 21.094 26.719 28.5 1 90.69 382 LEU B O 1
ATOM 7548 N N . TRP B 1 383 ? 19.266 27.406 27.344 1 94.5 383 TRP B N 1
ATOM 7549 C CA . TRP B 1 383 ? 18.984 28.547 28.203 1 94.5 383 TRP B CA 1
ATOM 7550 C C . TRP B 1 383 ? 17.656 28.375 28.922 1 94.5 383 TRP B C 1
ATOM 7552 O O . TRP B 1 383 ? 16.688 27.875 28.328 1 94.5 383 TRP B O 1
ATOM 7562 N N . ASP B 1 384 ? 17.625 28.734 30.125 1 95.12 384 ASP B N 1
ATOM 7563 C CA . ASP B 1 384 ? 16.297 28.906 30.734 1 95.12 384 ASP B CA 1
ATOM 7564 C C . ASP B 1 384 ? 15.703 30.266 30.375 1 95.12 384 ASP B C 1
ATOM 7566 O O . ASP B 1 384 ? 16.359 31.094 29.734 1 95.12 384 ASP B O 1
ATOM 7570 N N . LEU B 1 385 ? 14.523 30.516 30.719 1 95.81 385 LEU B N 1
ATOM 7571 C CA . LEU B 1 385 ? 13.82 31.703 30.25 1 95.81 385 LEU B CA 1
ATOM 7572 C C . LEU B 1 385 ? 14.273 32.938 31.016 1 95.81 385 LEU B C 1
ATOM 7574 O O . LEU B 1 385 ? 13.992 34.062 30.609 1 95.81 385 LEU B O 1
ATOM 7578 N N . GLU B 1 386 ? 15.023 32.719 32.062 1 94.12 386 GLU B N 1
ATOM 7579 C CA . GLU B 1 386 ? 15.547 33.844 32.844 1 94.12 386 GLU B CA 1
ATOM 7580 C C . GLU B 1 386 ? 16.922 34.281 32.344 1 94.12 386 GLU B C 1
ATOM 7582 O O . GLU B 1 386 ? 17.438 35.312 32.75 1 94.12 386 GLU B O 1
ATOM 7587 N N . GLY B 1 387 ? 17.469 33.531 31.422 1 91.56 387 GLY B N 1
ATOM 7588 C CA . GLY B 1 387 ? 18.734 33.938 30.812 1 91.56 387 GLY B CA 1
ATOM 7589 C C . GLY B 1 387 ? 19.922 33.156 31.328 1 91.56 387 GLY B C 1
ATOM 7590 O O . GLY B 1 387 ? 21.062 33.469 30.984 1 91.56 387 GLY B O 1
ATOM 7591 N N . LYS B 1 388 ? 19.641 32.156 32.125 1 92.31 388 LYS B N 1
ATOM 7592 C CA . LYS B 1 388 ? 20.734 31.328 32.625 1 92.31 388 LYS B CA 1
ATOM 7593 C C . LYS B 1 388 ? 21.062 30.188 31.672 1 92.31 388 LYS B C 1
ATOM 7595 O O . LYS B 1 388 ? 20.141 29.531 31.172 1 92.31 388 LYS B O 1
ATOM 7600 N N . GLU B 1 389 ? 22.297 30.031 31.422 1 90.88 389 GLU B N 1
ATOM 7601 C CA . GLU B 1 389 ? 22.75 28.891 30.656 1 90.88 389 GLU B CA 1
ATOM 7602 C C . GLU B 1 389 ? 22.656 27.594 31.469 1 90.88 389 GLU B C 1
ATOM 7604 O O . GLU B 1 389 ? 23.344 27.453 32.469 1 90.88 389 GLU B O 1
ATOM 7609 N N . VAL B 1 390 ? 21.922 26.688 31.047 1 91.12 390 VAL B N 1
ATOM 7610 C CA . VAL B 1 390 ? 21.656 25.469 31.797 1 91.12 390 VAL B CA 1
ATOM 7611 C C . VAL B 1 390 ? 22.656 24.391 31.359 1 91.12 390 VAL B C 1
ATOM 7613 O O . VAL B 1 390 ? 23.156 23.625 32.188 1 91.12 390 VAL B O 1
ATOM 7616 N N . GLU B 1 391 ? 22.797 24.203 30.109 1 85.94 391 GLU B N 1
ATOM 7617 C CA . GLU B 1 391 ? 23.672 23.203 29.531 1 85.94 391 GLU B CA 1
ATOM 7618 C C . GLU B 1 391 ? 24.344 23.703 28.25 1 85.94 391 GLU B C 1
ATOM 7620 O O . GLU B 1 391 ? 23.781 24.547 27.531 1 85.94 391 GLU B O 1
ATOM 7625 N N . CYS B 1 392 ? 25.578 23.328 28.031 1 83.75 392 CYS B N 1
ATOM 7626 C CA . CYS B 1 392 ? 26.281 23.719 26.828 1 83.75 392 CYS B CA 1
ATOM 7627 C C . CYS B 1 392 ? 27.062 22.547 26.25 1 83.75 392 CYS B C 1
ATOM 7629 O O . CYS B 1 392 ? 27.766 21.844 26.969 1 83.75 392 CYS B O 1
ATOM 7631 N N . TRP B 1 393 ? 26.797 22.281 25.031 1 77.75 393 TRP B N 1
ATOM 7632 C CA . TRP B 1 393 ? 27.5 21.203 24.344 1 77.75 393 TRP B CA 1
ATOM 7633 C C . TRP B 1 393 ? 28.484 21.75 23.328 1 77.75 393 TRP B C 1
ATOM 7635 O O . TRP B 1 393 ? 28.141 22.625 22.516 1 77.75 393 TRP B O 1
ATOM 7645 N N . LYS B 1 394 ? 29.75 21.375 23.531 1 71.19 394 LYS B N 1
ATOM 7646 C CA . LYS B 1 394 ? 30.781 21.859 22.625 1 71.19 394 LYS B CA 1
ATOM 7647 C C . LYS B 1 394 ? 31 20.891 21.469 1 71.19 394 LYS B C 1
ATOM 7649 O O . LYS B 1 394 ? 31.141 19.672 21.688 1 71.19 394 LYS B O 1
ATOM 7654 N N . GLY B 1 395 ? 30.438 21.203 20.375 1 60.47 395 GLY B N 1
ATOM 7655 C CA . GLY B 1 395 ? 30.641 20.359 19.219 1 60.47 395 GLY B CA 1
ATOM 7656 C C . GLY B 1 395 ? 32.062 20.375 18.719 1 60.47 395 GLY B C 1
ATOM 7657 O O . GLY B 1 395 ? 32.844 21.266 19.078 1 60.47 395 GLY B O 1
ATOM 7658 N N . GLN B 1 396 ? 32.625 19.266 18.281 1 55.12 396 GLN B N 1
ATOM 7659 C CA . GLN B 1 396 ? 34 19.125 17.812 1 55.12 396 GLN B CA 1
ATOM 7660 C C . GLN B 1 396 ? 34.281 20.078 16.656 1 55.12 396 GLN B C 1
ATOM 7662 O O . GLN B 1 396 ? 35.438 20.5 16.453 1 55.12 396 GLN B O 1
ATOM 7667 N N . ARG B 1 397 ? 33.219 20.203 15.711 1 55 397 ARG B N 1
ATOM 7668 C CA . ARG B 1 397 ? 33.625 20.797 14.445 1 55 397 ARG B CA 1
ATOM 7669 C C . ARG B 1 397 ? 32.812 22.062 14.141 1 55 397 ARG B C 1
ATOM 7671 O O . ARG B 1 397 ? 31.766 22.281 14.742 1 55 397 ARG B O 1
ATOM 7678 N N . GLU B 1 398 ? 33.438 22.953 13.227 1 51.47 398 GLU B N 1
ATOM 7679 C CA . GLU B 1 398 ? 33 24.281 12.82 1 51.47 398 GLU B CA 1
ATOM 7680 C C . GLU B 1 398 ? 31.547 24.266 12.336 1 51.47 398 GLU B C 1
ATOM 7682 O O . GLU B 1 398 ? 31.172 23.453 11.508 1 51.47 398 GLU B O 1
ATOM 7687 N N . MET B 1 399 ? 30.609 24.812 13.172 1 55.5 399 MET B N 1
ATOM 7688 C CA . MET B 1 399 ? 29.219 24.984 12.758 1 55.5 399 MET B CA 1
ATOM 7689 C C . MET B 1 399 ? 29.016 26.359 12.125 1 55.5 399 MET B C 1
ATOM 7691 O O . MET B 1 399 ? 29.375 27.375 12.703 1 55.5 399 MET B O 1
ATOM 7695 N N . LYS B 1 400 ? 29.047 26.531 10.734 1 54.94 400 LYS B N 1
ATOM 7696 C CA . LYS B 1 400 ? 28.781 27.828 10.133 1 54.94 400 LYS B CA 1
ATOM 7697 C C . LYS B 1 400 ? 27.281 28.156 10.156 1 54.94 400 LYS B C 1
ATOM 7699 O O . LYS B 1 400 ? 26.906 29.312 10.305 1 54.94 400 LYS B O 1
ATOM 7704 N N . THR B 1 401 ? 26.531 27.219 9.664 1 58.25 401 THR B N 1
ATOM 7705 C CA . THR B 1 401 ? 25.125 27.516 9.5 1 58.25 401 THR B CA 1
ATOM 7706 C C . THR B 1 401 ? 24.297 26.859 10.602 1 58.25 401 THR B C 1
ATOM 7708 O O . THR B 1 401 ? 24.562 25.719 10.984 1 58.25 401 THR B O 1
ATOM 7711 N N . SER B 1 402 ? 23.422 27.781 11.312 1 66.06 402 SER B N 1
ATOM 7712 C CA . SER B 1 402 ? 22.953 27.375 12.633 1 66.06 402 SER B CA 1
ATOM 7713 C C . SER B 1 402 ? 21.547 26.812 12.555 1 66.06 402 SER B C 1
ATOM 7715 O O . SER B 1 402 ? 20.594 27.406 13.094 1 66.06 402 SER B O 1
ATOM 7717 N N . ASP B 1 403 ? 21.297 25.875 11.547 1 80.38 403 ASP B N 1
ATOM 7718 C CA . ASP B 1 403 ? 20.016 25.203 11.75 1 80.38 403 ASP B CA 1
ATOM 7719 C C . ASP B 1 403 ? 20.125 24.141 12.852 1 80.38 403 ASP B C 1
ATOM 7721 O O . ASP B 1 403 ? 21.109 23.422 12.922 1 80.38 403 ASP B O 1
ATOM 7725 N N . MET B 1 404 ? 19.141 24.281 13.688 1 85.88 404 MET B N 1
ATOM 7726 C CA . MET B 1 404 ? 19.062 23.312 14.781 1 85.88 404 MET B CA 1
ATOM 7727 C C . MET B 1 404 ? 17.625 22.844 14.977 1 85.88 404 MET B C 1
ATOM 7729 O O . MET B 1 404 ? 16.688 23.594 14.734 1 85.88 404 MET B O 1
ATOM 7733 N N . ALA B 1 405 ? 17.5 21.609 15.367 1 90.81 405 ALA B N 1
ATOM 7734 C CA . ALA B 1 405 ? 16.188 21.062 15.68 1 90.81 405 ALA B CA 1
ATOM 7735 C C . ALA B 1 405 ? 16.266 20.062 16.828 1 90.81 405 ALA B C 1
ATOM 7737 O O . ALA B 1 405 ? 17.328 19.5 17.109 1 90.81 405 ALA B O 1
ATOM 7738 N N . ILE B 1 406 ? 15.211 19.984 17.5 1 90.5 406 ILE B N 1
ATOM 7739 C CA . ILE B 1 406 ? 15.109 19 18.578 1 90.5 406 ILE B CA 1
ATOM 7740 C C . ILE B 1 406 ? 13.852 18.172 18.391 1 90.5 406 ILE B C 1
ATOM 7742 O O . ILE B 1 406 ? 12.797 18.688 18 1 90.5 406 ILE B O 1
ATOM 7746 N N . THR B 1 407 ? 13.969 16.938 18.688 1 93.81 407 THR B N 1
ATOM 7747 C CA . THR B 1 407 ? 12.805 16.062 18.578 1 93.81 407 THR B CA 1
ATOM 7748 C C . THR B 1 407 ? 11.781 16.391 19.656 1 93.81 407 THR B C 1
ATOM 7750 O O . THR B 1 407 ? 12.125 16.938 20.703 1 93.81 407 THR B O 1
ATOM 7753 N N . LYS B 1 408 ? 10.547 16.016 19.438 1 92.62 408 LYS B N 1
ATOM 7754 C CA . LYS B 1 408 ? 9.438 16.359 20.328 1 92.62 408 LYS B CA 1
ATOM 7755 C C . LYS B 1 408 ? 9.609 15.734 21.703 1 92.62 408 LYS B C 1
ATOM 7757 O O . LYS B 1 408 ? 9.141 16.281 22.703 1 92.62 408 LYS B O 1
ATOM 7762 N N . ASP B 1 409 ? 10.258 14.617 21.766 1 90.19 409 ASP B N 1
ATOM 7763 C CA . ASP B 1 409 ? 10.477 13.961 23.062 1 90.19 409 ASP B CA 1
ATOM 7764 C C . ASP B 1 409 ? 11.688 14.547 23.781 1 90.19 409 ASP B C 1
ATOM 7766 O O . ASP B 1 409 ? 11.969 14.195 24.922 1 90.19 409 ASP B O 1
ATOM 7770 N N . GLY B 1 410 ? 12.484 15.469 23.094 1 88.69 410 GLY B N 1
ATOM 7771 C CA . GLY B 1 410 ? 13.609 16.156 23.688 1 88.69 410 GLY B CA 1
ATOM 7772 C C . GLY B 1 410 ? 14.859 15.305 23.766 1 88.69 410 GLY B C 1
ATOM 7773 O O . GLY B 1 410 ? 15.867 15.719 24.344 1 88.69 410 GLY B O 1
ATOM 7774 N N . LYS B 1 411 ? 14.836 14.188 23.141 1 88.94 411 LYS B N 1
ATOM 7775 C CA . LYS B 1 411 ? 15.914 13.219 23.312 1 88.94 411 LYS B CA 1
ATOM 7776 C C . LYS B 1 411 ? 17.031 13.461 22.297 1 88.94 411 LYS B C 1
ATOM 7778 O O . LYS B 1 411 ? 18.188 13.156 22.562 1 88.94 411 LYS B O 1
ATOM 7783 N N . ARG B 1 412 ? 16.672 13.953 21.203 1 90.38 412 ARG B N 1
ATOM 7784 C CA . ARG B 1 412 ? 17.656 14.094 20.141 1 90.38 412 ARG B CA 1
ATOM 7785 C C . ARG B 1 412 ? 17.797 15.555 19.703 1 90.38 412 ARG B C 1
ATOM 7787 O O . ARG B 1 412 ? 16.797 16.219 19.422 1 90.38 412 ARG B O 1
ATOM 7794 N N . ILE B 1 413 ? 19.016 16.047 19.609 1 87.44 413 ILE B N 1
ATOM 7795 C CA . ILE B 1 413 ? 19.328 17.375 19.078 1 87.44 413 ILE B CA 1
ATOM 7796 C C . ILE B 1 413 ? 20.016 17.234 17.719 1 87.44 413 ILE B C 1
ATOM 7798 O O . ILE B 1 413 ? 20.984 16.484 17.578 1 87.44 413 ILE B O 1
ATOM 7802 N N . ILE B 1 414 ? 19.469 17.859 16.781 1 91.06 414 ILE B N 1
ATOM 7803 C CA . ILE B 1 414 ? 19.984 17.797 15.422 1 91.06 414 ILE B CA 1
ATOM 7804 C C . ILE B 1 414 ? 20.641 19.141 15.055 1 91.06 414 ILE B C 1
ATOM 7806 O O . ILE B 1 414 ? 20.031 20.188 15.211 1 91.06 414 ILE B O 1
ATOM 7810 N N . SER B 1 415 ? 21.859 19.109 14.594 1 86.94 415 SER B N 1
ATOM 7811 C CA . SER B 1 415 ? 22.578 20.328 14.234 1 86.94 415 SER B CA 1
ATOM 7812 C C . SER B 1 415 ? 23.531 20.078 13.07 1 86.94 415 SER B C 1
ATOM 7814 O O . SER B 1 415 ? 23.875 18.938 12.781 1 86.94 415 SER B O 1
ATOM 7816 N N . LEU B 1 416 ? 23.781 21.125 12.492 1 84.81 416 LEU B N 1
ATOM 7817 C CA . LEU B 1 416 ? 24.812 21.031 11.461 1 84.81 416 LEU B CA 1
ATOM 7818 C C . LEU B 1 416 ? 26.203 20.891 12.086 1 84.81 416 LEU B C 1
ATOM 7820 O O . LEU B 1 416 ? 26.5 21.516 13.102 1 84.81 416 LEU B O 1
ATOM 7824 N N . SER B 1 417 ? 27.094 20.078 11.734 1 77.06 417 SER B N 1
ATOM 7825 C CA . SER B 1 417 ? 28.438 19.859 12.281 1 77.06 417 SER B CA 1
ATOM 7826 C C . SER B 1 417 ? 29.516 20.312 11.305 1 77.06 417 SER B C 1
ATOM 7828 O O . SER B 1 417 ? 30.422 21.062 11.68 1 77.06 417 SER B O 1
ATOM 7830 N N . ARG B 1 418 ? 29.656 19.828 10.18 1 77.19 418 ARG B N 1
ATOM 7831 C CA . ARG B 1 418 ? 30.547 20.219 9.094 1 77.19 418 ARG B CA 1
ATOM 7832 C C . ARG B 1 418 ? 29.766 20.734 7.898 1 77.19 418 ARG B C 1
ATOM 7834 O O . ARG B 1 418 ? 28.547 20.922 7.973 1 77.19 418 ARG B O 1
ATOM 7841 N N . ASP B 1 419 ? 30.562 21.156 6.992 1 80.5 419 ASP B N 1
ATOM 7842 C CA . ASP B 1 419 ? 29.906 21.703 5.809 1 80.5 419 ASP B CA 1
ATOM 7843 C C . ASP B 1 419 ? 28.969 20.688 5.164 1 80.5 419 ASP B C 1
ATOM 7845 O O . ASP B 1 419 ? 27.953 21.062 4.57 1 80.5 419 ASP B O 1
ATOM 7849 N N . SER B 1 420 ? 29.281 19.484 5.422 1 88.69 420 SER B N 1
ATOM 7850 C CA . SER B 1 420 ? 28.516 18.484 4.66 1 88.69 420 SER B CA 1
ATOM 7851 C C . SER B 1 420 ? 28.016 17.375 5.562 1 88.69 420 SER B C 1
ATOM 7853 O O . SER B 1 420 ? 27.859 16.234 5.117 1 88.69 420 SER B O 1
ATOM 7855 N N . ALA B 1 421 ? 27.859 17.766 6.859 1 89.88 421 ALA B N 1
ATOM 7856 C CA . ALA B 1 421 ? 27.422 16.703 7.762 1 89.88 421 ALA B CA 1
ATOM 7857 C C . ALA B 1 421 ? 26.406 17.234 8.773 1 89.88 421 ALA B C 1
ATOM 7859 O O . ALA B 1 421 ? 26.469 18.406 9.18 1 89.88 421 ALA B O 1
ATOM 7860 N N . ILE B 1 422 ? 25.516 16.422 9.109 1 91.5 422 ILE B N 1
ATOM 7861 C CA . ILE B 1 422 ? 24.531 16.734 10.141 1 91.5 422 ILE B CA 1
ATOM 7862 C C . ILE B 1 422 ? 24.719 15.781 11.32 1 91.5 422 ILE B C 1
ATOM 7864 O O . ILE B 1 422 ? 24.812 14.562 11.141 1 91.5 422 ILE B O 1
ATOM 7868 N N . LEU B 1 423 ? 24.75 16.344 12.461 1 88.31 423 LEU B N 1
ATOM 7869 C CA . LEU B 1 423 ? 24.938 15.586 13.688 1 88.31 423 LEU B CA 1
ATOM 7870 C C . LEU B 1 423 ? 23.609 15.328 14.383 1 88.31 423 LEU B C 1
ATOM 7872 O O . LEU B 1 423 ? 22.828 16.25 14.578 1 88.31 423 LEU B O 1
ATOM 7876 N N . LEU B 1 424 ? 23.359 14.086 14.672 1 90.69 424 LEU B N 1
ATOM 7877 C CA . LEU B 1 424 ? 22.25 13.672 15.516 1 90.69 424 LEU B CA 1
ATOM 7878 C C . LEU B 1 424 ? 22.734 13.281 16.906 1 90.69 424 LEU B C 1
ATOM 7880 O O . LEU B 1 424 ? 23.219 12.164 17.109 1 90.69 424 LEU B O 1
ATOM 7884 N N . LEU B 1 425 ? 22.547 14.125 17.812 1 84.62 425 LEU B N 1
ATOM 7885 C CA . LEU B 1 425 ? 23.031 13.906 19.172 1 84.62 425 LEU B CA 1
ATOM 7886 C C . LEU B 1 425 ? 21.938 13.336 20.062 1 84.62 425 LEU B C 1
ATOM 7888 O O . LEU B 1 425 ? 20.859 13.938 20.188 1 84.62 425 LEU B O 1
ATOM 7892 N N . ASP B 1 426 ? 22.172 12.219 20.594 1 86.94 426 ASP B N 1
ATOM 7893 C CA . ASP B 1 426 ? 21.281 11.656 21.594 1 86.94 426 ASP B CA 1
ATOM 7894 C C . ASP B 1 426 ? 21.656 12.156 23 1 86.94 426 ASP B C 1
ATOM 7896 O O . ASP B 1 426 ? 22.719 11.82 23.516 1 86.94 426 ASP B O 1
ATOM 7900 N N . ARG B 1 427 ? 20.875 12.859 23.625 1 80.88 427 ARG B N 1
ATOM 7901 C CA . ARG B 1 427 ? 21.156 13.523 24.891 1 80.88 427 ARG B CA 1
ATOM 7902 C C . ARG B 1 427 ? 21.344 12.508 26.016 1 80.88 427 ARG B C 1
ATOM 7904 O O . ARG B 1 427 ? 22.156 12.719 26.922 1 80.88 427 ARG B O 1
ATOM 7911 N N . GLU B 1 428 ? 20.562 11.422 25.906 1 80.31 428 GLU B N 1
ATOM 7912 C CA . GLU B 1 428 ? 20.625 10.422 26.969 1 80.31 428 GLU B CA 1
ATOM 7913 C C . GLU B 1 428 ? 21.766 9.438 26.734 1 80.31 428 GLU B C 1
ATOM 7915 O O . GLU B 1 428 ? 22.578 9.195 27.641 1 80.31 428 GLU B O 1
ATOM 7920 N N . ALA B 1 429 ? 21.766 8.883 25.516 1 72.38 429 ALA B N 1
ATOM 7921 C CA . ALA B 1 429 ? 22.766 7.855 25.219 1 72.38 429 ALA B CA 1
ATOM 7922 C C . ALA B 1 429 ? 24.125 8.477 24.938 1 72.38 429 ALA B C 1
ATOM 7924 O O . ALA B 1 429 ? 25.156 7.785 24.938 1 72.38 429 ALA B O 1
ATOM 7925 N N . LYS B 1 430 ? 24.25 9.742 24.859 1 69 430 LYS B N 1
ATOM 7926 C CA . LYS B 1 430 ? 25.469 10.469 24.516 1 69 430 LYS B CA 1
ATOM 7927 C C . LYS B 1 430 ? 26.141 9.875 23.281 1 69 430 LYS B C 1
ATOM 7929 O O . LYS B 1 430 ? 27.359 9.703 23.234 1 69 430 LYS B O 1
ATOM 7934 N N . LEU B 1 431 ? 25.297 9.242 22.438 1 69.94 431 LEU B N 1
ATOM 7935 C CA . LEU B 1 431 ? 25.75 8.695 21.172 1 69.94 431 LEU B CA 1
ATOM 7936 C C . LEU B 1 431 ? 25.453 9.656 20.031 1 69.94 431 LEU B C 1
ATOM 7938 O O . LEU B 1 431 ? 24.406 10.297 20.016 1 69.94 431 LEU B O 1
ATOM 7942 N N . ASP B 1 432 ? 26.5 9.75 19.141 1 79.5 432 ASP B N 1
ATOM 7943 C CA . ASP B 1 432 ? 26.375 10.648 17.984 1 79.5 432 ASP B CA 1
ATOM 7944 C C . ASP B 1 432 ? 26.266 9.852 16.688 1 79.5 432 ASP B C 1
ATOM 7946 O O . ASP B 1 432 ? 27.016 8.891 16.484 1 79.5 432 ASP B O 1
ATOM 7950 N N . LYS B 1 433 ? 25.156 10.109 16.047 1 87.06 433 LYS B N 1
ATOM 7951 C CA . LYS B 1 433 ? 25.094 9.633 14.664 1 87.06 433 LYS B CA 1
ATOM 7952 C C . LYS B 1 433 ? 25.328 10.773 13.68 1 87.06 433 LYS B C 1
ATOM 7954 O O . LYS B 1 433 ? 25.016 11.922 13.969 1 87.06 433 LYS B O 1
ATOM 7959 N N . LEU B 1 434 ? 25.984 10.445 12.523 1 89.12 434 LEU B N 1
ATOM 7960 C CA . LEU B 1 434 ? 26.312 11.469 11.531 1 89.12 434 LEU B CA 1
ATOM 7961 C C . LEU B 1 434 ? 25.656 11.156 10.188 1 89.12 434 LEU B C 1
ATOM 7963 O O . LEU B 1 434 ? 25.688 10.008 9.734 1 89.12 434 LEU B O 1
ATOM 7967 N N . ILE B 1 435 ? 25 12.102 9.688 1 92.56 435 ILE B N 1
ATOM 7968 C CA . ILE B 1 435 ? 24.562 12.047 8.297 1 92.56 435 ILE B CA 1
ATOM 7969 C C . ILE B 1 435 ? 25.562 12.797 7.418 1 92.56 435 ILE B C 1
ATOM 7971 O O . ILE B 1 435 ? 25.781 14 7.586 1 92.56 435 ILE B O 1
ATOM 7975 N N . GLU B 1 436 ? 26.125 12.07 6.477 1 92.31 436 GLU B N 1
ATOM 7976 C CA . GLU B 1 436 ? 27.141 12.688 5.613 1 92.31 436 GLU B CA 1
ATOM 7977 C C . GLU B 1 436 ? 26.594 12.914 4.207 1 92.31 436 GLU B C 1
ATOM 7979 O O . GLU B 1 436 ? 26 12.008 3.609 1 92.31 436 GLU B O 1
ATOM 7984 N N . GLU B 1 437 ? 26.734 14.102 3.812 1 92.75 437 GLU B N 1
ATOM 7985 C CA . GLU B 1 437 ? 26.375 14.484 2.451 1 92.75 437 GLU B CA 1
ATOM 7986 C C . GLU B 1 437 ? 27.609 14.734 1.597 1 92.75 437 GLU B C 1
ATOM 7988 O O . GLU B 1 437 ? 28.688 15.023 2.123 1 92.75 437 GLU B O 1
ATOM 7993 N N . GLU B 1 438 ? 27.438 14.586 0.281 1 91.06 438 GLU B N 1
ATOM 7994 C CA . GLU B 1 438 ? 28.531 14.844 -0.639 1 91.06 438 GLU B CA 1
ATOM 7995 C C . GLU B 1 438 ? 28.734 16.344 -0.863 1 91.06 438 GLU B C 1
ATOM 7997 O O . GLU B 1 438 ? 29.828 16.781 -1.188 1 91.06 438 GLU B O 1
ATOM 8002 N N . GLN B 1 439 ? 27.719 17.031 -0.682 1 90.88 439 GLN B N 1
ATOM 8003 C CA . GLN B 1 439 ? 27.75 18.484 -0.895 1 90.88 439 GLN B CA 1
ATOM 8004 C C . GLN B 1 439 ? 27.438 19.234 0.396 1 90.88 439 GLN B C 1
ATOM 8006 O O . GLN B 1 439 ? 26.922 18.641 1.354 1 90.88 439 GLN B O 1
ATOM 8011 N N . THR B 1 440 ? 27.781 20.484 0.404 1 89.88 440 THR B N 1
ATOM 8012 C CA . THR B 1 440 ? 27.578 21.344 1.569 1 89.88 440 THR B CA 1
ATOM 8013 C C . THR B 1 440 ? 26.078 21.453 1.884 1 89.88 440 THR B C 1
ATOM 8015 O O . THR B 1 440 ? 25.266 21.641 0.98 1 89.88 440 THR B O 1
ATOM 8018 N N . VAL B 1 441 ? 25.766 21.328 3.164 1 91.38 441 VAL B N 1
ATOM 8019 C CA . VAL B 1 441 ? 24.391 21.469 3.641 1 91.38 441 VAL B CA 1
ATOM 8020 C C . VAL B 1 441 ? 24.094 22.938 3.949 1 91.38 441 VAL B C 1
ATOM 8022 O O . VAL B 1 441 ? 24.859 23.594 4.652 1 91.38 441 VAL B O 1
ATOM 8025 N N . THR B 1 442 ? 23.047 23.406 3.445 1 88.75 442 THR B N 1
ATOM 8026 C CA . THR B 1 442 ? 22.703 24.812 3.668 1 88.75 442 THR B CA 1
ATOM 8027 C C . THR B 1 442 ? 21.641 24.938 4.75 1 88.75 442 THR B C 1
ATOM 8029 O O . THR B 1 442 ? 21.641 25.922 5.504 1 88.75 442 THR B O 1
ATOM 8032 N N . SER B 1 443 ? 20.734 24.062 4.781 1 91.25 443 SER B N 1
ATOM 8033 C CA . SER B 1 443 ? 19.672 24.062 5.773 1 91.25 443 SER B CA 1
ATOM 8034 C C . SER B 1 443 ? 19 22.688 5.871 1 91.25 443 SER B C 1
ATOM 8036 O O . SER B 1 443 ? 19.234 21.828 5.023 1 91.25 443 SER B O 1
ATOM 8038 N N . PHE B 1 444 ? 18.234 22.484 6.98 1 93.56 444 PHE B N 1
ATOM 8039 C CA . PHE B 1 444 ? 17.453 21.266 7.078 1 93.56 444 PHE B CA 1
ATOM 8040 C C . PHE B 1 444 ? 16.172 21.5 7.859 1 93.56 444 PHE B C 1
ATOM 8042 O O . PHE B 1 444 ? 16.031 22.516 8.539 1 93.56 444 PHE B O 1
ATOM 8049 N N . SER B 1 445 ? 15.25 20.625 7.684 1 95.19 445 SER B N 1
ATOM 8050 C CA . SER B 1 445 ? 13.969 20.672 8.391 1 95.19 445 SER B CA 1
ATOM 8051 C C . SER B 1 445 ? 13.562 19.281 8.891 1 95.19 445 SER B C 1
ATOM 8053 O O . SER B 1 445 ? 13.75 18.281 8.188 1 95.19 445 SER B O 1
ATOM 8055 N N . LEU B 1 446 ? 13.086 19.328 10.07 1 95.69 446 LEU B N 1
ATOM 8056 C CA . LEU B 1 446 ? 12.617 18.094 10.695 1 95.69 446 LEU B CA 1
ATOM 8057 C C . LEU B 1 446 ? 11.125 17.891 10.461 1 95.69 446 LEU B C 1
ATOM 8059 O O . LEU B 1 446 ? 10.344 18.844 10.57 1 95.69 446 LEU B O 1
ATOM 8063 N N . SER B 1 447 ? 10.797 16.594 10.219 1 96.75 447 SER B N 1
ATOM 8064 C CA . SER B 1 447 ? 9.391 16.312 9.984 1 96.75 447 SER B CA 1
ATOM 8065 C C . SER B 1 447 ? 8.594 16.344 11.289 1 96.75 447 SER B C 1
ATOM 8067 O O . SER B 1 447 ? 9.164 16.25 12.375 1 96.75 447 SER B O 1
ATOM 8069 N N . GLY B 1 448 ? 7.273 16.453 11.133 1 93.75 448 GLY B N 1
ATOM 8070 C CA . GLY B 1 448 ? 6.398 16.562 12.289 1 93.75 448 GLY B CA 1
ATOM 8071 C C . GLY B 1 448 ? 6.41 15.328 13.164 1 93.75 448 GLY B C 1
ATOM 8072 O O . GLY B 1 448 ? 6.203 15.414 14.383 1 93.75 448 GLY B O 1
ATOM 8073 N N . ASP B 1 449 ? 6.645 14.211 12.648 1 92.12 449 ASP B N 1
ATOM 8074 C CA . ASP B 1 449 ? 6.664 12.969 13.414 1 92.12 449 ASP B CA 1
ATOM 8075 C C . ASP B 1 449 ? 8.086 12.617 13.859 1 92.12 449 ASP B C 1
ATOM 8077 O O . ASP B 1 449 ? 8.312 11.547 14.43 1 92.12 449 ASP B O 1
ATOM 8081 N N . ASP B 1 450 ? 9.102 13.461 13.477 1 94.62 450 ASP B N 1
ATOM 8082 C CA . ASP B 1 450 ? 10.5 13.352 13.883 1 94.62 450 ASP B CA 1
ATOM 8083 C C . ASP B 1 450 ? 11.188 12.188 13.18 1 94.62 450 ASP B C 1
ATOM 8085 O O . ASP B 1 450 ? 12.25 11.734 13.609 1 94.62 450 ASP B O 1
ATOM 8089 N N . ASN B 1 451 ? 10.57 11.672 12.125 1 95.25 451 ASN B N 1
ATOM 8090 C CA . ASN B 1 451 ? 11.109 10.477 11.484 1 95.25 451 ASN B CA 1
ATOM 8091 C C . ASN B 1 451 ? 12 10.836 10.297 1 95.25 451 ASN B C 1
ATOM 8093 O O . ASN B 1 451 ? 12.773 10 9.82 1 95.25 451 ASN B O 1
ATOM 8097 N N . PHE B 1 452 ? 11.844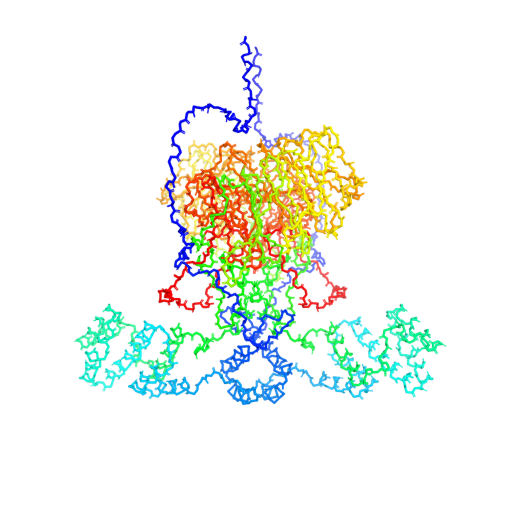 12.078 9.805 1 96.75 452 PHE B N 1
ATOM 8098 C CA . PHE B 1 452 ? 12.539 12.422 8.57 1 96.75 452 PHE B CA 1
ATOM 8099 C C . PHE B 1 452 ? 13.227 13.773 8.695 1 96.75 452 PHE B C 1
ATOM 8101 O O . PHE B 1 452 ? 12.781 14.633 9.469 1 96.75 452 PHE B O 1
ATOM 8108 N N . LEU B 1 453 ? 14.305 13.914 7.93 1 96.5 453 LEU B N 1
ATOM 8109 C CA . LEU B 1 453 ? 15.031 15.172 7.809 1 96.5 453 LEU B CA 1
ATOM 8110 C C . LEU B 1 453 ? 15.133 15.609 6.352 1 96.5 453 LEU B C 1
ATOM 8112 O O . LEU B 1 453 ? 15.578 14.836 5.496 1 96.5 453 LEU B O 1
ATOM 8116 N N . LEU B 1 454 ? 14.641 16.734 6.113 1 96.75 454 LEU B N 1
ATOM 8117 C CA . LEU B 1 454 ? 14.781 17.344 4.797 1 96.75 454 LEU B CA 1
ATOM 8118 C C . LEU B 1 454 ? 16.047 18.203 4.727 1 96.75 454 LEU B C 1
ATOM 8120 O O . LEU B 1 454 ? 16.172 19.203 5.457 1 96.75 454 LEU B O 1
ATOM 8124 N N . VAL B 1 455 ? 16.969 17.875 3.818 1 95.56 455 VAL B N 1
ATOM 8125 C CA . VAL B 1 455 ? 18.281 18.516 3.793 1 95.56 455 VAL B CA 1
ATOM 8126 C C . VAL B 1 455 ? 18.469 19.25 2.467 1 95.56 455 VAL B C 1
ATOM 8128 O O . VAL B 1 455 ? 18.422 18.625 1.399 1 95.56 455 VAL B O 1
ATOM 8131 N N . ASN B 1 456 ? 18.672 20.5 2.555 1 94.06 456 ASN B N 1
ATOM 8132 C CA . ASN B 1 456 ? 18.984 21.297 1.378 1 94.06 456 ASN B CA 1
ATOM 8133 C C . ASN B 1 456 ? 20.484 21.359 1.106 1 94.06 456 ASN B C 1
ATOM 8135 O O . ASN B 1 456 ? 21.266 21.672 2.004 1 94.06 456 ASN B O 1
ATOM 8139 N N . LEU B 1 457 ? 20.844 21.156 -0.117 1 93.06 457 LEU B N 1
ATOM 8140 C CA . LEU B 1 457 ? 22.25 21.109 -0.49 1 93.06 457 LEU B CA 1
ATOM 8141 C C . LEU B 1 457 ? 22.578 22.234 -1.478 1 93.06 457 LEU B C 1
ATOM 8143 O O . LEU B 1 457 ? 21.703 22.75 -2.158 1 93.06 457 LEU B O 1
ATOM 8147 N N . VAL B 1 458 ? 23.844 22.469 -1.615 1 88.81 458 VAL B N 1
ATOM 8148 C CA . VAL B 1 458 ? 24.312 23.578 -2.436 1 88.81 458 VAL B CA 1
ATOM 8149 C C . VAL B 1 458 ? 24.172 23.234 -3.914 1 88.81 458 VAL B C 1
ATOM 8151 O O . VAL B 1 458 ? 24.047 24.125 -4.762 1 88.81 458 VAL B O 1
ATOM 8154 N N . ASN B 1 459 ? 24.172 21.906 -4.309 1 85.75 459 ASN B N 1
ATOM 8155 C CA . ASN B 1 459 ? 24.094 21.484 -5.703 1 85.75 459 ASN B CA 1
ATOM 8156 C C . ASN B 1 459 ? 22.656 21.453 -6.199 1 85.75 459 ASN B C 1
ATOM 8158 O O . ASN B 1 459 ? 22.328 20.688 -7.113 1 85.75 459 ASN B O 1
ATOM 8162 N N . GLN B 1 460 ? 21.781 22.172 -5.512 1 89.62 460 GLN B N 1
ATOM 8163 C CA . GLN B 1 460 ? 20.406 22.328 -5.938 1 89.62 460 GLN B CA 1
ATOM 8164 C C . GLN B 1 460 ? 19.625 21.016 -5.805 1 89.62 460 GLN B C 1
ATOM 8166 O O . GLN B 1 460 ? 18.875 20.641 -6.707 1 89.62 460 GLN B O 1
ATOM 8171 N N . GLU B 1 461 ? 19.922 20.312 -4.781 1 93.88 461 GLU B N 1
ATOM 8172 C CA . GLU B 1 461 ? 19.172 19.109 -4.438 1 93.88 461 GLU B CA 1
ATOM 8173 C C . GLU B 1 461 ? 18.672 19.172 -2.996 1 93.88 461 GLU B C 1
ATOM 8175 O O . GLU B 1 461 ? 19.297 19.812 -2.143 1 93.88 461 GLU B O 1
ATOM 8180 N N . ILE B 1 462 ? 17.594 18.578 -2.867 1 96.56 462 ILE B N 1
ATOM 8181 C CA . ILE B 1 462 ? 17.062 18.359 -1.528 1 96.56 462 ILE B CA 1
ATOM 8182 C C . ILE B 1 462 ? 16.984 16.859 -1.242 1 96.56 462 ILE B C 1
ATOM 8184 O O . ILE B 1 462 ? 16.453 16.078 -2.047 1 96.56 462 ILE B O 1
ATOM 8188 N N . HIS B 1 463 ? 17.562 16.531 -0.115 1 97.5 463 HIS B N 1
ATOM 8189 C CA . HIS B 1 463 ? 17.578 15.109 0.254 1 97.5 463 HIS B CA 1
ATOM 8190 C C . HIS B 1 463 ? 16.656 14.844 1.438 1 97.5 463 HIS B C 1
ATOM 8192 O O . HIS B 1 463 ? 16.609 15.633 2.387 1 97.5 463 HIS B O 1
ATOM 8198 N N . LEU B 1 464 ? 15.922 13.773 1.315 1 97.88 464 LEU B N 1
ATOM 8199 C CA . LEU B 1 464 ? 15.094 13.297 2.42 1 97.88 464 LEU B CA 1
ATOM 8200 C C . LEU B 1 464 ? 15.742 12.102 3.105 1 97.88 464 LEU B C 1
ATOM 8202 O O . LEU B 1 464 ? 15.945 11.055 2.482 1 97.88 464 LEU B O 1
ATOM 8206 N N . TRP B 1 465 ? 16.031 12.266 4.406 1 97.25 465 TRP B N 1
ATOM 8207 C CA . TRP B 1 465 ? 16.641 11.203 5.199 1 97.25 465 TRP B CA 1
ATOM 8208 C C . TRP B 1 465 ? 15.648 10.648 6.219 1 97.25 465 TRP B C 1
ATOM 8210 O O . TRP B 1 465 ? 14.945 11.406 6.883 1 97.25 465 TRP B O 1
ATOM 8220 N N . SER B 1 466 ? 15.531 9.328 6.312 1 95.88 466 SER B N 1
ATOM 8221 C CA . SER B 1 466 ? 14.875 8.703 7.461 1 95.88 466 SER B CA 1
ATOM 8222 C C . SER B 1 466 ? 15.82 8.586 8.648 1 95.88 466 SER B C 1
ATOM 8224 O O . SER B 1 466 ? 16.953 8.117 8.5 1 95.88 466 SER B O 1
ATOM 8226 N N . ILE B 1 467 ? 15.383 8.969 9.82 1 93.94 467 ILE B N 1
ATOM 8227 C CA . ILE B 1 467 ? 16.281 8.945 10.969 1 93.94 467 ILE B CA 1
ATOM 8228 C C . ILE B 1 467 ? 15.711 8.047 12.062 1 93.94 467 ILE B C 1
ATOM 8230 O O . ILE B 1 467 ? 16.047 8.188 13.242 1 93.94 467 ILE B O 1
ATOM 8234 N N . VAL B 1 468 ? 14.633 7.184 11.93 1 88 468 VAL B N 1
ATOM 8235 C CA . VAL B 1 468 ? 14.016 6.277 12.891 1 88 468 VAL B CA 1
ATOM 8236 C C . VAL B 1 468 ? 15.07 5.324 13.453 1 88 468 VAL B C 1
ATOM 8238 O O . VAL B 1 468 ? 15.18 5.156 14.672 1 88 468 VAL B O 1
ATOM 8241 N N . ASP B 1 469 ? 15.891 4.656 12.711 1 83.88 469 ASP B N 1
ATOM 8242 C CA . ASP B 1 469 ? 17 3.801 13.109 1 83.88 469 ASP B CA 1
ATOM 8243 C C . ASP B 1 469 ? 18.328 4.32 12.547 1 83.88 469 ASP B C 1
ATOM 8245 O O . ASP B 1 469 ? 18.766 5.418 12.891 1 83.88 469 ASP B O 1
ATOM 8249 N N . GLU B 1 470 ? 18.812 3.678 11.758 1 88.12 470 GLU B N 1
ATOM 8250 C CA . GLU B 1 470 ? 19.984 4.172 11.047 1 88.12 470 GLU B CA 1
ATOM 8251 C C . GLU B 1 470 ? 19.578 5.082 9.891 1 88.12 470 GLU B C 1
ATOM 8253 O O . GLU B 1 470 ? 18.656 4.766 9.133 1 88.12 470 GLU B O 1
ATOM 8258 N N . PRO B 1 471 ? 20.281 6.27 10.023 1 93 471 PRO B N 1
ATOM 8259 C CA . PRO B 1 471 ? 19.906 7.211 8.969 1 93 471 PRO B CA 1
ATOM 8260 C C . PRO B 1 471 ? 20.078 6.621 7.57 1 93 471 PRO B C 1
ATOM 8262 O O . PRO B 1 471 ? 21.109 6.016 7.27 1 93 471 PRO B O 1
ATOM 8265 N N . VAL B 1 472 ? 19.031 6.73 6.758 1 91.56 472 VAL B N 1
ATOM 8266 C CA . VAL B 1 472 ? 19.078 6.23 5.387 1 91.56 472 VAL B CA 1
ATOM 8267 C C . VAL B 1 472 ? 18.484 7.285 4.441 1 91.56 472 VAL B C 1
ATOM 8269 O O . VAL B 1 472 ? 17.484 7.914 4.75 1 91.56 472 VAL B O 1
ATOM 8272 N N . LEU B 1 473 ? 19.219 7.527 3.34 1 93.88 473 LEU B N 1
ATOM 8273 C CA . LEU B 1 473 ? 18.688 8.422 2.316 1 93.88 473 LEU B CA 1
ATOM 8274 C C . LEU B 1 473 ? 17.484 7.793 1.614 1 93.88 473 LEU B C 1
ATOM 8276 O O . LEU B 1 473 ? 17.594 6.707 1.036 1 93.88 473 LEU B O 1
ATOM 8280 N N . VAL B 1 474 ? 16.391 8.461 1.606 1 92.56 474 VAL B N 1
ATOM 8281 C CA . VAL B 1 474 ? 15.141 7.867 1.125 1 92.56 474 VAL B CA 1
ATOM 8282 C C . VAL B 1 474 ? 14.781 8.461 -0.235 1 92.56 474 VAL B C 1
ATOM 8284 O O . VAL B 1 474 ? 14.211 7.77 -1.086 1 92.56 474 VAL B O 1
ATOM 8287 N N . MET B 1 475 ? 15.008 9.781 -0.409 1 94 475 MET B N 1
ATOM 8288 C CA . MET B 1 475 ? 14.539 10.438 -1.624 1 94 475 MET B CA 1
ATOM 8289 C C . MET B 1 475 ? 15.391 11.664 -1.946 1 94 475 MET B C 1
ATOM 8291 O O . MET B 1 475 ? 16.047 12.219 -1.062 1 94 475 MET B O 1
ATOM 8295 N N . ARG B 1 476 ? 15.375 12.016 -3.232 1 95 476 ARG B N 1
ATOM 8296 C CA . ARG B 1 476 ? 16.016 13.227 -3.736 1 95 476 ARG B CA 1
ATOM 8297 C C . ARG B 1 476 ? 15.039 14.078 -4.535 1 95 476 ARG B C 1
ATOM 8299 O O . ARG B 1 476 ? 14.227 13.547 -5.301 1 95 476 ARG B O 1
ATOM 8306 N N . TYR B 1 477 ? 15.062 15.32 -4.309 1 95.69 477 TYR B N 1
ATOM 8307 C CA . TYR B 1 477 ? 14.219 16.266 -5.047 1 95.69 477 TYR B CA 1
ATOM 8308 C C . TYR B 1 477 ? 15.07 17.25 -5.836 1 95.69 477 TYR B C 1
ATOM 8310 O O . TYR B 1 477 ? 16.016 17.828 -5.297 1 95.69 477 TYR B O 1
ATOM 8318 N N . LYS B 1 478 ? 14.672 17.375 -7.074 1 93.25 478 LYS B N 1
ATOM 8319 C CA . LYS B 1 478 ? 15.406 18.281 -7.961 1 93.25 478 LYS B CA 1
ATOM 8320 C C . LYS B 1 478 ? 14.453 19.188 -8.734 1 93.25 478 LYS B C 1
ATOM 8322 O O . LYS B 1 478 ? 13.25 18.906 -8.812 1 93.25 478 LYS B O 1
ATOM 8327 N N . GLY B 1 479 ? 15.008 20.234 -9.289 1 87.62 479 GLY B N 1
ATOM 8328 C CA . GLY B 1 479 ? 14.219 21.141 -10.109 1 87.62 479 GLY B CA 1
ATOM 8329 C C . GLY B 1 479 ? 14.422 22.594 -9.75 1 87.62 479 GLY B C 1
ATOM 8330 O O . GLY B 1 479 ? 14.562 23.453 -10.633 1 87.62 479 GLY B O 1
ATOM 8331 N N . HIS B 1 480 ? 14.461 22.875 -8.523 1 85.75 480 HIS B N 1
ATOM 8332 C CA . HIS B 1 480 ? 14.648 24.25 -8.055 1 85.75 480 HIS B CA 1
ATOM 8333 C C . HIS B 1 480 ? 16.062 24.734 -8.328 1 85.75 480 HIS B C 1
ATOM 8335 O O . HIS B 1 480 ? 16.938 23.953 -8.742 1 85.75 480 HIS B O 1
ATOM 8341 N N . LYS B 1 481 ? 16.188 26 -8.227 1 83 481 LYS B N 1
ATOM 8342 C CA . LYS B 1 481 ? 17.484 26.594 -8.492 1 83 481 LYS B CA 1
ATOM 8343 C C . LYS B 1 481 ? 18.078 27.234 -7.238 1 83 481 LYS B C 1
ATOM 8345 O O . LYS B 1 481 ? 17.344 27.875 -6.469 1 83 481 LYS B O 1
ATOM 8350 N N . ARG B 1 482 ? 19.312 26.891 -7.027 1 78.25 482 ARG B N 1
ATOM 8351 C CA . ARG B 1 482 ? 20.047 27.484 -5.91 1 78.25 482 ARG B CA 1
ATOM 8352 C C . ARG B 1 482 ? 21.516 27.672 -6.258 1 78.25 482 ARG B C 1
ATOM 8354 O O . ARG B 1 482 ? 22.188 26.719 -6.68 1 78.25 482 ARG B O 1
ATOM 8361 N N . SER B 1 483 ? 21.969 28.859 -6.133 1 71.69 483 SER B N 1
ATOM 8362 C CA . SER B 1 483 ? 23.391 29.078 -6.418 1 71.69 483 SER B CA 1
ATOM 8363 C C . SER B 1 483 ? 24.094 29.719 -5.234 1 71.69 483 SER B C 1
ATOM 8365 O O . SER B 1 483 ? 25.156 29.266 -4.816 1 71.69 483 SER B O 1
ATOM 8367 N N . ARG B 1 484 ? 23.453 30.719 -4.508 1 73.44 484 ARG B N 1
ATOM 8368 C CA . ARG B 1 484 ? 24.219 31.578 -3.611 1 73.44 484 ARG B CA 1
ATOM 8369 C C . ARG B 1 484 ? 23.547 31.703 -2.252 1 73.44 484 ARG B C 1
ATOM 8371 O O . ARG B 1 484 ? 24.203 31.891 -1.231 1 73.44 484 ARG B O 1
ATOM 8378 N N . PHE B 1 485 ? 22.328 31.547 -2.209 1 80.81 485 PHE B N 1
ATOM 8379 C CA . PHE B 1 485 ? 21.578 31.953 -1.024 1 80.81 485 PHE B CA 1
ATOM 8380 C C . PHE B 1 485 ? 21.109 30.734 -0.235 1 80.81 485 PHE B C 1
ATOM 8382 O O . PHE B 1 485 ? 21.094 29.609 -0.755 1 80.81 485 PHE B O 1
ATOM 8389 N N . VAL B 1 486 ? 20.828 31.047 1.057 1 87.19 486 VAL B N 1
ATOM 8390 C CA . VAL B 1 486 ? 20.234 30.016 1.9 1 87.19 486 VAL B CA 1
ATOM 8391 C C . VAL B 1 486 ? 18.75 29.875 1.563 1 87.19 486 VAL B C 1
ATOM 8393 O O . VAL B 1 486 ? 17.984 30.828 1.686 1 87.19 486 VAL B O 1
ATOM 8396 N N . ILE B 1 487 ? 18.406 28.75 1.099 1 91.56 487 ILE B N 1
ATOM 8397 C CA . ILE B 1 487 ? 17.031 28.422 0.788 1 91.56 487 ILE B CA 1
ATOM 8398 C C . ILE B 1 487 ? 16.516 27.359 1.764 1 91.56 487 ILE B C 1
ATOM 8400 O O . ILE B 1 487 ? 17.234 26.406 2.078 1 91.56 487 ILE B O 1
ATOM 8404 N N . ARG B 1 488 ? 15.312 27.609 2.197 1 94.31 488 ARG B N 1
ATOM 8405 C CA . ARG B 1 488 ? 14.742 26.672 3.16 1 94.31 488 ARG B CA 1
ATOM 8406 C C . ARG B 1 488 ? 13.492 26 2.596 1 94.31 488 ARG B C 1
ATOM 8408 O O . ARG B 1 488 ? 12.68 26.641 1.931 1 94.31 488 ARG B O 1
ATOM 8415 N N . SER B 1 489 ? 13.43 24.688 2.893 1 96.12 489 SER B N 1
ATOM 8416 C CA . SER B 1 489 ? 12.297 23.875 2.475 1 96.12 489 SER B CA 1
ATOM 8417 C C . SER B 1 489 ? 11.508 23.359 3.676 1 96.12 489 SER B C 1
ATOM 8419 O O . SER B 1 489 ? 11.953 23.484 4.816 1 96.12 489 SER B O 1
ATOM 8421 N N . CYS B 1 490 ? 10.305 22.875 3.344 1 97.5 490 CYS B N 1
ATOM 8422 C CA . CYS B 1 490 ? 9.492 22.375 4.449 1 97.5 490 CYS B CA 1
ATOM 8423 C C . CYS B 1 490 ? 8.602 21.234 4.004 1 97.5 490 CYS B C 1
ATOM 8425 O O . CYS B 1 490 ? 8.422 21 2.805 1 97.5 490 CYS B O 1
ATOM 8427 N N . PHE B 1 491 ? 8.188 20.5 5 1 97.81 491 PHE B N 1
ATOM 8428 C CA . PHE B 1 491 ? 7.109 19.531 4.805 1 97.81 491 PHE B CA 1
ATOM 8429 C C . PHE B 1 491 ? 5.754 20.234 4.793 1 97.81 491 PHE B C 1
ATOM 8431 O O . PHE B 1 491 ? 5.59 21.297 5.391 1 97.81 491 PHE B O 1
ATOM 8438 N N . GLY B 1 492 ? 4.852 19.594 4.117 1 96.31 492 GLY B N 1
ATOM 8439 C CA . GLY B 1 492 ? 3.545 20.234 4.125 1 96.31 492 GLY B CA 1
ATOM 8440 C C . GLY B 1 492 ? 2.439 19.344 3.594 1 96.31 492 GLY B C 1
ATOM 8441 O O . GLY B 1 492 ? 2.701 18.234 3.129 1 96.31 492 GLY B O 1
ATOM 8442 N N . GLY B 1 493 ? 1.223 19.922 3.785 1 94.62 493 GLY B N 1
ATOM 8443 C CA . GLY B 1 493 ? 0.046 19.188 3.346 1 94.62 493 GLY B CA 1
ATOM 8444 C C . GLY B 1 493 ? -0.467 18.203 4.383 1 94.62 493 GLY B C 1
ATOM 8445 O O . GLY B 1 493 ? 0.089 18.109 5.477 1 94.62 493 GLY B O 1
ATOM 8446 N N . SER B 1 494 ? -1.571 17.516 3.967 1 92 494 SER B N 1
ATOM 8447 C CA . SER B 1 494 ? -2.125 16.484 4.832 1 92 494 SER B CA 1
ATOM 8448 C C . SER B 1 494 ? -1.135 15.336 5.027 1 92 494 SER B C 1
ATOM 8450 O O . SER B 1 494 ? -0.59 14.805 4.059 1 92 494 SER B O 1
ATOM 8452 N N . ASP B 1 495 ? -0.827 15.031 6.328 1 89 495 ASP B N 1
ATOM 8453 C CA . ASP B 1 495 ? 0.112 13.977 6.707 1 89 495 ASP B CA 1
ATOM 8454 C C . ASP B 1 495 ? 1.499 14.242 6.125 1 89 495 ASP B C 1
ATOM 8456 O O . ASP B 1 495 ? 2.25 13.312 5.844 1 89 495 ASP B O 1
ATOM 8460 N N . GLN B 1 496 ? 1.766 15.516 5.742 1 95.06 496 GLN B N 1
ATOM 8461 C CA . GLN B 1 496 ? 3.051 15.961 5.215 1 95.06 496 GLN B CA 1
ATOM 8462 C C . GLN B 1 496 ? 3.42 15.188 3.949 1 95.06 496 GLN B C 1
ATOM 8464 O O . GLN B 1 496 ? 4.562 14.75 3.797 1 95.06 496 GLN B O 1
ATOM 8469 N N . ALA B 1 497 ? 2.467 15.07 3.131 1 94.75 497 ALA B N 1
ATOM 8470 C CA . ALA B 1 497 ? 2.646 14.297 1.909 1 94.75 497 ALA B CA 1
ATOM 8471 C C . ALA B 1 497 ? 3.385 15.102 0.846 1 94.75 497 ALA B C 1
ATOM 8473 O O . ALA B 1 497 ? 3.75 14.57 -0.204 1 94.75 497 ALA B O 1
ATOM 8474 N N . PHE B 1 498 ? 3.68 16.312 1.129 1 97.44 498 PHE B N 1
ATOM 8475 C CA . PHE B 1 498 ? 4.293 17.188 0.13 1 97.44 498 PHE B CA 1
ATOM 8476 C C . PHE B 1 498 ? 5.504 17.906 0.707 1 97.44 498 PHE B C 1
ATOM 8478 O O . PHE B 1 498 ? 5.641 18.016 1.927 1 97.44 498 PHE B O 1
ATOM 8485 N N . ILE B 1 499 ? 6.355 18.297 -0.21 1 98 499 ILE B N 1
ATOM 8486 C CA . ILE B 1 499 ? 7.539 19.094 0.104 1 98 499 ILE B CA 1
ATOM 8487 C C . ILE B 1 499 ? 7.496 20.406 -0.662 1 98 499 ILE B C 1
ATOM 8489 O O . ILE B 1 499 ? 7.16 20.438 -1.848 1 98 499 ILE B O 1
ATOM 8493 N N . ALA B 1 500 ? 7.738 21.469 -0.01 1 98.12 500 ALA B N 1
ATOM 8494 C CA . ALA B 1 500 ? 7.797 22.766 -0.659 1 98.12 500 ALA B CA 1
ATOM 8495 C C . ALA B 1 500 ? 9.148 23.438 -0.415 1 98.12 500 ALA B C 1
ATOM 8497 O O . ALA B 1 500 ? 9.766 23.25 0.635 1 98.12 500 ALA B O 1
ATOM 8498 N N . SER B 1 501 ? 9.594 24.219 -1.341 1 97.44 501 SER B N 1
ATOM 8499 C CA . SER B 1 501 ? 10.867 24.922 -1.213 1 97.44 501 SER B CA 1
ATOM 8500 C C . SER B 1 501 ? 10.859 26.219 -2.006 1 97.44 501 SER B C 1
ATOM 8502 O O . SER B 1 501 ? 10.188 26.328 -3.035 1 97.44 501 SER B O 1
ATOM 8504 N N . GLY B 1 502 ? 11.57 27.141 -1.469 1 96.44 502 GLY B N 1
ATOM 8505 C CA . GLY B 1 502 ? 11.875 28.312 -2.279 1 96.44 502 GLY B CA 1
ATOM 8506 C C . GLY B 1 502 ? 12.961 28.062 -3.311 1 96.44 502 GLY B C 1
ATOM 8507 O O . GLY B 1 502 ? 13.477 26.938 -3.412 1 96.44 502 GLY B O 1
ATOM 8508 N N . SER B 1 503 ? 13.172 29.078 -4.02 1 95.94 503 SER B N 1
ATOM 8509 C CA . SER B 1 503 ? 14.172 28.969 -5.078 1 9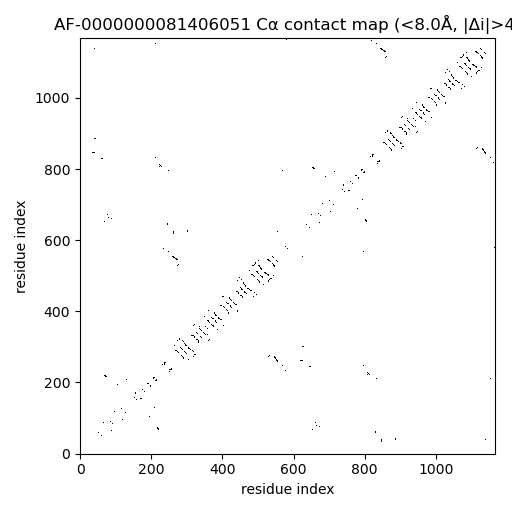5.94 503 SER B CA 1
ATOM 8510 C C . SER B 1 503 ? 14.695 30.344 -5.473 1 95.94 503 SER B C 1
ATOM 8512 O O . SER B 1 503 ? 14.031 31.359 -5.246 1 95.94 503 SER B O 1
ATOM 8514 N N . GLU B 1 504 ? 15.844 30.359 -6.027 1 95.25 504 GLU B N 1
ATOM 8515 C CA . GLU B 1 504 ? 16.469 31.625 -6.41 1 95.25 504 GLU B CA 1
ATOM 8516 C C . GLU B 1 504 ? 15.852 32.188 -7.688 1 95.25 504 GLU B C 1
ATOM 8518 O O . GLU B 1 504 ? 16.016 33.375 -7.996 1 95.25 504 GLU B O 1
ATOM 8523 N N . ASP B 1 505 ? 15.203 31.281 -8.461 1 94.06 505 ASP B N 1
ATOM 8524 C CA . ASP B 1 505 ? 14.578 31.75 -9.695 1 94.06 505 ASP B CA 1
ATOM 8525 C C . ASP B 1 505 ? 13.211 32.375 -9.422 1 94.06 505 ASP B C 1
ATOM 8527 O O . ASP B 1 505 ? 12.352 32.406 -10.305 1 94.06 505 ASP B O 1
ATOM 8531 N N . SER B 1 506 ? 12.914 32.656 -8.18 1 95.75 506 SER B N 1
ATOM 8532 C CA . SER B 1 506 ? 11.75 33.406 -7.742 1 95.75 506 SER B CA 1
ATOM 8533 C C . SER B 1 506 ? 10.492 32.562 -7.746 1 95.75 506 SER B C 1
ATOM 8535 O O . SER B 1 506 ? 9.375 33.062 -7.754 1 95.75 506 SER B O 1
ATOM 8537 N N . GLN B 1 507 ? 10.734 31.25 -7.77 1 96.81 507 GLN B N 1
ATOM 8538 C CA . GLN B 1 507 ? 9.602 30.328 -7.77 1 96.81 507 GLN B CA 1
ATOM 8539 C C . GLN B 1 507 ? 9.539 29.531 -6.465 1 96.81 507 GLN B C 1
ATOM 8541 O O . GLN B 1 507 ? 10.531 29.453 -5.734 1 96.81 507 GLN B O 1
ATOM 8546 N N . VAL B 1 508 ? 8.367 29.078 -6.234 1 97.75 508 VAL B N 1
ATOM 8547 C CA . VAL B 1 508 ? 8.172 28.078 -5.188 1 97.75 508 VAL B CA 1
ATOM 8548 C C . VAL B 1 508 ? 7.918 26.719 -5.816 1 97.75 508 VAL B C 1
ATOM 8550 O O . VAL B 1 508 ? 7.062 26.578 -6.695 1 97.75 508 VAL B O 1
ATOM 8553 N N . TYR B 1 509 ? 8.648 25.75 -5.312 1 98 509 TYR B N 1
ATOM 8554 C CA . TYR B 1 509 ? 8.5 24.406 -5.863 1 98 509 TYR B CA 1
ATOM 8555 C C . TYR B 1 509 ? 7.805 23.484 -4.871 1 98 509 TYR B C 1
ATOM 8557 O O . TYR B 1 509 ? 8.07 23.547 -3.67 1 98 509 TYR B O 1
ATOM 8565 N N . ILE B 1 510 ? 6.953 22.641 -5.41 1 98 510 ILE B N 1
ATOM 8566 C CA . ILE B 1 510 ? 6.246 21.656 -4.598 1 98 510 ILE B CA 1
ATOM 8567 C C . ILE B 1 510 ? 6.445 20.25 -5.188 1 98 510 ILE B C 1
ATOM 8569 O O . ILE B 1 510 ? 6.227 20.047 -6.379 1 98 510 ILE B O 1
ATOM 8573 N N . TRP B 1 511 ? 6.836 19.312 -4.34 1 97.88 511 TRP B N 1
ATOM 8574 C CA . TRP B 1 511 ? 7.02 17.922 -4.746 1 97.88 511 TRP B CA 1
ATOM 8575 C C . TRP B 1 511 ? 6.086 17 -3.967 1 97.88 511 TRP B C 1
ATOM 8577 O O . TRP B 1 511 ? 5.617 17.359 -2.881 1 97.88 511 TRP B O 1
ATOM 8587 N N . HIS B 1 512 ? 5.812 15.891 -4.594 1 96.31 512 HIS B N 1
ATOM 8588 C CA . HIS B 1 512 ? 5.23 14.781 -3.846 1 96.31 512 HIS B CA 1
ATOM 8589 C C . HIS B 1 512 ? 6.289 14.055 -3.029 1 96.31 512 HIS B C 1
ATOM 8591 O O . HIS B 1 512 ? 7.289 13.586 -3.58 1 96.31 512 HIS B O 1
ATOM 8597 N N . ARG B 1 513 ? 6.148 13.93 -1.79 1 96.25 513 ARG B N 1
ATOM 8598 C CA . ARG B 1 513 ? 7.184 13.422 -0.895 1 96.25 513 ARG B CA 1
ATOM 8599 C C . ARG B 1 513 ? 7.531 11.969 -1.229 1 96.25 513 ARG B C 1
ATOM 8601 O O . ARG B 1 513 ? 8.711 11.617 -1.308 1 96.25 513 ARG B O 1
ATOM 8608 N N . GLY B 1 514 ? 6.566 11.188 -1.432 1 91.62 514 GLY B N 1
ATOM 8609 C CA . GLY B 1 514 ? 6.77 9.758 -1.617 1 91.62 514 GLY B CA 1
ATOM 8610 C C . GLY B 1 514 ? 7.395 9.414 -2.955 1 91.62 514 GLY B C 1
ATOM 8611 O O . GLY B 1 514 ? 8.266 8.539 -3.033 1 91.62 514 GLY B O 1
ATOM 8612 N N . THR B 1 515 ? 6.984 10.055 -4.027 1 88.62 515 THR B N 1
ATOM 8613 C CA . THR B 1 515 ? 7.441 9.703 -5.367 1 88.62 515 THR B CA 1
ATOM 8614 C C . THR B 1 515 ? 8.617 10.578 -5.785 1 88.62 515 THR B C 1
ATOM 8616 O O . THR B 1 515 ? 9.375 10.227 -6.688 1 88.62 515 THR B O 1
ATOM 8619 N N . GLY B 1 516 ? 8.703 11.75 -5.191 1 94.25 516 GLY B N 1
ATOM 8620 C CA . GLY B 1 516 ? 9.75 12.68 -5.586 1 94.25 516 GLY B CA 1
ATOM 8621 C C . GLY B 1 516 ? 9.383 13.516 -6.797 1 94.25 516 GLY B C 1
ATOM 8622 O O . GLY B 1 516 ? 10.141 14.391 -7.207 1 94.25 516 GLY B O 1
ATOM 8623 N N . ASP B 1 517 ? 8.195 13.312 -7.285 1 93.62 517 ASP B N 1
ATOM 8624 C CA . ASP B 1 517 ? 7.762 14.008 -8.492 1 93.62 517 ASP B CA 1
ATOM 8625 C C . ASP B 1 517 ? 7.523 15.492 -8.211 1 93.62 517 ASP B C 1
ATOM 8627 O O . ASP B 1 517 ? 6.977 15.852 -7.164 1 93.62 517 ASP B O 1
ATOM 8631 N N . LEU B 1 518 ? 7.965 16.328 -9.133 1 95.94 518 LEU B N 1
ATOM 8632 C CA . LEU B 1 518 ? 7.629 17.75 -9.078 1 95.94 518 LEU B CA 1
ATOM 8633 C C . LEU B 1 518 ? 6.172 17.969 -9.461 1 95.94 518 LEU B C 1
ATOM 8635 O O . LEU B 1 518 ? 5.75 17.609 -10.562 1 95.94 518 LEU B O 1
ATOM 8639 N N . ILE B 1 519 ? 5.426 18.484 -8.641 1 95.38 519 ILE B N 1
ATOM 8640 C CA . ILE B 1 519 ? 4.004 18.703 -8.875 1 95.38 519 ILE B CA 1
ATOM 8641 C C . ILE B 1 519 ? 3.789 20.062 -9.539 1 95.38 519 ILE B C 1
ATOM 8643 O O . ILE B 1 519 ? 3.066 20.172 -10.531 1 95.38 519 ILE B O 1
ATOM 8647 N N . GLU B 1 520 ? 4.375 21.125 -8.875 1 94.25 520 GLU B N 1
ATOM 8648 C CA . GLU B 1 520 ? 4.145 22.484 -9.359 1 94.25 520 GLU B CA 1
ATOM 8649 C C . GLU B 1 520 ? 5.344 23.391 -9.078 1 94.25 520 GLU B C 1
ATOM 8651 O O . GLU B 1 520 ? 6.07 23.172 -8.102 1 94.25 520 GLU B O 1
ATOM 8656 N N . ALA B 1 521 ? 5.602 24.328 -9.93 1 96.56 521 ALA B N 1
ATOM 8657 C CA . ALA B 1 521 ? 6.438 25.5 -9.711 1 96.56 521 ALA B CA 1
ATOM 8658 C C . ALA B 1 521 ? 5.602 26.781 -9.75 1 96.56 521 ALA B C 1
ATOM 8660 O O . ALA B 1 521 ? 4.98 27.094 -10.766 1 96.56 521 ALA B O 1
ATOM 8661 N N . LEU B 1 522 ? 5.547 27.438 -8.703 1 96.94 522 LEU B N 1
ATOM 8662 C CA . LEU B 1 522 ? 4.621 28.562 -8.531 1 96.94 522 LEU B CA 1
ATOM 8663 C C . LEU B 1 522 ? 5.316 29.891 -8.805 1 96.94 522 LEU B C 1
ATOM 8665 O O . LEU B 1 522 ? 6.18 30.312 -8.031 1 96.94 522 LEU B O 1
ATOM 8669 N N . PRO B 1 523 ? 4.883 30.516 -9.773 1 96.12 523 PRO B N 1
ATOM 8670 C CA . PRO B 1 523 ? 5.434 31.844 -10.023 1 96.12 523 PRO B CA 1
ATOM 8671 C C . PRO B 1 523 ? 4.719 32.938 -9.234 1 96.12 523 PRO B C 1
ATOM 8673 O O . PRO B 1 523 ? 3.561 32.781 -8.844 1 96.12 523 PRO B O 1
ATOM 8676 N N . GLY B 1 524 ? 5.398 34.031 -9.008 1 95.06 524 GLY B N 1
ATOM 8677 C CA . GLY B 1 524 ? 4.746 35.156 -8.352 1 95.06 524 GLY B CA 1
ATOM 8678 C C . GLY B 1 524 ? 5.727 36.156 -7.797 1 95.06 524 GLY B C 1
ATOM 8679 O O . GLY B 1 524 ? 5.59 37.344 -8.039 1 95.06 524 GLY B O 1
ATOM 8680 N N . HIS B 1 525 ? 6.715 35.688 -7.078 1 96.5 525 HIS B N 1
ATOM 8681 C CA . HIS B 1 525 ? 7.707 36.562 -6.473 1 96.5 525 HIS B CA 1
ATOM 8682 C C . HIS B 1 525 ? 8.602 37.188 -7.535 1 96.5 525 HIS B C 1
ATOM 8684 O O . HIS B 1 525 ? 8.742 36.656 -8.633 1 96.5 525 HIS B O 1
ATOM 8690 N N . ALA B 1 526 ? 9.156 38.281 -7.215 1 96.69 526 ALA B N 1
ATOM 8691 C CA . ALA B 1 526 ? 10.07 38.969 -8.117 1 96.69 526 ALA B CA 1
ATOM 8692 C C . ALA B 1 526 ? 11.516 38.75 -7.703 1 96.69 526 ALA B C 1
ATOM 8694 O O . ALA B 1 526 ? 12.445 39.156 -8.414 1 96.69 526 ALA B O 1
ATOM 8695 N N . GLY B 1 527 ? 11.727 38.25 -6.574 1 95.94 527 GLY B N 1
ATOM 8696 C CA . GLY B 1 527 ? 13.055 37.906 -6.07 1 95.94 527 GLY B CA 1
ATOM 8697 C C . GLY B 1 527 ? 13.172 36.469 -5.578 1 95.94 527 GLY B C 1
ATOM 8698 O O . GLY B 1 527 ? 12.211 35.719 -5.652 1 95.94 527 GLY B O 1
ATOM 8699 N N . ALA B 1 528 ? 14.391 36.188 -5.148 1 96.25 528 ALA B N 1
ATOM 8700 C CA . ALA B 1 528 ? 14.641 34.844 -4.629 1 96.25 528 ALA B CA 1
ATOM 8701 C C . ALA B 1 528 ? 13.703 34.531 -3.463 1 96.25 528 ALA B C 1
ATOM 8703 O O . ALA B 1 528 ? 13.438 35.375 -2.621 1 96.25 528 ALA B O 1
ATOM 8704 N N . VAL B 1 529 ? 13.219 33.344 -3.488 1 97.69 529 VAL B N 1
ATOM 8705 C CA . VAL B 1 529 ? 12.383 32.875 -2.387 1 97.69 529 VAL B CA 1
ATOM 8706 C C . VAL B 1 529 ? 13.25 32.156 -1.355 1 97.69 529 VAL B C 1
ATOM 8708 O O . VAL B 1 529 ? 13.789 31.078 -1.628 1 97.69 529 VAL B O 1
ATOM 8711 N N . ASN B 1 530 ? 13.25 32.656 -0.135 1 96.38 530 ASN B N 1
ATOM 8712 C CA . ASN B 1 530 ? 14.227 32.219 0.861 1 96.38 530 ASN B CA 1
ATOM 8713 C C . ASN B 1 530 ? 13.664 31.109 1.747 1 96.38 530 ASN B C 1
ATOM 8715 O O . ASN B 1 530 ? 14.406 30.25 2.219 1 96.38 530 ASN B O 1
ATOM 8719 N N . CYS B 1 531 ? 12.414 31.234 1.979 1 97.31 531 CYS B N 1
ATOM 8720 C CA . CYS B 1 531 ? 11.812 30.344 2.969 1 97.31 531 CYS B CA 1
ATOM 8721 C C . CYS B 1 531 ? 10.344 30.109 2.664 1 97.31 531 CYS B C 1
ATOM 8723 O O . CYS B 1 531 ? 9.656 31 2.174 1 97.31 531 CYS B O 1
ATOM 8725 N N . VAL B 1 532 ? 9.914 28.938 2.928 1 98.25 532 VAL B N 1
ATOM 8726 C CA . VAL B 1 532 ? 8.508 28.578 2.785 1 98.25 532 VAL B CA 1
ATOM 8727 C C . VAL B 1 532 ? 8.016 27.891 4.059 1 98.25 532 VAL B C 1
ATOM 8729 O O . VAL B 1 532 ? 8.805 27.266 4.781 1 98.25 532 VAL B O 1
ATOM 8732 N N . SER B 1 533 ? 6.746 28.031 4.328 1 98.56 533 SER B N 1
ATOM 8733 C CA . SER B 1 533 ? 6.129 27.406 5.488 1 98.56 533 SER B CA 1
ATOM 8734 C C . SER B 1 533 ? 4.691 26.984 5.188 1 98.56 533 SER B C 1
ATOM 8736 O O . SER B 1 533 ? 3.883 27.797 4.738 1 98.56 533 SER B O 1
ATOM 8738 N N . TRP B 1 534 ? 4.473 25.75 5.43 1 98.19 534 TRP B N 1
ATOM 8739 C CA . TRP B 1 534 ? 3.133 25.219 5.234 1 98.19 534 TRP B CA 1
ATOM 8740 C C . TRP B 1 534 ? 2.328 25.266 6.527 1 98.19 534 TRP B C 1
ATOM 8742 O O . TRP B 1 534 ? 2.834 24.906 7.594 1 98.19 534 TRP B O 1
ATOM 8752 N N . ASN B 1 535 ? 1.131 25.766 6.48 1 97.38 535 ASN B N 1
ATOM 8753 C CA . ASN B 1 535 ? 0.298 25.844 7.676 1 97.38 535 ASN B CA 1
ATOM 8754 C C . ASN B 1 535 ? -0.052 24.469 8.211 1 97.38 535 ASN B C 1
ATOM 8756 O O . ASN B 1 535 ? -0.652 23.656 7.504 1 97.38 535 ASN B O 1
ATOM 8760 N N . PRO B 1 536 ? 0.29 24.172 9.43 1 94.81 536 PRO B N 1
ATOM 8761 C CA . PRO B 1 536 ? 0.071 22.828 9.953 1 94.81 536 PRO B CA 1
ATOM 8762 C C . PRO B 1 536 ? -1.407 22.5 10.172 1 94.81 536 PRO B C 1
ATOM 8764 O O . PRO B 1 536 ? -1.791 21.328 10.227 1 94.81 536 PRO B O 1
ATOM 8767 N N . ALA B 1 537 ? -2.221 23.484 10.297 1 93.25 537 ALA B N 1
ATOM 8768 C CA . ALA B 1 537 ? -3.637 23.281 10.586 1 93.25 537 ALA B CA 1
ATOM 8769 C C . ALA B 1 537 ? -4.473 23.359 9.312 1 93.25 537 ALA B C 1
ATOM 8771 O O . ALA B 1 537 ? -5.609 22.891 9.273 1 93.25 537 ALA B O 1
ATOM 8772 N N . ASN B 1 538 ? -3.998 23.969 8.336 1 93.56 538 ASN B N 1
ATOM 8773 C CA . ASN B 1 538 ? -4.691 24.141 7.062 1 93.56 538 ASN B CA 1
ATOM 8774 C C . ASN B 1 538 ? -3.809 23.734 5.887 1 93.56 538 ASN B C 1
ATOM 8776 O O . ASN B 1 538 ? -3.023 24.547 5.387 1 93.56 538 ASN B O 1
ATOM 8780 N N . PRO B 1 539 ? -4.035 22.547 5.395 1 94.5 539 PRO B N 1
ATOM 8781 C CA . PRO B 1 539 ? -3.172 22.047 4.32 1 94.5 539 PRO B CA 1
ATOM 8782 C C . PRO B 1 539 ? -3.312 22.859 3.033 1 94.5 539 PRO B C 1
ATOM 8784 O O . PRO B 1 539 ? -2.512 22.688 2.107 1 94.5 539 PRO B O 1
ATOM 8787 N N . HIS B 1 540 ? -4.227 23.766 2.971 1 94.25 540 HIS B N 1
ATOM 8788 C CA . HIS B 1 540 ? -4.465 24.531 1.753 1 94.25 540 HIS B CA 1
ATOM 8789 C C . HIS B 1 540 ? -3.803 25.906 1.826 1 94.25 540 HIS B C 1
ATOM 8791 O O . HIS B 1 540 ? -4.047 26.766 0.975 1 94.25 540 HIS B O 1
ATOM 8797 N N . MET B 1 541 ? -2.99 26.094 2.791 1 96.25 541 MET B N 1
ATOM 8798 C CA . MET B 1 541 ? -2.357 27.391 2.982 1 96.25 541 MET B CA 1
ATOM 8799 C C . MET B 1 541 ? -0.842 27.25 3.08 1 96.25 541 MET B C 1
ATOM 8801 O O . MET B 1 541 ? -0.335 26.562 3.961 1 96.25 541 MET B O 1
ATOM 8805 N N . LEU B 1 542 ? -0.157 27.891 2.174 1 97.94 542 LEU B N 1
ATOM 8806 C CA . LEU B 1 542 ? 1.299 27.938 2.098 1 97.94 542 LEU B CA 1
ATOM 8807 C C . LEU B 1 542 ? 1.805 29.375 2.047 1 97.94 542 LEU B C 1
ATOM 8809 O O . LEU B 1 542 ? 1.212 30.219 1.378 1 97.94 542 LEU B O 1
ATOM 8813 N N . ALA B 1 543 ? 2.867 29.641 2.77 1 98.69 543 ALA B N 1
ATOM 8814 C CA . ALA B 1 543 ? 3.463 30.969 2.758 1 98.69 543 ALA B CA 1
ATOM 8815 C C . ALA B 1 543 ? 4.895 30.938 2.23 1 98.69 543 ALA B C 1
ATOM 8817 O O . ALA B 1 543 ? 5.629 29.969 2.49 1 98.69 543 ALA B O 1
ATOM 8818 N N . SER B 1 544 ? 5.281 31.938 1.561 1 98.69 544 SER B N 1
ATOM 8819 C CA . SER B 1 544 ? 6.645 32.062 1.051 1 98.69 544 SER B CA 1
ATOM 8820 C C . SER B 1 544 ? 7.207 33.438 1.291 1 98.69 544 SER B C 1
ATOM 8822 O O . SER B 1 544 ? 6.484 34.438 1.188 1 98.69 544 SER B O 1
ATOM 8824 N N . ALA B 1 545 ? 8.484 33.5 1.643 1 98.56 545 ALA B N 1
ATOM 8825 C CA . ALA B 1 545 ? 9.203 34.75 1.888 1 98.56 545 ALA B CA 1
ATOM 8826 C C . ALA B 1 545 ? 10.242 35 0.794 1 98.56 545 ALA B C 1
ATOM 8828 O O . ALA B 1 545 ? 10.953 34.094 0.378 1 98.56 545 ALA B O 1
ATOM 8829 N N . SER B 1 546 ? 10.359 36.281 0.434 1 98.06 546 SER B N 1
ATOM 8830 C CA . SER B 1 546 ? 11.188 36.562 -0.729 1 98.06 546 SER B CA 1
ATOM 8831 C C . SER B 1 546 ? 12.055 37.781 -0.5 1 98.06 546 SER B C 1
ATOM 8833 O O . SER B 1 546 ? 11.781 38.594 0.401 1 98.06 546 SER B O 1
ATOM 8835 N N . ASP B 1 547 ? 13.055 37.906 -1.342 1 97.38 547 ASP B N 1
ATOM 8836 C CA . ASP B 1 547 ? 13.914 39.094 -1.396 1 97.38 547 ASP B CA 1
ATOM 8837 C C . ASP B 1 547 ? 13.164 40.281 -1.949 1 97.38 547 ASP B C 1
ATOM 8839 O O . ASP B 1 547 ? 13.641 41.438 -1.848 1 97.38 547 ASP B O 1
ATOM 8843 N N . ASP B 1 548 ? 12.07 40.062 -2.506 1 97.12 548 ASP B N 1
ATOM 8844 C CA . ASP B 1 548 ? 11.297 41.188 -3.072 1 97.12 548 ASP B CA 1
ATOM 8845 C C . ASP B 1 548 ? 10.531 41.938 -1.984 1 97.12 548 ASP B C 1
ATOM 8847 O O . ASP B 1 548 ? 9.625 42.719 -2.281 1 97.12 548 ASP B O 1
ATOM 8851 N N . HIS B 1 549 ? 10.781 41.625 -0.747 1 97.75 549 HIS B N 1
ATOM 8852 C CA . HIS B 1 549 ? 10.305 42.312 0.447 1 97.75 549 HIS B CA 1
ATOM 8853 C C . HIS B 1 549 ? 8.883 41.906 0.794 1 97.75 549 HIS B C 1
ATOM 8855 O O . HIS B 1 549 ? 8.25 42.5 1.664 1 97.75 549 HIS B O 1
ATOM 8861 N N . THR B 1 550 ? 8.422 40.844 0.147 1 97.75 550 THR B N 1
ATOM 8862 C CA . THR B 1 550 ? 7.035 40.469 0.37 1 97.75 550 THR B CA 1
ATOM 8863 C C . THR B 1 550 ? 6.934 39.031 0.854 1 97.75 550 THR B C 1
ATOM 8865 O O . THR B 1 550 ? 7.898 38.25 0.754 1 97.75 550 THR B O 1
ATOM 8868 N N . ILE B 1 551 ? 5.773 38.781 1.438 1 98.62 551 ILE B N 1
ATOM 8869 C CA . ILE B 1 551 ? 5.344 37.438 1.75 1 98.62 551 ILE B CA 1
ATOM 8870 C C . ILE B 1 551 ? 4.117 37.062 0.915 1 98.62 551 ILE B C 1
ATOM 8872 O O . ILE B 1 551 ? 3.162 37.844 0.839 1 98.62 551 ILE B O 1
ATOM 8876 N N . ARG B 1 552 ? 4.199 35.969 0.302 1 98.31 552 ARG B N 1
ATOM 8877 C CA . ARG B 1 552 ? 3.033 35.531 -0.457 1 98.31 552 ARG B CA 1
ATOM 8878 C C . ARG B 1 552 ? 2.342 34.375 0.239 1 98.31 552 ARG B C 1
ATOM 8880 O O . ARG B 1 552 ? 3.002 33.438 0.716 1 98.31 552 ARG B O 1
ATOM 8887 N N . ILE B 1 553 ? 1.007 34.5 0.258 1 98.12 553 ILE B N 1
ATOM 8888 C CA . ILE B 1 553 ? 0.171 33.406 0.751 1 98.12 553 ILE B CA 1
ATOM 8889 C C . ILE B 1 553 ? -0.469 32.656 -0.426 1 98.12 553 ILE B C 1
ATOM 8891 O O . ILE B 1 553 ? -1.16 33.281 -1.244 1 98.12 553 ILE B O 1
ATOM 8895 N N . TRP B 1 554 ? -0.179 31.375 -0.44 1 97.31 554 TRP B N 1
ATOM 8896 C CA . TRP B 1 554 ? -0.701 30.547 -1.521 1 97.31 554 TRP B CA 1
ATOM 8897 C C . TRP B 1 554 ? -1.929 29.766 -1.062 1 97.31 554 TRP B C 1
ATOM 8899 O O . TRP B 1 554 ? -1.924 29.172 0.015 1 97.31 554 TRP B O 1
ATOM 8909 N N . GLY B 1 555 ? -2.973 29.812 -1.887 1 94.56 555 GLY B N 1
ATOM 8910 C CA . GLY B 1 555 ? -4.211 29.094 -1.631 1 94.56 555 GLY B CA 1
ATOM 8911 C C . GLY B 1 555 ? -4.668 28.266 -2.811 1 94.56 555 GLY B C 1
ATOM 8912 O O . GLY B 1 555 ? -3.879 27.953 -3.707 1 94.56 555 GLY B O 1
ATOM 8913 N N . LEU B 1 556 ? -5.938 27.781 -2.736 1 90.5 556 LEU B N 1
ATOM 8914 C CA . LEU B 1 556 ? -6.473 26.906 -3.768 1 90.5 556 LEU B CA 1
ATOM 8915 C C . LEU B 1 556 ? -6.984 27.703 -4.957 1 90.5 556 LEU B C 1
ATOM 8917 O O . LEU B 1 556 ? -7.402 28.859 -4.805 1 90.5 556 LEU B O 1
ATOM 8921 N N . LYS B 1 557 ? -6.809 27.031 -6.172 1 78.19 557 LYS B N 1
ATOM 8922 C CA . LYS B 1 557 ? -7.391 27.641 -7.371 1 78.19 557 LYS B CA 1
ATOM 8923 C C . LYS B 1 557 ? -8.914 27.578 -7.324 1 78.19 557 LYS B C 1
ATOM 8925 O O . LYS B 1 557 ? -9.492 26.594 -6.875 1 78.19 557 LYS B O 1
ATOM 8930 N N . SER B 1 558 ? -9.586 28.75 -7.137 1 62.25 558 SER B N 1
ATOM 8931 C CA . SER B 1 558 ? -11.039 28.781 -7.102 1 62.25 558 SER B CA 1
ATOM 8932 C C . SER B 1 558 ? -11.648 28 -8.258 1 62.25 558 SER B C 1
ATOM 8934 O O . SER B 1 558 ? -11.312 28.25 -9.422 1 62.25 558 SER B O 1
ATOM 8936 N N . VAL B 1 559 ? -11.68 26.875 -8.336 1 49.59 559 VAL B N 1
ATOM 8937 C CA . VAL B 1 559 ? -12.414 26.25 -9.438 1 49.59 559 VAL B CA 1
ATOM 8938 C C . VAL B 1 559 ? -13.875 26.703 -9.406 1 49.59 559 VAL B C 1
ATOM 8940 O O . VAL B 1 559 ? -14.594 26.438 -8.438 1 49.59 559 VAL B O 1
ATOM 8943 N N . ASN B 1 560 ? -14.195 27.922 -9.672 1 41.19 560 ASN B N 1
ATOM 8944 C CA . ASN B 1 560 ? -15.578 28 -10.117 1 41.19 560 ASN B CA 1
ATOM 8945 C C . ASN B 1 560 ? -16.016 26.719 -10.828 1 41.19 560 ASN B C 1
ATOM 8947 O O . ASN B 1 560 ? -17.125 26.625 -11.32 1 41.19 560 ASN B O 1
ATOM 8951 N N . ASN B 1 561 ? -15.227 26.156 -11.531 1 36.28 561 ASN B N 1
ATOM 8952 C CA . ASN B 1 561 ? -15.633 25.156 -12.508 1 36.28 561 ASN B CA 1
ATOM 8953 C C . ASN B 1 561 ? -16.031 23.844 -11.836 1 36.28 561 ASN B C 1
ATOM 8955 O O . ASN B 1 561 ? -15.203 22.953 -11.68 1 36.28 561 ASN B O 1
ATOM 8959 N N . ARG B 1 562 ? -16.531 23.828 -10.781 1 39 562 ARG B N 1
ATOM 8960 C CA . ARG B 1 562 ? -17.312 22.609 -10.57 1 39 562 ARG B CA 1
ATOM 8961 C C . ARG B 1 562 ? -17.781 22.031 -11.898 1 39 562 ARG B C 1
ATOM 8963 O O . ARG B 1 562 ? -18.547 21.062 -11.922 1 39 562 ARG B O 1
ATOM 8970 N N . LEU B 1 563 ? -17.891 22.688 -12.953 1 35.16 563 LEU B N 1
ATOM 8971 C CA . LEU B 1 563 ? -18.453 22.203 -14.203 1 35.16 563 LEU B CA 1
ATOM 8972 C C . LEU B 1 563 ? -17.656 21.031 -14.758 1 35.16 563 LEU B C 1
ATOM 8974 O O . LEU B 1 563 ? -18.219 20.125 -15.367 1 35.16 563 LEU B O 1
ATOM 8978 N N . LYS B 1 564 ? -16.234 21.219 -15.07 1 37.47 564 LYS B N 1
ATOM 8979 C CA . LYS B 1 564 ? -15.727 20.328 -16.109 1 37.47 564 LYS B CA 1
ATOM 8980 C C . LYS B 1 564 ? -15.359 18.969 -15.523 1 37.47 564 LYS B C 1
ATOM 8982 O O . LYS B 1 564 ? -14.727 18.141 -16.188 1 37.47 564 LYS B O 1
ATOM 8987 N N . ARG B 1 565 ? -15.281 18.812 -14.383 1 39.44 565 ARG B N 1
ATOM 8988 C CA . ARG B 1 565 ? -14.812 17.438 -14.195 1 39.44 565 ARG B CA 1
ATOM 8989 C C . ARG B 1 565 ? -15.844 16.438 -14.695 1 39.44 565 ARG B C 1
ATOM 8991 O O . ARG B 1 565 ? -16.969 16.391 -14.195 1 39.44 565 ARG B O 1
ATOM 8998 N N . LYS B 1 566 ? -15.93 16.094 -15.875 1 37.97 566 LYS B N 1
ATOM 8999 C CA . LYS B 1 566 ? -16.484 14.844 -16.391 1 37.97 566 LYS B CA 1
ATOM 9000 C C . LYS B 1 566 ? -16.203 13.688 -15.438 1 37.97 566 LYS B C 1
ATOM 9002 O O . LYS B 1 566 ? -15.18 13 -15.57 1 37.97 566 LYS B O 1
ATOM 9007 N N . GLU B 1 567 ? -16.359 13.797 -14.055 1 40.75 567 GLU B N 1
ATOM 9008 C CA . GLU B 1 567 ? -16 12.734 -13.133 1 40.75 567 GLU B CA 1
ATOM 9009 C C . GLU B 1 567 ? -16.875 11.5 -13.336 1 40.75 567 GLU B C 1
ATOM 9011 O O . GLU B 1 567 ? -18.078 11.539 -13.062 1 40.75 567 GLU B O 1
ATOM 9016 N N . THR B 1 568 ? -16.812 10.93 -14.43 1 42.09 568 THR B N 1
ATOM 9017 C CA . THR B 1 568 ? -17.344 9.57 -14.328 1 42.09 568 THR B CA 1
ATOM 9018 C C . THR B 1 568 ? -16.891 8.922 -13.016 1 42.09 568 THR B C 1
ATOM 9020 O O . THR B 1 568 ? -15.695 8.852 -12.727 1 42.09 568 THR B O 1
ATOM 9023 N N . TYR B 1 569 ? -17.781 9.008 -12.016 1 43.41 569 TYR B N 1
ATOM 9024 C CA . TYR B 1 569 ? -17.562 8.367 -10.727 1 43.41 569 TYR B CA 1
ATOM 9025 C C . TYR B 1 569 ? -17.219 6.891 -10.906 1 43.41 569 TYR B C 1
ATOM 9027 O O . TYR B 1 569 ? -18.078 6.078 -11.242 1 43.41 569 TYR B O 1
ATOM 9035 N N . SER B 1 570 ? -16.062 6.551 -11.539 1 45.62 570 SER B N 1
ATOM 9036 C CA . SER B 1 570 ? -15.742 5.145 -11.742 1 45.62 570 SER B CA 1
ATOM 9037 C C . SER B 1 570 ? -15.211 4.508 -10.461 1 45.62 570 SER B C 1
ATOM 9039 O O . SER B 1 570 ? -14.227 4.973 -9.891 1 45.62 570 SER B O 1
ATOM 9041 N N . ASN B 1 571 ? -16 3.957 -9.594 1 48.09 571 ASN B N 1
ATOM 9042 C CA . ASN B 1 571 ? -15.57 3.139 -8.469 1 48.09 571 ASN B CA 1
ATOM 9043 C C . ASN B 1 571 ? -14.703 1.971 -8.922 1 48.09 571 ASN B C 1
ATOM 9045 O O . ASN B 1 571 ? -14.219 1.191 -8.094 1 48.09 571 ASN B O 1
ATOM 9049 N N . GLY B 1 572 ? -14.734 1.49 -10.172 1 39.44 572 GLY B N 1
ATOM 9050 C CA . GLY B 1 572 ? -14.336 0.116 -10.43 1 39.44 572 GLY B CA 1
ATOM 9051 C C . GLY B 1 572 ? -12.844 -0.102 -10.328 1 39.44 572 GLY B C 1
ATOM 9052 O O . GLY B 1 572 ? -12.391 -1.1 -9.766 1 39.44 572 GLY B O 1
ATOM 9053 N N . VAL B 1 573 ? -12.016 0.412 -11.305 1 36.78 573 VAL B N 1
ATOM 9054 C CA . VAL B 1 573 ? -10.805 -0.32 -11.672 1 36.78 573 VAL B CA 1
ATOM 9055 C C . VAL B 1 573 ? -9.672 0.044 -10.711 1 36.78 573 VAL B C 1
ATOM 9057 O O . VAL B 1 573 ? -9.219 1.19 -10.688 1 36.78 573 VAL B O 1
ATOM 9060 N N . ILE B 1 574 ? -9.719 -0.412 -9.578 1 35.75 574 ILE B N 1
ATOM 9061 C CA . ILE B 1 574 ? -8.695 -0.112 -8.586 1 35.75 574 ILE B CA 1
ATOM 9062 C C . ILE B 1 574 ? -7.316 -0.464 -9.148 1 35.75 574 ILE B C 1
ATOM 9064 O O . ILE B 1 574 ? -7.027 -1.634 -9.414 1 35.75 574 ILE B O 1
ATOM 9068 N N . HIS B 1 575 ? -6.766 0.273 -9.961 1 31.95 575 HIS B N 1
ATOM 9069 C CA . HIS B 1 575 ? -5.34 0.026 -10.148 1 31.95 575 HIS B CA 1
ATOM 9070 C C . HIS B 1 575 ? -4.566 0.24 -8.852 1 31.95 575 HIS B C 1
ATOM 9072 O O . HIS B 1 575 ? -4.332 1.38 -8.445 1 31.95 575 HIS B O 1
ATOM 9078 N N . GLN B 1 576 ? -4.812 -0.438 -7.895 1 32.47 576 GLN B N 1
ATOM 9079 C CA . GLN B 1 576 ? -4.055 -0.266 -6.656 1 32.47 576 GLN B CA 1
ATOM 9080 C C . GLN B 1 576 ? -2.553 -0.299 -6.926 1 32.47 576 GLN B C 1
ATOM 9082 O O . GLN B 1 576 ? -2.01 -1.33 -7.328 1 32.47 576 GLN B O 1
ATOM 9087 N N . CYS B 1 577 ? -2.029 0.667 -7.539 1 29.72 577 CYS B N 1
ATOM 9088 C CA . CYS B 1 577 ? -0.573 0.724 -7.508 1 29.72 577 CYS B CA 1
ATOM 9089 C C . CYS B 1 577 ? -0.052 0.591 -6.082 1 29.72 577 CYS B C 1
ATOM 9091 O O . CYS B 1 577 ? -0.43 1.369 -5.203 1 29.72 577 CYS B O 1
ATOM 9093 N N . ASN B 1 578 ? 0.084 -0.469 -5.629 1 30.28 578 ASN B N 1
ATOM 9094 C CA . ASN B 1 578 ? 0.861 -0.591 -4.402 1 30.28 578 ASN B CA 1
ATOM 9095 C C . ASN B 1 578 ? 2.045 0.371 -4.387 1 30.28 578 ASN B C 1
ATOM 9097 O O . ASN B 1 578 ? 2.705 0.563 -5.41 1 30.28 578 ASN B O 1
ATOM 9101 N N . GLY B 1 579 ? 1.915 1.513 -3.744 1 29.69 579 GLY B N 1
ATOM 9102 C CA . GLY B 1 579 ? 2.869 2.586 -3.521 1 29.69 579 GLY B CA 1
ATOM 9103 C C . GLY B 1 579 ? 4.312 2.143 -3.666 1 29.69 579 GLY B C 1
ATOM 9104 O O . GLY B 1 579 ? 5.234 2.922 -3.416 1 29.69 579 GLY B O 1
ATOM 9105 N N . ASN B 1 580 ? 4.582 0.852 -3.391 1 30.64 580 ASN B N 1
ATOM 9106 C CA . ASN B 1 580 ? 6.031 0.699 -3.441 1 30.64 580 ASN B CA 1
ATOM 9107 C C . ASN B 1 580 ? 6.582 1.041 -4.824 1 30.64 580 ASN B C 1
ATOM 9109 O O . ASN B 1 580 ? 7.793 1.2 -4.992 1 30.64 580 ASN B O 1
ATOM 9113 N N . GLY B 1 581 ? 6.105 0.355 -5.898 1 27.38 581 GLY B N 1
ATOM 9114 C CA . GLY B 1 581 ? 6.816 0.572 -7.148 1 27.38 581 GLY B CA 1
ATOM 9115 C C . GLY B 1 581 ? 6.402 1.85 -7.855 1 27.38 581 GLY B C 1
ATOM 9116 O O . GLY B 1 581 ? 5.355 2.424 -7.551 1 27.38 581 GLY B O 1
ATOM 9117 N N . LYS B 1 582 ? 7.277 2.494 -8.656 1 27.23 582 LYS B N 1
ATOM 9118 C CA . LYS B 1 582 ? 7.023 3.582 -9.594 1 27.23 582 LYS B CA 1
ATOM 9119 C C . LYS B 1 582 ? 5.766 3.316 -10.422 1 27.23 582 LYS B C 1
ATOM 9121 O O . LYS B 1 582 ? 5.629 2.252 -11.023 1 27.23 582 LYS B O 1
ATOM 9126 N N . CYS B 1 583 ? 4.578 3.842 -9.945 1 24.62 583 CYS B N 1
ATOM 9127 C CA . CYS B 1 583 ? 3.408 3.902 -10.82 1 24.62 583 CYS B CA 1
ATOM 9128 C C . CYS B 1 583 ? 3.805 4.309 -12.234 1 24.62 583 CYS B C 1
ATOM 9130 O O . CYS B 1 583 ? 4.277 5.426 -12.445 1 24.62 583 CYS B O 1
ATOM 9132 N N . PHE B 1 584 ? 4.379 3.445 -13.133 1 21.38 584 PHE B N 1
ATOM 9133 C CA . PHE B 1 584 ? 4.344 3.891 -14.523 1 21.38 584 PHE B CA 1
ATOM 9134 C C . PHE B 1 584 ? 2.916 3.895 -15.055 1 21.38 584 PHE B C 1
ATOM 9136 O O . PHE B 1 584 ? 2.105 3.043 -14.688 1 21.38 584 PHE B O 1
#

Nearest PDB structures (foldseek):
  8wxq-assembly1_A  TM=9.178E-01  e=1.243E-23  Homo sapiens
  8g3e-assembly2_B  TM=9.136E-01  e=1.521E-23  Homo sapiens
  6ucs-assembly2_B  TM=9.181E-01  e=2.395E-23  Homo sapiens
  3uvk-assembly1_A  TM=9.103E-01  e=2.165E-23  Homo sapiens
  6u6w-assembly1_A  TM=8.884E-01  e=1.015E-23  Homo sapiens

Solvent-accessible surface area (backbone atoms only — not comparable to full-atom values): 63566 Å² total; per-residue (Å²): 140,81,80,79,78,79,82,73,72,86,72,76,87,73,80,80,75,88,74,80,84,86,86,74,78,76,79,77,76,77,83,77,74,79,66,69,42,89,34,42,43,28,69,59,78,69,78,72,71,93,66,60,57,36,59,96,84,47,67,41,47,44,69,57,51,54,31,40,50,34,51,42,30,45,75,74,67,37,55,67,30,25,52,42,37,28,62,75,70,69,53,60,73,51,53,70,65,52,48,50,30,51,51,24,46,68,70,63,39,50,73,59,25,50,56,43,54,65,66,70,63,72,87,50,63,67,50,53,45,51,49,42,41,55,48,49,50,50,48,32,53,54,26,46,73,69,66,35,53,68,61,23,48,46,43,46,64,72,54,48,52,72,58,73,62,64,63,70,58,54,51,54,55,54,47,29,75,76,36,66,78,45,36,49,70,76,68,56,57,46,86,74,55,52,72,65,57,53,34,52,49,47,52,52,54,46,42,53,64,45,57,44,90,65,37,67,52,82,61,42,50,46,50,33,42,49,47,24,52,51,48,33,52,72,64,24,89,39,49,32,68,91,69,81,67,62,83,64,44,71,61,78,51,49,74,60,38,43,45,67,28,67,18,39,65,45,79,79,57,87,28,33,22,51,22,49,42,48,27,75,77,35,47,33,37,37,36,16,14,58,64,19,30,35,35,39,29,36,50,54,88,52,40,75,44,86,73,37,75,39,76,79,52,92,27,32,24,57,37,70,30,58,31,71,86,51,54,33,36,38,37,23,19,72,71,13,36,36,36,35,30,33,58,90,78,48,44,74,76,44,76,38,73,50,91,96,43,36,30,63,23,61,37,57,33,64,87,58,58,34,31,35,28,31,33,71,86,25,27,40,34,31,28,38,82,87,62,46,77,74,47,72,43,76,52,94,46,70,41,85,53,53,49,66,49,63,34,79,85,60,46,36,43,35,34,42,29,46,60,27,29,36,35,40,36,29,70,80,76,70,44,77,46,75,48,80,49,96,46,44,57,62,32,63,34,73,41,95,84,56,40,36,38,41,36,30,33,56,85,31,36,34,37,34,29,36,51,79,68,72,73,40,83,73,46,63,37,69,79,60,44,45,86,87,68,71,44,31,52,31,62,21,43,45,92,46,47,25,32,36,26,28,10,57,78,16,28,38,38,33,28,35,53,88,80,38,44,74,73,48,72,36,76,77,57,86,21,33,19,20,14,31,27,39,27,73,66,40,41,28,34,34,35,38,20,13,51,61,23,34,33,39,32,24,4,25,56,59,64,81,57,78,68,70,68,80,65,65,70,72,64,69,83,72,74,73,62,60,74,57,56,84,81,123,140,81,79,79,79,79,82,75,72,90,67,78,83,73,77,84,79,79,73,88,80,86,86,76,81,75,79,76,74,74,84,76,70,77,64,68,42,86,31,41,42,27,71,60,80,69,79,72,70,93,67,61,54,35,61,95,83,47,65,38,45,46,69,57,50,52,31,40,51,37,51,41,31,45,75,73,65,36,56,67,31,24,53,42,37,28,63,74,69,68,53,58,71,52,52,71,66,52,50,50,29,52,52,23,46,67,69,63,38,50,71,57,25,49,54,44,53,66,66,70,64,72,87,49,64,66,51,53,45,51,51,41,43,56,49,48,50,50,48,32,51,53,28,46,74,70,67,35,53,68,61,22,48,45,43,46,62,70,53,48,52,73,60,74,61,64,63,70,58,53,50,54,56,55,47,29,74,76,37,66,78,44,36,49,70,76,69,56,56,46,86,74,55,52,73,66,57,53,35,52,50,48,52,52,54,45,42,51,64,44,57,43,91,63,37,68,51,84,61,43,53,45,50,33,43,48,46,25,52,51,49,33,52,72,65,25,90,37,50,31,69,90,69,82,67,63,82,62,47,69,60,77,50,50,74,61,38,44,46,67,30,67,20,38,68,47,77,81,56,86,28,33,23,50,23,49,42,48,29,76,78,35,46,33,36,37,37,15,13,57,62,19,30,35,35,37,28,35,49,53,87,49,39,76,44,85,70,36,75,41,76,78,53,90,27,32,25,58,38,69,31,58,32,69,85,52,56,34,36,36,38,22,18,73,71,13,34,36,38,34,29,34,57,90,80,48,44,77,75,46,76,38,73,48,92,98,42,34,30,63,21,60,36,55,34,64,86,58,58,33,29,36,28,32,34,71,86,26,26,41,34,31,27,38,79,87,60,45,75,74,46,72,45,76,53,94,45,70,42,86,54,54,47,66,47,64,35,79,86,59,46,38,43,35,32,43,29,47,60,29,29,36,34,39,34,28,70,80,77,71,44,76,47,76,49,79,49,96,46,41,57,60,32,65,35,73,38,93,83,56,39,37,38,40,35,30,33,56,84,31,36,34,36,34,29,36,52,80,70,72,73,40,83,73,46,62,38,70,80,58,44,46,86,79,67,70,44,30,51,30,62,21,44,44,93,46,46,24,32,36,26,29,10,57,79,14,28,37,38,33,27,35,54,87,80,39,45,73,74,48,74,37,76,77,57,86,23,33,19,20,14,31,29,40,26,73,65,39,43,29,34,36,37,37,21,13,53,62,21,33,33,40,33,23,4,26,56,61,61,81,55,78,69,69,70,80,65,67,71,70,64,69,84,74,73,73,61,60,75,57,56,84,80,124

InterPro domains:
  IPR001680 WD40 repeat [PF00400] (264-297)
  IPR001680 WD40 repeat [PF00400] (306-342)
  IPR001680 WD40 repeat [PF00400] (346-384)
  IPR001680 WD40 repeat [PF00400] (473-511)
  IPR001680 WD40 repeat [PF00400] (518-554)
  IPR001680 WD40 repeat [PS50082] (266-302)
  IPR001680 WD40 repeat [PS50082] (310-351)
  IPR001680 WD40 repeat [PS50082] (522-564)
  IPR001680 WD40 repeat [SM00320] (259-298)
  IPR001680 WD40 repeat [SM00320] (303-342)
  IPR001680 WD40 repeat [SM00320] (345-384)
  IPR001680 WD40 repeat [SM00320] (386-426)
  IPR001680 WD40 repeat [SM00320] (428-466)
  IPR001680 WD40 repeat [SM00320] (470-512)
  IPR001680 WD40 repeat [SM00320] (515-555)
  IPR006594 LIS1 homology motif [PS50896] (61-93)
  IPR006595 CTLH, C-terminal LisH motif [PS50897] (99-151)
  IPR006595 CTLH, C-terminal LisH motif [SM00668] (94-151)
  IPR015943 WD40/YVTN repeat-like-containing domain superfamily [G3DSA:2.130.10.10] (255-523)
  IPR015943 WD40/YVTN repeat-like-containing domain superfamily [G3DSA:2.130.10.10] (524-578)

pLDDT: mean 83.12, std 21.89, range [17.62, 98.88]

Radius of gyration: 37.49 Å; Cα contacts (8 Å, |Δi|>4): 2480; chains: 2; bounding box: 103×122×95 Å

Foldseek 3Di:
DDDPPPPDDPDDPPPDDDDDDDDPDDPPPDPPPPPPDPPPDPPDPPPPPPFAFDDPVRPHRPLVVLLVVLLQCVLVPNPVVSVVSCVVVVRDNADPLLVVLLVCLLVLVLVVNLVSLVVLDAPDLLLSLVLNLLSLVLVLVVCVLVVVLVVSVCSLPPPNVVSVPPVVVSVLSVVCSVPVVSCVVVVVVVNPVPSNNVSVVSVLVNCVSGDCVRHPHHCVVVVVLVVQQVLLQVLAQCRFDPDDDDSVFRDYDDPLSAFFAFPDKFFDFDFFWFEKEAEPQLQWMWTWGQSQWIWIWGADPNDIGTDEIAHDGPGGWHYKEAFLVRQKMWIFGPVQKIWIAGNNPSHTDDIEHDPPKGWDDKYAQLVRQWIWTAIQQRKIFIAGPVHDTDDIGRAPAHAPAFDWDADNVRQWIWGDGDQFKIWIAGPVVRDIDIDGGPFGWQYWDADPNRQWIWTDGQVQKIWIWGDPPHIDTQDIAHDAAHHDAAKDKDFAGDVSQKIWIWHQVQWIWMAGPLQNHTSDTHHDGPGTWNYKYYRPNRRQWIWITGRSSIITITGGDPCPPPPPPPPPSPNPDCPSPPSPDDPD/DDDPPPPDDPDPDPPDDDDDDDDDDPPPPDPPPPPPDPPPDPPDPPPPPPFAFDDPVRPHRPLVVLLVVLLQCVLVPNPVVSVVSCVVVVRDNADPLLVVLLVCLLVLVLVVNLVSLVVLDAPDLVLSLVLNLLSLVLNLVVCVLVVVLVVSVCSLPPPNVVSVPPVVVSVLSVVCSVPVVSCVVVVVVVNPVPSNNVSVVSVLVNCVSGDCVRHPHHCVVVVVLVVQQVLLQVLAQCRFDPDDDDSVFRDYDDPLSAFFAFPDKFFDFDFFWFEKEAEPQLQWMWTWGQSQWIWIWGADPNDIGTDDIAHDGPGGWHYKEAFLVRQKMWIFGPVQKIWIAGNNPSDTDDIEHDPPKGWQDKYAQLVRQWIWTAIQQRKIFIAGPVHDTDDIGRAPAHQPAF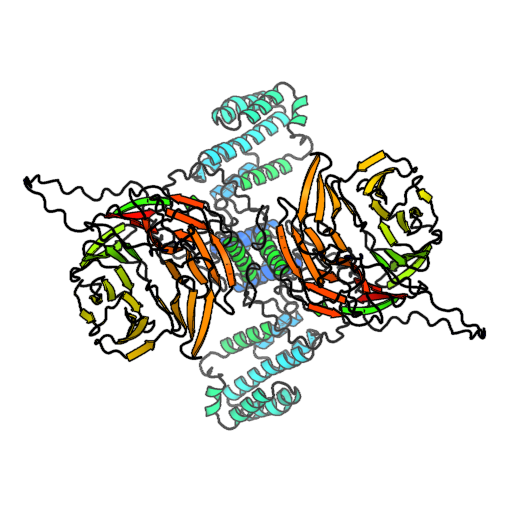DWDADNVRQWIWGDGDQFKIWIAGPVVRDIDIDGGPFGWQYWDADPNRQWIWTDGQVQKIWIWGDPPHIDTQDIAHDAAHHDAAKDKDFAGDVSQKIWIWHQVQWIWMAGPLQNHTSDTHHDGPGTWNYKYYRPNRRQWIWITGRSSMITITGGDPCPPPPPPPPPSPRPDCPSPVSPDDPD

Organism: Iris pallida (NCBI:txid29817)

Secondary structure (DSSP, 8-state):
-------------------------------------SS--S----------EESSSS-EEHHHHHHHHHHHHHHTT-HHHHHHHHHHHS--SS-HHHHHHHHHHHHT-HHHHHHHHHHT--S-HHHHHHHHHHHHHHHHHHHHHTT-HHHHHHIIIIIIGGG---HHHHHHHHHHHH-TTHHHHTT--TTSS-HHHHHHHHHHHHHHHS-TTTSPPTTHHHHHHHHHHHHHHHH-TT----SPPPSSS-----GGGS--EEEEEE---SS-EEEEEE-TTSSEEEEEETTSEEEEEEEETTEEEEEEEEE--SS-EEEEEE-TTSSEEEEEETTS-EEEEETTT--EEEEE-BTTB-B---EE-TTSSEEEEEBTTSEEEEEETTS-EEEEEE-SS---S--EEE-TTS-EEEEEEETTEEEEEETTT--EEEEE-SS-EEEEEE-TTSSEEEEEETTSEEEEEE-SSS-EEEEEEE----SSS---EEEESGGG-EEEE--TTS-EEEEETTT--EEEEE---SS-EEEEEE-SS-TT-EEEEETTS-EEEEE-------S---------------TTS---/-------------------------------------SS--S----------EESSSS-EEHHHHHHHHHHHHHHTT-HHHHHHHHHHHS--SS-HHHHHHHHHHHHT-HHHHHHHHHHT--S-HHHHHHHHHHHHHHHHHHHHHTT-HHHHHHHIIIIIGGG---HHHHHHHHHHHH-TTHHHHTT--TTSS-HHHHHHHHHHHHHHHS-TTTSPPTTHHHHHHHHHHHHHHHH-TT----SPPPSSS-----GGGS--EEEEEE---SS-EEEEEE-TTSSEEEEEETTSEEEEEEEETTEEEEEEEEE--SS-EEEEEE-TTSSEEEEEETTS-EEEEETTT--EEEEE-BTTB-B---EE-TTSSEEEEEBTTSEEEEEETTS-EEEEEE-SS---S--EEE-TTS-EEEEEEETTEEEEEETTT--EEEEE-SS-EEEEEE-TTSSEEEEEETTSEEEEEE-SSS-EEEEEEE----SSS---EEEESGGG-EEEE--TTS-EEEEETTT--EEEEE---SS-EEEEEE-SS-TT-EEEEETTS-EEEEE-------S---------------TTS---

Sequence (1168 aa):
MGGVDTDEPPSKRVKASSVESGVLSGILTPSESTIPLGGTMARPLSSQGNEEMIGTSGVIKKVEFVRILTKALYSLGYEKSGAILEEESGIHLHSPVVNLFRKQVLNGNWDESVVTLHGIGLQDDNVLKSASFLILEQKFFELLEQERVMDALKTLRNEITPLSINKKRLHDLCSCVVSPSQRVLLGFNNVGVGTSSSRLKLLEELQKLLPPTVIVPERRLEHLVEQALIVQREACYFHNSLDKLSLYTDHECGKDQIPSRTAQVLQGHKDEVWYLQFSNNGKYLASASKDKSAIIWEVQDGLISLRHTLIGHQKPVLMVAWSPDDHELLTCGMDGVVKRWNVSSGECLNVYEKNGFGLISCGWFPDGYKFFSGVTDKSICLWDLEGKEVECWKGQREMKTSDMAITKDGKRIISLSRDSAILLLDREAKLDKLIEEEQTVTSFSLSGDDNFLLVNLVNQEIHLWSIVDEPVLVMRYKGHKRSRFVIRSCFGGSDQAFIASGSEDSQVYIWHRGTGDLIEALPGHAGAVNCVSWNPANPHMLASASDDHTIRIWGLKSVNNRLKRKETYSNGVIHQCNGNGKCFMGGVDTDEPPSKRVKASSVESGVLSGILTPSESTIPLGGTMARPLSSQGNEEMIGTSGVIKKVEFVRILTKALYSLGYEKSGAILEEESGIHLHSPVVNLFRKQVLNGNWDESVVTLHGIGLQDDNVLKSASFLILEQKFFELLEQERVMDALKTLRNEITPLSINKKRLHDLCSCVVSPSQRVLLGFNNVGVGTSSSRLKLLEELQKLLPPTVIVPERRLEHLVEQALIVQREACYFHNSLDKLSLYTDHECGKDQIPSRTAQVLQGHKDEVWYLQFSNNGKYLASASKDKSAIIWEVQDGLISLRHTLIGHQKPVLMVAWSPDDHELLTCGMDGVVKRWNVSSGECLNVYEKNGFGLISCGWFPDGYKFFSGVTDKSICLWDLEGKEVECWKGQREMKTSDMAITKDGKRIISLSRDSAILLLDREAKLDKLIEEEQTVTSFSLSGDDNFLLVNLVNQEIHLWSIVDEPVLVMRYKGHKRSRFVIRSCFGGSDQAFIASGSEDSQVYIWHRGTGDLIEALPGHAGAVNCVSWNPANPHMLASASDDHTIRIWGLKSVNNRLKRKETYSNGVIHQCNGNGKCF